Protein AF-F0YRU7-F1 (afdb_monomer_lite)

pLDDT: mean 71.61, std 19.07, range [26.09, 98.38]

Radius of gyration: 43.13 Å; chains: 1; bounding box: 132×81×118 Å

Foldseek 3Di:
DPQFFFFFDDDDPVPVPPDPPDPPPDCLQGDRPAAGKFWWKKKWFKFFLWFFKWAFFWWKDADHDIFDGAISPHDLVNVLVRLLVDCVQFWDWQPFFWDDDDPPDDPDDDDQQKIFTFQQDPDDDADPVRDGRRGDFCNNVDDQQWWKDWPQWPDIWGFHDQDDRRGMTGTPDGTDGPDDPPDDGTIMTTGDSFKRKDKDFDLTWHWWKKKKKKAFQFQADADPPQDQAWFWKWKAAPNDIFIFGHAHQPDAQVRVLVRVLVRQDPFQPPPGRDFRAQKRWHKDDDCDVVSNNGMMIMITRAGHPDPPDDPDDFFGAGQCAFQRNMDMDIDGGAPVRPGFAHPADWAWDPWKWWFAAFFQKTKIPDQPVVPDAQQWWKDKAQFLDNRDIWGFHHWDDDDPITITGTPGGTHGHPPDDDDDDDDDDPGISDIGIIMITDPRTDMDIDMDTPDRIHGNMMMTITRSDDAQFFGGWIAIDQGCHDPRVTMDGGDGHYMYIGMDTPDTIHDWWKKKKAWAWPDLVPQDDFPAFFKWKAWDPPDDDDIFAGATQQHAFVRVQCRVQVRCCVPPVFHRQWGKDKDDDCPRHNNGIMIMITRQRQPPFRFDTFMDMDQDPTDPDGQDPVRRTDIDMGGRRTHGHHNDPDDDLPDDQAADPVGRPHGHDDPDDRDPPDDDDPPPPPPDDDDDPDDAFFDDWDDDDCPPPDPPDDDDTDGPPPGGDNPPDDDDPPADAQDKDFDWDWDADPVGTDDIDDGPDIDGDHDDDDDDDDPDDDDDDDDDDDDDDDDDDDDDDDDDDDDDDDDDPPDDDDDDDDDPDPDDPDDDDDDDDPDDPDDDDDDPDDDPDDDDDDDDDDD

InterPro domains:
  IPR003961 Fibronectin type III [cd00063] (719-751)
  IPR013783 Immunoglobulin-like fold [G3DSA:2.60.40.10] (700-782)
  IPR036116 Fibronectin type III superfamily [SSF49265] (715-763)

Organism: Aureococcus anophagefferens (NCBI:txid44056)

Secondary structure (DSSP, 8-state):
---S--------GGG-SS-SS--TT-------SS--SB--EEEEEEEESSSEEEEEEEEEEETTEEPPPEETT--HHHHHHHHTT-HHHHEEEEEEEEE---SSS-TTS--TTEEEE-S--S-----TTS----PPP-TTTS-TT-EEEETT-S-EEEEEEEEGGGTEEEESS----SS----S-EEEEEE---EEEEEE--S--B--EEEEEEEESS-----TT--S-SEEEEEEETTEEEEPPPB-TT--HHHHHHHHHTT----SSSSS---TTSEEEEEE--SSGGGTTSEEEEEEE--------SS----EE-TTSGGGPPEEEEEEESGGGTS------EEEEEEEEEEESSEEEEEESS-GGGT--TT-EEEETTBSSTT--EEEEEEEEETTEEEEEEEEEE-B---S--SS----S--EEEEEEEEEEE-SPPEEEEEEEEE--B-SEEEEEEE-S--SS-PPPPEEE-TTSTT---EEEES-SEEEEEEEEEE--B-B-EEEEEEE-S-TTTPPPTT-EEEEEEE-TTS-PPPPP-EETT--HHHHHHHHHHHHHHHHS-SS--EEEEEEETTTEEEEEEEEEE--S-TT-SSPPPEEEE-SSS-SS---GGGT-EEEEEEEE--B--------SS---EEPSS-SSSEEPP-SPP-SS---------------SS--SPPP-PPP--TTPPTT---PPP--TT-----------SPPTT--EEE----EETTEEPPPPS--EEE----PPPP------------------------S------------------------TT----S------SS-S------SS---S----------

Structure (mmCIF, N/CA/C/O backbone):
data_AF-F0YRU7-F1
#
_entry.id   AF-F0YRU7-F1
#
loop_
_atom_site.group_PDB
_atom_site.id
_atom_site.type_symbol
_atom_site.label_atom_id
_atom_site.label_alt_id
_atom_site.label_comp_id
_atom_site.label_asym_id
_atom_site.label_entity_id
_atom_site.label_seq_id
_atom_site.pdbx_PDB_ins_code
_atom_site.Cartn_x
_atom_site.Cartn_y
_atom_site.Cartn_z
_atom_site.occupancy
_atom_site.B_iso_or_equiv
_atom_site.auth_seq_id
_atom_site.auth_comp_id
_atom_site.auth_asym_id
_atom_site.auth_atom_id
_atom_site.pdbx_PDB_model_num
ATOM 1 N N . ALA A 1 1 ? 7.713 -21.603 -15.090 1.00 26.83 1 ALA A N 1
ATOM 2 C CA . ALA A 1 1 ? 8.101 -20.249 -15.520 1.00 26.83 1 ALA A CA 1
ATOM 3 C C . ALA A 1 1 ? 9.527 -20.016 -15.050 1.00 26.83 1 ALA A C 1
ATOM 5 O O . ALA A 1 1 ? 9.808 -20.361 -13.909 1.00 26.83 1 ALA A O 1
ATOM 6 N N . GLY A 1 2 ? 10.423 -19.546 -15.918 1.00 26.09 2 GLY A N 1
ATOM 7 C CA . GLY A 1 2 ? 11.750 -19.101 -15.491 1.00 26.09 2 GLY A CA 1
ATOM 8 C C . GLY A 1 2 ? 11.642 -17.646 -15.063 1.00 26.09 2 GLY A C 1
ATOM 9 O O . GLY A 1 2 ? 11.545 -16.788 -15.928 1.00 26.09 2 GLY A O 1
ATOM 10 N N . ALA A 1 3 ? 11.574 -17.397 -13.757 1.00 29.31 3 ALA A N 1
ATOM 11 C CA . ALA A 1 3 ? 11.618 -16.055 -13.179 1.00 29.31 3 ALA A CA 1
ATOM 12 C C . ALA A 1 3 ? 13.078 -15.738 -12.830 1.00 29.31 3 ALA A C 1
ATOM 14 O O . ALA A 1 3 ? 13.487 -15.834 -11.676 1.00 29.31 3 ALA A O 1
ATOM 15 N N . GLY A 1 4 ? 13.883 -15.526 -13.868 1.00 37.28 4 GLY A N 1
ATOM 16 C CA . GLY A 1 4 ? 15.313 -15.284 -13.752 1.00 37.28 4 GLY A CA 1
ATOM 17 C C . GLY A 1 4 ? 15.880 -14.819 -15.085 1.00 37.28 4 GLY A C 1
ATOM 18 O O . GLY A 1 4 ? 15.627 -15.436 -16.124 1.00 37.28 4 GLY A O 1
ATOM 19 N N . ASP A 1 5 ? 16.599 -13.712 -15.015 1.00 51.06 5 ASP A N 1
ATOM 20 C CA . ASP A 1 5 ? 17.121 -12.935 -16.127 1.00 51.06 5 ASP A CA 1
ATOM 21 C C . ASP A 1 5 ? 18.162 -13.739 -16.922 1.00 51.06 5 ASP A C 1
ATOM 23 O O . ASP A 1 5 ? 18.808 -14.658 -16.409 1.00 51.06 5 ASP A O 1
ATOM 27 N N . VAL A 1 6 ? 18.330 -13.409 -18.204 1.00 42.88 6 VAL A N 1
ATOM 28 C CA . VAL A 1 6 ? 19.334 -14.057 -19.055 1.00 42.88 6 VAL A CA 1
ATOM 29 C C . VAL A 1 6 ? 20.578 -13.179 -19.102 1.00 42.88 6 VAL A C 1
ATOM 31 O O . VAL A 1 6 ? 20.558 -12.109 -19.706 1.00 42.88 6 VAL A O 1
ATOM 34 N N . ALA A 1 7 ? 21.666 -13.658 -18.499 1.00 46.03 7 ALA A N 1
ATOM 35 C CA . ALA A 1 7 ? 22.977 -13.021 -18.568 1.00 46.03 7 ALA A CA 1
ATOM 36 C C . ALA A 1 7 ? 23.381 -12.678 -20.016 1.00 46.03 7 ALA A C 1
ATOM 38 O O . ALA A 1 7 ? 23.252 -13.502 -20.930 1.00 46.03 7 ALA A O 1
ATOM 39 N N . THR A 1 8 ? 23.914 -11.471 -20.216 1.00 46.91 8 THR A N 1
ATOM 40 C CA . THR A 1 8 ? 24.412 -10.999 -21.515 1.00 46.91 8 THR A CA 1
ATOM 41 C C . THR A 1 8 ? 25.491 -11.949 -22.041 1.00 46.91 8 THR A C 1
ATOM 43 O O . THR A 1 8 ? 26.483 -12.207 -21.360 1.00 46.91 8 THR A O 1
ATOM 46 N N . LEU A 1 9 ? 25.330 -12.476 -23.260 1.00 44.88 9 LEU A N 1
ATOM 47 C CA . LEU A 1 9 ? 26.256 -13.475 -23.810 1.00 44.88 9 LEU A CA 1
ATOM 48 C C . LEU A 1 9 ? 27.675 -12.902 -23.998 1.00 44.88 9 LEU A C 1
ATOM 50 O O . LEU A 1 9 ? 27.941 -12.135 -24.923 1.00 44.88 9 LEU A O 1
ATOM 54 N N . ALA A 1 10 ? 28.623 -13.327 -23.165 1.00 47.75 10 ALA A N 1
ATOM 55 C CA . ALA A 1 10 ? 30.026 -12.972 -23.344 1.00 47.75 10 ALA A CA 1
ATOM 56 C C . ALA A 1 10 ? 30.618 -13.636 -24.606 1.00 47.75 10 ALA A C 1
ATOM 58 O O . ALA A 1 10 ? 30.433 -14.829 -24.858 1.00 47.75 10 ALA A O 1
ATOM 59 N N . VAL A 1 11 ? 31.381 -12.873 -25.396 1.00 47.19 11 VAL A N 1
ATOM 60 C CA . VAL A 1 11 ? 32.096 -13.406 -26.566 1.00 47.19 11 VAL A CA 1
ATOM 61 C C . VAL A 1 11 ? 33.342 -14.166 -26.110 1.00 47.19 11 VAL A C 1
ATOM 63 O O . VAL A 1 11 ? 34.375 -13.568 -25.798 1.00 47.19 11 VAL A O 1
ATOM 66 N N . ASP A 1 12 ? 33.281 -15.496 -26.143 1.00 44.72 12 ASP A N 1
ATOM 67 C CA . ASP A 1 12 ? 34.457 -16.331 -25.910 1.00 44.72 12 ASP A CA 1
ATOM 68 C C . ASP A 1 12 ? 35.373 -16.381 -27.146 1.00 44.72 12 ASP A C 1
ATOM 70 O O . ASP A 1 12 ? 35.159 -17.137 -28.096 1.00 44.72 12 ASP A O 1
ATOM 74 N N . SER A 1 13 ? 36.437 -15.578 -27.121 1.00 45.97 13 SER A N 1
ATOM 75 C CA . SER A 1 13 ? 37.455 -15.542 -28.180 1.00 45.97 13 SER A CA 1
ATOM 76 C C . SER A 1 13 ? 38.515 -16.655 -28.083 1.00 45.97 13 SER A C 1
ATOM 78 O O . SER A 1 13 ? 39.372 -16.745 -28.965 1.00 45.97 13 SER A O 1
ATOM 80 N N . ARG A 1 14 ? 38.469 -17.534 -27.066 1.00 45.00 14 ARG A N 1
ATOM 81 C CA . ARG A 1 14 ? 39.486 -18.584 -26.831 1.00 45.00 14 ARG A CA 1
ATOM 82 C C . ARG A 1 14 ? 39.479 -19.702 -27.880 1.00 45.00 14 ARG A C 1
ATOM 84 O O . ARG A 1 14 ? 40.503 -20.350 -28.070 1.00 45.00 14 ARG A O 1
ATOM 91 N N . LEU A 1 15 ? 38.354 -19.920 -28.566 1.00 43.44 15 LEU A N 1
ATOM 92 C CA . LEU A 1 15 ? 38.189 -20.968 -29.588 1.00 43.44 15 LEU A CA 1
ATOM 93 C C . LEU A 1 15 ? 38.520 -20.506 -31.022 1.00 43.44 15 LEU A C 1
ATOM 95 O O . LEU A 1 15 ? 38.431 -21.293 -31.965 1.00 43.44 15 LEU A O 1
ATOM 99 N N . CYS A 1 16 ? 38.924 -19.248 -31.213 1.00 43.06 16 CYS A N 1
ATOM 100 C CA . CYS A 1 16 ? 39.354 -18.734 -32.512 1.00 43.06 16 CYS A CA 1
ATOM 101 C C . CYS A 1 16 ? 40.800 -19.174 -32.810 1.00 43.06 16 CYS A C 1
ATOM 103 O O . CYS A 1 16 ? 41.751 -18.534 -32.369 1.00 43.06 16 CYS A O 1
ATOM 105 N N . GLU A 1 17 ? 40.971 -20.251 -33.589 1.00 42.94 17 GLU A N 1
ATOM 106 C CA . GLU A 1 17 ? 42.255 -20.958 -33.801 1.00 42.94 17 GLU A CA 1
ATOM 107 C C . GLU A 1 17 ? 43.417 -20.128 -34.409 1.00 42.94 17 GLU A C 1
ATOM 109 O O . GLU A 1 17 ? 44.552 -20.605 -34.452 1.00 42.94 17 GLU A O 1
ATOM 114 N N . GLU A 1 18 ? 43.193 -18.882 -34.846 1.00 44.91 18 GLU A N 1
ATOM 115 C CA . GLU A 1 18 ? 44.256 -17.974 -35.300 1.00 44.91 18 GLU A CA 1
ATOM 116 C C . GLU A 1 18 ? 44.448 -16.758 -34.368 1.00 44.91 18 GLU A C 1
ATOM 118 O O . GLU A 1 18 ? 43.837 -15.708 -34.565 1.00 44.91 18 GLU A O 1
ATOM 123 N N . ASN A 1 19 ? 45.449 -16.873 -33.479 1.00 44.19 19 ASN A N 1
ATOM 124 C CA . ASN A 1 19 ? 46.156 -15.798 -32.753 1.00 44.19 19 ASN A CA 1
ATOM 125 C C . ASN A 1 19 ? 45.520 -15.296 -31.418 1.00 44.19 19 ASN A C 1
ATOM 127 O O . ASN A 1 19 ? 44.705 -14.375 -31.430 1.00 44.19 19 ASN A O 1
ATOM 131 N N . PRO A 1 20 ? 45.970 -15.793 -30.242 1.00 40.66 20 PRO A N 1
ATOM 132 C CA . PRO A 1 20 ? 45.357 -15.534 -28.925 1.00 40.66 20 PRO A CA 1
ATOM 133 C C . PRO A 1 20 ? 45.737 -14.183 -28.274 1.00 40.66 20 PRO A C 1
ATOM 135 O O . PRO A 1 20 ? 45.677 -14.028 -27.054 1.00 40.66 20 PRO A O 1
ATOM 138 N N . HIS A 1 21 ? 46.156 -13.182 -29.054 1.00 39.31 21 HIS A N 1
ATOM 139 C CA . HIS A 1 21 ? 46.555 -11.869 -28.536 1.00 39.31 21 HIS A CA 1
ATOM 140 C C . HIS A 1 21 ? 45.857 -10.723 -29.289 1.00 39.31 21 HIS A C 1
ATOM 142 O O . HIS A 1 21 ? 46.034 -10.571 -30.495 1.00 39.31 21 HIS A O 1
ATOM 148 N N . ASN A 1 22 ? 45.158 -9.859 -28.535 1.00 41.94 22 ASN A N 1
ATOM 149 C CA . ASN A 1 22 ? 44.434 -8.648 -28.972 1.00 41.94 22 ASN A CA 1
ATOM 150 C C . ASN A 1 22 ? 43.108 -8.830 -29.757 1.00 41.94 22 ASN A C 1
ATOM 152 O O . ASN A 1 22 ? 42.873 -8.107 -30.720 1.00 41.94 22 ASN A O 1
ATOM 156 N N . PHE A 1 23 ? 42.156 -9.619 -29.241 1.00 42.50 23 PHE A N 1
ATOM 157 C CA . PHE A 1 23 ? 40.715 -9.358 -29.477 1.00 42.50 23 PHE A CA 1
ATOM 158 C C . PHE A 1 23 ? 40.139 -8.262 -28.546 1.00 42.50 23 PHE A C 1
ATOM 160 O O . PHE A 1 23 ? 38.944 -8.193 -28.285 1.00 42.50 23 PHE A O 1
ATOM 167 N N . THR A 1 24 ? 40.984 -7.359 -28.040 1.00 38.16 24 THR A N 1
ATOM 168 C CA . THR A 1 24 ? 40.543 -6.211 -27.235 1.00 38.16 24 THR A CA 1
ATOM 169 C C . THR A 1 24 ? 39.882 -5.159 -28.132 1.00 38.16 24 THR A C 1
ATOM 171 O O . THR A 1 24 ? 40.573 -4.577 -28.975 1.00 38.16 24 THR A O 1
ATOM 174 N N . GLY A 1 25 ? 38.599 -4.867 -27.912 1.00 39.84 25 GLY A N 1
ATOM 175 C CA . GLY A 1 25 ? 37.879 -3.787 -28.600 1.00 39.84 25 GLY A CA 1
ATOM 176 C C . GLY A 1 25 ? 37.146 -4.189 -29.884 1.00 39.84 25 GLY A C 1
ATOM 177 O O . GLY A 1 25 ? 36.901 -3.324 -30.720 1.00 39.84 25 GLY A O 1
ATOM 178 N N . LEU A 1 26 ? 36.808 -5.472 -30.063 1.00 42.06 26 LEU A N 1
ATOM 179 C CA . LEU A 1 26 ? 35.891 -5.903 -31.122 1.00 42.06 26 LEU A CA 1
ATOM 180 C C . LEU A 1 26 ? 34.468 -5.970 -30.549 1.00 42.06 26 LEU A C 1
ATOM 182 O O . LEU A 1 26 ? 34.101 -6.917 -29.861 1.00 42.06 26 LEU A O 1
ATOM 186 N N . ASP A 1 27 ? 33.698 -4.919 -30.808 1.00 50.12 27 ASP A N 1
ATOM 187 C CA . ASP A 1 27 ? 32.301 -4.780 -30.403 1.00 50.12 27 ASP A CA 1
ATOM 188 C C . ASP A 1 27 ? 31.406 -5.588 -31.359 1.00 50.12 27 ASP A C 1
ATOM 190 O O . ASP A 1 27 ? 31.134 -5.160 -32.482 1.00 50.12 27 ASP A O 1
ATOM 194 N N . ILE A 1 28 ? 31.017 -6.794 -30.929 1.00 51.72 28 ILE A N 1
ATOM 195 C CA . ILE A 1 28 ? 30.090 -7.695 -31.648 1.00 51.72 28 ILE A CA 1
ATOM 196 C C . ILE A 1 28 ? 28.629 -7.403 -31.239 1.00 51.72 28 ILE A C 1
ATOM 198 O O . ILE A 1 28 ? 27.730 -8.179 -31.539 1.00 51.72 28 ILE A O 1
ATOM 202 N N . GLY A 1 29 ? 28.389 -6.282 -30.547 1.00 51.09 29 GLY A N 1
ATOM 203 C CA . GLY A 1 29 ? 27.055 -5.788 -30.237 1.00 51.09 29 GLY A CA 1
ATOM 204 C C . GLY A 1 29 ? 26.162 -6.792 -29.526 1.00 51.09 29 GLY A C 1
ATOM 205 O O . GLY A 1 29 ? 25.015 -6.957 -29.908 1.00 51.09 29 GLY A O 1
ATOM 206 N N . VAL A 1 30 ? 26.665 -7.486 -28.505 1.00 51.19 30 VAL A N 1
ATOM 207 C CA . VAL A 1 30 ? 25.774 -8.307 -27.682 1.00 51.19 30 VAL A CA 1
ATOM 208 C C . VAL A 1 30 ? 24.996 -7.394 -26.741 1.00 51.19 30 VAL A C 1
ATOM 210 O O . VAL A 1 30 ? 25.589 -6.697 -25.921 1.00 51.19 30 VAL A O 1
ATOM 213 N N . GLU A 1 31 ? 23.673 -7.425 -26.859 1.00 52.56 31 GLU A N 1
ATOM 214 C CA . GLU A 1 31 ? 22.737 -6.675 -26.027 1.00 52.56 31 GLU A CA 1
ATOM 215 C C . GLU A 1 31 ? 21.623 -7.612 -25.540 1.00 52.56 31 GLU A C 1
ATOM 217 O O . GLU A 1 31 ? 21.126 -8.456 -26.294 1.00 52.56 31 GLU A O 1
ATOM 222 N N . THR A 1 32 ? 21.235 -7.486 -24.271 1.00 51.62 32 THR A N 1
ATOM 223 C CA . THR A 1 32 ? 20.131 -8.264 -23.694 1.00 51.62 32 THR A CA 1
ATOM 224 C C . THR A 1 32 ? 18.809 -7.627 -24.108 1.00 51.62 32 THR A C 1
ATOM 226 O O . THR A 1 32 ? 18.396 -6.602 -23.578 1.00 51.62 32 THR A O 1
ATOM 229 N N . VAL A 1 33 ? 18.165 -8.232 -25.109 1.00 46.31 33 VAL A N 1
ATOM 230 C CA . VAL A 1 33 ? 16.986 -7.677 -25.806 1.00 46.31 33 VAL A CA 1
ATOM 231 C C . VAL A 1 33 ? 15.728 -7.630 -24.926 1.00 46.31 33 VAL A C 1
ATOM 233 O O . VAL A 1 33 ? 14.827 -6.837 -25.186 1.00 46.31 33 VAL A O 1
ATOM 236 N N . VAL A 1 34 ? 15.657 -8.481 -23.901 1.00 46.44 34 VAL A N 1
ATOM 237 C CA . VAL A 1 34 ? 14.593 -8.510 -22.890 1.00 46.44 34 VAL A CA 1
ATOM 238 C C . VAL A 1 34 ? 15.266 -8.757 -21.545 1.00 46.44 34 VAL A C 1
ATOM 240 O O . VAL A 1 34 ? 15.832 -9.832 -21.344 1.00 46.44 34 VAL A O 1
ATOM 243 N N . GLN A 1 35 ? 15.231 -7.761 -20.661 1.00 52.72 35 GLN A N 1
ATOM 244 C CA . GLN A 1 35 ? 15.640 -7.929 -19.267 1.00 52.72 35 GLN A CA 1
ATOM 245 C C . GLN A 1 35 ? 14.585 -8.763 -18.529 1.00 52.72 35 GLN A C 1
ATOM 247 O O . GLN A 1 35 ? 13.420 -8.789 -18.937 1.00 52.72 35 GLN A O 1
ATOM 252 N N . GLY A 1 36 ? 14.998 -9.482 -17.486 1.00 47.72 36 GLY A N 1
ATOM 253 C CA . GLY A 1 36 ? 14.051 -10.096 -16.560 1.00 47.72 36 GLY A CA 1
ATOM 254 C C . GLY A 1 36 ? 13.691 -9.121 -15.437 1.00 47.72 36 GLY A C 1
ATOM 255 O O . GLY A 1 36 ? 13.673 -7.913 -15.655 1.00 47.72 36 GLY A O 1
ATOM 256 N N . GLY A 1 37 ? 13.381 -9.651 -14.257 1.00 55.66 37 GLY A N 1
ATOM 257 C CA . GLY A 1 37 ? 12.901 -8.866 -13.119 1.00 55.66 37 GLY A CA 1
ATOM 258 C C . GLY A 1 37 ? 11.384 -8.889 -12.908 1.00 55.66 37 GLY A C 1
ATOM 259 O O . GLY A 1 37 ? 10.637 -9.610 -13.582 1.00 55.66 37 GLY A O 1
ATOM 260 N N . ALA A 1 38 ? 10.932 -8.121 -11.917 1.00 63.94 38 ALA A N 1
ATOM 261 C CA . ALA A 1 38 ? 9.514 -7.859 -11.699 1.00 63.94 38 ALA A CA 1
ATOM 262 C C . ALA A 1 38 ? 9.052 -6.739 -12.642 1.00 63.94 38 ALA A C 1
ATOM 264 O O . ALA A 1 38 ? 9.713 -5.715 -12.767 1.00 63.94 38 ALA A O 1
ATOM 265 N N . THR A 1 39 ? 7.906 -6.915 -13.304 1.00 76.00 39 THR A N 1
ATOM 266 C CA . THR A 1 39 ? 7.260 -5.806 -14.018 1.00 76.00 39 THR A CA 1
ATOM 267 C C . THR A 1 39 ? 6.664 -4.859 -12.989 1.00 76.00 39 THR A C 1
ATOM 269 O O . THR A 1 39 ? 5.730 -5.254 -12.289 1.00 76.00 39 THR A O 1
ATOM 272 N N . GLU A 1 40 ? 7.175 -3.629 -12.916 1.00 81.50 40 GLU A N 1
ATOM 273 C CA . GLU A 1 40 ? 6.600 -2.609 -12.041 1.00 81.50 40 GLU A CA 1
ATOM 274 C C . GLU A 1 40 ? 5.124 -2.368 -12.379 1.00 81.50 40 GLU A C 1
ATOM 276 O O . GLU A 1 40 ? 4.748 -2.256 -13.553 1.00 81.50 40 GLU A O 1
ATOM 281 N N . GLN A 1 41 ? 4.299 -2.266 -11.338 1.00 89.06 41 GLN A N 1
ATOM 282 C CA . GLN A 1 41 ? 2.931 -1.773 -11.424 1.00 89.06 41 GLN A CA 1
ATOM 283 C C . GLN A 1 41 ? 2.784 -0.550 -10.520 1.00 89.06 41 GLN A C 1
ATOM 285 O O . GLN A 1 41 ? 2.851 -0.666 -9.294 1.00 89.06 41 GLN A O 1
ATOM 290 N N . GLN A 1 42 ? 2.480 0.594 -11.125 1.00 93.50 42 GLN A N 1
ATOM 291 C CA . GLN A 1 42 ? 1.946 1.764 -10.427 1.00 93.50 42 GLN A CA 1
ATOM 292 C C . GLN A 1 42 ? 0.469 1.929 -10.798 1.00 93.50 42 GLN A C 1
ATOM 294 O O . GLN A 1 42 ? 0.072 1.598 -11.916 1.00 93.50 42 GLN A O 1
ATOM 299 N N . THR A 1 43 ? -0.357 2.428 -9.883 1.00 95.81 43 THR A N 1
ATOM 300 C CA . THR A 1 43 ? -1.787 2.662 -10.124 1.00 95.81 43 THR A CA 1
ATOM 301 C C . THR A 1 43 ? -2.115 4.134 -9.939 1.00 95.81 43 THR A C 1
ATOM 303 O O . THR A 1 43 ? -1.845 4.712 -8.887 1.00 95.81 43 THR A O 1
ATOM 306 N N . VAL A 1 44 ? -2.708 4.747 -10.965 1.00 97.25 44 VAL A N 1
ATOM 307 C CA . VAL A 1 44 ? -3.273 6.101 -10.876 1.00 97.25 44 VAL A CA 1
ATOM 308 C C . VAL A 1 44 ? -4.720 5.981 -10.412 1.00 97.25 44 VAL A C 1
ATOM 310 O O . VAL A 1 44 ? -5.534 5.369 -11.103 1.00 97.25 44 VAL A O 1
ATOM 313 N N . HIS A 1 45 ? -5.046 6.573 -9.270 1.00 95.12 45 HIS A N 1
ATOM 314 C CA . HIS A 1 45 ? -6.378 6.548 -8.670 1.00 95.12 45 HIS A CA 1
ATOM 315 C C . HIS A 1 45 ? -7.058 7.905 -8.845 1.00 95.12 45 HIS A C 1
ATOM 317 O O . HIS A 1 45 ? -6.451 8.932 -8.544 1.00 95.12 45 HIS A O 1
ATOM 323 N N . LEU A 1 46 ? -8.316 7.912 -9.291 1.00 95.00 46 LEU A N 1
ATOM 324 C CA . LEU A 1 46 ? -9.137 9.118 -9.424 1.00 95.00 46 LEU A CA 1
ATOM 325 C C . LEU A 1 46 ? -10.441 8.943 -8.640 1.00 95.00 46 LEU A C 1
ATOM 327 O O . LEU A 1 46 ? -11.283 8.130 -9.026 1.00 95.00 46 LEU A O 1
ATOM 331 N N . ALA A 1 47 ? -10.643 9.705 -7.566 1.00 93.56 47 ALA A N 1
ATOM 332 C CA . ALA A 1 47 ? -11.796 9.578 -6.671 1.00 93.56 47 ALA A CA 1
ATOM 333 C C . ALA A 1 47 ? -12.634 10.860 -6.572 1.00 93.56 47 ALA A C 1
ATOM 335 O O . ALA A 1 47 ? -12.148 11.967 -6.791 1.00 93.56 47 ALA A O 1
ATOM 336 N N . LEU A 1 48 ? -13.911 10.695 -6.219 1.00 90.75 48 LEU A N 1
ATOM 337 C CA . LEU A 1 48 ? -14.874 11.763 -5.929 1.00 90.75 48 LEU A CA 1
ATOM 338 C C . LEU A 1 48 ? -15.682 11.378 -4.680 1.00 90.75 48 LEU A C 1
ATOM 340 O O . LEU A 1 48 ? -15.854 10.193 -4.401 1.00 90.75 48 LEU A O 1
ATOM 344 N N . ASP A 1 49 ? -16.255 12.349 -3.970 1.00 88.06 49 ASP A N 1
ATOM 345 C CA . ASP A 1 49 ? -17.305 12.096 -2.963 1.00 88.06 49 ASP A CA 1
ATOM 346 C C . ASP A 1 49 ? -18.669 11.763 -3.605 1.00 88.06 49 ASP A C 1
ATOM 348 O O . ASP A 1 49 ? -19.566 11.201 -2.977 1.00 88.06 49 ASP A O 1
ATOM 352 N N . GLY A 1 50 ? -18.844 12.100 -4.882 1.00 86.00 50 GLY A N 1
ATOM 353 C CA . GLY A 1 50 ? -20.021 11.770 -5.672 1.00 86.00 50 GLY A CA 1
ATOM 354 C C . GLY A 1 50 ? -20.056 12.528 -6.995 1.00 86.00 50 GLY A C 1
ATOM 355 O O . GLY A 1 50 ? -19.119 13.230 -7.353 1.00 86.00 50 GLY A O 1
ATOM 356 N N . GLY A 1 51 ? -21.163 12.404 -7.731 1.00 84.19 51 GLY A N 1
ATOM 357 C CA . GLY A 1 51 ? -21.300 13.062 -9.033 1.00 84.19 51 GLY A CA 1
ATOM 358 C C . GLY A 1 51 ? -20.384 12.468 -10.107 1.00 84.19 51 GLY A C 1
ATOM 359 O O . GLY A 1 51 ? -20.094 11.274 -10.087 1.00 84.19 51 GLY A O 1
ATOM 360 N N . TYR A 1 52 ? -19.986 13.299 -11.071 1.00 85.94 52 TYR A N 1
ATOM 361 C CA . TYR A 1 52 ? -19.006 12.959 -12.105 1.00 85.94 52 TYR A CA 1
ATOM 362 C C . TYR A 1 52 ? -18.231 14.200 -12.565 1.00 85.94 52 TYR A C 1
ATOM 364 O O . TYR A 1 52 ? -18.734 15.324 -12.482 1.00 85.94 52 TYR A O 1
ATOM 372 N N . LEU A 1 53 ? -17.025 13.983 -13.093 1.00 87.69 53 LEU A N 1
ATOM 373 C CA . LEU A 1 53 ? -16.151 15.015 -13.648 1.00 87.69 53 LEU A CA 1
ATOM 374 C C . LEU A 1 53 ? -15.818 14.664 -15.107 1.00 87.69 53 LEU A C 1
ATOM 376 O O . LEU A 1 53 ? -15.533 13.506 -15.420 1.00 87.69 53 LEU A O 1
ATOM 380 N N . GLU A 1 54 ? -15.893 15.650 -16.000 1.00 88.50 54 GLU A N 1
ATOM 381 C CA . GLU A 1 54 ? -15.567 15.520 -17.426 1.00 88.50 54 GLU A CA 1
ATOM 382 C C . GLU A 1 54 ? -14.580 16.603 -17.889 1.00 88.50 54 GLU A C 1
ATOM 384 O O . GLU A 1 54 ? -14.505 17.679 -17.294 1.00 88.50 54 GLU A O 1
ATOM 389 N N . GLY A 1 55 ? -13.841 16.313 -18.965 1.00 89.62 55 GLY A N 1
ATOM 390 C CA . GLY A 1 55 ? -12.836 17.201 -19.557 1.00 89.62 55 GLY A CA 1
ATOM 391 C C . GLY A 1 55 ? -11.415 17.042 -18.999 1.00 89.62 55 GLY A C 1
ATOM 392 O O . GLY A 1 55 ? -11.154 16.195 -18.136 1.00 89.62 55 GLY A O 1
ATOM 393 N N . SER A 1 56 ? -10.501 17.852 -19.538 1.00 91.56 56 SER A N 1
ATOM 394 C CA . SER A 1 56 ? -9.046 17.736 -19.388 1.00 91.56 56 SER A CA 1
ATOM 395 C C . SER A 1 56 ? -8.586 18.303 -18.050 1.00 91.56 56 SER A C 1
ATOM 397 O O . SER A 1 56 ? -8.641 19.515 -17.828 1.00 91.56 56 SER A O 1
ATOM 399 N N . TYR A 1 57 ? -8.125 17.422 -17.162 1.00 90.44 57 TYR A N 1
ATOM 400 C CA . TYR A 1 57 ? -7.975 17.719 -15.738 1.00 90.44 57 TYR A CA 1
ATOM 401 C C . TYR A 1 57 ? -6.527 17.687 -15.230 1.00 90.44 57 TYR A C 1
ATOM 403 O O . TYR A 1 57 ? -6.180 18.536 -14.416 1.00 90.44 57 TYR A O 1
ATOM 411 N N . TYR A 1 58 ? -5.682 16.752 -15.676 1.00 93.56 58 TYR A N 1
ATOM 412 C CA . TYR A 1 58 ? -4.351 16.521 -15.087 1.00 93.56 58 TYR A CA 1
ATOM 413 C C . TYR A 1 58 ? -3.299 16.128 -16.125 1.00 93.56 58 TYR A C 1
ATOM 415 O O . TYR A 1 58 ? -3.623 15.798 -17.262 1.00 93.56 58 TYR A O 1
ATOM 423 N N . GLN A 1 59 ? -2.029 16.131 -15.728 1.00 95.75 59 GLN A N 1
ATOM 424 C CA . GLN A 1 59 ? -0.930 15.488 -16.448 1.00 95.75 59 GLN A CA 1
ATOM 425 C C . GLN A 1 59 ? -0.280 14.438 -15.546 1.00 95.75 59 GLN A C 1
ATOM 427 O O . GLN A 1 59 ? -0.269 14.590 -14.324 1.00 95.75 59 GLN A O 1
ATOM 432 N N . LEU A 1 60 ? 0.301 13.405 -16.153 1.00 96.69 60 LEU A N 1
ATOM 433 C CA . LEU A 1 60 ? 1.258 12.530 -15.482 1.00 96.69 60 LEU A CA 1
ATOM 434 C C . LEU A 1 60 ? 2.672 13.028 -15.797 1.00 96.69 60 LEU A C 1
ATOM 436 O O . LEU A 1 60 ? 2.977 13.365 -16.945 1.00 96.69 60 LEU A O 1
ATOM 440 N N . GLN A 1 61 ? 3.527 13.101 -14.783 1.00 94.19 61 GLN A N 1
ATOM 441 C CA . GLN A 1 61 ? 4.940 13.442 -14.913 1.00 94.19 61 GLN A CA 1
ATOM 442 C C . GLN A 1 61 ? 5.795 12.199 -14.663 1.00 94.19 61 GLN A C 1
ATOM 444 O O . GLN A 1 61 ? 5.533 11.449 -13.728 1.00 94.19 61 GLN A O 1
ATOM 449 N N . TYR A 1 62 ? 6.831 12.014 -15.483 1.00 90.50 62 TYR A N 1
ATOM 450 C CA . TYR A 1 62 ? 7.881 11.021 -15.271 1.00 90.50 62 TYR A CA 1
ATOM 451 C C . TYR A 1 62 ? 9.251 11.696 -15.379 1.00 90.50 62 TYR A C 1
ATOM 453 O O . TYR A 1 62 ? 9.639 12.209 -16.440 1.00 90.50 62 TYR A O 1
ATOM 461 N N . GLY A 1 63 ? 9.975 11.746 -14.259 1.00 85.56 63 GLY A N 1
ATOM 462 C CA . GLY A 1 63 ? 11.183 12.555 -14.124 1.00 85.56 63 GLY A CA 1
ATOM 463 C C . GLY A 1 63 ? 10.909 14.024 -14.472 1.00 85.56 63 GLY A C 1
ATOM 464 O O . GLY A 1 63 ? 10.152 14.709 -13.789 1.00 85.56 63 GLY A O 1
ATOM 465 N N . ASN A 1 64 ? 11.514 14.510 -15.562 1.00 87.06 64 ASN A N 1
ATOM 466 C CA . ASN A 1 64 ? 11.369 15.895 -16.036 1.00 87.06 64 ASN A CA 1
ATOM 467 C C . ASN A 1 64 ? 10.375 16.072 -17.205 1.00 87.06 64 ASN A C 1
ATOM 469 O O . ASN A 1 64 ? 10.206 17.195 -17.684 1.00 87.06 64 ASN A O 1
ATOM 473 N N . GLU A 1 65 ? 9.747 15.000 -17.698 1.00 92.31 65 GLU A N 1
ATOM 474 C CA . GLU A 1 65 ? 8.777 15.065 -18.801 1.00 92.31 65 GLU A CA 1
ATOM 475 C C . GLU A 1 65 ? 7.338 14.889 -18.307 1.00 92.31 65 GLU A C 1
ATOM 477 O O . GLU A 1 65 ? 7.091 14.269 -17.276 1.00 92.31 65 GLU A O 1
ATOM 482 N N . ARG A 1 66 ? 6.379 15.457 -19.046 1.00 94.75 66 ARG A N 1
ATOM 483 C CA . ARG A 1 66 ? 4.946 15.454 -18.718 1.00 94.75 66 ARG A CA 1
ATOM 484 C C . ARG A 1 66 ? 4.130 15.038 -19.929 1.00 94.75 66 ARG A C 1
ATOM 486 O O . ARG A 1 66 ? 4.453 15.437 -21.048 1.00 94.75 66 ARG A O 1
ATOM 493 N N . THR A 1 67 ? 3.052 14.297 -19.698 1.00 96.31 67 THR A N 1
ATOM 494 C CA . THR A 1 67 ? 2.066 13.962 -20.733 1.00 96.31 67 THR A CA 1
ATOM 495 C C . THR A 1 67 ? 1.383 15.217 -21.286 1.00 96.31 67 THR A C 1
ATOM 497 O O . THR A 1 67 ? 1.458 16.299 -20.703 1.00 96.31 67 THR A O 1
ATOM 500 N N . ALA A 1 68 ? 0.625 15.089 -22.378 1.00 94.19 68 ALA A N 1
ATOM 501 C CA . ALA A 1 68 ? -0.453 16.046 -22.644 1.00 94.19 68 ALA A CA 1
ATOM 502 C C . ALA A 1 68 ? -1.485 16.026 -21.491 1.00 94.19 68 ALA A C 1
ATOM 504 O O . ALA A 1 68 ? -1.500 15.079 -20.698 1.00 94.19 68 ALA A O 1
ATOM 505 N N . CYS A 1 69 ? -2.340 17.051 -21.386 1.00 94.94 69 CYS A N 1
ATOM 506 C CA . CYS A 1 69 ? -3.460 17.003 -20.442 1.00 94.94 69 CYS A CA 1
ATOM 507 C C . CYS A 1 69 ? -4.351 15.790 -20.748 1.00 94.94 69 CYS A C 1
ATOM 509 O O . CYS A 1 69 ? -4.770 15.596 -21.889 1.00 94.94 69 CYS A O 1
ATOM 511 N N . LEU A 1 70 ? -4.621 14.996 -19.719 1.00 96.19 70 LEU A N 1
ATOM 512 C CA . LEU A 1 70 ? -5.507 13.844 -19.729 1.00 96.19 70 LEU A CA 1
ATOM 513 C C . LEU A 1 70 ? -6.883 14.242 -19.193 1.00 96.19 70 LEU A C 1
ATOM 515 O O . LEU A 1 70 ? -7.007 14.990 -18.215 1.00 96.19 70 LEU A O 1
ATOM 519 N N . ASP A 1 71 ? -7.922 13.702 -19.820 1.00 94.62 71 ASP A N 1
ATOM 520 C CA . ASP A 1 71 ? -9.285 13.801 -19.312 1.00 94.62 71 ASP A CA 1
ATOM 521 C C . ASP A 1 71 ? -9.454 12.916 -18.074 1.00 94.62 71 ASP A C 1
ATOM 523 O O . ASP A 1 71 ? -8.968 11.786 -18.039 1.00 94.62 71 ASP A O 1
ATOM 527 N N . TRP A 1 72 ? -10.218 13.379 -17.080 1.00 91.50 72 TRP A N 1
ATOM 528 C CA . TRP A 1 72 ? -10.520 12.599 -15.863 1.00 91.50 72 TRP A CA 1
ATOM 529 C C . TRP A 1 72 ? -11.048 11.187 -16.182 1.00 91.50 72 TRP A C 1
ATOM 531 O O . TRP A 1 72 ? -10.731 10.197 -15.525 1.00 91.50 72 TRP A O 1
ATOM 541 N N . GLY A 1 73 ? -11.836 11.079 -17.253 1.00 92.88 73 GLY A N 1
ATOM 542 C CA . GLY A 1 73 ? -12.405 9.831 -17.752 1.00 92.88 73 GLY A CA 1
ATOM 543 C C . GLY A 1 73 ? -11.664 9.173 -18.918 1.00 92.88 73 GLY A C 1
ATOM 544 O O . GLY A 1 73 ? -12.270 8.293 -19.532 1.00 92.88 73 GLY A O 1
ATOM 545 N N . ALA A 1 74 ? -10.417 9.547 -19.225 1.00 95.25 74 ALA A N 1
ATOM 546 C CA . ALA A 1 74 ? -9.697 9.112 -20.428 1.00 95.25 74 ALA A CA 1
ATOM 547 C C . ALA A 1 74 ? -9.755 7.582 -20.692 1.00 95.25 74 ALA A C 1
ATOM 549 O O . ALA A 1 74 ? -9.689 6.774 -19.756 1.00 95.25 74 ALA A O 1
ATOM 550 N N . PRO A 1 75 ? -9.893 7.143 -21.954 1.00 95.25 75 PRO A N 1
ATOM 551 C CA . PRO A 1 75 ? -9.631 5.767 -22.370 1.00 95.25 75 PRO A CA 1
ATOM 552 C C . PRO A 1 75 ? -8.248 5.268 -21.929 1.00 95.25 75 PRO A C 1
ATOM 554 O O . PRO A 1 75 ? -7.287 6.030 -21.875 1.00 95.25 75 PRO A O 1
ATOM 557 N N . ALA A 1 76 ? -8.123 3.962 -21.664 1.00 96.50 76 ALA A N 1
ATOM 558 C CA . ALA A 1 76 ? -6.830 3.355 -21.326 1.00 96.50 76 ALA A CA 1
ATOM 559 C C . ALA A 1 76 ? -5.791 3.529 -22.450 1.00 96.50 76 ALA A C 1
ATOM 561 O O . ALA A 1 76 ? -4.614 3.715 -22.166 1.00 96.50 76 ALA A O 1
ATOM 562 N N . GLU A 1 77 ? -6.243 3.501 -23.710 1.00 96.75 77 GLU A N 1
ATOM 563 C CA . GLU A 1 77 ? -5.410 3.752 -24.893 1.00 96.75 77 GLU A CA 1
ATOM 564 C C . GLU A 1 77 ? -4.835 5.176 -24.904 1.00 96.75 77 GLU A C 1
ATOM 566 O O . GLU A 1 77 ? -3.633 5.326 -25.088 1.00 96.75 77 GLU A O 1
ATOM 571 N N . ASP A 1 78 ? -5.630 6.200 -24.578 1.00 96.62 78 ASP A N 1
ATOM 572 C CA . ASP A 1 78 ? -5.162 7.592 -24.542 1.00 96.62 78 ASP A CA 1
ATOM 573 C C . ASP A 1 78 ? -4.137 7.827 -23.415 1.00 96.62 78 ASP A C 1
ATOM 575 O O . ASP A 1 78 ? -3.134 8.510 -23.622 1.00 96.62 78 ASP A O 1
ATOM 579 N N . VAL A 1 79 ? -4.336 7.222 -22.235 1.00 97.44 79 VAL A N 1
ATOM 580 C CA . VAL A 1 79 ? -3.358 7.283 -21.126 1.00 97.44 79 VAL A CA 1
ATOM 581 C C . VAL A 1 79 ? -2.070 6.531 -21.484 1.00 97.44 79 VAL A C 1
ATOM 583 O O . VAL A 1 79 ? -0.971 7.020 -21.218 1.00 97.44 79 VAL A O 1
ATOM 586 N N . GLN A 1 80 ? -2.187 5.365 -22.126 1.00 97.31 80 GLN A N 1
ATOM 587 C CA . GLN A 1 80 ? -1.047 4.573 -22.586 1.00 97.31 80 GLN A CA 1
ATOM 588 C C . GLN A 1 80 ? -0.232 5.309 -23.657 1.00 97.31 80 GLN A C 1
ATOM 590 O O . GLN A 1 80 ? 0.991 5.366 -23.555 1.00 97.31 80 GLN A O 1
ATOM 595 N N . ASP A 1 81 ? -0.889 5.884 -24.663 1.00 95.50 81 ASP A N 1
ATOM 596 C CA . ASP A 1 81 ? -0.239 6.630 -25.742 1.00 95.50 81 ASP A CA 1
ATOM 597 C C . ASP A 1 81 ? 0.412 7.916 -25.214 1.00 95.50 81 ASP A C 1
ATOM 599 O O . ASP A 1 81 ? 1.505 8.280 -25.650 1.00 95.50 81 ASP A O 1
ATOM 603 N N . ALA A 1 82 ? -0.204 8.576 -24.228 1.00 96.38 82 ALA A N 1
ATOM 604 C CA . ALA A 1 82 ? 0.361 9.754 -23.581 1.00 96.38 82 ALA A CA 1
ATOM 605 C C . ALA A 1 82 ? 1.634 9.442 -22.772 1.00 96.38 82 ALA A C 1
ATOM 607 O O . ALA A 1 82 ? 2.600 10.203 -22.849 1.00 96.38 82 ALA A O 1
ATOM 608 N N . LEU A 1 83 ? 1.671 8.324 -22.037 1.00 95.75 83 LEU A N 1
ATOM 609 C CA . LEU A 1 83 ? 2.870 7.865 -21.321 1.00 95.75 83 LEU A CA 1
ATOM 610 C C . LEU A 1 83 ? 3.952 7.346 -22.285 1.00 95.75 83 LEU A C 1
ATOM 612 O O . LEU A 1 83 ? 5.125 7.681 -22.136 1.00 95.75 83 LEU A O 1
ATOM 616 N N . ASN A 1 84 ? 3.570 6.615 -23.337 1.00 93.56 84 ASN A N 1
ATOM 617 C CA . ASN A 1 84 ? 4.487 6.160 -24.391 1.00 93.56 84 ASN A CA 1
ATOM 618 C C . ASN A 1 84 ? 4.948 7.285 -25.345 1.00 93.56 84 ASN A C 1
ATOM 620 O O . ASN A 1 84 ? 5.766 7.050 -26.238 1.00 93.56 84 ASN A O 1
ATOM 624 N N . ALA A 1 85 ? 4.474 8.520 -25.159 1.00 91.69 85 ALA A N 1
ATOM 625 C CA . ALA A 1 85 ? 5.048 9.701 -25.795 1.00 91.69 85 ALA A CA 1
ATOM 626 C C . ALA A 1 85 ? 6.270 10.256 -25.036 1.00 91.69 85 ALA A C 1
ATOM 628 O O . ALA A 1 85 ? 7.044 11.011 -25.631 1.00 91.69 85 ALA A O 1
ATOM 629 N N . LEU A 1 86 ? 6.463 9.889 -23.760 1.00 91.00 86 LEU A N 1
ATOM 630 C CA . LEU A 1 86 ? 7.569 10.383 -22.935 1.00 91.00 86 LEU A CA 1
ATOM 631 C C . LEU A 1 86 ? 8.884 9.715 -23.353 1.00 91.00 86 LEU A C 1
ATOM 633 O O . LEU A 1 86 ? 9.021 8.487 -23.364 1.00 91.00 86 LEU A O 1
ATOM 637 N N . THR A 1 87 ? 9.873 10.525 -23.720 1.00 87.25 87 THR A N 1
ATOM 638 C CA . THR A 1 87 ? 11.173 10.060 -24.216 1.00 87.25 87 THR A CA 1
ATOM 639 C C . THR A 1 87 ? 12.018 9.478 -23.089 1.00 87.25 87 THR A C 1
ATOM 641 O O . THR A 1 87 ? 12.703 8.481 -23.291 1.00 87.25 87 THR A O 1
ATOM 644 N N . THR A 1 88 ? 11.872 10.014 -21.875 1.00 83.88 88 THR A N 1
ATOM 645 C CA . THR A 1 88 ? 12.501 9.502 -20.648 1.00 83.88 88 THR A CA 1
ATOM 646 C C . THR A 1 88 ? 12.036 8.098 -20.249 1.00 83.88 88 THR A C 1
ATOM 648 O O . THR A 1 88 ? 12.783 7.412 -19.559 1.00 83.88 88 THR A O 1
ATOM 651 N N . LEU A 1 89 ? 10.856 7.656 -20.706 1.00 82.94 89 LEU A N 1
ATOM 652 C CA . LEU A 1 89 ? 10.374 6.275 -20.554 1.00 82.94 89 LEU A CA 1
ATOM 653 C C . LEU A 1 89 ? 10.738 5.383 -21.750 1.00 82.94 89 LEU A C 1
ATOM 655 O O . LEU A 1 89 ? 11.079 4.217 -21.573 1.00 82.94 89 LEU A O 1
ATOM 659 N N . THR A 1 90 ? 10.619 5.902 -22.976 1.00 85.88 90 THR A N 1
ATOM 660 C CA . THR A 1 90 ? 10.609 5.071 -24.197 1.00 85.88 90 THR A CA 1
ATOM 661 C C . THR A 1 90 ? 11.952 4.911 -24.909 1.00 85.88 90 THR A C 1
ATOM 663 O O . THR A 1 90 ? 12.091 3.977 -25.705 1.00 85.88 90 THR A O 1
ATOM 666 N N . ASP A 1 91 ? 12.942 5.771 -24.642 1.00 85.00 91 ASP A N 1
ATOM 667 C CA . ASP A 1 91 ? 14.216 5.798 -25.374 1.00 85.00 91 ASP A CA 1
ATOM 668 C C . ASP A 1 91 ? 15.376 5.138 -24.613 1.00 85.00 91 ASP A C 1
ATOM 670 O O . ASP A 1 91 ? 16.080 5.763 -23.818 1.00 85.00 91 ASP A O 1
ATOM 674 N N . ALA A 1 92 ? 15.688 3.891 -24.968 1.00 79.69 92 ALA A N 1
ATOM 675 C CA . ALA A 1 92 ? 16.910 3.224 -24.526 1.00 79.69 92 ALA A CA 1
ATOM 676 C C . ALA A 1 92 ? 18.113 3.702 -25.363 1.00 79.69 92 ALA A C 1
ATOM 678 O O . ALA A 1 92 ? 18.131 3.536 -26.587 1.00 79.69 92 ALA A O 1
ATOM 679 N N . ARG A 1 93 ? 19.144 4.300 -24.740 1.00 80.12 93 ARG A N 1
ATOM 680 C CA . ARG A 1 93 ? 20.339 4.763 -25.474 1.00 80.12 93 ARG A CA 1
ATOM 681 C C . ARG A 1 93 ? 21.135 3.579 -26.021 1.00 80.12 93 ARG A C 1
ATOM 683 O O . ARG A 1 93 ? 21.727 2.813 -25.267 1.00 80.12 93 ARG A O 1
ATOM 690 N N . VAL A 1 94 ? 21.266 3.519 -27.343 1.00 77.38 94 VAL A N 1
ATOM 691 C CA . VAL A 1 94 ? 22.139 2.560 -28.022 1.00 77.38 94 VAL A CA 1
ATOM 692 C C . VAL A 1 94 ? 23.591 3.011 -27.857 1.00 77.38 94 VAL A C 1
ATOM 694 O O . VAL A 1 94 ? 23.926 4.176 -28.081 1.00 77.38 94 VAL A O 1
ATOM 697 N N . ALA A 1 95 ? 24.491 2.083 -27.523 1.00 72.56 95 ALA A N 1
ATOM 698 C CA . ALA A 1 95 ? 25.933 2.333 -27.412 1.00 72.56 95 ALA A CA 1
ATOM 699 C C . ALA A 1 95 ? 26.625 2.472 -28.792 1.00 72.56 95 ALA A C 1
ATOM 701 O O . ALA A 1 95 ? 27.612 1.791 -29.080 1.00 72.56 95 ALA A O 1
ATOM 702 N N . VAL A 1 96 ? 26.061 3.306 -29.673 1.00 73.50 96 VAL A N 1
ATOM 703 C CA . VAL A 1 96 ? 26.520 3.623 -31.033 1.00 73.50 96 VAL A CA 1
ATOM 704 C C . VAL A 1 96 ? 26.105 5.061 -31.350 1.00 73.50 96 VAL A C 1
ATOM 706 O O . VAL A 1 96 ? 24.929 5.327 -31.586 1.00 73.50 96 VAL A O 1
ATOM 709 N N . ASP A 1 97 ? 27.056 5.991 -31.397 1.00 76.56 97 ASP A N 1
ATOM 710 C CA . ASP A 1 97 ? 26.775 7.346 -31.881 1.00 76.56 97 ASP A CA 1
ATOM 711 C C . ASP A 1 97 ? 26.856 7.408 -33.420 1.00 76.56 97 ASP A C 1
ATOM 713 O O . ASP A 1 97 ? 27.579 6.632 -34.057 1.00 76.56 97 ASP A O 1
ATOM 717 N N . VAL A 1 98 ? 26.115 8.332 -34.038 1.00 77.00 98 VAL A N 1
ATOM 718 C CA . VAL A 1 98 ? 25.925 8.439 -35.496 1.00 77.00 98 VAL A CA 1
ATOM 719 C C . VAL A 1 98 ? 26.358 9.796 -36.055 1.00 77.00 98 VAL A C 1
ATOM 721 O O . VAL A 1 98 ? 26.351 10.805 -35.352 1.00 77.00 98 VAL A O 1
ATOM 724 N N . ASP A 1 99 ? 26.726 9.821 -37.338 1.00 72.31 99 ASP A N 1
ATOM 725 C CA . ASP A 1 99 ? 27.048 11.048 -38.078 1.00 72.31 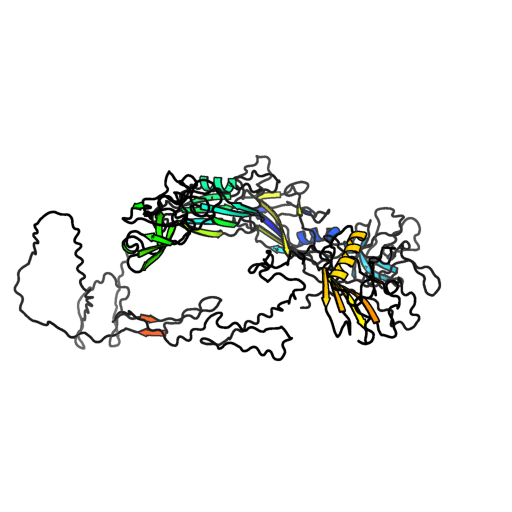99 ASP A CA 1
ATOM 726 C C . ASP A 1 99 ? 25.808 11.547 -38.847 1.00 72.31 99 ASP A C 1
ATOM 728 O O . ASP A 1 99 ? 25.234 10.817 -39.661 1.00 72.31 99 ASP A O 1
ATOM 732 N N . ILE A 1 100 ? 25.429 12.817 -38.655 1.00 66.44 100 ILE A N 1
ATOM 733 C CA . ILE A 1 100 ? 24.390 13.500 -39.446 1.00 66.44 100 ILE A CA 1
ATOM 734 C C . ILE A 1 100 ? 25.038 14.615 -40.270 1.00 66.44 100 ILE A C 1
ATOM 736 O O . ILE A 1 100 ? 25.628 15.538 -39.715 1.00 66.44 100 ILE A O 1
ATOM 740 N N . THR A 1 101 ? 24.880 14.586 -41.598 1.00 56.19 101 THR A N 1
ATOM 741 C CA . THR A 1 101 ? 25.341 15.675 -42.480 1.00 56.19 101 THR A CA 1
ATOM 742 C C . THR A 1 101 ? 24.171 16.391 -43.174 1.00 56.19 101 THR A C 1
ATOM 744 O O . THR A 1 101 ? 23.231 15.729 -43.618 1.00 56.19 101 THR A O 1
ATOM 747 N N . PRO A 1 102 ? 24.187 17.738 -43.284 1.00 50.59 102 PRO A N 1
ATOM 748 C CA . PRO A 1 102 ? 23.142 18.491 -43.982 1.00 50.59 102 PRO A CA 1
ATOM 749 C C . PRO A 1 102 ? 23.081 18.201 -45.486 1.00 50.59 102 PRO A C 1
ATOM 751 O O . PRO A 1 102 ? 24.089 17.908 -46.127 1.00 50.59 102 PRO A O 1
ATOM 754 N N . LEU A 1 103 ? 21.894 18.377 -46.070 1.00 49.66 103 LEU A N 1
ATOM 755 C CA . LEU A 1 103 ? 21.617 18.090 -47.486 1.00 49.66 103 LEU A CA 1
ATOM 756 C C . LEU A 1 103 ? 22.202 19.106 -48.480 1.00 49.66 103 LEU A C 1
ATOM 758 O O . LEU A 1 103 ? 22.316 18.816 -49.675 1.00 49.66 103 LEU A O 1
ATOM 762 N N . ASP A 1 104 ? 22.594 20.282 -48.000 1.00 46.59 104 ASP A N 1
ATOM 763 C CA . ASP A 1 104 ? 22.891 21.437 -48.843 1.00 46.59 104 ASP A CA 1
ATOM 764 C C . ASP A 1 104 ? 24.368 21.483 -49.272 1.00 46.59 104 ASP A C 1
ATOM 766 O O . ASP A 1 104 ? 25.144 22.340 -48.848 1.00 46.59 104 ASP A O 1
ATOM 770 N N . GLY A 1 105 ? 24.771 20.564 -50.159 1.00 45.38 105 GLY A N 1
ATOM 771 C CA . GLY A 1 105 ? 26.075 20.679 -50.829 1.00 45.38 105 GLY A CA 1
ATOM 772 C C . GLY A 1 105 ? 26.483 19.569 -51.801 1.00 45.38 105 GLY A C 1
ATOM 773 O O . GLY A 1 105 ? 27.111 19.869 -52.816 1.00 45.38 105 GLY A O 1
ATOM 774 N N . TYR A 1 106 ? 26.133 18.305 -51.537 1.00 43.16 106 TYR A N 1
ATOM 775 C CA . TYR A 1 106 ? 26.610 17.156 -52.328 1.00 43.16 106 TYR A CA 1
ATOM 776 C C . TYR A 1 106 ? 25.476 16.181 -52.700 1.00 43.16 106 TYR A C 1
ATOM 778 O O . TYR A 1 106 ? 25.220 15.223 -51.971 1.00 43.16 106 TYR A O 1
ATOM 786 N N . PRO A 1 107 ? 24.826 16.346 -53.870 1.00 43.59 107 PRO A N 1
ATOM 787 C CA . PRO A 1 107 ? 23.665 15.545 -54.280 1.00 43.59 107 PRO A CA 1
ATOM 788 C C . PRO A 1 107 ? 24.008 14.113 -54.748 1.00 43.59 107 PRO A C 1
ATOM 790 O O . PRO A 1 107 ? 23.232 13.507 -55.484 1.00 43.59 107 PRO A O 1
ATOM 793 N N . SER A 1 108 ? 25.184 13.580 -54.401 1.00 47.00 108 SER A N 1
ATOM 794 C CA . SER A 1 108 ? 25.753 12.383 -55.036 1.00 47.00 108 SER A CA 1
ATOM 795 C C . SER A 1 108 ? 26.296 11.301 -54.099 1.00 47.00 108 SER A C 1
ATOM 797 O O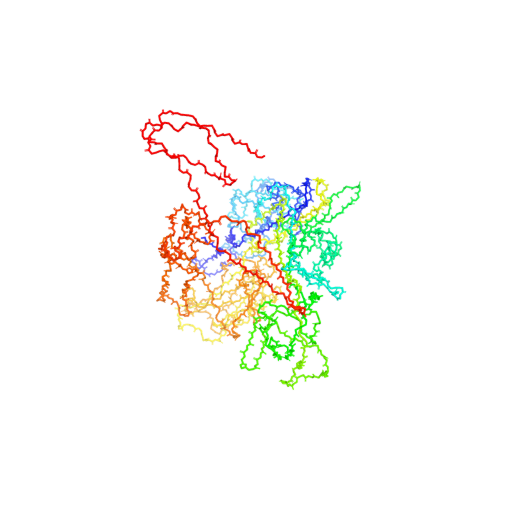 . SER A 1 108 ? 26.808 10.316 -54.627 1.00 47.00 108 SER A O 1
ATOM 799 N N . PHE A 1 109 ? 26.214 11.435 -52.763 1.00 43.62 109 PHE A N 1
ATOM 800 C CA . PHE A 1 109 ? 26.882 10.467 -51.870 1.00 43.62 109 PHE A CA 1
ATOM 801 C C . PHE A 1 109 ? 26.138 9.916 -50.646 1.00 43.62 109 PHE A C 1
ATOM 803 O O . PHE A 1 109 ? 26.597 8.902 -50.124 1.00 43.62 109 PHE A O 1
ATOM 810 N N . GLN A 1 110 ? 25.004 10.471 -50.207 1.00 53.50 110 GLN A N 1
ATOM 811 C CA . GLN A 1 110 ? 24.167 9.814 -49.188 1.00 53.50 110 GLN A CA 1
ATOM 812 C C . GLN A 1 110 ? 22.674 9.998 -49.500 1.00 53.50 110 GLN A C 1
ATOM 814 O O . GLN A 1 110 ? 22.243 11.127 -49.737 1.00 53.50 110 GLN A O 1
ATOM 819 N N . PRO A 1 111 ? 21.865 8.923 -49.527 1.00 57.38 111 PRO A N 1
ATOM 820 C CA . PRO A 1 111 ? 20.418 9.056 -49.525 1.00 57.38 111 PRO A CA 1
ATOM 821 C C . PRO A 1 111 ? 19.924 9.392 -48.110 1.00 57.38 111 PRO A C 1
ATOM 823 O O . PRO A 1 111 ? 20.373 8.792 -47.139 1.00 57.38 111 PRO A O 1
ATOM 826 N N . ASN A 1 112 ? 18.942 10.292 -48.001 1.00 61.44 112 ASN A N 1
ATOM 827 C CA . ASN A 1 112 ? 18.417 10.865 -46.746 1.00 61.44 112 ASN A CA 1
ATOM 828 C C . ASN A 1 112 ? 17.735 9.860 -45.782 1.00 61.44 112 ASN A C 1
ATOM 830 O O . ASN A 1 112 ? 17.039 10.279 -44.864 1.00 61.44 112 ASN A O 1
ATOM 834 N N . TYR A 1 113 ? 17.842 8.562 -46.052 1.00 69.06 113 TYR A N 1
ATOM 835 C CA . TYR A 1 113 ? 17.305 7.453 -45.265 1.00 69.06 113 TYR A CA 1
ATOM 836 C C . TYR A 1 113 ? 18.417 6.494 -44.800 1.00 69.06 113 TYR A C 1
ATOM 838 O O . TYR A 1 113 ? 18.109 5.431 -44.276 1.00 69.06 113 TYR A O 1
ATOM 846 N N . ILE A 1 114 ? 19.701 6.810 -45.024 1.00 72.69 114 ILE A N 1
ATOM 847 C CA . ILE A 1 114 ? 20.825 6.035 -44.478 1.00 72.69 114 ILE A CA 1
ATOM 848 C C . ILE A 1 114 ? 21.489 6.814 -43.341 1.00 72.69 114 ILE A C 1
ATOM 850 O O . ILE A 1 114 ? 22.000 7.909 -43.563 1.00 72.69 114 ILE A O 1
ATOM 854 N N . LEU A 1 115 ? 21.521 6.214 -42.151 1.00 78.19 115 LEU A N 1
ATOM 855 C CA . LEU A 1 115 ? 22.360 6.636 -41.027 1.00 78.19 115 LEU A CA 1
ATOM 856 C C . LEU A 1 115 ? 23.680 5.862 -41.049 1.00 78.19 115 LEU A C 1
ATOM 858 O O . LEU A 1 115 ? 23.724 4.705 -41.471 1.00 78.19 115 LEU A O 1
ATOM 862 N N . ARG A 1 116 ? 24.760 6.488 -40.578 1.00 76.31 116 ARG A N 1
ATOM 863 C CA . ARG A 1 116 ? 26.091 5.876 -40.471 1.00 76.31 116 ARG A CA 1
ATOM 864 C C . ARG A 1 116 ? 26.644 6.070 -39.065 1.00 76.31 116 ARG A C 1
ATOM 866 O O . ARG A 1 116 ? 26.486 7.138 -38.481 1.00 76.31 116 ARG A O 1
ATOM 873 N N . SER A 1 117 ? 27.304 5.037 -38.559 1.00 71.75 117 SER A N 1
ATOM 874 C CA . SER A 1 117 ? 28.078 5.067 -37.311 1.00 71.75 117 SER A CA 1
ATOM 875 C C . SER A 1 117 ? 29.175 6.137 -37.351 1.00 71.75 117 SER A C 1
ATOM 877 O O . SER A 1 117 ? 29.863 6.293 -38.367 1.00 71.75 117 SER A O 1
ATOM 879 N N . SER A 1 118 ? 29.340 6.865 -36.245 1.00 68.12 118 SER A N 1
ATOM 880 C CA . SER A 1 118 ? 30.281 7.978 -36.145 1.00 68.12 118 SER A CA 1
ATOM 881 C C . SER A 1 118 ? 31.735 7.528 -36.045 1.00 68.12 118 SER A C 1
ATOM 883 O O . SER A 1 118 ? 32.069 6.530 -35.404 1.00 68.12 118 SER A O 1
ATOM 885 N N . ASN A 1 119 ? 32.627 8.298 -36.666 1.00 55.75 119 ASN A N 1
ATOM 886 C CA . ASN A 1 119 ? 34.068 8.042 -36.682 1.00 55.75 119 ASN A CA 1
ATOM 887 C C . ASN A 1 119 ? 34.835 8.608 -35.462 1.00 55.75 119 ASN A C 1
ATOM 889 O O . ASN A 1 119 ? 36.047 8.384 -35.353 1.00 55.75 119 ASN A O 1
ATOM 893 N N . SER A 1 120 ? 34.145 9.319 -34.562 1.00 51.84 120 SER A N 1
ATOM 894 C CA . SER A 1 120 ? 34.732 10.108 -33.468 1.00 51.84 120 SER A CA 1
ATOM 895 C C . SER A 1 120 ? 34.750 9.435 -32.090 1.00 51.84 120 SER A C 1
ATOM 897 O O . SER A 1 120 ? 35.212 10.051 -31.128 1.00 51.84 120 SER A O 1
ATOM 899 N N . SER A 1 121 ? 34.295 8.182 -31.974 1.00 42.94 121 SER A N 1
ATOM 900 C CA . SER A 1 121 ? 34.367 7.436 -30.710 1.00 42.94 121 SER A CA 1
ATOM 901 C C . SER A 1 121 ? 35.812 7.339 -30.193 1.00 42.94 121 SER A C 1
ATOM 903 O O . SER A 1 121 ? 36.749 7.048 -30.943 1.00 42.94 121 SER A O 1
ATOM 905 N N . ASN A 1 122 ? 36.000 7.561 -28.888 1.00 39.59 122 ASN A N 1
ATOM 906 C CA . ASN A 1 122 ? 37.319 7.618 -28.244 1.00 39.59 122 ASN A CA 1
ATOM 907 C C . ASN A 1 122 ? 37.973 6.237 -28.002 1.00 39.59 122 ASN A C 1
ATOM 909 O O . ASN A 1 122 ? 39.076 6.168 -27.457 1.00 39.59 122 ASN A O 1
ATOM 913 N N . THR A 1 123 ? 37.339 5.132 -28.406 1.00 38.38 123 THR A N 1
ATOM 914 C CA . THR A 1 123 ? 37.871 3.768 -28.245 1.00 38.38 123 THR A CA 1
ATOM 915 C C . THR A 1 123 ? 38.667 3.309 -29.475 1.00 38.38 123 THR A C 1
ATOM 917 O O . THR A 1 123 ? 38.148 3.229 -30.585 1.00 38.38 123 THR A O 1
ATOM 920 N N . PHE A 1 124 ? 39.950 2.979 -29.288 1.00 38.78 124 PHE A N 1
ATOM 921 C CA . PHE A 1 124 ? 40.885 2.616 -30.365 1.00 38.78 124 PHE A CA 1
ATOM 922 C C . PHE A 1 124 ? 41.031 1.094 -30.558 1.00 38.78 124 PHE A C 1
ATOM 924 O O . PHE A 1 124 ? 41.234 0.404 -29.561 1.00 38.78 124 PHE A O 1
ATOM 931 N N . LYS A 1 125 ? 41.160 0.614 -31.815 1.00 43.44 125 LYS A N 1
ATOM 932 C CA . LYS A 1 125 ? 42.245 -0.300 -32.287 1.00 43.44 125 LYS A CA 1
ATOM 933 C C . LYS A 1 125 ? 42.219 -0.546 -33.817 1.00 43.44 125 LYS A C 1
ATOM 935 O O . LYS A 1 125 ? 41.466 0.108 -34.527 1.00 43.44 125 LYS A O 1
ATOM 940 N N . MET A 1 126 ? 43.169 -1.341 -34.331 1.00 40.41 126 MET A N 1
ATOM 941 C CA . MET A 1 126 ? 43.473 -1.536 -35.769 1.00 40.41 126 MET A CA 1
ATOM 942 C C . MET A 1 126 ? 42.864 -2.819 -36.354 1.00 40.41 126 MET A C 1
ATOM 944 O O . MET A 1 126 ? 42.727 -3.806 -35.636 1.00 40.41 126 MET A O 1
ATOM 948 N N . ASP A 1 127 ? 42.641 -2.848 -37.674 1.00 46.00 127 ASP A N 1
ATOM 949 C CA . ASP A 1 127 ? 42.343 -4.085 -38.411 1.00 46.00 127 ASP A CA 1
ATOM 950 C C . ASP A 1 127 ? 43.605 -4.882 -38.834 1.00 46.00 127 ASP A C 1
ATOM 952 O O . ASP A 1 127 ? 44.743 -4.408 -38.748 1.00 46.00 127 ASP A O 1
ATOM 956 N N . ARG A 1 128 ? 43.397 -6.112 -39.337 1.00 40.34 128 ARG A N 1
ATOM 957 C CA . ARG A 1 128 ? 44.452 -7.047 -39.802 1.00 40.34 128 ARG A CA 1
ATOM 958 C C . ARG A 1 128 ? 45.233 -6.534 -41.033 1.00 40.34 128 ARG A C 1
ATOM 960 O O . ARG A 1 128 ? 46.230 -7.150 -41.406 1.00 40.34 128 ARG A O 1
ATOM 967 N N . ALA A 1 129 ? 44.801 -5.437 -41.661 1.00 43.66 129 ALA A N 1
ATOM 968 C CA . ALA A 1 129 ? 45.423 -4.810 -42.831 1.00 43.66 129 ALA A CA 1
ATOM 969 C C . ALA A 1 129 ? 46.149 -3.484 -42.508 1.00 43.66 129 ALA A C 1
ATOM 971 O O . ALA A 1 129 ? 46.807 -2.920 -43.385 1.00 43.66 129 ALA A O 1
ATOM 972 N N . GLY A 1 130 ? 46.066 -2.991 -41.267 1.00 46.53 130 GLY A N 1
ATOM 973 C CA . GLY A 1 130 ? 46.642 -1.711 -40.846 1.00 46.53 130 GLY A CA 1
ATOM 974 C C . GLY A 1 130 ? 45.805 -0.485 -41.230 1.00 46.53 130 GLY A C 1
ATOM 975 O O . GLY A 1 130 ? 46.287 0.645 -41.097 1.00 46.53 130 GLY A O 1
ATOM 976 N N . ASN A 1 131 ? 44.565 -0.682 -41.683 1.00 48.03 131 ASN A N 1
ATOM 977 C CA . ASN A 1 131 ? 43.612 0.403 -41.875 1.00 48.03 131 ASN A CA 1
ATOM 978 C C . ASN A 1 131 ? 42.936 0.762 -40.541 1.00 48.03 131 ASN A C 1
ATOM 980 O O . ASN A 1 131 ? 42.856 -0.028 -39.597 1.00 48.03 131 ASN A O 1
ATOM 984 N N . ARG A 1 132 ? 42.510 2.025 -40.444 1.00 46.72 132 ARG A N 1
ATOM 985 C CA . ARG A 1 132 ? 41.943 2.620 -39.227 1.00 46.72 132 ARG A CA 1
ATOM 986 C C . ARG A 1 132 ? 40.441 2.824 -39.396 1.00 46.72 132 ARG A C 1
ATOM 988 O O . ARG A 1 132 ? 40.017 3.969 -39.545 1.00 46.72 132 ARG A O 1
ATOM 995 N N . ASP A 1 133 ? 39.650 1.756 -39.384 1.00 50.31 133 ASP A N 1
ATOM 996 C CA . ASP A 1 133 ? 38.219 1.942 -39.142 1.00 50.31 133 ASP A CA 1
ATOM 997 C C . ASP A 1 133 ? 37.976 2.040 -37.632 1.00 50.31 133 ASP A C 1
ATOM 999 O O . ASP A 1 133 ? 38.441 1.203 -36.863 1.00 50.31 133 ASP A O 1
ATOM 1003 N N . ARG A 1 134 ? 37.344 3.135 -37.210 1.00 52.69 134 ARG A N 1
ATOM 1004 C CA . ARG A 1 134 ? 37.188 3.547 -35.801 1.00 52.69 134 ARG A CA 1
ATOM 1005 C C . ARG A 1 134 ? 35.746 3.449 -35.314 1.00 52.69 134 ARG A C 1
ATOM 1007 O O . ARG A 1 134 ? 35.435 3.891 -34.214 1.00 52.69 134 ARG A O 1
ATOM 1014 N N . ARG A 1 135 ? 34.857 2.976 -36.181 1.00 59.12 135 ARG A N 1
ATOM 1015 C CA . ARG A 1 135 ? 33.420 3.123 -36.000 1.00 59.12 135 ARG A CA 1
ATOM 1016 C C . ARG A 1 135 ? 32.855 1.972 -35.156 1.00 59.12 135 ARG A C 1
ATOM 1018 O O . ARG A 1 135 ? 33.262 0.828 -35.367 1.00 59.12 135 ARG A O 1
ATOM 1025 N N . PRO A 1 136 ? 31.927 2.242 -34.225 1.00 65.06 136 PRO A N 1
ATOM 1026 C CA . PRO A 1 136 ? 31.105 1.203 -33.607 1.00 65.06 136 PRO A CA 1
ATOM 1027 C C . PRO A 1 136 ? 30.168 0.557 -34.645 1.00 65.06 136 PRO A C 1
ATOM 1029 O O . PRO A 1 136 ? 29.830 1.180 -35.654 1.00 65.06 136 PRO A O 1
ATOM 1032 N N . ARG A 1 137 ? 29.751 -0.694 -34.411 1.00 71.75 137 ARG A N 1
ATOM 1033 C CA . ARG A 1 137 ? 28.797 -1.419 -35.272 1.00 71.75 137 ARG A CA 1
ATOM 1034 C C . ARG A 1 137 ? 27.392 -1.409 -34.675 1.00 71.75 137 ARG A C 1
ATOM 1036 O O . ARG A 1 137 ? 27.234 -1.402 -33.457 1.00 71.75 137 ARG A O 1
ATOM 1043 N N . PHE A 1 138 ? 26.391 -1.430 -35.553 1.00 74.44 138 PHE A N 1
ATOM 1044 C CA . PHE A 1 138 ? 24.983 -1.637 -35.206 1.00 74.44 138 PHE A CA 1
ATOM 1045 C C . PHE A 1 138 ? 24.618 -3.121 -35.059 1.00 74.44 138 PHE A C 1
ATOM 1047 O O . PHE A 1 138 ? 23.657 -3.429 -34.358 1.00 74.44 138 PHE A O 1
ATOM 1054 N N . ASP A 1 139 ? 25.364 -4.020 -35.717 1.00 67.62 139 ASP A N 1
ATOM 1055 C CA . ASP A 1 139 ? 25.128 -5.470 -35.688 1.00 67.62 139 ASP A CA 1
ATOM 1056 C C . ASP A 1 139 ? 24.995 -5.971 -34.243 1.00 67.62 139 ASP A C 1
ATOM 1058 O O . ASP A 1 139 ? 25.895 -5.767 -33.434 1.00 67.62 139 ASP A O 1
ATOM 1062 N N . GLY A 1 140 ? 23.864 -6.613 -33.935 1.00 65.38 140 GLY A N 1
ATOM 1063 C CA . GLY A 1 140 ? 23.551 -7.181 -32.619 1.00 65.38 140 GLY A CA 1
ATOM 1064 C C . GLY A 1 140 ? 22.883 -6.220 -31.619 1.00 65.38 140 GLY A C 1
ATOM 1065 O O . GLY A 1 140 ? 22.131 -6.682 -30.766 1.00 65.38 140 GLY A O 1
ATOM 1066 N N . LYS A 1 141 ? 23.070 -4.901 -31.770 1.00 71.50 141 LYS A N 1
ATOM 1067 C CA . LYS A 1 141 ? 22.400 -3.866 -30.949 1.00 71.50 141 LYS A CA 1
ATOM 1068 C C . LYS A 1 141 ? 21.090 -3.382 -31.571 1.00 71.50 141 LYS A C 1
ATOM 1070 O O . LYS A 1 141 ? 20.125 -3.063 -30.885 1.00 71.50 141 LYS A O 1
ATOM 1075 N N . VAL A 1 142 ? 21.058 -3.303 -32.902 1.00 78.31 142 VAL A N 1
ATOM 1076 C CA . VAL A 1 142 ? 19.915 -2.794 -33.666 1.00 78.31 142 VAL A CA 1
ATOM 1077 C C . VAL A 1 142 ? 19.547 -3.782 -34.768 1.00 78.31 142 VAL A C 1
ATOM 1079 O O . VAL A 1 142 ? 20.389 -4.183 -35.573 1.00 78.31 142 VAL A O 1
ATOM 1082 N N . PHE A 1 143 ? 18.271 -4.152 -34.824 1.00 83.88 143 PHE A N 1
ATOM 1083 C CA . PHE A 1 143 ? 17.731 -5.162 -35.728 1.00 83.88 143 PHE A CA 1
ATOM 1084 C C . PHE A 1 143 ? 16.736 -4.567 -36.730 1.00 83.88 143 PHE A C 1
ATOM 1086 O O . PHE A 1 143 ? 16.148 -3.506 -36.525 1.00 83.88 143 PHE A O 1
ATOM 1093 N N . VAL A 1 144 ? 16.515 -5.274 -37.841 1.00 86.69 144 VAL A N 1
ATOM 1094 C CA . VAL A 1 144 ? 15.472 -4.907 -38.810 1.00 86.69 144 VAL A CA 1
ATOM 1095 C C . VAL A 1 144 ? 14.098 -5.024 -38.148 1.00 86.69 144 VAL A C 1
ATOM 1097 O O . VAL A 1 144 ? 13.754 -6.075 -37.613 1.00 86.69 144 VAL A O 1
ATOM 1100 N N . GLY A 1 145 ? 13.315 -3.949 -38.217 1.00 85.81 145 GLY A N 1
ATOM 1101 C CA . GLY A 1 145 ? 12.043 -3.781 -37.516 1.00 85.81 145 GLY A CA 1
ATOM 1102 C C . GLY A 1 145 ? 12.124 -2.865 -36.292 1.00 85.81 145 GLY A C 1
ATOM 1103 O O . GLY A 1 145 ? 11.089 -2.329 -35.900 1.00 85.81 145 GLY A O 1
ATOM 1104 N N . ASP A 1 146 ? 13.316 -2.617 -35.734 1.00 87.94 146 ASP A N 1
ATOM 1105 C CA . ASP A 1 146 ? 13.465 -1.725 -34.581 1.00 87.94 146 ASP A CA 1
ATOM 1106 C C . ASP A 1 146 ? 13.030 -0.291 -34.920 1.00 87.94 146 ASP A C 1
ATOM 1108 O O . ASP A 1 146 ? 13.365 0.260 -35.975 1.00 87.94 146 ASP A O 1
ATOM 1112 N N . ARG A 1 147 ? 12.300 0.330 -33.990 1.00 91.06 147 ARG A N 1
ATOM 1113 C CA . ARG A 1 147 ? 12.039 1.772 -33.951 1.00 91.06 147 ARG A CA 1
ATOM 1114 C C . ARG A 1 147 ? 13.250 2.463 -33.324 1.00 91.06 147 ARG A C 1
ATOM 1116 O O . ARG A 1 147 ? 13.698 2.058 -32.256 1.00 91.06 147 ARG A O 1
ATOM 1123 N N . ILE A 1 148 ? 13.758 3.520 -33.953 1.00 89.44 148 ILE A N 1
ATOM 1124 C CA . ILE A 1 148 ? 14.884 4.312 -33.439 1.00 89.44 148 ILE A CA 1
ATOM 1125 C C . ILE A 1 148 ? 14.583 5.814 -33.465 1.00 89.44 148 ILE A C 1
ATOM 1127 O O . ILE A 1 148 ? 13.922 6.303 -34.385 1.00 89.44 148 ILE A O 1
ATOM 1131 N N . ARG A 1 149 ? 15.116 6.558 -32.493 1.00 88.62 149 ARG A N 1
ATOM 1132 C CA . ARG A 1 149 ? 15.128 8.026 -32.456 1.00 88.62 149 ARG A CA 1
ATOM 1133 C C . ARG A 1 149 ? 16.576 8.505 -32.472 1.00 88.62 149 ARG A C 1
ATOM 1135 O O . ARG A 1 149 ? 17.444 7.924 -31.825 1.00 88.62 149 ARG A O 1
ATOM 1142 N N . VAL A 1 150 ? 16.851 9.560 -33.233 1.00 84.31 150 VAL A N 1
ATOM 1143 C CA . VAL A 1 150 ? 18.184 10.177 -33.295 1.00 84.31 150 VAL A CA 1
ATOM 1144 C C . VAL A 1 150 ? 18.125 11.536 -32.616 1.00 84.31 150 VAL A C 1
ATOM 1146 O O . VAL A 1 150 ? 17.225 12.328 -32.914 1.00 84.31 150 VAL A O 1
ATOM 1149 N N . ASN A 1 151 ? 19.077 11.830 -31.730 1.00 80.50 151 ASN A N 1
ATOM 1150 C CA . ASN A 1 151 ? 19.100 13.107 -31.020 1.00 80.50 151 ASN A CA 1
ATOM 1151 C C . ASN A 1 151 ? 19.139 14.297 -32.007 1.00 80.50 151 ASN A C 1
ATOM 1153 O O . ASN A 1 151 ? 19.806 14.248 -33.041 1.00 80.50 151 ASN A O 1
ATOM 1157 N N . GLY A 1 152 ? 18.388 15.363 -31.724 1.00 72.19 152 GLY A N 1
ATOM 1158 C CA . GLY A 1 152 ? 18.226 16.508 -32.633 1.00 72.19 152 GLY A CA 1
ATOM 1159 C C . GLY A 1 152 ? 17.291 16.276 -33.835 1.00 72.19 152 GLY A C 1
ATOM 1160 O O . GLY A 1 152 ? 17.211 17.137 -34.721 1.00 72.19 152 GLY A O 1
ATOM 1161 N N . THR A 1 153 ? 16.567 15.151 -33.872 1.00 75.56 153 THR A N 1
ATOM 1162 C CA . THR A 1 153 ? 15.441 14.901 -34.791 1.00 75.56 153 THR A CA 1
ATOM 1163 C C . THR A 1 153 ? 14.128 14.776 -34.011 1.00 75.56 153 THR A C 1
ATOM 1165 O O . THR A 1 153 ? 14.130 14.417 -32.839 1.00 75.56 153 THR A O 1
ATOM 1168 N N . THR A 1 154 ? 12.997 15.073 -34.654 1.00 70.56 154 THR A N 1
ATOM 1169 C CA . THR A 1 154 ? 11.654 15.024 -34.038 1.00 70.56 154 THR A CA 1
ATOM 1170 C C . THR A 1 154 ? 10.859 13.779 -34.449 1.00 70.56 154 THR A C 1
ATOM 1172 O O . THR A 1 154 ? 9.631 13.796 -34.411 1.00 70.56 154 THR A O 1
ATOM 1175 N N . GLY A 1 155 ? 11.529 12.742 -34.958 1.00 80.06 155 GLY A N 1
ATOM 1176 C CA . GLY A 1 155 ? 10.892 11.579 -35.573 1.00 80.06 155 GLY A CA 1
ATOM 1177 C C . GLY A 1 155 ? 11.412 10.262 -35.013 1.00 80.06 155 GLY A C 1
ATOM 1178 O O . GLY A 1 155 ? 12.565 10.163 -34.597 1.00 80.06 155 GLY A O 1
ATOM 1179 N N . VAL A 1 156 ? 10.550 9.249 -35.043 1.00 87.75 156 VAL A N 1
ATOM 1180 C CA . VAL A 1 156 ? 10.917 7.844 -34.839 1.00 87.75 156 VAL A CA 1
ATOM 1181 C C . VAL A 1 156 ? 10.949 7.174 -36.211 1.00 87.75 156 VAL A C 1
ATOM 1183 O O . VAL A 1 156 ? 10.051 7.385 -37.025 1.00 87.75 156 VAL A O 1
ATOM 1186 N N . TYR A 1 157 ? 11.987 6.390 -36.478 1.00 88.81 157 TYR A N 1
ATOM 1187 C CA . TYR A 1 157 ? 12.241 5.762 -37.773 1.00 88.81 157 TYR A CA 1
ATOM 1188 C C . TYR A 1 157 ? 12.309 4.243 -37.615 1.00 88.81 157 TYR A C 1
ATOM 1190 O O . TYR A 1 157 ? 12.891 3.761 -36.647 1.00 88.81 157 TYR A O 1
ATOM 1198 N N . THR A 1 158 ? 11.769 3.474 -38.562 1.00 92.19 158 THR A N 1
ATOM 1199 C CA . THR A 1 158 ? 11.925 2.009 -38.548 1.00 92.19 158 THR A CA 1
ATOM 1200 C C . THR A 1 158 ? 13.184 1.602 -39.304 1.00 92.19 158 THR A C 1
ATOM 1202 O O . THR A 1 158 ? 13.408 2.053 -40.430 1.00 92.19 158 THR A O 1
ATOM 1205 N N . VAL A 1 159 ? 13.989 0.717 -38.720 1.00 90.50 159 VAL A N 1
ATOM 1206 C CA . VAL A 1 159 ? 15.151 0.106 -39.376 1.00 90.50 159 VAL A CA 1
ATOM 1207 C C . VAL A 1 159 ? 14.680 -0.929 -40.391 1.00 90.50 159 VAL A C 1
ATOM 1209 O O . VAL A 1 159 ? 14.092 -1.949 -40.046 1.00 90.50 159 VAL A O 1
ATOM 1212 N N . MET A 1 160 ? 14.955 -0.671 -41.664 1.00 88.88 160 MET A N 1
ATOM 1213 C CA . MET A 1 160 ? 14.572 -1.521 -42.793 1.00 88.88 160 MET A CA 1
ATOM 1214 C C . MET A 1 160 ? 15.671 -2.508 -43.196 1.00 88.88 160 MET A C 1
ATOM 1216 O O . MET A 1 160 ? 15.375 -3.552 -43.769 1.00 88.88 160 MET A O 1
ATOM 1220 N N . GLU A 1 161 ? 16.938 -2.156 -42.968 1.00 85.75 161 GLU A N 1
ATOM 1221 C CA . GLU A 1 161 ? 18.102 -2.923 -43.427 1.00 85.75 161 GLU A CA 1
ATOM 1222 C C . GLU A 1 161 ? 19.341 -2.499 -42.624 1.00 85.75 161 GLU A C 1
ATOM 1224 O O . GLU A 1 161 ? 19.555 -1.300 -42.424 1.00 85.75 161 GLU A O 1
ATOM 1229 N N . VAL A 1 162 ? 20.172 -3.454 -42.203 1.00 82.94 162 VAL A N 1
ATOM 1230 C CA . VAL A 1 162 ? 21.530 -3.173 -41.709 1.00 82.94 162 VAL A CA 1
ATOM 1231 C C . VAL A 1 162 ? 22.495 -3.355 -42.883 1.00 82.94 162 VAL A C 1
ATOM 1233 O O . VAL A 1 162 ? 22.428 -4.347 -43.608 1.00 82.94 162 VAL A O 1
ATOM 1236 N N . LEU A 1 163 ? 23.332 -2.349 -43.124 1.00 77.50 163 LEU A N 1
ATOM 1237 C CA . LEU A 1 163 ? 24.134 -2.160 -44.333 1.00 77.50 163 LEU A CA 1
ATOM 1238 C C . LEU A 1 163 ? 25.621 -1.984 -44.001 1.00 77.50 163 LEU A C 1
ATOM 1240 O O . LEU A 1 163 ? 25.994 -1.722 -42.857 1.00 77.50 163 LEU A O 1
ATOM 1244 N N . ASP A 1 164 ? 26.460 -2.057 -45.040 1.00 72.19 164 ASP A N 1
ATOM 1245 C CA . ASP A 1 164 ? 27.908 -1.819 -44.980 1.00 72.19 164 ASP A CA 1
ATOM 1246 C C . ASP A 1 164 ? 28.586 -2.596 -43.831 1.00 72.19 164 ASP A C 1
ATOM 1248 O O . ASP A 1 164 ? 29.245 -1.991 -42.991 1.00 72.19 164 ASP A O 1
ATOM 1252 N N . ASP A 1 165 ? 28.388 -3.918 -43.764 1.00 69.19 165 ASP A N 1
ATOM 1253 C CA . ASP A 1 165 ? 28.935 -4.807 -42.720 1.00 69.19 165 ASP A CA 1
ATOM 1254 C C . ASP A 1 165 ? 28.697 -4.293 -41.280 1.00 69.19 165 ASP A C 1
ATOM 1256 O O . ASP A 1 165 ? 29.608 -4.297 -40.449 1.00 69.19 165 ASP A O 1
ATOM 1260 N N . GLY A 1 166 ? 27.493 -3.783 -41.001 1.00 69.81 166 GLY A N 1
ATOM 1261 C CA . GLY A 1 166 ? 27.100 -3.297 -39.675 1.00 69.81 166 GLY A CA 1
ATOM 1262 C C . GLY A 1 166 ? 27.402 -1.824 -39.402 1.00 69.81 166 GLY A C 1
ATOM 1263 O O . GLY A 1 166 ? 27.137 -1.348 -38.299 1.00 69.81 166 GLY A O 1
ATOM 1264 N N . TYR A 1 167 ? 27.949 -1.076 -40.366 1.00 71.50 167 TYR A N 1
ATOM 1265 C CA . TYR A 1 167 ? 28.312 0.337 -40.183 1.00 71.50 167 TYR A CA 1
ATOM 1266 C C . TYR A 1 167 ? 27.231 1.343 -40.598 1.00 71.50 167 TYR A C 1
ATOM 1268 O O . TYR A 1 167 ? 27.411 2.546 -40.363 1.00 71.50 167 TYR A O 1
ATOM 1276 N N . ALA A 1 168 ? 26.135 0.895 -41.212 1.00 76.94 168 ALA A N 1
ATOM 1277 C CA . ALA A 1 168 ? 25.050 1.756 -41.672 1.00 76.94 168 ALA A CA 1
ATOM 1278 C C . ALA A 1 168 ? 23.663 1.145 -41.415 1.00 76.94 168 ALA A C 1
ATOM 1280 O O . ALA A 1 168 ? 23.486 -0.067 -41.487 1.00 76.94 168 ALA A O 1
ATOM 1281 N N . LEU A 1 169 ? 22.667 1.999 -41.176 1.00 83.69 169 LEU A N 1
ATOM 1282 C CA . LEU A 1 169 ? 21.255 1.620 -41.084 1.00 83.69 169 LEU A CA 1
ATOM 1283 C C . LEU A 1 169 ? 20.483 2.257 -42.230 1.00 83.69 169 LEU A C 1
ATOM 1285 O O . LEU A 1 169 ? 20.649 3.444 -42.508 1.00 83.69 169 LEU A O 1
ATOM 1289 N N . ARG A 1 170 ? 19.598 1.490 -42.859 1.00 84.38 170 ARG A N 1
ATOM 1290 C CA . ARG A 1 170 ? 18.582 1.993 -43.780 1.00 84.38 170 ARG A CA 1
ATOM 1291 C C . ARG A 1 170 ? 17.269 2.175 -43.034 1.00 84.38 170 ARG A C 1
ATOM 1293 O O . ARG A 1 170 ? 16.814 1.245 -42.377 1.00 84.38 170 ARG A O 1
ATOM 1300 N N . LEU A 1 171 ? 16.640 3.330 -43.184 1.00 86.81 171 LEU A N 1
ATOM 1301 C CA . LEU A 1 171 ? 15.392 3.687 -42.516 1.00 86.81 171 LEU A CA 1
ATOM 1302 C C . LEU A 1 171 ? 14.188 3.613 -43.459 1.00 86.81 171 LEU A C 1
ATOM 1304 O O . LEU A 1 171 ? 14.344 3.620 -44.685 1.00 86.81 171 LEU A O 1
ATOM 1308 N N . SER A 1 172 ? 12.990 3.566 -42.874 1.00 83.00 172 SER A N 1
ATOM 1309 C CA . SER A 1 172 ? 11.706 3.644 -43.582 1.00 83.00 172 SER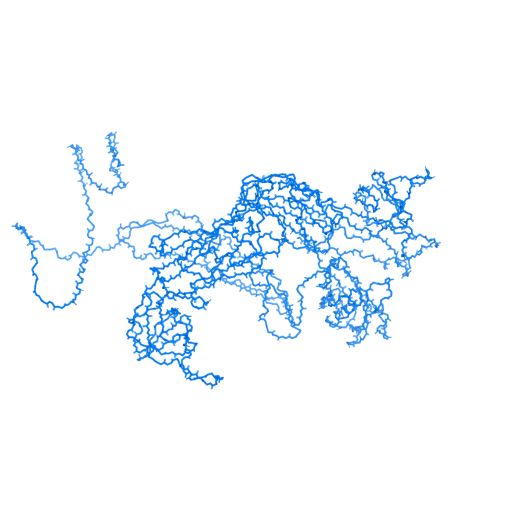 A CA 1
ATOM 1310 C C . SER A 1 172 ? 11.555 4.958 -44.351 1.00 83.00 172 SER A C 1
ATOM 1312 O O . SER A 1 172 ? 11.132 4.968 -45.509 1.00 83.00 172 SER A O 1
ATOM 1314 N N . ASP A 1 173 ? 11.967 6.055 -43.718 1.00 79.31 173 ASP A N 1
ATOM 1315 C CA . ASP A 1 173 ? 11.663 7.418 -44.129 1.00 79.31 173 ASP A CA 1
ATOM 1316 C C . ASP A 1 173 ? 12.906 8.305 -44.178 1.00 79.31 173 ASP A C 1
ATOM 1318 O O . ASP A 1 173 ? 14.008 7.938 -43.764 1.00 79.31 173 ASP A O 1
ATOM 1322 N N . LYS A 1 174 ? 12.725 9.512 -44.718 1.00 71.50 174 LYS A N 1
ATOM 1323 C CA . LYS A 1 174 ? 13.775 10.528 -44.707 1.00 71.50 174 LYS A CA 1
ATOM 1324 C C . LYS A 1 174 ? 13.862 11.160 -43.324 1.00 71.50 174 LYS A C 1
ATOM 1326 O O . LYS A 1 174 ? 12.859 11.670 -42.831 1.00 71.50 174 LYS A O 1
ATOM 1331 N N . PHE A 1 175 ? 15.062 11.223 -42.759 1.00 68.50 175 PHE A N 1
ATOM 1332 C CA . PHE A 1 175 ? 15.320 12.002 -41.552 1.00 68.50 175 PHE A CA 1
ATOM 1333 C C . PHE A 1 175 ? 15.849 13.400 -41.902 1.00 68.50 175 PHE A C 1
ATOM 1335 O O . PHE A 1 175 ? 16.487 13.615 -42.937 1.00 68.50 175 PHE A O 1
ATOM 1342 N N . SER A 1 176 ? 15.558 14.371 -41.038 1.00 60.16 176 SER A N 1
ATOM 1343 C CA . SER A 1 176 ? 16.053 15.745 -41.137 1.00 60.16 176 SER A CA 1
ATOM 1344 C C . SER A 1 176 ? 16.353 16.270 -39.739 1.00 60.16 176 SER A C 1
ATOM 1346 O O . SER A 1 176 ? 15.438 16.385 -38.924 1.00 60.16 176 SER A O 1
ATOM 1348 N N . ALA A 1 177 ? 17.614 16.599 -39.462 1.00 55.19 177 ALA A N 1
ATOM 1349 C CA . ALA A 1 177 ? 17.985 17.265 -38.218 1.00 55.19 177 ALA A CA 1
ATOM 1350 C C . ALA A 1 177 ? 17.559 18.737 -38.247 1.00 55.19 177 ALA A C 1
ATOM 1352 O O . ALA A 1 177 ? 17.740 19.425 -39.254 1.00 55.19 177 ALA A O 1
ATOM 1353 N N . ALA A 1 178 ? 17.015 19.222 -37.130 1.00 48.78 178 ALA A N 1
ATOM 1354 C CA . ALA A 1 178 ? 16.530 20.598 -37.012 1.00 48.78 178 ALA A CA 1
ATOM 1355 C C . ALA A 1 178 ? 17.664 21.638 -36.887 1.00 48.78 178 ALA A C 1
ATOM 1357 O O . ALA A 1 178 ? 17.434 22.832 -37.082 1.00 48.78 178 ALA A O 1
ATOM 1358 N N . ALA A 1 179 ? 18.889 21.199 -36.575 1.00 46.81 179 ALA A N 1
ATOM 1359 C CA . ALA A 1 179 ? 20.052 22.056 -36.376 1.00 46.81 179 ALA A CA 1
ATOM 1360 C C . ALA A 1 179 ? 21.328 21.472 -37.006 1.00 46.81 179 ALA A C 1
ATOM 1362 O O . ALA A 1 179 ? 21.493 20.259 -37.134 1.00 46.81 179 ALA A O 1
ATOM 1363 N N . HIS A 1 180 ? 22.262 22.361 -37.358 1.00 44.38 180 HIS A N 1
ATOM 1364 C CA . HIS A 1 180 ? 23.619 22.011 -37.781 1.00 44.38 180 HIS A CA 1
ATOM 1365 C C . HIS A 1 180 ? 24.406 21.397 -36.610 1.00 44.38 180 HIS A C 1
ATOM 1367 O O . HIS A 1 180 ? 25.064 22.109 -35.851 1.00 44.38 180 HIS A O 1
ATOM 1373 N N . LEU A 1 181 ? 24.401 20.071 -36.498 1.00 47.72 181 LEU A N 1
ATOM 1374 C CA . LEU A 1 181 ? 25.366 19.351 -35.674 1.00 47.72 181 LEU A CA 1
ATOM 1375 C C . LEU A 1 181 ? 26.616 19.063 -36.513 1.00 47.72 181 LEU A C 1
ATOM 1377 O O . LEU A 1 181 ? 26.732 18.044 -37.180 1.00 47.72 181 LEU A O 1
ATOM 1381 N N . SER A 1 182 ? 27.573 19.997 -36.477 1.00 46.53 182 SER A N 1
ATOM 1382 C CA . SER A 1 182 ? 28.942 19.807 -36.994 1.00 46.53 182 SER A CA 1
ATOM 1383 C C . SER A 1 182 ? 29.780 18.927 -36.046 1.00 46.53 182 SER A C 1
ATOM 1385 O O . SER A 1 182 ? 30.943 19.228 -35.776 1.00 46.53 182 SER A O 1
ATOM 1387 N N . VAL A 1 183 ? 29.153 17.891 -35.493 1.00 47.31 183 VAL A N 1
ATOM 1388 C CA . VAL A 1 183 ? 29.683 16.999 -34.466 1.00 47.31 183 VAL A CA 1
ATOM 1389 C C . VAL A 1 183 ? 29.233 15.575 -34.785 1.00 47.31 183 VAL A C 1
ATOM 1391 O O . VAL A 1 183 ? 28.120 15.169 -34.472 1.00 47.31 183 VAL A O 1
ATOM 1394 N N . ASP A 1 184 ? 30.109 14.825 -35.450 1.00 56.38 184 ASP A N 1
ATOM 1395 C CA . ASP A 1 184 ? 30.834 13.745 -34.779 1.00 56.38 184 ASP A CA 1
ATOM 1396 C C . ASP A 1 184 ? 30.229 13.369 -33.402 1.00 56.38 184 ASP A C 1
ATOM 1398 O O . ASP A 1 184 ? 30.414 14.103 -32.432 1.00 56.38 184 ASP A O 1
ATOM 1402 N N . ALA A 1 185 ? 29.587 12.199 -33.324 1.00 62.81 185 ALA A N 1
ATOM 1403 C CA . ALA A 1 185 ? 28.890 11.610 -32.169 1.00 62.81 185 ALA A CA 1
ATOM 1404 C C . ALA A 1 185 ? 27.511 12.203 -31.778 1.00 62.81 185 ALA A C 1
ATOM 1406 O O . ALA A 1 185 ? 27.328 12.747 -30.687 1.00 62.81 185 ALA A O 1
ATOM 1407 N N . VAL A 1 186 ? 26.492 12.009 -32.627 1.00 75.50 186 VAL A N 1
ATOM 1408 C CA . VAL A 1 186 ? 25.076 12.194 -32.245 1.00 75.50 186 VAL A CA 1
ATOM 1409 C C . VAL A 1 186 ? 24.521 10.911 -31.613 1.00 75.50 186 VAL A C 1
ATOM 1411 O O . VAL A 1 186 ? 24.617 9.845 -32.214 1.00 75.50 186 VAL A O 1
ATOM 1414 N N . ALA A 1 187 ? 23.901 10.999 -30.433 1.00 81.50 187 ALA A N 1
ATOM 1415 C CA . ALA A 1 187 ? 23.343 9.829 -29.751 1.00 81.50 187 ALA A CA 1
ATOM 1416 C C . ALA A 1 187 ? 22.163 9.190 -30.513 1.00 81.50 187 ALA A C 1
ATOM 1418 O O . ALA A 1 187 ? 21.283 9.890 -31.033 1.00 81.50 187 ALA A O 1
ATOM 1419 N N . LEU A 1 188 ? 22.142 7.855 -30.525 1.00 84.88 188 LEU A N 1
ATOM 1420 C CA . LEU A 1 188 ? 21.058 7.027 -31.045 1.00 84.88 188 LEU A CA 1
ATOM 1421 C C . LEU A 1 188 ? 20.293 6.359 -29.897 1.00 84.88 188 LEU A C 1
ATOM 1423 O O . LEU A 1 188 ? 20.901 5.888 -28.937 1.00 84.88 188 LEU A O 1
ATOM 1427 N N . TYR A 1 189 ? 18.975 6.263 -30.038 1.00 86.25 189 TYR A N 1
ATOM 1428 C CA . TYR A 1 189 ? 18.093 5.595 -29.089 1.00 86.25 189 TYR A CA 1
ATOM 1429 C C . TYR A 1 189 ? 17.217 4.572 -29.809 1.00 86.25 189 TYR A C 1
ATOM 1431 O O . TYR A 1 189 ? 16.763 4.815 -30.930 1.00 86.25 189 TYR A O 1
ATOM 1439 N N . LYS A 1 190 ? 16.970 3.436 -29.161 1.00 86.00 190 LYS A N 1
ATOM 1440 C CA . LYS A 1 190 ? 15.950 2.463 -29.542 1.00 86.00 190 LYS A CA 1
ATOM 1441 C C . LYS A 1 190 ? 14.667 2.833 -28.807 1.00 86.00 190 LYS A C 1
ATOM 1443 O O . LYS A 1 190 ? 14.701 3.043 -27.600 1.00 86.00 190 LYS A O 1
ATOM 1448 N N . VAL A 1 191 ? 13.565 2.938 -29.545 1.00 88.00 191 VAL A N 1
ATOM 1449 C CA . VAL A 1 191 ? 12.269 3.375 -29.013 1.00 88.00 191 VAL A CA 1
ATOM 1450 C C . VAL A 1 191 ? 11.368 2.162 -28.860 1.00 88.00 191 VAL A C 1
ATOM 1452 O O . VAL A 1 191 ? 10.987 1.554 -29.862 1.00 88.00 191 VAL A O 1
ATOM 1455 N N . ALA A 1 192 ? 10.995 1.833 -27.633 1.00 85.38 192 ALA A N 1
ATOM 1456 C CA . ALA A 1 192 ? 9.993 0.816 -27.335 1.00 85.38 192 ALA A CA 1
ATOM 1457 C C . ALA A 1 192 ? 8.792 1.463 -26.643 1.00 85.38 192 ALA A C 1
ATOM 1459 O O . ALA A 1 192 ? 8.911 2.544 -26.075 1.00 85.38 192 ALA A O 1
ATOM 1460 N N . ASP A 1 193 ? 7.637 0.808 -26.695 1.00 87.56 193 ASP A N 1
ATOM 1461 C CA . ASP A 1 193 ? 6.515 1.203 -25.848 1.00 87.56 193 ASP A CA 1
ATOM 1462 C C . ASP A 1 193 ? 6.856 0.728 -24.425 1.00 87.56 193 ASP A C 1
ATOM 1464 O O . ASP A 1 193 ? 7.142 -0.451 -24.208 1.00 87.56 193 ASP A O 1
ATOM 1468 N N . ALA A 1 194 ? 6.945 1.671 -23.491 1.00 85.31 194 ALA A N 1
ATOM 1469 C CA . ALA A 1 194 ? 7.461 1.465 -22.144 1.00 85.31 194 ALA A CA 1
ATOM 1470 C C . ALA A 1 194 ? 6.385 1.018 -21.154 1.00 85.31 194 ALA A C 1
ATOM 1472 O O . ALA A 1 194 ? 6.701 0.348 -20.173 1.00 85.31 194 ALA A O 1
ATOM 1473 N N . VAL A 1 195 ? 5.122 1.364 -21.414 1.00 91.56 195 VAL A N 1
ATOM 1474 C CA . VAL A 1 195 ? 3.991 0.999 -20.559 1.00 91.56 195 VAL A CA 1
ATOM 1475 C C . VAL A 1 195 ? 2.856 0.342 -21.332 1.00 91.56 195 VAL A C 1
ATOM 1477 O O . VAL A 1 195 ? 2.586 0.673 -22.490 1.00 91.56 195 VAL A O 1
ATOM 1480 N N . THR A 1 196 ? 2.133 -0.537 -20.642 1.00 93.81 196 THR A N 1
ATOM 1481 C CA . THR A 1 196 ? 0.759 -0.911 -20.997 1.00 93.81 196 THR A CA 1
ATOM 1482 C C . THR A 1 196 ? -0.186 -0.498 -19.883 1.00 93.81 196 THR A C 1
ATOM 1484 O O . THR A 1 196 ? 0.127 -0.721 -18.714 1.00 93.81 196 THR A O 1
ATOM 1487 N N . VAL A 1 197 ? -1.337 0.078 -20.234 1.00 96.75 197 VAL A N 1
ATOM 1488 C CA . VAL A 1 197 ? -2.292 0.616 -19.252 1.00 96.75 197 VAL A CA 1
ATOM 1489 C C . VAL A 1 197 ? -3.604 -0.158 -19.290 1.00 96.75 197 VAL A C 1
ATOM 1491 O O . VAL A 1 197 ? -4.188 -0.382 -20.351 1.00 96.75 197 VAL A O 1
ATOM 1494 N N . LYS A 1 198 ? -4.107 -0.532 -18.113 1.00 95.75 198 LYS A N 1
ATOM 1495 C CA . LYS A 1 198 ? -5.431 -1.130 -17.921 1.00 95.75 198 LYS A CA 1
ATOM 1496 C C . LYS A 1 198 ? -6.283 -0.198 -17.066 1.00 95.75 198 LYS A C 1
ATOM 1498 O O . LYS A 1 198 ? -5.922 0.120 -15.942 1.00 95.75 198 LYS A O 1
ATOM 1503 N N . LYS A 1 199 ? -7.449 0.194 -17.583 1.00 94.50 199 LYS A N 1
ATOM 1504 C CA . LYS A 1 199 ? -8.425 1.003 -16.844 1.00 94.50 199 LYS A CA 1
ATOM 1505 C C . LYS A 1 199 ? -9.388 0.130 -16.031 1.00 94.50 199 LYS A C 1
ATOM 1507 O O . LYS A 1 199 ? -10.007 -0.784 -16.580 1.00 94.50 199 LYS A O 1
ATOM 1512 N N . GLY A 1 200 ? -9.523 0.452 -14.750 1.00 89.75 200 GLY A N 1
ATOM 1513 C CA . GLY A 1 200 ? -10.546 -0.003 -13.812 1.00 89.75 200 GLY A CA 1
ATOM 1514 C C . GLY A 1 200 ? -11.569 1.092 -13.478 1.00 89.75 200 GLY A C 1
ATOM 1515 O O . GLY A 1 200 ? -11.562 2.184 -14.054 1.00 89.75 200 GLY A O 1
ATOM 1516 N N . GLY A 1 201 ? -12.467 0.786 -12.539 1.00 84.56 201 GLY A N 1
ATOM 1517 C CA . GLY A 1 201 ? -13.598 1.643 -12.171 1.00 84.56 201 GLY A CA 1
ATOM 1518 C C . GLY A 1 201 ? -14.741 1.662 -13.200 1.00 84.56 201 GLY A C 1
ATOM 1519 O O . GLY A 1 201 ? -14.594 1.264 -14.357 1.00 84.56 201 GLY A O 1
ATOM 1520 N N . ILE A 1 202 ? -15.922 2.108 -12.761 1.00 79.50 202 ILE A N 1
ATOM 1521 C CA . ILE A 1 202 ? -17.144 2.183 -13.592 1.00 79.50 202 ILE A CA 1
ATOM 1522 C C . ILE A 1 202 ? -17.678 3.612 -13.763 1.00 79.50 202 ILE A C 1
ATOM 1524 O O . ILE A 1 202 ? -18.803 3.790 -14.230 1.00 79.50 202 ILE A O 1
ATOM 1528 N N . GLY A 1 203 ? -16.905 4.631 -13.374 1.00 82.31 203 GLY A N 1
ATOM 1529 C CA . GLY A 1 203 ? -17.337 6.029 -13.437 1.00 82.31 203 GLY A CA 1
ATOM 1530 C C . GLY A 1 203 ? -18.241 6.477 -12.283 1.00 82.31 203 GLY A C 1
ATOM 1531 O O . GLY A 1 203 ? -18.778 7.576 -12.344 1.00 82.31 203 GLY A O 1
ATOM 1532 N N . ASN A 1 204 ? -18.395 5.659 -11.235 1.00 80.94 204 ASN A N 1
ATOM 1533 C CA . ASN A 1 204 ? -19.137 5.993 -10.017 1.00 80.94 204 ASN A CA 1
ATOM 1534 C C . ASN A 1 204 ? -18.236 5.753 -8.799 1.00 80.94 204 ASN A C 1
ATOM 1536 O O . ASN A 1 204 ? -17.744 4.637 -8.643 1.00 80.94 204 ASN A O 1
ATOM 1540 N N . ALA A 1 205 ? -18.079 6.751 -7.929 1.00 81.19 205 ALA A N 1
ATOM 1541 C CA . ALA A 1 205 ? -17.426 6.576 -6.632 1.00 81.19 205 ALA A CA 1
ATOM 1542 C C . ALA A 1 205 ? -18.364 5.949 -5.588 1.00 81.19 205 ALA A C 1
ATOM 1544 O O . ALA A 1 205 ? -19.592 6.071 -5.675 1.00 81.19 205 ALA A O 1
ATOM 1545 N N . THR A 1 206 ? -17.777 5.373 -4.538 1.00 87.50 206 THR A N 1
ATOM 1546 C CA . THR A 1 206 ? -18.451 5.167 -3.249 1.00 87.50 206 THR A CA 1
ATOM 1547 C C . THR A 1 206 ? -17.751 5.968 -2.158 1.00 87.50 206 THR A C 1
ATOM 1549 O O . THR A 1 206 ? -16.531 5.926 -2.027 1.00 87.50 206 THR A O 1
ATOM 1552 N N . VAL A 1 207 ? -18.536 6.677 -1.342 1.00 90.44 207 VAL A N 1
ATOM 1553 C CA . VAL A 1 207 ? -18.055 7.298 -0.100 1.00 90.44 207 VAL A CA 1
ATOM 1554 C C . VAL A 1 207 ? -17.797 6.193 0.915 1.00 90.44 207 VAL A C 1
ATOM 1556 O O . VAL A 1 207 ? -18.724 5.444 1.242 1.00 90.44 207 VAL A O 1
ATOM 1559 N N . ALA A 1 208 ? -16.568 6.109 1.422 1.00 95.00 208 ALA A N 1
ATOM 1560 C CA . ALA A 1 208 ? -16.233 5.191 2.499 1.00 95.00 208 ALA A CA 1
ATOM 1561 C C . ALA A 1 208 ? -16.996 5.554 3.780 1.00 95.00 208 ALA A C 1
ATOM 1563 O O . ALA A 1 208 ? -17.164 6.731 4.118 1.00 95.00 208 ALA A O 1
ATOM 1564 N N . LYS A 1 209 ? -17.473 4.530 4.490 1.00 96.56 209 LYS A N 1
ATOM 1565 C CA . LYS A 1 209 ? -18.267 4.680 5.710 1.00 96.56 209 LYS A CA 1
ATOM 1566 C C . LYS A 1 209 ? -17.814 3.705 6.774 1.00 96.56 209 LYS A C 1
ATOM 1568 O O . LYS A 1 209 ? -18.031 2.499 6.638 1.00 96.56 209 LYS A O 1
ATOM 1573 N N . THR A 1 210 ? -17.291 4.239 7.868 1.00 98.12 210 THR A N 1
ATOM 1574 C CA . THR A 1 210 ? -16.862 3.454 9.028 1.00 98.12 210 THR A CA 1
ATOM 1575 C C . THR A 1 210 ? -17.795 3.716 10.196 1.00 98.12 210 THR A C 1
ATOM 1577 O O . THR A 1 210 ? -18.107 4.858 10.518 1.00 98.12 210 THR A O 1
ATOM 1580 N N . VAL A 1 211 ? -18.255 2.648 10.837 1.00 98.12 211 VAL A N 1
ATOM 1581 C CA . VAL A 1 211 ? -19.064 2.703 12.051 1.00 98.12 211 VAL A CA 1
ATOM 1582 C C . VAL A 1 211 ? -18.214 2.307 13.248 1.00 98.12 211 VAL A C 1
ATOM 1584 O O . VAL A 1 211 ? -17.647 1.216 13.267 1.00 98.12 211 VAL A O 1
ATOM 1587 N N . VAL A 1 212 ? -18.192 3.164 14.268 1.00 98.12 212 VAL A N 1
ATOM 1588 C CA . VAL A 1 212 ? -17.740 2.829 15.621 1.00 98.12 212 VAL A CA 1
ATOM 1589 C C . VAL A 1 212 ? -18.980 2.662 16.495 1.00 98.12 212 VAL A C 1
ATOM 1591 O O . VAL A 1 212 ? -19.691 3.622 16.792 1.00 98.12 212 VAL A O 1
ATOM 1594 N N . GLN A 1 213 ? -19.256 1.428 16.899 1.00 96.19 213 GLN A N 1
ATOM 1595 C CA . GLN A 1 213 ? -20.320 1.089 17.834 1.00 96.19 213 GLN A CA 1
ATOM 1596 C C . GLN A 1 213 ? -19.757 1.025 19.256 1.00 96.19 213 GLN A C 1
ATOM 1598 O O . GLN A 1 213 ? -18.744 0.368 19.501 1.00 96.19 213 GLN A O 1
ATOM 1603 N N . VAL A 1 214 ? -20.438 1.688 20.190 1.00 95.19 214 VAL A N 1
ATOM 1604 C CA . VAL A 1 214 ? -20.094 1.752 21.615 1.00 95.19 214 VAL A CA 1
ATOM 1605 C C . VAL A 1 214 ? -21.321 1.309 22.406 1.00 95.19 214 VAL A C 1
ATOM 1607 O O . VAL A 1 214 ? -22.318 2.021 22.423 1.00 95.19 214 VAL A O 1
ATOM 1610 N N . VAL A 1 215 ? -21.284 0.132 23.026 1.00 94.81 215 VAL A N 1
ATOM 1611 C CA . VAL A 1 215 ? -22.423 -0.480 23.745 1.00 94.81 215 VAL A CA 1
ATOM 1612 C C . VAL A 1 215 ? -22.021 -0.920 25.149 1.00 94.81 215 VAL A C 1
ATOM 1614 O O . VAL A 1 215 ? -20.838 -0.915 25.482 1.00 94.81 215 VAL A O 1
ATOM 1617 N N . ALA A 1 216 ? -22.989 -1.310 25.980 1.00 91.44 216 ALA A N 1
ATOM 1618 C CA . ALA A 1 216 ? -22.719 -1.899 27.286 1.00 91.44 216 ALA A CA 1
ATOM 1619 C C . ALA A 1 216 ? -23.723 -3.005 27.638 1.00 91.44 216 ALA A C 1
ATOM 1621 O O . ALA A 1 216 ? -24.882 -2.975 27.226 1.00 91.44 216 ALA A O 1
ATOM 1622 N N . ASP A 1 217 ? -23.280 -3.985 28.428 1.00 90.19 217 ASP A N 1
ATOM 1623 C CA . ASP A 1 217 ? -24.109 -5.119 28.879 1.00 90.19 217 ASP A CA 1
ATOM 1624 C C . ASP A 1 217 ? -25.257 -4.719 29.835 1.00 90.19 217 ASP A C 1
ATOM 1626 O O . ASP A 1 217 ? -26.243 -5.444 29.972 1.00 90.19 217 ASP A O 1
ATOM 1630 N N . ALA A 1 218 ? -25.154 -3.543 30.453 1.00 88.50 218 ALA A N 1
ATOM 1631 C CA . ALA A 1 218 ? -26.162 -2.901 31.289 1.00 88.50 218 ALA A CA 1
ATOM 1632 C C . ALA A 1 218 ? -26.051 -1.369 31.173 1.00 88.50 218 ALA A C 1
ATOM 1634 O O . ALA A 1 218 ? -25.228 -0.844 30.422 1.00 88.50 218 ALA A O 1
ATOM 1635 N N . GLN A 1 219 ? -26.862 -0.621 31.930 1.00 88.06 219 GLN A N 1
ATOM 1636 C CA . GLN A 1 219 ? -26.826 0.843 31.899 1.00 88.06 219 GLN A CA 1
ATOM 1637 C C . GLN A 1 219 ? -25.420 1.380 32.226 1.00 88.06 219 GLN A C 1
ATOM 1639 O O . GLN A 1 219 ? -24.894 1.186 33.325 1.00 88.06 219 GLN A O 1
ATOM 1644 N N . PHE A 1 220 ? -24.828 2.108 31.280 1.00 85.94 220 PHE A N 1
ATOM 1645 C CA . PHE A 1 220 ? -23.616 2.879 31.520 1.00 85.94 220 PHE A CA 1
ATOM 1646 C C . PHE A 1 220 ? -23.960 4.185 32.250 1.00 85.94 220 PHE A C 1
ATOM 1648 O O . PHE A 1 220 ? -24.945 4.854 31.928 1.00 85.94 220 PHE A O 1
ATOM 1655 N N . TYR A 1 221 ? -23.145 4.561 33.234 1.00 78.06 221 TYR A N 1
ATOM 1656 C CA . TYR A 1 221 ? -23.336 5.777 34.024 1.00 78.06 221 TYR A CA 1
ATOM 1657 C C . TYR A 1 221 ? -22.126 6.692 33.846 1.00 78.06 221 TYR A C 1
ATOM 1659 O O . TYR A 1 221 ? -21.077 6.472 34.449 1.00 78.06 221 TYR A O 1
ATOM 1667 N N . ALA A 1 222 ? -22.275 7.729 33.023 1.00 66.31 222 ALA A N 1
ATOM 1668 C CA . ALA A 1 222 ? -21.286 8.796 32.946 1.00 66.31 222 ALA A CA 1
ATOM 1669 C C . ALA A 1 222 ? -21.241 9.553 34.286 1.00 66.31 222 ALA A C 1
ATOM 1671 O O . ALA A 1 222 ? -22.273 9.991 34.797 1.00 66.31 222 ALA A O 1
ATOM 1672 N N . SER A 1 223 ? -20.043 9.707 34.850 1.00 66.81 223 SER A N 1
ATOM 1673 C CA . SER A 1 223 ? -19.819 10.530 36.039 1.00 66.81 223 SER A CA 1
ATOM 1674 C C . SER A 1 223 ? -19.385 11.924 35.624 1.00 66.81 223 SER A C 1
ATOM 1676 O O . SER A 1 223 ? -18.465 12.056 34.825 1.00 66.81 223 SER A O 1
ATOM 1678 N N . SER A 1 224 ? -19.952 12.961 36.242 1.00 66.56 224 SER A N 1
ATOM 1679 C CA . SER A 1 224 ? -19.468 14.341 36.093 1.00 66.56 224 SER A CA 1
ATOM 1680 C C . SER A 1 224 ? -18.071 14.576 36.691 1.00 66.56 224 SER A C 1
ATOM 1682 O O . SER A 1 224 ? -17.544 15.680 36.584 1.00 66.56 224 SER A O 1
ATOM 1684 N N . GLU A 1 225 ? -17.495 13.581 37.375 1.00 70.81 225 GLU A N 1
ATOM 1685 C CA . GLU A 1 225 ? -16.097 13.594 37.825 1.00 70.81 225 GLU A CA 1
ATOM 1686 C C . GLU A 1 225 ? -15.142 12.973 36.792 1.00 70.81 225 GLU A C 1
ATOM 1688 O O . GLU A 1 225 ? -13.940 13.244 36.843 1.00 70.81 225 GLU A O 1
ATOM 1693 N N . ASN A 1 226 ? -15.652 12.179 35.838 1.00 72.31 226 ASN A N 1
ATOM 1694 C CA . ASN A 1 226 ? -14.861 11.765 34.682 1.00 72.31 226 ASN A CA 1
ATOM 1695 C C . ASN A 1 226 ? -14.653 13.008 33.805 1.00 72.31 226 ASN A C 1
ATOM 1697 O O . ASN A 1 226 ? -15.603 13.673 33.402 1.00 72.31 226 ASN A O 1
ATOM 1701 N N . THR A 1 227 ? -13.390 13.373 33.620 1.00 74.75 227 THR A N 1
ATOM 1702 C CA . THR A 1 227 ? -12.954 14.626 32.977 1.00 74.75 227 THR A CA 1
ATOM 1703 C C . THR A 1 227 ? -11.958 14.381 31.851 1.00 74.75 227 THR A C 1
ATOM 1705 O O . THR A 1 227 ? -11.483 15.333 31.233 1.00 74.75 227 THR A O 1
ATOM 1708 N N . LYS A 1 228 ? -11.623 13.112 31.593 1.00 82.44 228 LYS A N 1
ATOM 1709 C CA . LYS A 1 228 ? -10.805 12.699 30.454 1.00 82.44 228 LYS A CA 1
ATOM 1710 C C . LYS A 1 228 ? -11.610 11.971 29.383 1.00 82.44 228 LYS A C 1
ATOM 1712 O O . LYS A 1 228 ? -11.161 11.957 28.250 1.00 82.44 228 LYS A O 1
ATOM 1717 N N . GLY A 1 229 ? -12.732 11.350 29.723 1.00 89.00 229 GLY A N 1
ATOM 1718 C CA . GLY A 1 229 ? -13.441 10.424 28.848 1.00 89.00 229 GLY A CA 1
ATOM 1719 C C . GLY A 1 229 ? -12.902 9.002 28.913 1.00 89.00 229 GLY A C 1
ATOM 1720 O O . GLY A 1 229 ? -11.958 8.700 29.646 1.00 89.00 229 GLY A O 1
ATOM 1721 N N . LEU A 1 230 ? -13.556 8.107 28.175 1.00 91.00 230 LEU A N 1
ATOM 1722 C CA . LEU A 1 230 ? -13.404 6.660 28.292 1.00 91.00 230 LEU A CA 1
ATOM 1723 C C . LEU A 1 230 ? -12.435 6.062 27.271 1.00 91.00 230 LEU A C 1
ATOM 1725 O O . LEU A 1 230 ? -11.667 5.187 27.652 1.00 91.00 230 LEU A O 1
ATOM 1729 N N . PHE A 1 231 ? -12.484 6.460 25.999 1.00 93.69 231 PHE A N 1
ATOM 1730 C CA . PHE A 1 231 ? -11.782 5.731 24.932 1.00 93.69 231 PHE A CA 1
ATOM 1731 C C . PHE A 1 231 ? -11.061 6.644 23.940 1.00 93.69 231 PHE A C 1
ATOM 1733 O O . PHE A 1 231 ? -11.374 7.824 23.859 1.00 93.69 231 PHE A O 1
ATOM 1740 N N . LYS A 1 232 ? -10.114 6.115 23.162 1.00 95.81 232 LYS A N 1
ATOM 1741 C CA . LYS A 1 232 ? -9.518 6.835 22.021 1.00 95.81 232 LYS A CA 1
ATOM 1742 C C . LYS A 1 232 ? -9.779 6.117 20.713 1.00 95.81 232 LYS A C 1
ATOM 1744 O O . LYS A 1 232 ? -9.774 4.885 20.671 1.00 95.81 232 LYS A O 1
ATOM 1749 N N . LEU A 1 233 ? -9.882 6.906 19.650 1.00 97.12 233 LEU A N 1
ATOM 1750 C CA . LEU A 1 233 ? -9.732 6.415 18.290 1.00 97.12 233 LEU A CA 1
ATOM 1751 C C . LEU A 1 233 ? -8.257 6.503 17.896 1.00 97.12 233 LEU A C 1
ATOM 1753 O O . LEU A 1 233 ? -7.598 7.512 18.154 1.00 97.12 233 LEU A O 1
ATOM 1757 N N . GLN A 1 234 ? -7.750 5.445 17.276 1.00 96.50 234 GLN A N 1
ATOM 1758 C CA . GLN A 1 234 ? -6.550 5.482 16.454 1.00 96.50 234 GLN A CA 1
ATOM 1759 C C . GLN A 1 234 ? -6.984 5.593 15.001 1.00 96.50 234 GLN A C 1
ATOM 1761 O O . GLN A 1 234 ? -7.908 4.900 14.578 1.00 96.50 234 GLN A O 1
ATOM 1766 N N . VAL A 1 235 ? -6.321 6.469 14.260 1.00 96.81 235 VAL A N 1
ATOM 1767 C CA . VAL A 1 235 ? -6.579 6.704 12.846 1.00 96.81 235 VAL A CA 1
ATOM 1768 C C . VAL A 1 235 ? -5.267 6.533 12.100 1.00 96.81 235 VAL A C 1
ATOM 1770 O O . VAL A 1 235 ? -4.256 7.120 12.495 1.00 96.81 235 VAL A O 1
ATOM 1773 N N . THR A 1 236 ? -5.296 5.723 11.048 1.00 95.50 236 THR A N 1
ATOM 1774 C CA . THR A 1 236 ? -4.171 5.518 10.136 1.00 95.50 236 THR A CA 1
ATOM 1775 C C . THR A 1 236 ? -4.552 6.034 8.756 1.00 95.50 236 THR A C 1
ATOM 1777 O O . THR A 1 236 ? -5.565 5.599 8.206 1.00 95.50 236 THR A O 1
ATOM 1780 N N . HIS A 1 237 ? -3.744 6.942 8.212 1.00 93.50 237 HIS A N 1
ATOM 1781 C CA . HIS A 1 237 ? -3.943 7.573 6.905 1.00 93.50 237 HIS A CA 1
ATOM 1782 C C . HIS A 1 237 ? -2.580 7.845 6.257 1.00 93.50 237 HIS A C 1
ATOM 1784 O O . HIS A 1 237 ? -1.695 8.343 6.946 1.00 93.50 237 HIS A O 1
ATOM 1790 N N . ASP A 1 238 ? -2.382 7.478 4.986 1.00 87.62 238 ASP A N 1
ATOM 1791 C CA . ASP A 1 238 ? -1.113 7.637 4.239 1.00 87.62 238 ASP A CA 1
ATOM 1792 C C . ASP A 1 238 ? 0.158 7.208 5.017 1.00 87.62 238 ASP A C 1
ATOM 1794 O O . ASP A 1 238 ? 1.221 7.820 4.941 1.00 87.62 238 ASP A O 1
ATOM 1798 N N . GLY A 1 239 ? 0.047 6.140 5.818 1.00 88.19 239 GLY A N 1
ATOM 1799 C CA . GLY A 1 239 ? 1.127 5.623 6.673 1.00 88.19 239 GLY A CA 1
ATOM 1800 C C . GLY A 1 239 ? 1.338 6.372 7.999 1.00 88.19 239 GLY A C 1
ATOM 1801 O O . GLY A 1 239 ? 1.993 5.840 8.899 1.00 88.19 239 GLY A O 1
ATOM 1802 N N . GLU A 1 240 ? 0.745 7.553 8.187 1.00 91.00 240 GLU A N 1
ATOM 1803 C CA . GLU A 1 240 ? 0.723 8.243 9.477 1.00 91.00 240 GLU A CA 1
ATOM 1804 C C . GLU A 1 240 ? -0.299 7.607 10.430 1.00 91.00 240 GLU A C 1
ATOM 1806 O O . GLU A 1 240 ? -1.462 7.405 10.082 1.00 91.00 240 GLU A O 1
ATOM 1811 N N . VAL A 1 241 ? 0.114 7.344 11.676 1.00 95.62 241 VAL A N 1
ATOM 1812 C CA . VAL A 1 241 ? -0.758 6.832 12.747 1.00 95.62 241 VAL A CA 1
ATOM 1813 C C . VAL A 1 241 ? -0.912 7.893 13.832 1.00 95.62 241 VAL A C 1
ATOM 1815 O O . VAL A 1 241 ? 0.071 8.296 14.457 1.00 95.62 241 VAL A O 1
ATOM 1818 N N . LYS A 1 242 ? -2.148 8.323 14.100 1.00 95.12 242 LYS A N 1
ATOM 1819 C CA . LYS A 1 242 ? -2.469 9.327 15.129 1.00 95.12 242 LYS A CA 1
ATOM 1820 C C . LYS A 1 242 ? -3.584 8.836 16.049 1.00 95.12 242 LYS A C 1
ATOM 1822 O O . LYS A 1 242 ? -4.348 7.940 15.701 1.00 95.12 242 LYS A O 1
ATOM 1827 N N . GLN A 1 243 ? -3.660 9.395 17.256 1.00 96.25 243 GLN A N 1
ATOM 1828 C CA . GLN A 1 243 ? -4.659 9.025 18.263 1.00 96.25 243 GLN A CA 1
ATOM 1829 C C . GLN A 1 243 ? -5.355 10.260 18.823 1.00 96.25 243 GLN A C 1
ATOM 1831 O O . GLN A 1 243 ? -4.703 11.266 19.105 1.00 96.25 243 GLN A O 1
ATOM 1836 N N . THR A 1 244 ? -6.666 10.163 19.031 1.00 96.50 244 THR A N 1
ATOM 1837 C CA . THR A 1 244 ? -7.472 11.270 19.555 1.00 96.50 244 THR A CA 1
ATOM 1838 C C . THR A 1 244 ? -7.128 11.565 21.018 1.00 96.50 244 THR A C 1
ATOM 1840 O O . THR A 1 244 ? -6.524 10.752 21.734 1.00 96.50 244 THR A O 1
ATOM 1843 N N . SER A 1 245 ? -7.603 12.704 21.528 1.00 93.69 245 SER A N 1
ATOM 1844 C CA . SER A 1 245 ? -7.876 12.804 22.964 1.00 93.69 245 SER A CA 1
ATOM 1845 C C . SER A 1 245 ? -8.839 11.690 23.392 1.00 93.69 245 SER A C 1
ATOM 1847 O O . SER A 1 245 ? -9.553 11.114 22.569 1.00 93.69 245 SER A O 1
ATOM 1849 N N . CYS A 1 246 ? -8.868 11.371 24.683 1.00 93.81 246 CYS A N 1
ATOM 1850 C CA . CYS A 1 246 ? -9.892 10.474 25.207 1.00 93.81 246 CYS A CA 1
ATOM 1851 C C . CYS A 1 246 ? -11.295 11.102 25.000 1.00 93.81 246 CYS A C 1
ATOM 1853 O O . CYS A 1 246 ? -11.454 12.322 25.064 1.00 93.81 246 CYS A O 1
ATOM 1855 N N . ILE A 1 247 ? -12.275 10.257 24.682 1.00 94.06 247 ILE A N 1
ATOM 1856 C CA . ILE A 1 247 ? -13.637 10.576 24.238 1.00 94.06 247 ILE A CA 1
ATOM 1857 C C . ILE A 1 247 ? -14.624 9.967 25.237 1.00 94.06 247 ILE A C 1
ATOM 1859 O O . ILE A 1 247 ? -14.472 8.814 25.655 1.00 94.06 247 ILE A O 1
ATOM 1863 N N . ASP A 1 248 ? -15.644 10.727 25.629 1.00 92.38 248 ASP A N 1
ATOM 1864 C CA . ASP A 1 248 ? -16.705 10.259 26.523 1.00 92.38 248 ASP A CA 1
ATOM 1865 C C . ASP A 1 248 ? -17.545 9.139 25.889 1.00 92.38 248 ASP A C 1
ATOM 1867 O O . ASP A 1 248 ? -17.882 9.177 24.709 1.00 92.38 248 ASP A O 1
ATOM 1871 N N . TYR A 1 249 ? -17.975 8.163 26.697 1.00 91.00 249 TYR A N 1
ATOM 1872 C CA . TYR A 1 249 ? -18.856 7.071 26.244 1.00 91.00 249 TYR A CA 1
ATOM 1873 C C . TYR A 1 249 ? -20.116 7.584 25.521 1.00 91.00 249 TYR A C 1
ATOM 1875 O O . TYR A 1 249 ? -20.535 7.024 24.510 1.00 91.00 249 TYR A O 1
ATOM 1883 N N . ALA A 1 250 ? -20.700 8.667 26.043 1.00 90.81 250 ALA A N 1
ATOM 1884 C CA . ALA A 1 250 ? -21.923 9.291 25.545 1.00 90.81 250 ALA A CA 1
ATOM 1885 C C . ALA A 1 250 ? -21.674 10.594 24.764 1.00 90.81 250 ALA A C 1
ATOM 1887 O O . ALA A 1 250 ? -22.573 11.437 24.701 1.00 90.81 250 ALA A O 1
ATOM 1888 N N . ALA A 1 251 ? -20.472 10.761 24.199 1.00 93.88 251 ALA A N 1
ATOM 1889 C CA . ALA A 1 251 ? -20.111 11.928 23.405 1.00 93.88 251 ALA A CA 1
ATOM 1890 C C . ALA A 1 251 ? -21.156 12.240 22.316 1.00 93.88 251 ALA A C 1
ATOM 1892 O O . ALA A 1 251 ? -21.833 11.378 21.746 1.00 93.88 251 ALA A O 1
ATOM 1893 N N . THR A 1 252 ? -21.322 13.517 22.020 1.00 96.19 252 THR A N 1
ATOM 1894 C CA . THR A 1 252 ? -22.080 13.980 20.861 1.00 96.19 252 THR A CA 1
ATOM 1895 C C . THR A 1 252 ? -21.290 13.735 19.575 1.00 96.19 252 THR A C 1
ATOM 1897 O O . THR A 1 252 ? -20.074 13.547 19.593 1.00 96.19 252 THR A O 1
ATOM 1900 N N . ALA A 1 253 ? -21.979 13.752 18.430 1.00 96.88 253 ALA A N 1
ATOM 1901 C CA . ALA A 1 253 ? -21.303 13.700 17.134 1.00 96.88 253 ALA A CA 1
ATOM 1902 C C . ALA A 1 253 ? -20.296 14.858 16.970 1.00 96.88 253 ALA A C 1
ATOM 1904 O O . ALA A 1 253 ? -19.214 14.641 16.447 1.00 96.88 253 ALA A O 1
ATOM 1905 N N . GLU A 1 254 ? -20.623 16.047 17.490 1.00 96.50 254 GLU A N 1
ATOM 1906 C CA . GLU A 1 254 ? -19.782 17.255 17.469 1.00 96.50 254 GLU A CA 1
ATOM 1907 C C . GLU A 1 254 ? -18.501 17.107 18.312 1.00 96.50 254 GLU A C 1
ATOM 1909 O O . GLU A 1 254 ? -17.427 17.523 17.884 1.00 96.50 254 GLU A O 1
ATOM 1914 N N . GLU A 1 255 ? -18.573 16.455 19.476 1.00 96.00 255 GLU A N 1
ATOM 1915 C CA . GLU A 1 255 ? -17.393 16.165 20.305 1.00 96.00 255 GLU A CA 1
ATOM 1916 C C . GLU A 1 255 ? -16.475 15.122 19.649 1.00 96.00 255 GLU A C 1
ATOM 1918 O O . GLU A 1 255 ? -15.254 15.272 19.687 1.00 96.00 255 GLU A O 1
ATOM 1923 N N . VAL A 1 256 ? -17.039 14.099 18.995 1.00 97.00 256 VAL A N 1
ATOM 1924 C CA . VAL A 1 256 ? -16.254 13.097 18.248 1.00 97.00 256 VAL A CA 1
ATOM 1925 C C . VAL A 1 256 ? -15.652 13.680 16.968 1.00 97.00 256 VAL A C 1
ATOM 1927 O O . VAL A 1 256 ? -14.489 13.409 16.682 1.00 97.00 256 VAL A O 1
ATOM 1930 N N . GLN A 1 257 ? -16.398 14.525 16.252 1.00 95.50 257 GLN A N 1
ATOM 1931 C CA . GLN A 1 257 ? -15.914 15.324 15.123 1.00 95.50 257 GLN A CA 1
ATOM 1932 C C . GLN A 1 257 ? -14.702 16.164 15.551 1.00 95.50 257 GLN A C 1
ATOM 1934 O O . GLN A 1 257 ? -13.608 15.983 15.029 1.00 95.50 257 GLN A O 1
ATOM 1939 N N . THR A 1 258 ? -14.859 16.972 16.606 1.00 95.12 258 THR A N 1
ATOM 1940 C CA . THR A 1 258 ? -13.786 17.812 17.168 1.00 95.12 258 THR A CA 1
ATOM 1941 C C . THR A 1 258 ? -12.555 16.990 17.565 1.00 95.12 258 THR A C 1
ATOM 1943 O O . THR A 1 258 ? -11.422 17.408 17.323 1.00 95.12 258 THR A O 1
ATOM 1946 N N . ALA A 1 259 ? -12.752 15.812 18.169 1.00 95.44 259 ALA A N 1
ATOM 1947 C CA . ALA A 1 259 ? -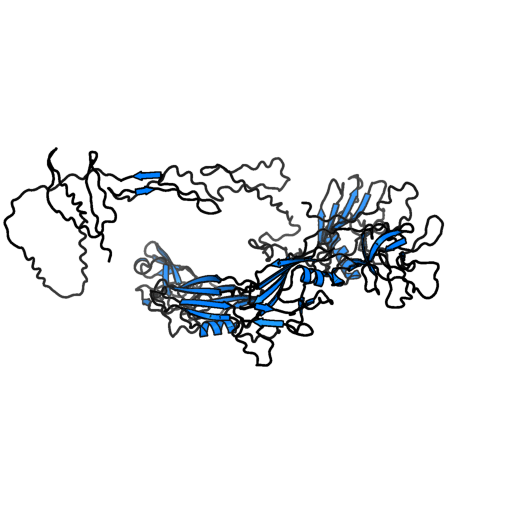11.661 14.916 18.551 1.00 95.44 259 ALA A CA 1
ATOM 1948 C C . ALA A 1 259 ? -10.919 14.325 17.337 1.00 95.44 259 ALA A C 1
ATOM 1950 O O . ALA A 1 259 ? -9.709 14.114 17.428 1.00 95.44 259 ALA A O 1
ATOM 1951 N N . PHE A 1 260 ? -11.621 14.083 16.224 1.00 95.06 260 PHE A N 1
ATOM 1952 C CA . PHE A 1 260 ? -11.049 13.615 14.960 1.00 95.06 260 PHE A CA 1
ATOM 1953 C C . PHE A 1 260 ? -10.318 14.741 14.212 1.00 95.06 260 PHE A C 1
ATOM 1955 O O . PHE A 1 260 ? -9.168 14.561 13.828 1.00 95.06 260 PHE A O 1
ATOM 1962 N N . ASP A 1 261 ? -10.919 15.925 14.069 1.00 92.75 261 ASP A N 1
ATOM 1963 C CA . ASP A 1 261 ? -10.282 17.079 13.412 1.00 92.75 261 ASP A CA 1
ATOM 1964 C C . ASP A 1 261 ? -9.010 17.534 14.162 1.00 92.75 261 ASP A C 1
ATOM 1966 O O . ASP A 1 261 ? -8.008 17.921 13.557 1.00 92.75 261 ASP A O 1
ATOM 1970 N N . SER A 1 262 ? -8.985 17.361 15.491 1.00 94.31 262 SER A N 1
ATOM 1971 C CA . SER A 1 262 ? -7.798 17.586 16.335 1.00 94.31 262 SER A CA 1
ATOM 1972 C C . SER A 1 262 ? -6.624 16.627 16.064 1.00 94.31 262 SER A C 1
ATOM 1974 O O . SER A 1 262 ? -5.569 16.780 16.684 1.00 94.31 262 SER A O 1
ATOM 1976 N N . LEU A 1 263 ? -6.774 15.635 15.177 1.00 94.12 263 LEU A N 1
ATOM 1977 C CA . LEU A 1 263 ? -5.680 14.757 14.752 1.00 94.12 263 LEU A CA 1
ATOM 1978 C C . LEU A 1 263 ? -4.701 15.447 13.804 1.00 94.12 263 LEU A C 1
ATOM 1980 O O . LEU A 1 263 ? -3.571 14.979 13.701 1.00 94.12 263 LEU A O 1
ATOM 1984 N N . LEU A 1 264 ? -5.086 16.563 13.169 1.00 91.00 264 LEU A N 1
ATOM 1985 C CA . LEU A 1 264 ? -4.165 17.394 12.391 1.00 91.00 264 LEU A CA 1
ATOM 1986 C C . LEU A 1 264 ? -3.412 16.567 11.321 1.00 91.00 264 LEU A C 1
ATOM 1988 O O . LEU A 1 264 ? -2.183 16.453 11.335 1.00 91.00 264 LEU A O 1
ATOM 1992 N N . PHE A 1 265 ? -4.165 15.930 10.422 1.00 90.81 265 PHE A N 1
ATOM 1993 C CA . PHE A 1 265 ? -3.644 15.414 9.153 1.00 90.81 265 PHE A CA 1
ATOM 1994 C C . PHE A 1 265 ? -3.681 16.523 8.092 1.00 90.81 265 PHE A C 1
ATOM 1996 O O . PHE A 1 265 ? -4.610 17.328 8.102 1.00 90.81 265 PHE A O 1
ATOM 2003 N N . ASP A 1 266 ? -2.686 16.549 7.204 1.00 89.25 266 ASP A N 1
ATOM 2004 C CA . ASP A 1 266 ? -2.801 17.236 5.914 1.00 89.25 266 ASP A CA 1
ATOM 2005 C C . ASP A 1 266 ? -3.633 16.318 5.013 1.00 89.25 266 ASP A C 1
ATOM 2007 O O . ASP A 1 266 ? -3.201 15.216 4.671 1.00 89.25 266 ASP A O 1
ATOM 2011 N N . LEU A 1 267 ? -4.869 16.724 4.728 1.00 89.56 267 LEU A N 1
ATOM 2012 C CA . LEU A 1 267 ? -5.815 15.921 3.945 1.00 89.56 267 LEU A CA 1
ATOM 2013 C C . LEU A 1 267 ? -6.063 16.503 2.554 1.00 89.56 267 LEU A C 1
ATOM 2015 O O . LEU A 1 267 ? -6.911 15.988 1.827 1.00 89.56 267 LEU A O 1
ATOM 2019 N N . ASN A 1 268 ? -5.356 17.570 2.180 1.00 85.38 268 ASN A N 1
ATOM 2020 C CA . ASN A 1 268 ? -5.497 18.223 0.879 1.00 85.38 268 ASN A CA 1
ATOM 2021 C C . ASN A 1 268 ? -4.183 18.233 0.058 1.00 85.38 268 ASN A C 1
ATOM 2023 O O . ASN A 1 268 ? -4.233 18.545 -1.136 1.00 85.38 268 ASN A O 1
ATOM 2027 N N . ALA A 1 269 ? -3.069 17.841 0.693 1.00 82.38 269 ALA A N 1
ATOM 2028 C CA . ALA A 1 269 ? -1.689 17.774 0.214 1.00 82.38 269 ALA A CA 1
ATOM 2029 C C . ALA A 1 269 ? -1.017 19.129 -0.109 1.00 82.38 269 ALA A C 1
ATOM 2031 O O . ALA A 1 269 ? -0.086 19.183 -0.919 1.00 82.38 269 ALA A O 1
ATOM 2032 N N . ASP A 1 270 ? -1.442 20.235 0.519 1.00 80.88 270 ASP A N 1
ATOM 2033 C CA . ASP A 1 270 ? -0.817 21.563 0.363 1.00 80.88 270 ASP A CA 1
ATOM 2034 C C . ASP A 1 270 ? 0.389 21.819 1.294 1.00 80.88 270 ASP A C 1
ATOM 2036 O O . ASP A 1 270 ? 1.070 22.846 1.160 1.00 80.88 270 ASP A O 1
ATOM 2040 N N . GLY A 1 271 ? 0.710 20.878 2.190 1.00 83.81 271 GLY A N 1
ATOM 2041 C CA . GLY A 1 271 ? 1.822 20.965 3.138 1.00 83.81 271 GLY A CA 1
ATOM 2042 C C . GLY A 1 271 ? 1.522 21.813 4.378 1.00 83.81 271 GLY A C 1
ATOM 2043 O O . GLY A 1 271 ? 2.433 22.096 5.168 1.00 83.81 271 GLY A O 1
ATOM 2044 N N . LEU A 1 272 ? 0.274 22.247 4.556 1.00 82.38 272 LEU A N 1
ATOM 2045 C CA . LEU A 1 272 ? -0.251 22.848 5.774 1.00 82.38 272 LEU A CA 1
ATOM 2046 C C . LEU A 1 272 ? -1.246 21.886 6.429 1.00 82.38 272 LEU A C 1
ATOM 2048 O O . LEU A 1 272 ? -1.643 20.875 5.870 1.00 82.38 272 LEU A O 1
ATOM 2052 N N . VAL A 1 273 ? -1.613 22.179 7.674 1.00 83.69 273 VAL A N 1
ATOM 2053 C CA . VAL A 1 273 ? -2.471 21.294 8.465 1.00 83.69 273 VAL A CA 1
ATOM 2054 C C . VAL A 1 273 ? -3.668 22.096 8.949 1.00 83.69 273 VAL A C 1
ATOM 2056 O O . VAL A 1 273 ? -3.670 22.650 10.052 1.00 83.69 273 VAL A O 1
ATOM 2059 N N . ASN A 1 274 ? -4.646 22.247 8.056 1.00 79.69 274 ASN A N 1
ATOM 2060 C CA . ASN A 1 274 ? -5.830 23.090 8.244 1.00 79.69 274 ASN A CA 1
ATOM 2061 C C . ASN A 1 274 ? -7.096 22.479 7.617 1.00 79.69 274 ASN A C 1
ATOM 2063 O O . ASN A 1 274 ? -7.949 23.204 7.103 1.00 79.69 274 ASN A O 1
ATOM 2067 N N . ASP A 1 275 ? -7.200 21.153 7.668 1.00 82.56 275 ASP A N 1
ATOM 2068 C CA . ASP A 1 275 ? -8.179 20.341 6.933 1.00 82.56 275 ASP A CA 1
ATOM 2069 C C . ASP A 1 275 ? -9.304 19.802 7.826 1.00 82.56 275 ASP A C 1
ATOM 2071 O O . ASP A 1 275 ? -9.715 18.642 7.752 1.00 82.56 275 ASP A O 1
ATOM 2075 N N . GLU A 1 276 ? -9.813 20.667 8.703 1.00 82.56 276 GLU A N 1
ATOM 2076 C CA . GLU A 1 276 ? -10.982 20.365 9.529 1.00 82.56 276 GLU A CA 1
ATOM 2077 C C . GLU A 1 276 ? -12.206 20.053 8.643 1.00 82.56 276 GLU A C 1
ATOM 2079 O O . GLU A 1 276 ? -12.460 20.733 7.644 1.00 82.56 276 GLU A O 1
ATOM 2084 N N . ASN A 1 277 ? -13.054 19.120 9.082 1.00 83.06 277 ASN A N 1
ATOM 2085 C CA . ASN A 1 277 ? -14.321 18.728 8.447 1.00 83.06 277 ASN A CA 1
ATOM 2086 C C . ASN A 1 277 ? -14.189 17.936 7.127 1.00 83.06 277 ASN A C 1
ATOM 2088 O O . ASN A 1 277 ? -15.156 17.870 6.370 1.00 83.06 277 ASN A O 1
ATOM 2092 N N . HIS A 1 278 ? -13.044 17.305 6.833 1.00 88.75 278 HIS A N 1
ATOM 2093 C CA . HIS A 1 278 ? -12.959 16.345 5.714 1.00 88.75 278 HIS A CA 1
ATOM 2094 C C . HIS A 1 278 ? -13.797 15.076 5.965 1.00 88.75 278 HIS A C 1
ATOM 2096 O O . HIS A 1 278 ? -14.349 14.491 5.034 1.00 88.75 278 HIS A O 1
ATOM 2102 N N . VAL A 1 279 ? -13.919 14.655 7.225 1.00 91.38 279 VAL A N 1
ATOM 2103 C CA . VAL A 1 279 ? -14.791 13.550 7.644 1.00 91.38 279 VAL A CA 1
ATOM 2104 C C . VAL A 1 279 ? -16.043 14.130 8.282 1.00 91.38 279 VAL A C 1
ATOM 2106 O O . VAL A 1 279 ? -15.931 15.023 9.115 1.00 91.38 279 VAL A O 1
ATOM 2109 N N . THR A 1 280 ? -17.220 13.603 7.942 1.00 93.00 280 THR A N 1
ATOM 2110 C CA . THR A 1 280 ? -18.478 13.941 8.625 1.00 93.00 280 THR A CA 1
ATOM 2111 C C . THR A 1 280 ? -18.831 12.858 9.641 1.00 93.00 280 THR A C 1
ATOM 2113 O O . THR A 1 280 ? -19.023 11.700 9.269 1.00 93.00 280 THR A O 1
ATOM 2116 N N . VAL A 1 281 ? -18.977 13.225 10.917 1.00 96.62 281 VAL A N 1
ATOM 2117 C CA . VAL A 1 281 ? -19.448 12.323 11.979 1.00 96.62 281 VAL A CA 1
ATOM 2118 C C . VAL A 1 281 ? -20.937 12.535 12.256 1.00 96.62 281 VAL A C 1
ATOM 2120 O O . VAL A 1 281 ? -21.391 13.640 12.552 1.00 96.62 281 VAL A O 1
ATOM 2123 N N . THR A 1 282 ? -21.715 11.452 12.252 1.00 97.56 282 THR A N 1
ATOM 2124 C CA . THR A 1 282 ? -23.094 11.434 12.768 1.00 97.56 282 THR A CA 1
ATOM 2125 C C . THR A 1 282 ? -23.244 10.394 13.878 1.00 97.56 282 THR A C 1
ATOM 2127 O O . THR A 1 282 ? -22.493 9.424 13.938 1.00 97.56 282 THR A O 1
ATOM 2130 N N . ARG A 1 283 ? -24.203 10.593 14.795 1.00 97.56 283 ARG A N 1
ATOM 2131 C CA . ARG A 1 283 ? -24.448 9.676 15.921 1.00 97.56 283 ARG A CA 1
ATOM 2132 C C . ARG A 1 283 ? -25.905 9.230 15.985 1.00 97.56 283 ARG A C 1
ATOM 2134 O O . ARG A 1 283 ? -26.812 10.058 15.913 1.00 97.56 283 ARG A O 1
ATOM 2141 N N . SER A 1 284 ? -26.124 7.940 16.222 1.00 96.56 284 SER A N 1
ATOM 2142 C CA . SER A 1 284 ? -27.420 7.367 16.601 1.00 96.56 284 SER A CA 1
ATOM 2143 C C . SER A 1 284 ? -27.361 6.684 17.981 1.00 96.56 284 SER A C 1
ATOM 2145 O O . SER A 1 284 ? -26.321 6.688 18.646 1.00 96.56 284 SER A O 1
ATOM 2147 N N . GLY A 1 285 ? -28.494 6.162 18.457 1.00 94.12 285 GLY A N 1
ATOM 2148 C CA . GLY A 1 285 ? -28.640 5.602 19.807 1.00 94.12 285 GLY A CA 1
ATOM 2149 C C . GLY A 1 285 ? -28.919 6.646 20.897 1.00 94.12 285 GLY A C 1
ATOM 2150 O O . GLY A 1 285 ? -28.678 7.848 20.736 1.00 94.12 285 GLY A O 1
ATOM 2151 N N . ASP A 1 286 ? -29.462 6.175 22.017 1.00 90.69 286 ASP A N 1
ATOM 2152 C CA . ASP A 1 286 ? -29.926 6.986 23.149 1.00 90.69 286 ASP A CA 1
ATOM 2153 C C . ASP A 1 286 ? -29.308 6.576 24.501 1.00 90.69 286 ASP A C 1
ATOM 2155 O O . ASP A 1 286 ? -29.528 7.266 25.496 1.00 90.69 286 ASP A O 1
ATOM 2159 N N . GLY A 1 287 ? -28.505 5.506 24.555 1.00 88.62 287 GLY A N 1
ATOM 2160 C CA . GLY A 1 287 ? -28.000 4.925 25.807 1.00 88.62 287 GLY A CA 1
ATOM 2161 C C . GLY A 1 287 ? -29.028 4.052 26.548 1.00 88.62 287 GLY A C 1
ATOM 2162 O O . GLY A 1 287 ? -28.774 3.575 27.659 1.00 88.62 287 GLY A O 1
ATOM 2163 N N . GLY A 1 288 ? -30.207 3.836 25.960 1.00 89.62 288 GLY A N 1
ATOM 2164 C CA . GLY A 1 288 ? -31.265 2.977 26.479 1.00 89.62 288 GLY A CA 1
ATOM 2165 C C . GLY A 1 288 ? -31.130 1.514 26.048 1.00 89.62 288 GLY A C 1
ATOM 2166 O O . GLY A 1 288 ? -30.306 1.149 25.214 1.00 89.62 288 GLY A O 1
ATOM 2167 N N . VAL A 1 289 ? -31.998 0.652 26.587 1.00 91.12 289 VAL A N 1
ATOM 2168 C CA . VAL A 1 289 ? -32.012 -0.796 26.279 1.00 91.12 289 VAL A CA 1
ATOM 2169 C C . VAL A 1 289 ? -32.139 -1.059 24.768 1.00 91.12 289 VAL A C 1
ATOM 2171 O O . VAL A 1 289 ? -31.504 -1.967 24.242 1.00 91.12 289 VAL A O 1
ATOM 2174 N N . ALA A 1 290 ? -32.918 -0.238 24.054 1.00 90.94 290 ALA A N 1
ATOM 2175 C CA . ALA A 1 290 ? -33.147 -0.384 22.614 1.00 90.94 290 ALA A CA 1
ATOM 2176 C C . ALA A 1 290 ? -31.896 -0.124 21.750 1.00 90.94 290 ALA A C 1
ATOM 2178 O O . ALA A 1 290 ? -31.833 -0.611 20.626 1.00 90.94 290 ALA A O 1
ATOM 2179 N N . SER A 1 291 ? -30.909 0.613 22.270 1.00 89.44 291 SER A N 1
ATOM 2180 C CA . SER A 1 291 ? -29.619 0.878 21.620 1.00 89.44 291 SER A CA 1
ATOM 2181 C C . SER A 1 291 ? -28.468 0.058 22.225 1.00 89.44 291 SER A C 1
ATOM 2183 O O . SER A 1 291 ? -27.305 0.405 22.044 1.00 89.44 291 SER A O 1
ATOM 2185 N N . GLY A 1 292 ? -28.766 -1.017 22.971 1.00 92.50 292 GLY A N 1
ATOM 2186 C CA . GLY A 1 292 ? -27.740 -1.815 23.660 1.00 92.50 292 GLY A CA 1
ATOM 2187 C C . GLY A 1 292 ? -26.997 -1.014 24.734 1.00 92.50 292 GLY A C 1
ATOM 2188 O O . GLY A 1 292 ? -25.784 -1.135 24.873 1.00 92.50 292 GLY A O 1
ATOM 2189 N N . HIS A 1 293 ? -27.716 -0.119 25.420 1.00 92.25 293 HIS A N 1
ATOM 2190 C CA . HIS A 1 293 ? -27.171 0.883 26.340 1.00 92.25 293 HIS A CA 1
ATOM 2191 C C . HIS A 1 293 ? -26.126 1.825 25.724 1.00 92.25 293 HIS A C 1
ATOM 2193 O O . HIS A 1 293 ? -25.332 2.434 26.444 1.00 92.25 293 HIS A O 1
ATOM 2199 N N . GLY A 1 294 ? -26.137 1.966 24.399 1.00 94.19 294 GLY A N 1
ATOM 2200 C CA . GLY A 1 294 ? -25.031 2.516 23.635 1.00 94.19 294 GLY A CA 1
ATOM 2201 C C . GLY A 1 294 ? -25.402 3.505 22.538 1.00 94.19 294 GLY A C 1
ATOM 2202 O O . GLY A 1 294 ? -26.506 4.055 22.473 1.00 94.19 294 GLY A O 1
ATOM 2203 N N . TYR A 1 295 ? -24.415 3.719 21.674 1.00 95.44 295 TYR A N 1
ATOM 2204 C CA . TYR A 1 295 ? -24.400 4.676 20.582 1.00 95.44 295 TYR A CA 1
ATOM 2205 C C . TYR A 1 295 ? -23.673 4.091 19.369 1.00 95.44 295 TYR A C 1
ATOM 2207 O O . TYR A 1 295 ? -22.773 3.261 19.497 1.00 95.44 295 TYR A O 1
ATOM 2215 N N . GLU A 1 296 ? -24.048 4.560 18.184 1.00 97.44 296 GLU A N 1
ATOM 2216 C CA . GLU A 1 296 ? -23.366 4.231 16.933 1.00 97.44 296 GLU A CA 1
ATOM 2217 C C . GLU A 1 296 ? -22.900 5.532 16.281 1.00 97.44 296 GLU A C 1
ATOM 2219 O O . GLU A 1 296 ? -23.725 6.413 16.022 1.00 97.44 296 GLU A O 1
ATOM 2224 N N . TYR A 1 297 ? -21.592 5.662 16.058 1.00 98.38 297 TYR A N 1
ATOM 2225 C CA . TYR A 1 297 ? -20.966 6.801 15.391 1.00 98.38 297 TYR A CA 1
ATOM 2226 C C . TYR A 1 297 ? -20.608 6.396 13.961 1.00 98.38 297 TYR A C 1
ATOM 2228 O O . TYR A 1 297 ? -19.814 5.477 13.760 1.00 98.38 297 TYR A O 1
ATOM 2236 N N . LEU A 1 298 ? -21.199 7.069 12.980 1.00 98.19 298 LEU A N 1
ATOM 2237 C CA . LEU A 1 298 ? -20.945 6.873 11.558 1.00 98.19 298 LEU A CA 1
ATOM 2238 C C . LEU A 1 298 ? -20.014 7.984 11.066 1.00 98.19 298 LEU A C 1
ATOM 2240 O O . LEU A 1 298 ? -20.372 9.158 11.137 1.00 98.19 298 LEU A O 1
ATOM 2244 N N . PHE A 1 299 ? -18.850 7.590 10.559 1.00 97.75 299 PHE A N 1
ATOM 2245 C CA . PHE A 1 299 ? -17.854 8.442 9.916 1.00 97.75 299 PHE A CA 1
ATOM 2246 C C . PHE A 1 299 ? -18.019 8.305 8.401 1.00 97.75 299 PHE A C 1
ATOM 2248 O O . PHE A 1 299 ? -17.874 7.202 7.870 1.00 97.75 299 PHE A O 1
ATOM 2255 N N . GLU A 1 300 ? -18.337 9.399 7.713 1.00 95.38 300 GLU A N 1
ATOM 2256 C CA . GLU A 1 300 ? -18.495 9.454 6.257 1.00 95.38 300 GLU A CA 1
ATOM 2257 C C . GLU A 1 300 ? -17.343 10.261 5.642 1.00 95.38 300 GLU A C 1
ATOM 2259 O O . GLU A 1 300 ? -17.149 11.431 5.977 1.00 95.38 300 GLU A O 1
ATOM 2264 N N . MET A 1 301 ? -16.570 9.633 4.751 1.00 93.69 301 MET A N 1
ATOM 2265 C CA . MET A 1 301 ? -15.363 10.218 4.149 1.00 93.69 301 MET A CA 1
ATOM 2266 C C . MET A 1 301 ? -15.731 11.061 2.921 1.00 93.69 301 MET A C 1
ATOM 2268 O O . MET A 1 301 ? -15.589 10.619 1.784 1.00 93.69 301 MET A O 1
ATOM 2272 N N . THR A 1 302 ? -16.305 12.244 3.147 1.00 86.00 302 THR A N 1
ATOM 2273 C CA . THR A 1 302 ? -16.884 13.094 2.087 1.00 86.00 302 THR A CA 1
ATOM 2274 C C . THR A 1 302 ? -15.944 14.169 1.547 1.00 86.00 302 THR A C 1
ATOM 2276 O O . THR A 1 302 ? -16.263 14.801 0.545 1.00 86.00 302 THR A O 1
ATOM 2279 N N . GLY A 1 303 ? -14.817 14.423 2.213 1.00 86.50 303 GLY A N 1
ATOM 2280 C CA . GLY A 1 303 ? -14.080 15.671 2.034 1.00 86.50 303 GLY A CA 1
ATOM 2281 C C . GLY A 1 303 ? -14.859 16.880 2.586 1.00 86.50 303 GLY A C 1
ATOM 2282 O O . GLY A 1 303 ? -15.978 16.728 3.092 1.00 86.50 303 GLY A O 1
ATOM 2283 N N . PRO A 1 304 ? -14.266 18.086 2.530 1.00 81.44 304 PRO A N 1
ATOM 2284 C CA . PRO A 1 304 ? -14.783 19.256 3.222 1.00 81.44 304 PRO A CA 1
ATOM 2285 C C . PRO A 1 304 ? -15.848 19.999 2.410 1.00 81.44 304 PRO A C 1
ATOM 2287 O O . PRO A 1 304 ? -15.795 20.103 1.182 1.00 81.44 304 PRO A O 1
ATOM 2290 N N . ASP A 1 305 ? -16.765 20.644 3.129 1.00 65.44 305 ASP A N 1
ATOM 2291 C CA . ASP A 1 305 ? -17.856 21.459 2.582 1.00 65.44 305 ASP A CA 1
ATOM 2292 C C . ASP A 1 305 ? -17.383 22.836 2.057 1.00 65.44 305 ASP A C 1
ATOM 2294 O O . ASP A 1 305 ? -17.852 23.900 2.477 1.00 65.44 305 ASP A O 1
ATOM 2298 N N . ASN A 1 306 ? -16.441 22.856 1.103 1.00 56.78 306 ASN A N 1
ATOM 2299 C CA . ASN A 1 306 ? -15.902 24.105 0.566 1.00 56.78 306 ASN A CA 1
ATOM 2300 C C . ASN A 1 306 ? -16.785 24.730 -0.537 1.00 56.78 306 ASN A C 1
ATOM 2302 O O . ASN A 1 306 ? -16.665 24.507 -1.738 1.00 56.78 306 ASN A O 1
ATOM 2306 N N . ASN A 1 307 ? -17.665 25.642 -0.132 1.00 48.56 307 ASN A N 1
ATOM 2307 C CA . ASN A 1 307 ? -18.401 26.487 -1.073 1.00 48.56 307 ASN A CA 1
ATOM 2308 C C . ASN A 1 307 ? -17.487 27.607 -1.628 1.00 48.56 307 ASN A C 1
ATOM 2310 O O . ASN A 1 307 ? -17.653 28.775 -1.272 1.00 48.56 307 ASN A O 1
ATOM 2314 N N . ARG A 1 308 ? -16.478 27.259 -2.449 1.00 44.66 308 ARG A N 1
ATOM 2315 C CA . ARG A 1 308 ? -15.591 28.248 -3.097 1.00 44.66 308 ARG A CA 1
ATOM 2316 C C . ARG A 1 308 ? -16.361 29.054 -4.152 1.00 44.66 308 ARG A C 1
ATOM 2318 O O . ARG A 1 308 ? -17.260 28.547 -4.817 1.00 44.66 308 ARG A O 1
ATOM 2325 N N . ASP A 1 309 ? -16.022 30.337 -4.246 1.00 42.16 309 ASP A N 1
ATOM 2326 C CA . ASP A 1 309 ? -16.911 31.388 -4.749 1.00 42.16 309 ASP A CA 1
ATOM 2327 C C . ASP A 1 309 ? -17.371 31.284 -6.217 1.00 42.16 309 ASP A C 1
ATOM 2329 O O . ASP A 1 309 ? -16.814 30.577 -7.054 1.00 42.16 309 ASP A O 1
ATOM 2333 N N . ALA A 1 310 ? -18.377 32.109 -6.534 1.00 38.78 310 ALA A N 1
ATOM 2334 C CA . ALA A 1 310 ? -19.155 32.204 -7.777 1.00 38.78 310 ALA A CA 1
ATOM 2335 C C . ALA A 1 310 ? -18.396 32.520 -9.096 1.00 38.78 310 ALA A C 1
ATOM 2337 O O . ALA A 1 310 ? -19.015 32.972 -10.060 1.00 38.78 310 ALA A O 1
ATOM 2338 N N . TYR A 1 311 ? -17.085 32.281 -9.160 1.00 42.66 311 TYR A N 1
ATOM 2339 C CA . TYR A 1 311 ? -16.264 32.314 -10.377 1.00 42.66 311 TYR A CA 1
ATOM 2340 C C . TYR A 1 311 ? -15.512 30.989 -10.601 1.00 42.66 311 TYR A C 1
ATOM 2342 O O . TYR A 1 311 ? -14.350 30.984 -10.988 1.00 42.66 311 TYR A O 1
ATOM 2350 N N . GLY A 1 312 ? -16.223 29.884 -10.356 1.00 46.06 312 GLY A N 1
ATOM 2351 C CA . GLY A 1 312 ? -16.135 28.605 -11.068 1.00 46.06 312 GLY A CA 1
ATOM 2352 C C . GLY A 1 312 ? -14.753 28.024 -11.361 1.00 46.06 312 GLY A C 1
ATOM 2353 O O . GLY A 1 312 ? -14.238 28.254 -12.444 1.00 46.06 312 GLY A O 1
ATOM 2354 N N . TYR A 1 313 ? -14.276 27.166 -10.454 1.00 44.09 313 TYR A N 1
ATOM 2355 C CA . TYR A 1 313 ? -13.681 25.848 -10.740 1.00 44.09 313 TYR A CA 1
ATOM 2356 C C . TYR A 1 313 ? -13.903 24.982 -9.479 1.00 44.09 313 TYR A C 1
ATOM 2358 O O . TYR A 1 313 ? -13.627 25.435 -8.368 1.00 44.09 313 TYR A O 1
ATOM 2366 N N . GLY A 1 314 ? -14.557 23.822 -9.619 1.00 50.41 314 GLY A N 1
ATOM 2367 C CA . GLY A 1 314 ? -15.390 23.233 -8.554 1.00 50.41 314 GLY A CA 1
ATOM 2368 C C . GLY A 1 314 ? -14.783 22.099 -7.711 1.00 50.41 314 GLY A C 1
ATOM 2369 O O . GLY A 1 314 ? -14.502 21.014 -8.223 1.00 50.41 314 GLY A O 1
ATOM 2370 N N . GLY A 1 315 ? -14.720 22.320 -6.395 1.00 60.22 315 GLY A N 1
ATOM 2371 C CA . GLY A 1 315 ? -14.561 21.293 -5.354 1.00 60.22 315 GLY A CA 1
ATOM 2372 C C . GLY A 1 315 ? -13.255 21.356 -4.552 1.00 60.22 315 GLY A C 1
ATOM 2373 O O . GLY A 1 315 ? -12.289 22.006 -4.966 1.00 60.22 315 GLY A O 1
ATOM 2374 N N . ALA A 1 316 ? -13.223 20.659 -3.421 1.00 77.50 316 ALA A N 1
ATOM 2375 C CA . ALA A 1 316 ? -12.044 20.435 -2.587 1.00 77.50 316 ALA A CA 1
ATOM 2376 C C . ALA A 1 316 ? -11.145 19.323 -3.137 1.00 77.50 316 ALA A C 1
ATOM 2378 O O . ALA A 1 316 ? -11.649 18.396 -3.767 1.00 77.50 316 ALA A O 1
ATOM 2379 N N . THR A 1 317 ? -9.845 19.385 -2.853 1.00 86.44 317 THR A N 1
ATOM 2380 C CA . THR A 1 317 ? -8.984 18.193 -2.842 1.00 86.44 317 THR A CA 1
ATOM 2381 C C . THR A 1 317 ? -9.136 17.487 -1.493 1.00 86.44 317 THR A C 1
ATOM 2383 O O . THR A 1 317 ? -9.338 18.155 -0.476 1.00 86.44 317 THR A O 1
ATOM 2386 N N . SER A 1 318 ? -9.138 16.153 -1.476 1.00 91.06 318 SER A N 1
ATOM 2387 C CA . SER A 1 318 ? -9.321 15.378 -0.243 1.00 91.06 318 SER A CA 1
ATOM 2388 C C . SER A 1 318 ? -8.755 13.958 -0.362 1.00 91.06 318 SER A C 1
ATOM 2390 O O . SER A 1 318 ? -9.423 13.085 -0.911 1.00 91.06 318 SER A O 1
ATOM 2392 N N . SER A 1 319 ? -7.588 13.694 0.230 1.00 92.00 319 SER A N 1
ATOM 2393 C CA . SER A 1 319 ? -6.862 12.414 0.114 1.00 92.00 319 SER A CA 1
ATOM 2394 C C . SER A 1 319 ? -7.575 11.200 0.730 1.00 92.00 319 SER A C 1
ATOM 2396 O O . SER A 1 319 ? -7.217 10.069 0.425 1.00 92.00 319 SER A O 1
ATOM 2398 N N . ILE A 1 320 ? -8.609 11.404 1.557 1.00 93.00 320 ILE A N 1
ATOM 2399 C CA . ILE A 1 320 ? -9.415 10.338 2.192 1.00 93.00 320 ILE A CA 1
ATOM 2400 C C . ILE A 1 320 ? -10.496 9.712 1.284 1.00 93.00 320 ILE A C 1
ATOM 2402 O O . ILE A 1 320 ? -11.354 8.965 1.765 1.00 93.00 320 ILE A O 1
ATOM 2406 N N . LEU A 1 321 ? -10.551 10.095 0.006 1.00 92.94 321 LEU A N 1
ATOM 2407 C CA . LEU A 1 321 ? -11.592 9.662 -0.928 1.00 92.94 321 LEU A CA 1
ATOM 2408 C C . LEU A 1 321 ? -11.253 8.332 -1.612 1.00 92.94 321 LEU A C 1
ATOM 2410 O O . LEU A 1 321 ? -10.095 7.938 -1.745 1.00 92.94 321 LEU A O 1
ATOM 2414 N N . GLY A 1 322 ? -12.295 7.660 -2.107 1.00 91.56 322 GLY A N 1
ATOM 2415 C CA . GLY A 1 322 ? -12.150 6.408 -2.845 1.00 91.56 322 GLY A CA 1
ATOM 2416 C C . GLY A 1 322 ? -11.454 5.332 -2.012 1.00 91.56 322 GLY A C 1
ATOM 2417 O O . GLY A 1 322 ? -11.782 5.162 -0.839 1.00 91.56 322 GLY A O 1
ATOM 2418 N N . SER A 1 323 ? -10.512 4.598 -2.605 1.00 91.06 323 SER A N 1
ATOM 2419 C CA . SER A 1 323 ? -9.844 3.483 -1.912 1.00 91.06 323 SER A CA 1
ATOM 2420 C C . SER A 1 323 ? -8.867 3.913 -0.803 1.00 91.06 323 SER A C 1
ATOM 2422 O O . SER A 1 323 ? -8.419 3.064 -0.037 1.00 91.06 323 SER A O 1
ATOM 2424 N N . ASN A 1 324 ? -8.582 5.214 -0.655 1.00 93.00 324 ASN A N 1
ATOM 2425 C CA . ASN A 1 324 ? -7.637 5.751 0.335 1.00 93.00 324 ASN A CA 1
ATOM 2426 C C . ASN A 1 324 ? -8.306 6.254 1.627 1.00 93.00 324 ASN A C 1
ATOM 2428 O O . ASN A 1 324 ? -7.851 7.196 2.269 1.00 93.00 324 ASN A O 1
ATOM 2432 N N . ALA A 1 325 ? -9.434 5.654 2.003 1.00 93.44 325 ALA A N 1
ATOM 2433 C CA . ALA A 1 325 ? -10.152 6.031 3.211 1.00 93.44 325 ALA A CA 1
ATOM 2434 C C . ALA A 1 325 ? -9.372 5.659 4.493 1.00 93.44 325 ALA A C 1
ATOM 2436 O O . ALA A 1 325 ? -8.848 4.546 4.594 1.00 93.44 325 ALA A O 1
ATOM 2437 N N . PRO A 1 326 ? -9.342 6.533 5.517 1.00 94.88 326 PRO A N 1
ATOM 2438 C CA . PRO A 1 326 ? -8.554 6.310 6.721 1.00 94.88 326 PRO A CA 1
ATOM 2439 C C . PRO A 1 326 ? -9.094 5.138 7.546 1.00 94.88 326 PRO A C 1
ATOM 2441 O O . PRO A 1 326 ? -10.293 5.038 7.836 1.00 94.88 326 PRO A O 1
ATOM 2444 N N . LYS A 1 327 ? -8.186 4.275 8.008 1.00 95.12 327 LYS A N 1
ATOM 2445 C CA . LYS A 1 327 ? -8.518 3.169 8.911 1.00 95.12 327 LYS A CA 1
ATOM 2446 C C . LYS A 1 327 ? -8.732 3.716 10.322 1.00 95.12 327 LYS A C 1
ATOM 2448 O O . LYS A 1 327 ? -7.836 4.346 10.877 1.00 95.12 327 LYS A O 1
ATOM 2453 N N . ILE A 1 328 ? -9.891 3.438 10.920 1.00 96.75 328 ILE A N 1
ATOM 2454 C CA . ILE A 1 328 ? -10.241 3.845 12.291 1.00 96.75 328 ILE A CA 1
ATOM 2455 C C . ILE A 1 328 ? -10.290 2.606 13.193 1.00 96.75 328 ILE A C 1
ATOM 2457 O O . ILE A 1 328 ? -10.873 1.590 12.822 1.00 96.75 328 ILE A O 1
ATOM 2461 N N . GLU A 1 329 ? -9.710 2.691 14.390 1.00 96.25 329 GLU A N 1
ATOM 2462 C CA . GLU A 1 329 ? -9.682 1.622 15.398 1.00 96.25 329 GLU A CA 1
ATOM 2463 C C . GLU A 1 329 ? -9.915 2.182 16.810 1.00 96.25 329 GLU A C 1
ATOM 2465 O O . GLU A 1 329 ? -9.584 3.332 17.090 1.00 96.25 329 GLU A O 1
ATOM 2470 N N . VAL A 1 330 ? -10.444 1.372 17.733 1.00 94.69 330 VAL A N 1
ATOM 2471 C CA . VAL A 1 330 ? -10.498 1.708 19.170 1.00 94.69 330 VAL A CA 1
ATOM 2472 C C . VAL A 1 330 ? -9.360 0.971 19.872 1.00 94.69 330 VAL A C 1
ATOM 2474 O O . VAL A 1 330 ? -9.371 -0.255 19.925 1.00 94.69 330 VAL A O 1
ATOM 2477 N N . VAL A 1 331 ? -8.377 1.708 20.397 1.00 84.19 331 VAL A N 1
ATOM 2478 C CA . VAL A 1 331 ? -7.109 1.126 20.907 1.00 84.19 331 VAL A CA 1
ATOM 2479 C C . VAL A 1 331 ? -6.845 1.360 22.392 1.00 84.19 331 VAL A C 1
ATOM 2481 O O . VAL A 1 331 ? -5.958 0.742 22.971 1.00 84.19 331 VAL A O 1
ATOM 2484 N N . ALA A 1 332 ? -7.590 2.271 23.011 1.00 76.75 332 ALA A N 1
ATOM 2485 C CA . ALA A 1 332 ? -7.447 2.639 24.411 1.00 76.75 332 ALA A CA 1
ATOM 2486 C C . ALA A 1 332 ? -8.844 2.755 25.014 1.00 76.75 332 ALA A C 1
ATOM 2488 O O . ALA A 1 332 ? -9.662 3.504 24.484 1.00 76.75 332 ALA A O 1
ATOM 2489 N N . VAL A 1 333 ? -9.106 2.029 26.101 1.00 87.00 333 VAL A N 1
ATOM 2490 C CA . VAL A 1 333 ? -10.370 2.060 26.850 1.00 87.00 333 VAL A CA 1
ATOM 2491 C C . VAL A 1 333 ? -10.052 2.098 28.342 1.00 87.00 333 VAL A C 1
ATOM 2493 O O . VAL A 1 333 ? -9.272 1.288 28.831 1.00 87.00 333 VAL A O 1
ATOM 2496 N N . GLY A 1 334 ? -10.672 3.019 29.071 1.00 88.31 334 GLY A N 1
ATOM 2497 C CA . GLY A 1 334 ? -10.570 3.091 30.523 1.00 88.31 334 GLY A CA 1
ATOM 2498 C C . GLY A 1 334 ? -9.238 3.626 31.046 1.00 88.31 334 GLY A C 1
ATOM 2499 O O . GLY A 1 334 ? -8.407 4.179 30.316 1.00 88.31 334 GLY A O 1
ATOM 2500 N N . SER A 1 335 ? -9.050 3.476 32.355 1.00 88.06 335 SER A N 1
ATOM 2501 C CA . SER A 1 335 ? -7.871 3.983 33.063 1.00 88.06 335 SER A CA 1
ATOM 2502 C C . SER A 1 335 ? -6.566 3.283 32.671 1.00 88.06 335 SER A C 1
ATOM 2504 O O . SER A 1 335 ? -5.514 3.923 32.684 1.00 88.06 335 SER A O 1
ATOM 2506 N N . GLU A 1 336 ? -6.625 2.013 32.252 1.00 83.62 336 GLU A N 1
ATOM 2507 C CA . GLU A 1 336 ? -5.459 1.221 31.826 1.00 83.62 336 GLU A CA 1
ATOM 2508 C C . GLU A 1 336 ? -4.630 1.930 30.739 1.00 83.62 336 GLU A C 1
ATOM 2510 O O . GLU A 1 336 ? -3.401 1.949 30.797 1.00 83.62 336 GLU A O 1
ATOM 2515 N N . PHE A 1 337 ? -5.304 2.594 29.795 1.00 81.50 337 PHE A N 1
ATOM 2516 C CA . PHE A 1 337 ? -4.680 3.257 28.646 1.00 81.50 337 PHE A CA 1
ATOM 2517 C C . PHE A 1 337 ? -4.689 4.796 28.754 1.00 81.50 337 PHE A C 1
ATOM 2519 O O . PHE A 1 337 ? -4.579 5.517 27.757 1.00 81.50 337 PHE A O 1
ATOM 2526 N N . GLY A 1 338 ? -4.796 5.321 29.981 1.00 85.50 338 GLY A N 1
ATOM 2527 C CA . GLY A 1 338 ? -4.662 6.749 30.297 1.00 85.50 338 GLY A CA 1
ATOM 2528 C C . GLY A 1 338 ? -5.928 7.599 30.125 1.00 85.50 338 GLY A C 1
ATOM 2529 O O . GLY A 1 338 ? -5.868 8.813 30.370 1.00 85.50 338 GLY A O 1
ATOM 2530 N N . CYS A 1 339 ? -7.048 6.977 29.750 1.00 91.31 339 CYS A N 1
ATOM 2531 C CA . CYS A 1 339 ? -8.390 7.553 29.834 1.00 91.31 339 CYS A CA 1
ATOM 2532 C C . CYS A 1 339 ? -8.945 7.358 31.266 1.00 91.31 339 CYS A C 1
ATOM 2534 O O . CYS A 1 339 ? -8.165 7.362 32.219 1.00 91.31 339 CYS A O 1
ATOM 2536 N N . GLN A 1 340 ? -10.265 7.278 31.459 1.00 90.19 340 GLN A N 1
ATOM 2537 C CA . GLN A 1 340 ? -10.905 7.055 32.764 1.00 90.19 340 GLN A CA 1
ATOM 2538 C C . GLN A 1 340 ? -12.118 6.131 32.625 1.00 90.19 340 GLN A C 1
ATOM 2540 O O . GLN A 1 340 ? -12.990 6.376 31.790 1.00 90.19 340 GLN A O 1
ATOM 2545 N N . ASP A 1 341 ? -12.222 5.111 33.479 1.00 88.06 341 ASP A N 1
ATOM 2546 C CA . ASP A 1 341 ? -13.440 4.296 33.565 1.00 88.06 341 ASP A CA 1
ATOM 2547 C C . ASP A 1 341 ? -14.633 5.089 34.143 1.00 88.06 341 ASP A C 1
ATOM 2549 O O . ASP A 1 341 ? -14.504 6.178 34.717 1.00 88.06 341 ASP A O 1
ATOM 2553 N N . ALA A 1 342 ? -15.840 4.539 34.000 1.00 77.75 342 ALA A N 1
ATOM 2554 C CA . ALA A 1 342 ? -17.044 5.137 34.566 1.00 77.75 342 ALA A CA 1
ATOM 2555 C C . ALA A 1 342 ? -17.185 4.886 36.071 1.00 77.75 342 ALA A C 1
ATOM 2557 O O . ALA A 1 342 ? -17.468 3.770 36.508 1.00 77.75 342 ALA A O 1
ATOM 2558 N N . LEU A 1 343 ? -17.134 5.969 36.850 1.00 74.00 343 LEU A N 1
ATOM 2559 C CA . LEU A 1 343 ? -17.603 5.999 38.237 1.00 74.00 343 LEU A CA 1
ATOM 2560 C C . LEU A 1 343 ? -19.142 5.983 38.284 1.00 74.00 343 LEU A C 1
ATOM 2562 O O . LEU A 1 343 ? -19.790 7.003 38.521 1.00 74.00 343 LEU A O 1
ATOM 2566 N N . GLY A 1 344 ? -19.722 4.816 38.015 1.00 76.69 344 GLY A N 1
ATOM 2567 C CA . GLY A 1 344 ? -21.152 4.570 38.173 1.00 76.69 344 GLY A CA 1
ATOM 2568 C C . GLY A 1 344 ? -21.578 4.361 39.634 1.00 76.69 344 GLY A C 1
ATOM 2569 O O . GLY A 1 344 ? -20.787 4.567 40.556 1.00 76.69 344 GLY A O 1
ATOM 2570 N N . PRO A 1 345 ? -22.830 3.932 39.878 1.00 85.56 345 PRO A N 1
ATOM 2571 C CA . PRO A 1 345 ? -23.230 3.438 41.188 1.00 85.56 345 PRO A CA 1
ATOM 2572 C C . PRO A 1 345 ? -22.382 2.215 41.563 1.00 85.56 345 PRO A C 1
ATOM 2574 O O . PRO A 1 345 ? -22.166 1.317 40.748 1.00 85.56 345 PRO A O 1
ATOM 2577 N N . GLU A 1 346 ? -21.925 2.168 42.812 1.00 89.69 346 GLU A N 1
ATOM 2578 C CA . GLU A 1 346 ? -21.136 1.058 43.343 1.00 89.69 346 GLU A CA 1
ATOM 2579 C C . GLU A 1 346 ? -21.730 0.539 44.656 1.00 89.69 346 GLU A C 1
ATOM 2581 O O . GLU A 1 346 ? -22.218 1.308 45.489 1.00 89.69 346 GLU A O 1
ATOM 2586 N N . GLU A 1 347 ? -21.626 -0.768 44.880 1.00 91.81 347 GLU A N 1
ATOM 2587 C CA . GLU A 1 347 ? -21.948 -1.406 46.151 1.00 91.81 347 GLU A CA 1
ATOM 2588 C C . GLU A 1 347 ? -20.679 -1.584 46.990 1.00 91.81 347 GLU A C 1
ATOM 2590 O O . GLU A 1 347 ? -19.732 -2.254 46.577 1.00 91.81 347 GLU A O 1
ATOM 2595 N N . LYS A 1 348 ? -20.649 -1.022 48.203 1.00 93.31 348 LYS A N 1
ATOM 2596 C CA . LYS A 1 348 ? -19.552 -1.275 49.141 1.00 93.31 348 LYS A CA 1
ATOM 2597 C C . LYS A 1 348 ? -19.679 -2.663 49.756 1.00 93.31 348 LYS A C 1
ATOM 2599 O O . LYS A 1 348 ? -20.612 -2.920 50.511 1.00 93.31 348 LYS A O 1
ATOM 2604 N N . LEU A 1 349 ? -18.680 -3.504 49.513 1.00 93.44 349 LEU A N 1
ATOM 2605 C CA . LEU A 1 349 ? -18.633 -4.859 50.049 1.00 93.44 349 LEU A CA 1
ATOM 2606 C C . LEU A 1 349 ? -18.259 -4.848 51.539 1.00 93.44 349 LEU A C 1
ATOM 2608 O O . LEU A 1 349 ? -17.414 -4.056 51.969 1.00 93.44 349 LEU A O 1
ATOM 2612 N N . ASP A 1 350 ? -18.820 -5.776 52.322 1.00 91.56 350 ASP A N 1
ATOM 2613 C CA . ASP A 1 350 ? -18.422 -6.015 53.722 1.00 91.56 350 ASP A CA 1
ATOM 2614 C C . ASP A 1 350 ? -17.150 -6.886 53.804 1.00 91.56 350 ASP A C 1
ATOM 2616 O O . ASP A 1 350 ? -17.066 -7.916 54.472 1.00 91.56 350 ASP A O 1
ATOM 2620 N N . ALA A 1 351 ? -16.141 -6.472 53.041 1.00 90.44 351 ALA A N 1
ATOM 2621 C CA . ALA A 1 351 ? -14.826 -7.075 52.969 1.00 90.44 351 ALA A CA 1
ATOM 2622 C C . ALA A 1 351 ? -13.776 -5.979 52.760 1.00 90.44 351 ALA A C 1
ATOM 2624 O O . ALA A 1 351 ? -14.042 -4.924 52.182 1.00 90.44 351 ALA A O 1
ATOM 2625 N N . THR A 1 352 ? -12.555 -6.240 53.220 1.00 92.31 352 THR A N 1
ATOM 2626 C CA . THR A 1 352 ? -11.412 -5.357 52.992 1.00 92.31 352 THR A CA 1
ATOM 2627 C C . THR A 1 352 ? -10.294 -6.080 52.268 1.00 92.31 352 THR A C 1
ATOM 2629 O O . THR A 1 352 ? -10.027 -7.253 52.532 1.00 92.31 352 THR A O 1
ATOM 2632 N N . ALA A 1 353 ? -9.639 -5.357 51.366 1.00 91.56 353 ALA A N 1
ATOM 2633 C CA . ALA A 1 353 ? -8.526 -5.832 50.565 1.00 91.56 353 ALA A CA 1
ATOM 2634 C C . ALA A 1 353 ? -7.176 -5.568 51.251 1.00 91.56 353 ALA A C 1
ATOM 2636 O O . ALA A 1 353 ? -6.963 -4.553 51.925 1.00 91.56 353 ALA A O 1
ATOM 2637 N N . THR A 1 354 ? -6.248 -6.495 51.036 1.00 89.88 354 THR A N 1
ATOM 2638 C CA . THR A 1 354 ? -4.825 -6.391 51.356 1.00 89.88 354 THR A CA 1
ATOM 2639 C C . THR A 1 354 ? -4.038 -6.824 50.126 1.00 89.88 354 THR A C 1
ATOM 2641 O O . THR A 1 354 ? -4.178 -7.952 49.659 1.00 89.88 354 THR A O 1
ATOM 2644 N N . THR A 1 355 ? -3.214 -5.930 49.587 1.00 86.81 355 THR A N 1
ATOM 2645 C CA . THR A 1 355 ? -2.494 -6.152 48.324 1.00 86.81 355 THR A CA 1
ATOM 2646 C C . THR A 1 355 ? -1.138 -5.432 48.321 1.00 86.81 355 THR A C 1
ATOM 2648 O O . THR A 1 355 ? -0.750 -4.776 49.297 1.00 86.81 355 THR A O 1
ATOM 2651 N N . LYS A 1 356 ? -0.370 -5.599 47.247 1.00 84.56 356 LYS A N 1
ATOM 2652 C CA . LYS A 1 356 ? 0.939 -4.990 46.999 1.00 84.56 356 LYS A CA 1
ATOM 2653 C C . LYS A 1 356 ? 0.911 -4.293 45.641 1.00 84.56 356 LYS A C 1
ATOM 2655 O O . LYS A 1 356 ? 0.110 -4.655 44.792 1.00 84.56 356 LYS A O 1
ATOM 2660 N N . HIS A 1 357 ? 1.802 -3.324 45.460 1.00 83.50 357 HIS A N 1
ATOM 2661 C CA . HIS A 1 357 ? 2.002 -2.653 44.177 1.00 83.50 357 HIS A CA 1
ATOM 2662 C C . HIS A 1 357 ? 2.414 -3.675 43.108 1.00 83.50 357 HIS A C 1
ATOM 2664 O O . HIS A 1 357 ? 3.182 -4.593 43.418 1.00 83.50 357 HIS A O 1
ATOM 2670 N N . ASN A 1 358 ? 1.906 -3.508 41.888 1.00 84.38 358 ASN A N 1
ATOM 2671 C CA . ASN A 1 358 ? 2.058 -4.417 40.763 1.00 84.38 358 ASN A CA 1
ATOM 2672 C C . ASN A 1 358 ? 1.677 -5.873 41.111 1.00 84.38 358 ASN A C 1
ATOM 2674 O O . ASN A 1 358 ? 2.491 -6.796 41.011 1.00 84.38 358 ASN A O 1
ATOM 2678 N N . SER A 1 359 ? 0.450 -6.084 41.606 1.00 85.81 359 SER A N 1
ATOM 2679 C CA . SER A 1 359 ? -0.035 -7.422 41.969 1.00 85.81 359 SER A CA 1
ATOM 2680 C C . SER A 1 359 ? -1.492 -7.659 41.577 1.00 85.81 359 SER A C 1
ATOM 2682 O O . SER A 1 359 ? -2.377 -6.912 41.984 1.00 85.81 359 SER A O 1
ATOM 2684 N N . THR A 1 360 ? -1.748 -8.739 40.834 1.00 92.62 360 THR A N 1
ATOM 2685 C CA . THR A 1 360 ? -3.103 -9.234 40.522 1.00 92.62 360 THR A CA 1
ATOM 2686 C C . THR A 1 360 ? -3.801 -9.823 41.747 1.00 92.62 360 THR A C 1
ATOM 2688 O O . THR A 1 360 ? -5.027 -9.842 41.813 1.00 92.62 360 THR A O 1
ATOM 2691 N N . ARG A 1 361 ? -3.033 -10.300 42.735 1.00 90.94 361 ARG A N 1
ATOM 2692 C CA . ARG A 1 361 ? -3.556 -11.060 43.869 1.00 90.94 361 ARG A CA 1
ATOM 2693 C C . ARG A 1 361 ? -3.920 -10.166 45.044 1.00 90.94 361 ARG A C 1
ATOM 2695 O O . ARG A 1 361 ? -3.049 -9.567 45.678 1.00 90.94 361 ARG A O 1
ATOM 2702 N N . VAL A 1 362 ? -5.195 -10.175 45.417 1.00 91.25 362 VAL A N 1
ATOM 2703 C CA . VAL A 1 362 ? -5.733 -9.362 46.514 1.00 91.25 362 VAL A CA 1
ATOM 2704 C C . VAL A 1 362 ? -6.297 -10.271 47.606 1.00 91.25 362 VAL A C 1
ATOM 2706 O O . VAL A 1 362 ? -7.303 -10.950 47.409 1.00 91.25 362 VAL A O 1
ATOM 2709 N N . GLU A 1 363 ? -5.656 -10.295 48.779 1.00 91.44 363 GLU A N 1
ATOM 2710 C CA . GLU A 1 363 ? -6.133 -11.050 49.946 1.00 91.44 363 GLU A CA 1
ATOM 2711 C C . GLU A 1 363 ? -7.300 -10.310 50.620 1.00 91.44 363 GLU A C 1
ATOM 2713 O O . GLU A 1 363 ? -7.211 -9.106 50.874 1.00 91.44 363 GLU A O 1
ATOM 2718 N N . LEU A 1 364 ? -8.390 -11.025 50.917 1.00 92.12 364 LEU A N 1
ATOM 2719 C CA . LEU A 1 364 ? -9.612 -10.459 51.492 1.00 92.12 364 LEU A CA 1
ATOM 2720 C C . LEU A 1 364 ? -9.798 -10.842 52.965 1.00 92.12 364 LEU A C 1
ATOM 2722 O O . LEU A 1 364 ? -9.512 -11.964 53.384 1.00 92.12 364 LEU A O 1
ATOM 2726 N N . SER A 1 365 ? -10.369 -9.926 53.753 1.00 91.25 365 SER A N 1
ATOM 2727 C CA . SER A 1 365 ? -10.723 -10.169 55.162 1.00 91.25 365 SER A CA 1
ATOM 2728 C C . SER A 1 365 ? -11.940 -11.084 55.374 1.00 91.25 365 SER A C 1
ATOM 2730 O O . SER A 1 365 ? -12.211 -11.475 56.508 1.00 91.25 365 SER A O 1
ATOM 2732 N N . ALA A 1 366 ? -12.681 -11.402 54.312 1.00 89.31 366 ALA A N 1
ATOM 2733 C CA . ALA A 1 366 ? -13.873 -12.249 54.304 1.00 89.31 366 ALA A CA 1
ATOM 2734 C C . ALA A 1 366 ? -13.942 -13.045 52.987 1.00 89.31 366 ALA A C 1
ATOM 2736 O O . ALA A 1 366 ? -13.165 -12.788 52.067 1.00 89.31 366 ALA A O 1
ATOM 2737 N N . ASN A 1 367 ? -14.851 -14.020 52.890 1.00 86.12 367 ASN A N 1
ATOM 2738 C CA . ASN A 1 367 ? -14.953 -14.873 51.705 1.00 86.12 367 ASN A CA 1
ATOM 2739 C C . ASN A 1 367 ? -15.447 -14.087 50.478 1.00 86.12 367 ASN A C 1
ATOM 2741 O O . ASN A 1 367 ? -16.601 -13.668 50.440 1.00 86.12 367 ASN A O 1
ATOM 2745 N N . ALA A 1 368 ? -14.579 -13.944 49.471 1.00 77.25 368 ALA A N 1
ATOM 2746 C CA . ALA A 1 368 ? -14.860 -13.251 48.214 1.00 77.25 368 ALA A CA 1
ATOM 2747 C C . ALA A 1 368 ? -16.119 -13.776 47.509 1.00 77.25 368 ALA A C 1
ATOM 2749 O O . ALA A 1 368 ? -16.947 -12.983 47.070 1.00 77.25 368 ALA A O 1
ATOM 2750 N N . ALA A 1 369 ? -16.294 -15.101 47.476 1.00 79.75 369 ALA A N 1
ATOM 2751 C CA . ALA A 1 369 ? -17.359 -15.781 46.736 1.00 79.75 369 ALA A CA 1
ATOM 2752 C C . ALA A 1 369 ? -18.780 -15.550 47.299 1.00 79.75 369 ALA A C 1
ATOM 2754 O O . ALA A 1 369 ? -19.750 -16.061 46.746 1.00 79.75 369 ALA A O 1
ATOM 2755 N N . LEU A 1 370 ? -18.918 -14.806 48.405 1.00 83.19 370 LEU A N 1
ATOM 2756 C CA . LEU A 1 370 ? -20.210 -14.332 48.919 1.00 83.19 370 LEU A CA 1
ATOM 2757 C C . LEU A 1 370 ? -20.633 -12.976 48.327 1.00 83.19 370 LEU A C 1
ATOM 2759 O O . LEU A 1 370 ? -21.778 -12.575 48.512 1.00 83.19 370 LEU A O 1
ATOM 2763 N N . TYR A 1 371 ? -19.714 -12.267 47.664 1.00 85.12 371 TYR A N 1
ATOM 2764 C CA . TYR A 1 371 ? -19.881 -10.871 47.247 1.00 85.12 371 TYR A CA 1
ATOM 2765 C C . TYR A 1 371 ? -19.529 -10.634 45.773 1.00 85.12 371 TYR A C 1
ATOM 2767 O O . TYR A 1 371 ? -20.126 -9.774 45.126 1.00 85.12 371 TYR A O 1
ATOM 2775 N N . VAL A 1 372 ? -18.549 -11.378 45.252 1.00 90.94 372 VAL A N 1
ATOM 2776 C CA . VAL A 1 372 ? -18.069 -11.283 43.870 1.00 90.94 372 VAL A CA 1
ATOM 2777 C C . VAL A 1 372 ? -17.863 -12.663 43.250 1.00 90.94 372 VAL A C 1
ATOM 2779 O O . VAL A 1 372 ? -17.581 -13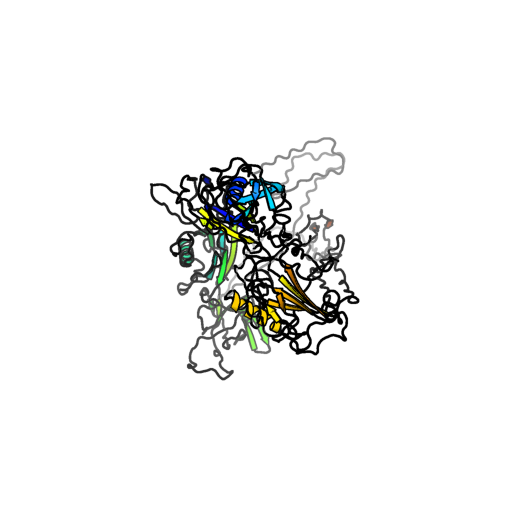.633 43.953 1.00 90.94 372 VAL A O 1
ATOM 2782 N N . ALA A 1 373 ? -17.972 -12.729 41.929 1.00 91.44 373 ALA A N 1
ATOM 2783 C CA . ALA A 1 373 ? -17.674 -13.874 41.076 1.00 91.44 373 ALA A CA 1
ATOM 2784 C C . ALA A 1 373 ? -16.680 -13.482 39.960 1.00 91.44 373 ALA A C 1
ATOM 2786 O O . ALA A 1 373 ? -16.493 -12.294 39.694 1.00 91.44 373 ALA A O 1
ATOM 2787 N N . PRO A 1 374 ? -16.036 -14.452 39.282 1.00 92.75 374 PRO A N 1
ATOM 2788 C CA . PRO A 1 374 ? -15.282 -14.187 38.058 1.00 92.75 374 PRO A CA 1
ATOM 2789 C C . PRO A 1 374 ? -16.120 -13.414 37.027 1.00 92.75 374 PRO A C 1
ATOM 2791 O O . PRO A 1 374 ? -17.286 -13.738 36.809 1.00 92.75 374 PRO A O 1
ATOM 2794 N N . GLY A 1 375 ? -15.527 -12.392 36.414 1.00 89.12 375 GLY A N 1
ATOM 2795 C CA . GLY A 1 375 ? -16.199 -11.436 35.529 1.00 89.12 375 GLY A CA 1
ATOM 2796 C C . GLY A 1 375 ? -16.773 -10.201 36.235 1.00 89.12 375 GLY A C 1
ATOM 2797 O O . GLY A 1 375 ? -16.985 -9.186 35.574 1.00 89.12 375 GLY A O 1
ATOM 2798 N N . ASP A 1 376 ? -16.967 -10.222 37.562 1.00 91.88 376 ASP A N 1
ATOM 2799 C CA . ASP A 1 376 ? -17.386 -9.018 38.286 1.00 91.88 376 ASP A CA 1
ATOM 2800 C C . ASP A 1 376 ? -16.320 -7.925 38.218 1.00 91.88 376 ASP A C 1
ATOM 2802 O O . ASP A 1 376 ? -15.115 -8.179 38.271 1.00 91.88 376 ASP A O 1
ATOM 2806 N N . ARG A 1 377 ? -16.786 -6.678 38.168 1.00 92.69 377 ARG A N 1
ATOM 2807 C CA . ARG A 1 377 ? -15.939 -5.492 38.072 1.00 92.69 377 ARG A CA 1
ATOM 2808 C C . ARG A 1 377 ? -15.931 -4.746 39.397 1.00 92.69 377 ARG A C 1
ATOM 2810 O O . ARG A 1 377 ? -16.987 -4.470 39.969 1.00 92.69 377 ARG A O 1
ATOM 2817 N N . ILE A 1 378 ? -14.745 -4.428 39.901 1.00 93.25 378 ILE A N 1
ATOM 2818 C CA . ILE A 1 378 ? -14.549 -3.858 41.234 1.00 93.25 378 ILE A CA 1
ATOM 2819 C C . ILE A 1 378 ? -13.565 -2.693 41.232 1.00 93.25 378 ILE A C 1
ATOM 2821 O O . ILE A 1 378 ? -12.654 -2.615 40.412 1.00 93.25 378 ILE A O 1
ATOM 2825 N N . ARG A 1 379 ? -13.697 -1.829 42.234 1.00 92.38 379 ARG A N 1
ATOM 2826 C CA . ARG A 1 379 ? -12.746 -0.770 42.555 1.00 92.38 379 ARG A CA 1
ATOM 2827 C C . ARG A 1 379 ? -12.198 -0.971 43.962 1.00 92.38 379 ARG A C 1
ATOM 2829 O O . ARG A 1 379 ? -12.931 -1.326 44.889 1.00 92.38 379 ARG A O 1
ATOM 2836 N N . ILE A 1 380 ? -10.898 -0.743 44.130 1.00 91.25 380 ILE A N 1
ATOM 2837 C CA . ILE A 1 380 ? -10.182 -0.935 45.397 1.00 91.25 380 ILE A CA 1
ATOM 2838 C C . ILE A 1 380 ? -9.705 0.429 45.910 1.00 91.25 380 ILE A C 1
ATOM 2840 O O . ILE A 1 380 ? -9.144 1.233 45.168 1.00 91.25 380 ILE A O 1
ATOM 2844 N N . GLY A 1 381 ? -9.948 0.701 47.193 1.00 88.75 381 GLY A N 1
ATOM 2845 C CA . GLY A 1 381 ? -9.553 1.948 47.848 1.00 88.75 381 GLY A CA 1
ATOM 2846 C C . GLY A 1 381 ? -8.035 2.163 47.861 1.00 88.75 381 GLY A C 1
ATOM 2847 O O . GLY A 1 381 ? -7.261 1.214 47.979 1.00 88.75 381 GLY A O 1
ATOM 2848 N N . ASP A 1 382 ? -7.627 3.429 47.784 1.00 84.81 382 ASP A N 1
ATOM 2849 C CA . ASP A 1 382 ? -6.235 3.886 47.644 1.00 84.81 382 ASP A CA 1
ATOM 2850 C C . ASP A 1 382 ? -5.516 3.402 46.364 1.00 84.81 382 ASP A C 1
ATOM 2852 O O . ASP A 1 382 ? -4.285 3.331 46.343 1.00 84.81 382 ASP A O 1
ATOM 2856 N N . SER A 1 383 ? -6.265 3.099 45.296 1.00 87.19 383 SER A N 1
ATOM 2857 C CA . SER A 1 383 ? -5.735 2.960 43.927 1.00 87.19 383 SER A CA 1
ATOM 2858 C C . SER A 1 383 ? -4.920 4.193 43.502 1.00 87.19 383 SER A C 1
ATOM 2860 O O . SER A 1 383 ? -5.206 5.314 43.933 1.00 87.19 383 SER A O 1
ATOM 2862 N N . SER A 1 384 ? -3.894 3.997 42.670 1.00 86.12 384 SER A N 1
ATOM 2863 C CA . SER A 1 384 ? -3.085 5.076 42.083 1.00 86.12 384 SER A CA 1
ATOM 2864 C C . SER A 1 384 ? -3.880 5.926 41.094 1.00 86.12 384 SER A C 1
ATOM 2866 O O . SER A 1 384 ? -3.709 7.146 41.071 1.00 86.12 384 SER A O 1
ATOM 2868 N N . ASP A 1 385 ? -4.791 5.295 40.354 1.00 87.75 385 ASP A N 1
ATOM 2869 C CA . ASP A 1 385 ? -5.847 5.954 39.596 1.00 87.75 385 ASP A CA 1
ATOM 2870 C C . ASP A 1 385 ? -7.204 5.704 40.291 1.00 87.75 385 ASP A C 1
ATOM 2872 O O . ASP A 1 385 ? -7.646 4.553 40.378 1.00 87.75 385 ASP A O 1
ATOM 2876 N N . PRO A 1 386 ? -7.886 6.747 40.808 1.00 85.69 386 PRO A N 1
ATOM 2877 C CA . PRO A 1 386 ? -9.170 6.602 41.493 1.00 85.69 386 PRO A CA 1
ATOM 2878 C C . PRO A 1 386 ? -10.337 6.207 40.574 1.00 85.69 386 PRO A C 1
ATOM 2880 O O . PRO A 1 386 ? -11.406 5.887 41.106 1.00 85.69 386 PRO A O 1
ATOM 2883 N N . PHE A 1 387 ? -10.146 6.234 39.249 1.00 87.38 387 PHE A N 1
ATOM 2884 C CA . PHE A 1 387 ? -11.118 5.797 38.246 1.00 87.38 387 PHE A CA 1
ATOM 2885 C C . PHE A 1 387 ? -10.956 4.319 37.874 1.00 87.38 387 PHE A C 1
ATOM 2887 O O . PHE A 1 387 ? -11.951 3.716 37.502 1.00 87.38 387 PHE A O 1
ATOM 2894 N N . MET A 1 388 ? -9.770 3.722 38.050 1.00 89.56 388 MET A N 1
ATOM 2895 C CA . MET A 1 388 ? -9.468 2.357 37.596 1.00 89.56 388 MET A CA 1
ATOM 2896 C C . MET A 1 388 ? -10.446 1.306 38.135 1.00 89.56 388 MET A C 1
ATOM 2898 O O . MET A 1 388 ? -10.564 1.106 39.351 1.00 89.56 388 MET A O 1
ATOM 2902 N N . ILE A 1 389 ? -11.091 0.590 37.213 1.00 90.25 389 ILE A N 1
ATOM 2903 C CA . ILE A 1 389 ? -11.937 -0.569 37.505 1.00 90.25 389 ILE A CA 1
ATOM 2904 C C . ILE A 1 389 ? -11.205 -1.854 37.104 1.00 90.25 389 ILE A C 1
ATOM 2906 O O . ILE A 1 389 ? -10.740 -2.011 35.981 1.00 90.25 389 ILE A O 1
ATOM 2910 N N . TYR A 1 390 ? -11.139 -2.808 38.029 1.00 92.31 390 TYR A N 1
ATOM 2911 C CA . TYR A 1 390 ? -10.503 -4.108 37.834 1.00 92.31 390 TYR A CA 1
ATOM 2912 C C . TYR A 1 390 ? -11.550 -5.200 37.622 1.00 92.31 390 TYR A C 1
ATOM 2914 O O . TYR A 1 390 ? -12.542 -5.256 38.351 1.00 92.31 390 TYR A O 1
ATOM 2922 N N . THR A 1 391 ? -11.306 -6.120 36.692 1.00 93.25 391 THR A N 1
ATOM 2923 C CA . THR A 1 391 ? -12.133 -7.324 36.527 1.00 93.25 391 THR A CA 1
ATOM 2924 C C . THR A 1 391 ? -11.582 -8.459 37.388 1.00 93.25 391 THR A C 1
ATOM 2926 O O . THR A 1 391 ? -10.377 -8.719 37.402 1.00 93.25 391 THR A O 1
ATOM 2929 N N . VAL A 1 392 ? -12.460 -9.152 38.114 1.00 95.06 392 VAL A N 1
ATOM 2930 C CA . VAL A 1 392 ? -12.126 -10.354 38.888 1.00 95.06 392 VAL A CA 1
ATOM 2931 C C . VAL A 1 392 ? -11.931 -11.523 37.922 1.00 95.06 392 VAL A C 1
ATOM 2933 O O . VAL A 1 392 ? -12.872 -11.943 37.255 1.00 95.06 392 VAL A O 1
ATOM 2936 N N . ALA A 1 393 ? -10.719 -12.068 37.854 1.00 94.06 393 ALA A N 1
ATOM 2937 C CA . ALA A 1 393 ? -10.400 -13.254 37.062 1.00 94.06 393 ALA A CA 1
ATOM 2938 C C . ALA A 1 393 ? -10.753 -14.554 37.808 1.00 94.06 393 ALA A C 1
ATOM 2940 O O . ALA A 1 393 ? -11.285 -15.489 37.215 1.00 94.06 393 ALA A O 1
ATOM 2941 N N . GLU A 1 394 ? -10.494 -14.611 39.118 1.00 93.88 394 GLU A N 1
ATOM 2942 C CA . GLU A 1 394 ? -10.765 -15.789 39.953 1.00 93.88 394 GLU A CA 1
ATOM 2943 C C . GLU A 1 394 ? -11.143 -15.380 41.385 1.00 93.88 394 GLU A C 1
ATOM 2945 O O . GLU A 1 394 ? -10.614 -14.409 41.928 1.00 93.88 394 GLU A O 1
ATOM 2950 N N . THR A 1 395 ? -12.009 -16.165 42.032 1.00 92.81 395 THR A N 1
ATOM 2951 C CA . THR A 1 395 ? -12.251 -16.116 43.481 1.00 92.81 395 THR A CA 1
ATOM 2952 C C . THR A 1 395 ? -11.789 -17.418 44.128 1.00 92.81 395 THR A C 1
ATOM 2954 O O . THR A 1 395 ? -12.332 -18.479 43.820 1.00 92.81 395 THR A O 1
ATOM 2957 N N . ALA A 1 396 ? -10.840 -17.356 45.062 1.00 86.50 396 ALA A N 1
ATOM 2958 C CA . ALA A 1 396 ? -10.204 -18.542 45.628 1.00 86.50 396 ALA A CA 1
ATOM 2959 C C . ALA A 1 396 ? -10.174 -18.541 47.164 1.00 86.50 396 ALA A C 1
ATOM 2961 O O . ALA A 1 396 ? -10.123 -17.507 47.835 1.00 86.50 396 ALA A O 1
ATOM 2962 N N . THR A 1 397 ? -10.201 -19.746 47.737 1.00 85.00 397 THR A N 1
ATOM 2963 C CA . THR A 1 397 ? -10.158 -19.987 49.185 1.00 85.00 397 THR A CA 1
ATOM 2964 C C . THR A 1 397 ? -9.193 -21.124 49.491 1.00 85.00 397 THR A C 1
ATOM 2966 O O . THR A 1 397 ? -9.278 -22.194 48.894 1.00 85.00 397 THR A O 1
ATOM 2969 N N . PHE A 1 398 ? -8.310 -20.931 50.471 1.00 79.12 398 PHE A N 1
ATOM 2970 C CA . PHE A 1 398 ? -7.471 -22.004 51.004 1.00 79.12 398 PHE A CA 1
ATOM 2971 C C . PHE A 1 398 ? -7.342 -21.866 52.519 1.00 79.12 398 PHE A C 1
ATOM 2973 O O . PHE A 1 398 ? -6.858 -20.855 53.032 1.00 79.12 398 PHE A O 1
ATOM 2980 N N . LEU A 1 399 ? -7.767 -22.906 53.243 1.00 83.00 399 LEU A N 1
ATOM 2981 C CA . LEU A 1 399 ? -7.945 -22.868 54.698 1.00 83.00 399 LEU A CA 1
ATOM 2982 C C . LEU A 1 399 ? -8.862 -21.689 55.090 1.00 83.00 399 LEU A C 1
ATOM 2984 O O . LEU A 1 399 ? -9.942 -21.548 54.529 1.00 83.00 399 LEU A O 1
ATOM 2988 N N . SER A 1 400 ? -8.447 -20.848 56.038 1.00 78.62 400 SER A N 1
ATOM 2989 C CA . SER A 1 400 ? -9.186 -19.652 56.480 1.00 78.62 400 SER A CA 1
ATOM 2990 C C . SER A 1 400 ? -8.712 -18.358 55.798 1.00 78.62 400 SER A C 1
ATOM 2992 O O . SER A 1 400 ? -8.848 -17.284 56.381 1.00 78.62 400 SER A O 1
ATOM 2994 N N . LYS A 1 401 ? -8.099 -18.455 54.610 1.00 82.69 401 LYS A N 1
ATOM 2995 C CA . LYS A 1 401 ? -7.663 -17.317 53.787 1.00 82.69 401 LYS A CA 1
ATOM 2996 C C . LYS A 1 401 ? -8.462 -17.273 52.489 1.00 82.69 401 LYS A C 1
ATOM 2998 O O . LYS A 1 401 ? -8.660 -18.306 51.849 1.00 82.69 401 LYS A O 1
ATOM 3003 N N . TYR A 1 402 ? -8.841 -16.064 52.094 1.00 90.56 402 TYR A N 1
ATOM 3004 C CA . TYR A 1 402 ? -9.639 -15.770 50.909 1.00 90.56 402 TYR A CA 1
ATOM 3005 C C . TYR A 1 402 ? -8.872 -14.776 50.042 1.00 90.56 402 TYR A C 1
ATOM 3007 O O . TYR A 1 402 ? -8.244 -13.860 50.574 1.00 90.56 402 TYR A O 1
ATOM 3015 N N . TRP A 1 403 ? -8.902 -14.933 48.725 1.00 90.38 403 TRP A N 1
ATOM 3016 C CA . TRP A 1 403 ? -8.357 -13.934 47.810 1.00 90.38 403 TRP A CA 1
ATOM 3017 C C . TRP A 1 403 ? -9.113 -13.927 46.489 1.00 90.38 403 TRP A C 1
ATOM 3019 O O . TRP A 1 403 ? -9.843 -14.862 46.158 1.00 90.38 403 TRP A O 1
ATOM 3029 N N . ILE A 1 404 ? -8.900 -12.854 45.745 1.00 94.25 404 ILE A N 1
ATOM 3030 C CA . ILE A 1 404 ? -9.249 -12.751 44.334 1.00 94.25 404 ILE A CA 1
ATOM 3031 C C . ILE A 1 404 ? -7.971 -12.580 43.516 1.00 94.25 404 ILE A C 1
ATOM 3033 O O . ILE A 1 404 ? -6.989 -12.016 44.010 1.00 94.25 404 ILE A O 1
ATOM 3037 N N . GLU A 1 405 ? -7.994 -13.069 42.284 1.00 94.75 405 GLU A N 1
ATOM 3038 C CA . GLU A 1 405 ? -7.065 -12.640 41.239 1.00 94.75 405 GLU A CA 1
ATOM 3039 C C . GLU A 1 405 ? -7.788 -11.640 40.337 1.00 94.75 405 GLU A C 1
ATOM 3041 O O . GLU A 1 405 ? -8.956 -11.832 39.991 1.00 94.75 405 GLU A O 1
ATOM 3046 N N . LEU A 1 406 ? -7.097 -10.568 39.974 1.00 94.50 406 LEU A N 1
ATOM 3047 C CA . LEU A 1 406 ? -7.547 -9.558 39.022 1.00 94.50 406 LEU A CA 1
ATOM 3048 C C . LEU A 1 406 ? -6.970 -9.855 37.634 1.00 94.50 406 LEU A C 1
ATOM 3050 O O . LEU A 1 406 ? -5.878 -10.409 37.523 1.00 94.50 406 LEU A O 1
ATOM 3054 N N . THR A 1 407 ? -7.658 -9.429 36.575 1.00 92.81 407 THR A N 1
ATOM 3055 C CA . THR A 1 407 ? -7.127 -9.501 35.200 1.00 92.81 407 THR A CA 1
ATOM 3056 C C . THR A 1 407 ? -5.902 -8.609 34.984 1.00 92.81 407 THR A C 1
ATOM 3058 O O . THR A 1 407 ? -5.113 -8.870 34.081 1.00 92.81 407 THR A O 1
ATOM 3061 N N . LEU A 1 408 ? -5.737 -7.572 35.812 1.00 90.62 408 LEU A N 1
ATOM 3062 C CA . LEU A 1 408 ? -4.678 -6.566 35.732 1.00 90.62 408 LEU A CA 1
ATOM 3063 C C . LEU A 1 408 ? -4.065 -6.309 37.117 1.00 90.62 408 LEU A C 1
ATOM 3065 O O . LEU A 1 408 ? -4.759 -6.448 38.130 1.00 90.62 408 LEU A O 1
ATOM 3069 N N . PRO A 1 409 ? -2.778 -5.933 37.201 1.00 89.69 409 PRO A N 1
ATOM 3070 C CA . PRO A 1 409 ? -2.130 -5.657 38.476 1.00 89.69 409 PRO A CA 1
ATOM 3071 C C . PRO A 1 409 ? -2.719 -4.421 39.172 1.00 89.69 409 PRO A C 1
ATOM 3073 O O . PRO A 1 409 ? -2.912 -3.373 38.561 1.00 89.69 409 PRO A O 1
ATOM 3076 N N . PHE A 1 410 ? -2.960 -4.523 40.481 1.00 88.75 410 PHE A N 1
ATOM 3077 C CA . PHE A 1 410 ? -3.335 -3.379 41.308 1.00 88.75 410 PHE A CA 1
ATOM 3078 C C . PHE A 1 410 ? -2.116 -2.526 41.671 1.00 88.75 410 PHE A C 1
ATOM 3080 O O . PHE A 1 410 ? -1.103 -3.043 42.156 1.00 88.75 410 PHE A O 1
ATOM 3087 N N . ASP A 1 411 ? -2.279 -1.209 41.554 1.00 86.12 411 ASP A N 1
ATOM 3088 C CA . ASP A 1 411 ? -1.297 -0.209 41.951 1.00 86.12 411 ASP A CA 1
ATOM 3089 C C . ASP A 1 411 ? -1.906 0.770 42.949 1.00 86.12 411 ASP A C 1
ATOM 3091 O O . ASP A 1 411 ? -2.983 1.316 42.731 1.00 86.12 411 ASP A O 1
ATOM 3095 N N . CYS A 1 412 ? -1.208 1.011 44.060 1.00 80.31 412 CYS A N 1
ATOM 3096 C CA . CYS A 1 412 ? -1.650 1.970 45.066 1.00 80.31 412 CYS A CA 1
ATOM 3097 C C . CYS A 1 412 ? -1.082 3.370 44.834 1.00 80.31 412 CYS A C 1
ATOM 3099 O O . CYS A 1 412 ? 0.075 3.543 44.444 1.00 80.31 412 CYS A O 1
ATOM 3101 N N . GLY A 1 413 ? -1.883 4.382 45.166 1.00 67.44 413 GLY A N 1
ATOM 3102 C CA . GLY A 1 413 ? -1.448 5.771 45.199 1.00 67.44 413 GLY A CA 1
ATOM 3103 C C . GLY A 1 413 ? -0.295 5.965 46.179 1.00 67.44 413 GLY A C 1
ATOM 3104 O O . GLY A 1 413 ? -0.244 5.337 47.239 1.00 67.44 413 GLY A O 1
ATOM 3105 N N . ASN A 1 414 ? 0.642 6.851 45.831 1.00 55.81 414 ASN A N 1
ATOM 3106 C CA . ASN A 1 414 ? 1.889 7.053 46.573 1.00 55.81 414 ASN A CA 1
ATOM 3107 C C . ASN A 1 414 ? 1.690 7.852 47.882 1.00 55.81 414 ASN A C 1
ATOM 3109 O O . ASN A 1 414 ? 2.288 8.906 48.108 1.00 55.81 414 ASN A O 1
ATOM 3113 N N . SER A 1 415 ? 0.816 7.364 48.762 1.00 47.72 415 SER A N 1
ATOM 3114 C CA . SER A 1 415 ? 0.589 7.925 50.086 1.00 47.72 415 SER A CA 1
ATOM 3115 C C . SER A 1 415 ? 1.570 7.325 51.100 1.00 47.72 415 SER A C 1
ATOM 3117 O O . SER A 1 415 ? 1.370 6.224 51.611 1.00 47.72 415 SER A O 1
ATOM 3119 N N . THR A 1 416 ? 2.573 8.126 51.474 1.00 44.56 416 THR A N 1
ATOM 3120 C CA . THR A 1 416 ? 3.429 8.000 52.679 1.00 44.56 416 THR A CA 1
ATOM 3121 C C . THR A 1 416 ? 4.709 7.148 52.639 1.00 44.56 416 THR A C 1
ATOM 3123 O O . THR A 1 416 ? 5.295 6.938 53.702 1.00 44.56 416 THR A O 1
ATOM 3126 N N . HIS A 1 417 ? 5.247 6.735 51.485 1.00 46.34 417 HIS A N 1
ATOM 3127 C CA . HIS A 1 417 ? 6.657 6.295 51.403 1.00 46.34 417 HIS A CA 1
ATOM 3128 C C . HIS A 1 417 ? 7.481 7.276 50.557 1.00 46.34 417 HIS A C 1
ATOM 3130 O O . HIS A 1 417 ? 7.213 7.505 49.384 1.00 46.34 417 HIS A O 1
ATOM 3136 N N . GLY A 1 418 ? 8.445 7.935 51.210 1.00 38.09 418 GLY A N 1
ATOM 3137 C CA . GLY A 1 418 ? 9.172 9.073 50.646 1.00 38.09 418 GLY A CA 1
ATOM 3138 C C . GLY A 1 418 ? 10.055 8.713 49.451 1.00 38.09 418 GLY A C 1
ATOM 3139 O O . GLY A 1 418 ? 10.580 7.606 49.356 1.00 38.09 418 GLY A O 1
ATOM 3140 N N . SER A 1 419 ? 10.256 9.693 48.569 1.00 42.38 419 SER A N 1
ATOM 3141 C CA . SER A 1 419 ? 11.061 9.602 47.349 1.00 42.38 419 SER A CA 1
ATOM 3142 C C . SER A 1 419 ? 12.513 9.175 47.618 1.00 42.38 419 SER A C 1
ATOM 3144 O O . SER A 1 419 ? 13.366 9.999 47.957 1.00 42.38 419 SER A O 1
ATOM 3146 N N . GLY A 1 420 ? 12.798 7.888 47.428 1.00 40.22 420 GLY A N 1
ATOM 3147 C CA . GLY A 1 420 ? 14.131 7.293 47.478 1.00 40.22 420 GLY A CA 1
ATOM 3148 C C . GLY A 1 420 ? 14.179 6.003 46.648 1.00 40.22 420 GLY A C 1
ATOM 3149 O O . GLY A 1 420 ? 13.131 5.401 46.410 1.00 40.22 420 GLY A O 1
ATOM 3150 N N . PRO A 1 421 ? 15.363 5.573 46.174 1.00 39.88 421 PRO A N 1
ATOM 3151 C CA . PRO A 1 421 ? 15.489 4.386 45.332 1.00 39.88 421 PRO A CA 1
ATOM 3152 C C . PRO A 1 421 ? 15.100 3.120 46.109 1.00 39.88 421 PRO A C 1
ATOM 3154 O O . PRO A 1 421 ? 15.638 2.843 47.184 1.00 39.88 421 PRO A O 1
ATOM 3157 N N . ILE A 1 422 ? 14.153 2.357 45.563 1.00 46.00 422 ILE A N 1
ATOM 3158 C CA . ILE A 1 422 ? 13.514 1.232 46.252 1.00 46.00 422 ILE A CA 1
ATOM 3159 C C . ILE A 1 422 ? 14.420 -0.007 46.202 1.00 46.00 422 ILE A C 1
ATOM 3161 O O . ILE A 1 422 ? 14.450 -0.735 45.215 1.00 46.00 422 ILE A O 1
ATOM 3165 N N . TYR A 1 423 ? 15.118 -0.277 47.306 1.00 41.22 423 TYR A N 1
ATOM 3166 C CA . TYR A 1 423 ? 15.839 -1.531 47.545 1.00 41.22 423 TYR A CA 1
ATOM 3167 C C . TYR A 1 423 ? 15.224 -2.272 48.745 1.00 41.22 423 TYR A C 1
ATOM 3169 O O . TYR A 1 423 ? 15.625 -2.056 49.887 1.00 41.22 423 TYR A O 1
ATOM 3177 N N . GLY A 1 424 ? 14.248 -3.155 48.496 1.00 40.91 424 GLY A N 1
ATOM 3178 C CA . GLY A 1 424 ? 13.668 -4.028 49.530 1.00 40.91 424 GLY A CA 1
ATOM 3179 C C . GLY A 1 424 ? 12.250 -4.526 49.222 1.00 40.91 424 GLY A C 1
ATOM 3180 O O . GLY A 1 424 ? 11.326 -3.736 49.058 1.00 40.91 424 GLY A O 1
ATOM 3181 N N . LEU A 1 425 ? 12.057 -5.850 49.192 1.00 38.19 425 LEU A N 1
ATOM 3182 C CA . LEU A 1 425 ? 10.810 -6.534 48.799 1.00 38.19 425 LEU A CA 1
ATOM 3183 C C . LEU A 1 425 ? 9.709 -6.544 49.892 1.00 38.19 425 LEU A C 1
ATOM 3185 O O . LEU A 1 425 ? 9.107 -7.583 50.166 1.00 38.19 425 LEU A O 1
ATOM 3189 N N . THR A 1 426 ? 9.435 -5.406 50.541 1.00 45.16 426 THR A N 1
ATOM 3190 C CA . THR A 1 426 ? 8.442 -5.307 51.640 1.00 45.16 426 THR A CA 1
ATOM 3191 C C . THR A 1 426 ? 7.487 -4.106 51.564 1.00 45.16 426 THR A C 1
ATOM 3193 O O . THR A 1 426 ? 6.867 -3.762 52.567 1.00 45.16 426 THR A O 1
ATOM 3196 N N . ASN A 1 427 ? 7.296 -3.503 50.387 1.00 50.09 427 ASN A N 1
ATOM 3197 C CA . ASN A 1 427 ? 6.311 -2.431 50.190 1.00 50.09 427 ASN A CA 1
ATOM 3198 C C . ASN A 1 427 ? 4.940 -3.013 49.801 1.00 50.09 427 ASN A C 1
ATOM 3200 O O . ASN A 1 427 ? 4.659 -3.257 48.630 1.00 50.09 427 ASN A O 1
ATOM 3204 N N . GLY A 1 428 ? 4.089 -3.273 50.795 1.00 59.12 428 GLY A N 1
ATOM 3205 C CA . GLY A 1 428 ? 2.670 -3.558 50.561 1.00 59.12 428 GLY A CA 1
ATOM 3206 C C . GLY A 1 428 ? 1.852 -2.271 50.481 1.00 59.12 428 GLY A C 1
ATOM 3207 O O . GLY A 1 428 ? 2.183 -1.297 51.150 1.00 59.12 428 GLY A O 1
ATOM 3208 N N . CYS A 1 429 ? 0.737 -2.289 49.750 1.00 70.62 429 CYS A N 1
ATOM 3209 C CA . CYS A 1 429 ? -0.194 -1.155 49.677 1.00 70.62 429 CYS A CA 1
ATOM 3210 C C . CYS A 1 429 ? -0.947 -0.903 51.000 1.00 70.62 429 CYS A C 1
ATOM 3212 O O . CYS A 1 429 ? -1.711 0.053 51.121 1.00 70.62 429 CYS A O 1
ATOM 3214 N N . GLY A 1 430 ? -0.729 -1.757 52.003 1.00 70.00 430 GLY A N 1
ATOM 3215 C CA . GLY A 1 430 ? -1.454 -1.789 53.266 1.00 70.00 430 GLY A CA 1
ATOM 3216 C C . GLY A 1 430 ? -2.626 -2.769 53.228 1.00 70.00 430 GLY A C 1
A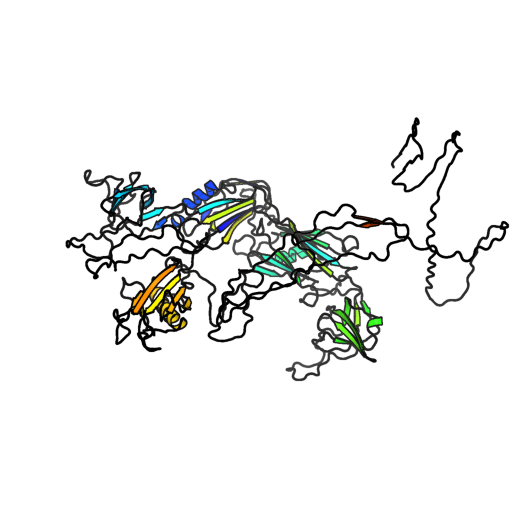TOM 3217 O O . GLY A 1 430 ? -3.072 -3.206 52.167 1.00 70.00 430 GLY A O 1
ATOM 3218 N N . SER A 1 431 ? -3.107 -3.128 54.414 1.00 83.25 431 SER A N 1
ATOM 3219 C CA . SER A 1 431 ? -4.349 -3.874 54.609 1.00 83.25 431 SER A CA 1
ATOM 3220 C C . SER A 1 431 ? -5.521 -2.926 54.866 1.00 83.25 431 SER A C 1
ATOM 3222 O O . SER A 1 431 ? -5.325 -1.751 55.181 1.00 83.25 431 SER A O 1
ATOM 3224 N N . GLY A 1 432 ? -6.747 -3.444 54.771 1.00 85.38 432 GLY A N 1
ATOM 3225 C CA . GLY A 1 432 ? -7.946 -2.705 55.169 1.00 85.38 432 GLY A CA 1
ATOM 3226 C C . GLY A 1 432 ? -8.532 -1.792 54.087 1.00 85.38 432 GLY A C 1
ATOM 3227 O O . GLY A 1 432 ? -9.355 -0.941 54.418 1.00 85.38 432 GLY A O 1
ATOM 3228 N N . LYS A 1 433 ? -8.133 -1.941 52.815 1.00 90.12 433 LYS A N 1
ATOM 3229 C CA . LYS A 1 433 ? -8.698 -1.143 51.713 1.00 90.12 433 LYS A CA 1
ATOM 3230 C C . LYS A 1 433 ? -10.169 -1.485 51.515 1.00 90.12 433 LYS A C 1
ATOM 3232 O O . LYS A 1 433 ? -10.533 -2.659 51.547 1.00 90.12 433 LYS A O 1
ATOM 3237 N N . THR A 1 434 ? -11.012 -0.483 51.292 1.00 92.31 434 THR A N 1
ATOM 3238 C CA . THR A 1 434 ? -12.412 -0.707 50.909 1.00 92.31 434 THR A CA 1
ATOM 3239 C C . THR A 1 434 ? -12.491 -1.324 49.521 1.00 92.31 434 THR A C 1
ATOM 3241 O O . THR A 1 434 ? -11.693 -0.970 48.655 1.00 92.31 434 THR A O 1
ATOM 3244 N N . ILE A 1 435 ? -13.469 -2.197 49.300 1.00 93.12 435 ILE A N 1
ATOM 3245 C CA . ILE A 1 435 ? -13.772 -2.754 47.982 1.00 93.12 435 ILE A CA 1
ATOM 3246 C C . ILE A 1 435 ? -15.189 -2.327 47.621 1.00 93.12 435 ILE A C 1
ATOM 3248 O O . ILE A 1 435 ? -16.101 -2.435 48.446 1.00 93.12 435 ILE A O 1
ATOM 3252 N N . HIS A 1 436 ? -15.360 -1.841 46.400 1.00 92.25 436 HIS A N 1
ATOM 3253 C CA . HIS A 1 436 ? -16.653 -1.489 45.840 1.00 92.25 436 HIS A CA 1
ATOM 3254 C C . HIS A 1 436 ? -16.883 -2.331 44.582 1.00 92.25 436 HIS A C 1
ATOM 3256 O O . HIS A 1 436 ? -15.994 -2.416 43.737 1.00 92.25 436 HIS A O 1
ATOM 3262 N N . LYS A 1 437 ? -18.040 -2.982 44.457 1.00 92.12 437 LYS A N 1
ATOM 3263 C CA . LYS A 1 437 ? -18.469 -3.651 43.225 1.00 92.12 437 LYS A CA 1
ATOM 3264 C C . LYS A 1 437 ? -19.164 -2.627 42.335 1.00 92.12 437 LYS A C 1
ATOM 3266 O O . LYS A 1 437 ? -20.077 -1.945 42.796 1.00 92.12 437 LYS A O 1
ATOM 3271 N N . SER A 1 438 ? -18.729 -2.504 41.086 1.00 90.62 438 SER A N 1
ATOM 3272 C CA . SER A 1 438 ? -19.357 -1.603 40.119 1.00 90.62 438 SER A CA 1
ATOM 3273 C C . SER A 1 438 ? -20.692 -2.185 39.656 1.00 90.62 438 SER A C 1
ATOM 3275 O O . SER A 1 438 ? -20.769 -3.365 39.316 1.00 90.62 438 SER A O 1
ATOM 3277 N N . LEU A 1 439 ? -21.737 -1.355 39.650 1.00 87.62 439 LEU A N 1
ATOM 3278 C CA . LEU A 1 439 ? -23.077 -1.699 39.160 1.00 87.62 439 LEU A CA 1
ATOM 3279 C C . LEU A 1 439 ? -23.376 -1.065 37.788 1.00 87.62 439 LEU A C 1
ATOM 3281 O O . LEU A 1 439 ? -24.499 -1.153 37.297 1.00 87.62 439 LEU A O 1
ATOM 3285 N N . ALA A 1 440 ? -22.392 -0.397 37.178 1.00 83.75 440 ALA A N 1
ATOM 3286 C CA . ALA A 1 440 ? -22.494 0.074 35.801 1.00 83.75 440 ALA A CA 1
ATOM 3287 C C . ALA A 1 440 ? -22.407 -1.092 34.803 1.00 83.75 440 ALA A C 1
ATOM 3289 O O . ALA A 1 440 ? -21.870 -2.155 35.125 1.00 83.75 440 ALA A O 1
ATOM 3290 N N . GLY A 1 441 ? -22.835 -0.857 33.563 1.00 85.75 441 GLY A N 1
ATOM 3291 C CA . GLY A 1 441 ? -22.532 -1.739 32.435 1.00 85.75 441 GLY A CA 1
ATOM 3292 C C . GLY A 1 441 ? -21.052 -1.720 32.036 1.00 85.75 441 GLY A C 1
ATOM 3293 O O . GLY A 1 441 ? -20.354 -0.712 32.213 1.00 85.75 441 GLY A O 1
ATOM 3294 N N . ALA A 1 442 ? -20.551 -2.853 31.555 1.00 87.81 442 ALA A N 1
ATOM 3295 C CA . ALA A 1 442 ? -19.233 -3.012 30.959 1.00 87.81 442 ALA A CA 1
ATOM 3296 C C . ALA A 1 442 ? -19.260 -2.511 29.507 1.00 87.81 442 ALA A C 1
ATOM 3298 O O . ALA A 1 442 ? -20.040 -3.041 28.714 1.00 87.81 442 ALA A O 1
ATOM 3299 N N . PRO A 1 443 ? -18.450 -1.497 29.146 1.00 89.31 443 PRO A N 1
ATOM 3300 C CA . PRO A 1 443 ? -18.423 -0.989 27.784 1.00 89.31 443 PRO A CA 1
ATOM 3301 C C . PRO A 1 443 ? -17.782 -2.015 26.842 1.00 89.31 443 PRO A C 1
ATOM 3303 O O . PRO A 1 443 ? -16.792 -2.664 27.181 1.00 89.31 443 PRO A O 1
ATOM 3306 N N . SER A 1 444 ? -18.333 -2.129 25.641 1.00 91.50 444 SER A N 1
ATOM 3307 C CA . SER A 1 444 ? -17.828 -2.950 24.548 1.00 91.50 444 SER A CA 1
ATOM 3308 C C . SER A 1 444 ? -17.862 -2.143 23.253 1.00 91.50 444 SER A C 1
ATOM 3310 O O . SER A 1 444 ? -18.739 -1.300 23.051 1.00 91.50 444 SER A O 1
ATOM 3312 N N . PHE A 1 445 ? -16.878 -2.389 22.394 1.00 93.94 445 PHE A N 1
ATOM 3313 C CA . PHE A 1 445 ? -16.623 -1.610 21.191 1.00 93.94 445 PHE A CA 1
ATOM 3314 C C . PHE A 1 445 ? -16.551 -2.539 19.987 1.00 93.94 445 PHE A C 1
ATOM 3316 O O . PHE A 1 445 ? -15.928 -3.599 20.052 1.00 93.94 445 PHE A O 1
ATOM 3323 N N . ALA A 1 446 ? -17.142 -2.114 18.876 1.00 94.38 446 ALA A N 1
ATOM 3324 C CA . ALA A 1 446 ? -16.956 -2.747 17.580 1.00 94.38 446 ALA A CA 1
ATOM 3325 C C . ALA A 1 446 ? -16.710 -1.663 16.533 1.00 94.38 446 ALA A C 1
ATOM 3327 O O . ALA A 1 446 ? -17.437 -0.671 16.487 1.00 94.38 446 ALA A O 1
ATOM 3328 N N . VAL A 1 447 ? -15.702 -1.855 15.684 1.00 95.19 447 VAL A N 1
ATOM 3329 C CA . VAL A 1 447 ? -15.483 -1.005 14.510 1.00 95.19 447 VAL A CA 1
ATOM 3330 C C . VAL A 1 447 ? -15.748 -1.829 13.261 1.00 95.19 447 VAL A C 1
ATOM 3332 O O . VAL A 1 447 ? -15.333 -2.985 13.176 1.00 95.19 447 VAL A O 1
ATOM 3335 N N . ARG A 1 448 ? -16.486 -1.256 12.311 1.00 93.00 448 ARG A N 1
ATOM 3336 C CA . ARG A 1 448 ? -16.887 -1.925 11.075 1.00 93.00 448 ARG A CA 1
ATOM 3337 C C . ARG A 1 448 ? -16.923 -0.936 9.920 1.00 93.00 448 ARG A C 1
ATOM 3339 O O . ARG A 1 448 ? -17.676 0.032 9.961 1.00 93.00 448 ARG A O 1
ATOM 3346 N N . GLU A 1 449 ? -16.196 -1.244 8.857 1.00 93.31 449 GLU A N 1
ATOM 3347 C CA . GLU A 1 449 ? -16.433 -0.656 7.541 1.00 93.31 449 GLU A CA 1
ATOM 3348 C C . GLU A 1 449 ? -17.798 -1.143 7.015 1.00 93.31 449 GLU A C 1
ATOM 3350 O O . GLU A 1 449 ? -18.068 -2.344 6.941 1.00 93.31 449 GLU A O 1
ATOM 3355 N N . VAL A 1 450 ? -18.705 -0.210 6.730 1.00 94.44 450 VAL A N 1
ATOM 3356 C CA . VAL A 1 450 ? -20.067 -0.480 6.232 1.00 94.44 450 VAL A CA 1
ATOM 3357 C C . VAL A 1 450 ? -20.144 -0.291 4.720 1.00 94.44 450 VAL A C 1
ATOM 3359 O O . VAL A 1 450 ? -20.897 -0.991 4.044 1.00 94.44 450 VAL A O 1
ATOM 3362 N N . VAL A 1 451 ? -19.360 0.650 4.196 1.00 94.06 451 VAL A N 1
ATOM 3363 C CA . VAL A 1 451 ? -19.131 0.860 2.767 1.00 94.06 451 VAL A CA 1
ATOM 3364 C C . VAL A 1 451 ? -17.643 1.102 2.596 1.00 94.06 451 VAL A C 1
ATOM 3366 O O . VAL A 1 451 ? -17.121 2.030 3.210 1.00 94.06 451 VAL A O 1
ATOM 3369 N N . SER A 1 452 ? -16.979 0.296 1.772 1.00 90.38 452 SER A N 1
ATOM 3370 C CA . SER A 1 452 ? -15.615 0.604 1.353 1.00 90.38 452 SER A CA 1
ATOM 3371 C C . SER A 1 452 ? -15.635 1.682 0.277 1.00 90.38 452 SER A C 1
ATOM 3373 O O . SER A 1 452 ? -16.549 1.730 -0.560 1.00 90.38 452 SER A O 1
ATOM 3375 N N . GLY A 1 453 ? -14.668 2.589 0.338 1.00 89.81 453 GLY A N 1
ATOM 3376 C CA . GLY A 1 453 ? -14.528 3.627 -0.669 1.00 89.81 453 GLY A CA 1
ATOM 3377 C C . GLY A 1 453 ? -13.929 3.051 -1.947 1.00 89.81 453 GLY A C 1
ATOM 3378 O O . GLY A 1 453 ? -13.064 2.181 -1.909 1.00 89.81 453 GLY A O 1
ATOM 3379 N N . ALA A 1 454 ? -14.423 3.514 -3.088 1.00 89.88 454 ALA A N 1
ATOM 3380 C CA . ALA A 1 454 ? -13.972 3.071 -4.398 1.00 89.88 454 ALA A CA 1
ATOM 3381 C C . ALA A 1 454 ? -13.672 4.283 -5.270 1.00 89.88 454 ALA A C 1
ATOM 3383 O O . ALA A 1 454 ? -14.470 5.226 -5.337 1.00 89.88 454 ALA A O 1
ATOM 3384 N N . ASP A 1 455 ? -12.523 4.240 -5.937 1.00 92.31 455 ASP A N 1
ATOM 3385 C CA . ASP A 1 455 ? -12.135 5.247 -6.912 1.00 92.31 455 ASP A CA 1
ATOM 3386 C C . ASP A 1 455 ? -13.097 5.196 -8.122 1.00 92.31 455 ASP A C 1
ATOM 3388 O O . ASP A 1 455 ? -13.620 4.145 -8.506 1.00 92.31 455 ASP A O 1
ATOM 3392 N N . VAL A 1 456 ? -13.359 6.352 -8.732 1.00 92.69 456 VAL A N 1
ATOM 3393 C CA . VAL A 1 456 ? -14.202 6.487 -9.934 1.00 92.69 456 VAL A CA 1
ATOM 3394 C C . VAL A 1 456 ? -13.577 5.727 -11.102 1.00 92.69 456 VAL A C 1
ATOM 3396 O O . VAL A 1 456 ? -14.278 5.028 -11.847 1.00 92.69 456 VAL A O 1
ATOM 3399 N N . PHE A 1 457 ? -12.258 5.886 -11.234 1.00 94.44 457 PHE A N 1
ATOM 3400 C CA . PHE A 1 457 ? -11.389 5.220 -12.191 1.00 94.44 457 PHE A CA 1
ATOM 3401 C C . PHE A 1 457 ? -10.049 4.890 -11.535 1.00 94.44 457 PHE A C 1
ATOM 3403 O O . PHE A 1 457 ? -9.526 5.665 -10.737 1.00 94.44 457 PHE A O 1
ATOM 3410 N N . GLU A 1 458 ? -9.480 3.769 -11.955 1.00 94.81 458 GLU A N 1
ATOM 3411 C CA . GLU A 1 458 ? -8.116 3.353 -11.636 1.00 94.81 458 GLU A CA 1
ATOM 3412 C C . GLU A 1 458 ? -7.399 3.084 -12.961 1.00 94.81 458 GLU A C 1
ATOM 3414 O O . GLU A 1 458 ? -8.028 2.613 -13.914 1.00 94.81 458 GLU A O 1
ATOM 3419 N N . TYR A 1 459 ? -6.103 3.360 -13.050 1.00 97.00 459 TYR A N 1
ATOM 3420 C CA . TYR A 1 459 ? -5.282 2.976 -14.196 1.00 97.00 459 TYR A CA 1
ATOM 3421 C C . TYR A 1 459 ? -4.077 2.191 -13.695 1.00 97.00 459 TYR A C 1
ATOM 3423 O O . TYR A 1 459 ? -3.134 2.789 -13.183 1.00 97.00 459 TYR A O 1
ATOM 3431 N N . ASP A 1 460 ? -4.108 0.869 -13.864 1.00 96.19 460 ASP A N 1
ATOM 3432 C CA . ASP A 1 460 ? -2.940 0.018 -13.654 1.00 96.19 460 ASP A CA 1
ATOM 3433 C C . ASP A 1 460 ? -1.951 0.290 -14.795 1.00 96.19 460 ASP A C 1
ATOM 3435 O O . ASP A 1 460 ? -2.231 -0.025 -15.959 1.00 96.19 460 ASP A O 1
ATOM 3439 N N . VAL A 1 461 ? -0.809 0.888 -14.472 1.00 95.31 461 VAL A N 1
ATOM 3440 C CA . VAL A 1 461 ? 0.297 1.157 -15.391 1.00 95.31 461 VAL A CA 1
ATOM 3441 C C . VAL A 1 461 ? 1.364 0.091 -15.168 1.00 95.31 461 VAL A C 1
ATOM 3443 O O . VAL A 1 461 ? 2.059 0.096 -14.154 1.00 95.31 461 VAL A O 1
ATOM 3446 N N . TYR A 1 462 ? 1.488 -0.828 -16.125 1.00 90.94 462 TYR A N 1
ATOM 3447 C CA . TYR A 1 462 ? 2.524 -1.859 -16.132 1.00 90.94 462 TYR A CA 1
ATOM 3448 C C . TYR A 1 462 ? 3.709 -1.389 -16.969 1.00 90.94 462 TYR A C 1
ATOM 3450 O O . TYR A 1 462 ? 3.551 -1.172 -18.176 1.00 90.94 462 TYR A O 1
ATOM 3458 N N . PHE A 1 463 ? 4.891 -1.272 -16.369 1.00 86.06 463 PHE A N 1
ATOM 3459 C CA . PHE A 1 463 ? 6.104 -0.842 -17.067 1.00 86.06 463 PHE A CA 1
ATOM 3460 C C . PHE A 1 463 ? 6.756 -2.029 -17.783 1.00 86.06 463 PHE A C 1
ATOM 3462 O O . PHE A 1 463 ? 7.601 -2.738 -17.247 1.00 86.06 463 PHE A O 1
ATOM 3469 N N . VAL A 1 464 ? 6.310 -2.282 -19.013 1.00 81.38 464 VAL A N 1
ATOM 3470 C CA . VAL A 1 464 ? 6.751 -3.406 -19.858 1.00 81.38 464 VAL A CA 1
ATOM 3471 C C . VAL A 1 464 ? 8.015 -3.113 -20.678 1.00 81.38 464 VAL A C 1
ATOM 3473 O O . VAL A 1 464 ? 8.542 -4.013 -21.334 1.00 81.38 464 VAL A O 1
ATOM 3476 N N . GLY A 1 465 ? 8.488 -1.864 -20.680 1.00 70.75 465 GLY A N 1
ATOM 3477 C CA . GLY A 1 465 ? 9.734 -1.460 -21.331 1.00 70.75 465 GLY A CA 1
ATOM 3478 C C . GLY A 1 465 ? 10.977 -2.050 -20.653 1.00 70.75 465 GLY A C 1
ATOM 3479 O O . GLY A 1 465 ? 10.903 -2.498 -19.510 1.00 70.75 465 GLY A O 1
ATOM 3480 N N . PRO A 1 466 ? 12.143 -2.049 -21.322 1.00 62.22 466 PRO A N 1
ATOM 3481 C CA . PRO A 1 466 ? 13.384 -2.535 -20.729 1.00 62.22 466 PRO A CA 1
ATOM 3482 C C . PRO A 1 466 ? 13.858 -1.598 -19.607 1.00 62.22 466 PRO A C 1
ATOM 3484 O O . PRO A 1 466 ? 14.365 -0.509 -19.872 1.00 62.22 466 PRO A O 1
ATOM 3487 N N . HIS A 1 467 ? 13.734 -2.051 -18.362 1.00 61.09 467 HIS A N 1
ATOM 3488 C CA . HIS A 1 467 ? 14.240 -1.390 -17.162 1.00 61.09 467 HIS A CA 1
ATOM 3489 C C . HIS A 1 467 ? 15.150 -2.353 -16.388 1.00 61.09 467 HIS A C 1
ATOM 3491 O O . HIS A 1 467 ? 14.995 -3.569 -16.472 1.00 61.09 467 HIS A O 1
ATOM 3497 N N . LEU A 1 468 ? 16.141 -1.798 -15.688 1.00 53.09 468 LEU A N 1
ATOM 3498 C CA . LEU A 1 468 ? 17.053 -2.541 -14.807 1.00 53.09 468 LEU A CA 1
ATOM 3499 C C . LEU A 1 468 ? 16.808 -2.209 -13.324 1.00 53.09 468 LEU A C 1
ATOM 3501 O O . LEU A 1 468 ? 17.150 -3.001 -12.456 1.00 53.09 468 LEU A O 1
ATOM 3505 N N . ALA A 1 469 ? 16.206 -1.051 -13.041 1.00 58.44 469 ALA A N 1
ATOM 3506 C CA . ALA A 1 469 ? 15.878 -0.547 -11.709 1.00 58.44 469 ALA A CA 1
ATOM 3507 C C . ALA A 1 469 ? 14.369 -0.586 -11.460 1.00 58.44 469 ALA A C 1
ATOM 3509 O O . ALA A 1 469 ? 13.608 -0.726 -12.416 1.00 58.44 469 ALA A O 1
ATOM 3510 N N . ASP A 1 470 ? 13.962 -0.338 -10.213 1.00 65.31 470 ASP A N 1
ATOM 3511 C CA . ASP A 1 470 ? 12.675 0.311 -9.944 1.00 65.31 470 ASP A CA 1
ATOM 3512 C C . ASP A 1 470 ? 12.498 1.525 -10.870 1.00 65.31 470 ASP A C 1
ATOM 3514 O O . ASP A 1 470 ? 13.452 2.252 -11.176 1.00 65.31 470 ASP A O 1
ATOM 3518 N N . VAL A 1 471 ? 11.277 1.724 -11.344 1.00 73.31 471 VAL A N 1
ATOM 3519 C CA . VAL A 1 471 ? 10.915 2.830 -12.223 1.00 73.31 471 VAL A CA 1
ATOM 3520 C C . VAL A 1 471 ? 10.581 4.049 -11.359 1.00 73.31 471 VAL A C 1
ATOM 3522 O O . VAL A 1 471 ? 9.983 3.911 -10.294 1.00 73.31 471 VAL A O 1
ATOM 3525 N N . ASP A 1 472 ? 10.962 5.261 -11.785 1.00 78.69 472 ASP A N 1
ATOM 3526 C CA . ASP A 1 472 ? 10.628 6.462 -11.004 1.00 78.69 472 ASP A CA 1
ATOM 3527 C C . ASP A 1 472 ? 9.096 6.571 -10.824 1.00 78.69 472 ASP A C 1
ATOM 3529 O O . ASP A 1 472 ? 8.308 6.234 -11.716 1.00 78.69 472 ASP A O 1
ATOM 3533 N N . ALA A 1 473 ? 8.653 7.058 -9.664 1.00 84.88 473 ALA A N 1
ATOM 3534 C CA . ALA A 1 473 ? 7.230 7.246 -9.398 1.00 84.88 473 ALA A CA 1
ATOM 3535 C C . ALA A 1 473 ? 6.606 8.237 -10.397 1.00 84.88 473 ALA A C 1
ATOM 3537 O O . ALA A 1 473 ? 7.137 9.328 -10.626 1.00 84.88 473 ALA A O 1
ATOM 3538 N N . LEU A 1 474 ? 5.453 7.880 -10.970 1.00 93.00 474 LEU A N 1
ATOM 3539 C CA . LEU A 1 474 ? 4.619 8.832 -11.694 1.00 93.00 474 LEU A CA 1
ATOM 3540 C C . LEU A 1 474 ? 4.024 9.840 -10.706 1.00 93.00 474 LEU A C 1
ATOM 3542 O O . LEU A 1 474 ? 3.457 9.463 -9.683 1.00 93.00 474 LEU A O 1
ATOM 3546 N N . GLU A 1 475 ? 4.087 11.124 -11.047 1.00 94.62 475 GLU A N 1
ATOM 3547 C CA . GLU A 1 475 ? 3.434 12.188 -10.279 1.00 94.62 475 GLU A CA 1
ATOM 3548 C C . GLU A 1 475 ? 2.196 12.692 -11.034 1.00 94.62 475 GLU A C 1
ATOM 3550 O O . GLU A 1 475 ? 2.259 12.964 -12.237 1.00 94.62 475 GLU A O 1
ATOM 3555 N N . VAL A 1 476 ? 1.074 12.875 -10.333 1.00 93.00 476 VAL A N 1
ATOM 3556 C CA . VAL A 1 476 ? -0.058 13.663 -10.844 1.00 93.00 476 VAL A CA 1
ATOM 3557 C C . VAL A 1 476 ? 0.283 15.144 -10.675 1.00 93.00 476 VAL A C 1
ATOM 3559 O O . VAL A 1 476 ? 0.597 15.598 -9.578 1.00 93.00 476 VAL A O 1
ATOM 3562 N N . VAL A 1 477 ? 0.240 15.911 -11.768 1.00 91.81 477 VAL A N 1
ATOM 3563 C CA . VAL A 1 477 ? 0.586 17.341 -11.769 1.00 91.81 477 VAL A CA 1
ATOM 3564 C C . VAL A 1 477 ? -0.402 18.174 -12.586 1.00 91.81 477 VAL A C 1
ATOM 3566 O O . VAL A 1 477 ? -1.097 17.670 -13.468 1.00 91.81 477 VAL A O 1
ATOM 3569 N N . ASN A 1 478 ? -0.428 19.484 -12.317 1.00 88.06 478 ASN A N 1
ATOM 3570 C CA . ASN A 1 478 ? -1.290 20.470 -12.985 1.00 88.06 478 ASN A CA 1
ATOM 3571 C C . ASN A 1 478 ? -2.797 20.146 -12.928 1.00 88.06 478 ASN A C 1
ATOM 3573 O O . ASN A 1 478 ? -3.555 20.551 -13.809 1.00 88.06 478 ASN A O 1
ATOM 3577 N N . GLU A 1 479 ? -3.238 19.468 -11.866 1.00 87.31 479 GLU A N 1
ATOM 3578 C CA . GLU A 1 479 ? -4.653 19.252 -11.569 1.00 87.31 479 GLU A CA 1
ATOM 3579 C C . GLU A 1 479 ? -5.447 20.556 -11.645 1.00 87.31 479 GLU A C 1
ATOM 3581 O O . GLU A 1 479 ? -5.154 21.512 -10.919 1.00 87.31 479 GLU A O 1
ATOM 3586 N N . ALA A 1 480 ? -6.449 20.604 -12.523 1.00 80.44 480 ALA A N 1
ATOM 3587 C CA . ALA A 1 480 ? -7.328 21.752 -12.722 1.00 80.44 480 ALA A CA 1
ATOM 3588 C C . ALA A 1 480 ? -6.598 23.102 -12.922 1.00 80.44 480 ALA A C 1
ATOM 3590 O O . ALA A 1 480 ? -7.159 24.168 -12.642 1.00 80.44 480 ALA A O 1
ATOM 3591 N N . THR A 1 481 ? -5.334 23.076 -13.354 1.00 78.69 481 THR A N 1
ATOM 3592 C CA . THR A 1 481 ? -4.422 24.226 -13.353 1.00 78.69 481 THR A CA 1
ATOM 3593 C C . THR A 1 481 ? -3.494 24.210 -14.571 1.00 78.69 481 THR A C 1
ATOM 3595 O O . THR A 1 481 ? -3.482 23.285 -15.380 1.00 78.69 481 THR A O 1
ATOM 3598 N N . GLY A 1 482 ? -2.725 25.289 -14.756 1.00 78.50 482 GLY A N 1
ATOM 3599 C CA . GLY A 1 482 ? -1.791 25.407 -15.877 1.00 78.50 482 GLY A CA 1
ATOM 3600 C C . GLY A 1 482 ? -2.510 25.402 -17.228 1.00 78.50 482 GLY A C 1
ATOM 3601 O O . GLY A 1 482 ? -3.230 26.347 -17.546 1.00 78.50 482 GLY A O 1
ATOM 3602 N N . GLU A 1 483 ? -2.282 24.353 -18.018 1.00 78.31 483 GLU A N 1
ATOM 3603 C CA . GLU A 1 483 ? -2.909 24.151 -19.331 1.00 78.31 483 GLU A CA 1
ATOM 3604 C C . GLU A 1 483 ? -4.181 23.277 -19.255 1.00 78.31 483 GLU A C 1
ATOM 3606 O O . GLU A 1 483 ? -5.000 23.315 -20.173 1.00 78.31 483 GLU A O 1
ATOM 3611 N N . CYS A 1 484 ? -4.408 22.559 -18.146 1.00 86.19 484 CYS A N 1
ATOM 3612 C CA . CYS A 1 484 ? -5.517 21.616 -17.966 1.00 86.19 484 CYS A CA 1
ATOM 3613 C C . CYS A 1 484 ? -6.723 22.297 -17.288 1.00 86.19 484 CYS A C 1
ATOM 3615 O O . CYS A 1 484 ? -7.062 22.046 -16.132 1.00 86.19 484 CYS A O 1
ATOM 3617 N N . LEU A 1 485 ? -7.330 23.247 -18.009 1.00 84.44 485 LEU A N 1
ATOM 3618 C CA . LEU A 1 485 ? -8.411 24.115 -17.509 1.00 84.44 485 LEU A CA 1
ATOM 3619 C C . LEU A 1 485 ? -9.794 23.838 -18.129 1.00 84.44 485 LEU A C 1
ATOM 3621 O O . LEU A 1 485 ? -10.767 24.467 -17.720 1.00 84.44 485 LEU A O 1
ATOM 3625 N N . ASP A 1 486 ? -9.900 22.935 -19.107 1.00 87.12 486 ASP A N 1
ATOM 3626 C CA . ASP A 1 486 ? -11.154 22.652 -19.827 1.00 87.12 486 ASP A CA 1
ATOM 3627 C C . ASP A 1 486 ? -11.881 21.444 -19.216 1.00 87.12 486 ASP A C 1
ATOM 3629 O O . ASP A 1 486 ? -11.908 20.355 -19.787 1.00 87.12 486 ASP A O 1
ATOM 3633 N N . TRP A 1 487 ? -12.417 21.629 -18.005 1.00 87.38 487 TRP A N 1
ATOM 3634 C CA . TRP A 1 487 ? -13.111 20.587 -17.238 1.00 87.38 487 TRP A CA 1
ATOM 3635 C C . TRP A 1 487 ? -14.381 21.099 -16.543 1.00 87.38 487 TRP A C 1
ATOM 3637 O O . TRP A 1 487 ? -14.601 22.302 -16.377 1.00 87.38 487 TRP A O 1
ATOM 3647 N N . SER A 1 488 ? -15.255 20.180 -16.131 1.00 86.00 488 SER A N 1
ATOM 3648 C CA . SER A 1 488 ? -16.491 20.474 -15.393 1.00 86.00 488 SER A CA 1
ATOM 3649 C C . SER A 1 488 ? -16.871 19.338 -14.441 1.00 86.00 488 SER A C 1
ATOM 3651 O O . SER A 1 488 ? -16.673 18.166 -14.744 1.00 86.00 488 SER A O 1
ATOM 3653 N N . HIS A 1 489 ? -17.427 19.693 -13.278 1.00 83.31 489 HIS A N 1
ATOM 3654 C CA . HIS A 1 489 ? -17.778 18.773 -12.187 1.00 83.31 489 HIS A CA 1
ATOM 3655 C C . HIS A 1 489 ? -19.269 18.921 -11.843 1.00 83.31 489 HIS A C 1
ATOM 3657 O O . HIS A 1 489 ? -19.767 20.038 -11.664 1.00 83.31 489 HIS A O 1
ATOM 3663 N N . TYR A 1 490 ? -19.991 17.800 -11.799 1.00 82.81 490 TYR A N 1
ATOM 3664 C CA . TYR A 1 490 ? -21.453 17.741 -11.769 1.00 82.81 490 TYR A CA 1
ATOM 3665 C C . TYR A 1 490 ? -21.972 16.839 -10.641 1.00 82.81 490 TYR A C 1
ATOM 3667 O O . TYR A 1 490 ? -22.034 15.615 -10.771 1.00 82.81 490 TYR A O 1
ATOM 3675 N N . GLY A 1 491 ? -22.426 17.461 -9.549 1.00 76.50 491 GLY A N 1
ATOM 3676 C CA . GLY A 1 491 ? -22.640 16.746 -8.285 1.00 76.50 491 GLY A CA 1
ATOM 3677 C C . GLY A 1 491 ? -21.302 16.451 -7.602 1.00 76.50 491 GLY A C 1
ATOM 3678 O O . GLY A 1 491 ? -20.264 16.688 -8.203 1.00 76.50 491 GLY A O 1
ATOM 3679 N N . GLY A 1 492 ? -21.335 15.985 -6.353 1.00 78.69 492 GLY A N 1
ATOM 3680 C CA . GLY A 1 492 ? -20.125 15.943 -5.526 1.00 78.69 492 GLY A CA 1
ATOM 3681 C C . GLY A 1 492 ? -19.659 17.334 -5.077 1.00 78.69 492 GLY A C 1
ATOM 3682 O O . GLY A 1 492 ? -20.268 18.364 -5.400 1.00 78.69 492 GLY A O 1
ATOM 3683 N N . ARG A 1 493 ? -18.610 17.343 -4.259 1.00 79.06 493 ARG A N 1
ATOM 3684 C CA . ARG A 1 493 ? -17.959 18.495 -3.618 1.00 79.06 493 ARG A CA 1
ATOM 3685 C C . ARG A 1 493 ? -16.450 18.319 -3.486 1.00 79.06 493 ARG A C 1
ATOM 3687 O O . ARG A 1 493 ? -15.753 19.329 -3.441 1.00 79.06 493 ARG A O 1
ATOM 3694 N N . ALA A 1 494 ? -15.937 17.093 -3.458 1.00 87.44 494 ALA A N 1
ATOM 3695 C CA . ALA A 1 494 ? -14.528 16.799 -3.240 1.00 87.44 494 ALA A CA 1
ATOM 3696 C C . ALA A 1 494 ? -14.004 15.777 -4.260 1.00 87.44 494 ALA A C 1
ATOM 3698 O O . ALA A 1 494 ? -14.755 14.970 -4.808 1.00 87.44 494 ALA A O 1
ATOM 3699 N N . ARG A 1 495 ? -12.704 15.850 -4.544 1.00 89.12 495 ARG A N 1
ATOM 3700 C CA . ARG A 1 495 ? -12.009 15.015 -5.527 1.00 89.12 495 ARG A CA 1
ATOM 3701 C C . ARG A 1 495 ? -10.598 14.678 -5.061 1.00 89.12 495 ARG A C 1
ATOM 3703 O O . ARG A 1 495 ? -10.040 15.390 -4.230 1.00 89.12 495 ARG A O 1
ATOM 3710 N N . ASP A 1 496 ? -10.033 13.623 -5.622 1.00 91.50 496 ASP A N 1
ATOM 3711 C CA . ASP A 1 496 ? -8.656 13.202 -5.377 1.00 91.50 496 ASP A CA 1
ATOM 3712 C C . ASP A 1 496 ? -8.058 12.567 -6.635 1.00 91.50 496 ASP A C 1
ATOM 3714 O O . ASP A 1 496 ? -8.758 11.846 -7.353 1.00 91.50 496 ASP A O 1
ATOM 3718 N N . ALA A 1 497 ? -6.782 12.836 -6.901 1.00 92.38 497 ALA A N 1
ATOM 3719 C CA . ALA A 1 497 ? -6.034 12.240 -7.999 1.00 92.38 497 ALA A CA 1
ATOM 3720 C C . ALA A 1 497 ? -4.601 11.949 -7.537 1.00 92.38 497 ALA A C 1
ATOM 3722 O O . ALA A 1 497 ? -3.799 12.860 -7.348 1.00 92.38 497 ALA A O 1
ATOM 3723 N N . ARG A 1 498 ? -4.277 10.667 -7.361 1.00 93.06 498 ARG A N 1
ATOM 3724 C CA . ARG A 1 498 ? -3.025 10.209 -6.735 1.00 93.06 498 ARG A CA 1
ATOM 3725 C C . ARG A 1 498 ? -2.407 9.037 -7.494 1.00 93.06 498 ARG A C 1
ATOM 3727 O O . ARG A 1 498 ? -3.073 8.387 -8.300 1.00 93.06 498 ARG A O 1
ATOM 3734 N N . VAL A 1 499 ? -1.146 8.736 -7.197 1.00 94.06 499 VAL A N 1
ATOM 3735 C CA . VAL A 1 499 ? -0.444 7.539 -7.686 1.00 94.06 499 VAL A CA 1
ATOM 3736 C C . VAL A 1 499 ? 0.012 6.703 -6.496 1.00 94.06 499 VAL A C 1
ATOM 3738 O O . VAL A 1 499 ? 0.458 7.253 -5.493 1.00 94.06 499 VAL A O 1
ATOM 3741 N N . SER A 1 500 ? -0.084 5.380 -6.614 1.00 90.50 500 SER A N 1
ATOM 3742 C CA . SER A 1 500 ? 0.544 4.426 -5.698 1.00 90.50 500 SER A CA 1
ATOM 3743 C C . SER A 1 500 ? 1.440 3.449 -6.467 1.00 90.50 500 SER A C 1
ATOM 3745 O O . SER A 1 500 ? 1.103 3.040 -7.578 1.00 90.50 500 SER A O 1
ATOM 3747 N N . THR A 1 501 ? 2.572 3.040 -5.888 1.00 86.44 501 THR A N 1
ATOM 3748 C CA . THR A 1 501 ? 3.350 1.897 -6.396 1.00 86.44 501 THR A CA 1
ATOM 3749 C C . THR A 1 501 ? 2.816 0.624 -5.746 1.00 86.44 501 THR A C 1
ATOM 3751 O O . THR A 1 501 ? 2.871 0.474 -4.528 1.00 86.44 501 THR A O 1
ATOM 3754 N N . VAL A 1 502 ? 2.275 -0.285 -6.557 1.00 83.19 502 VAL A N 1
ATOM 3755 C CA . VAL A 1 502 ? 1.647 -1.541 -6.107 1.00 83.19 502 VAL A CA 1
ATOM 3756 C C . VAL A 1 502 ? 2.652 -2.691 -6.110 1.00 83.19 502 VAL A C 1
ATOM 3758 O O . VAL A 1 502 ? 2.635 -3.539 -5.220 1.00 83.19 502 VAL A O 1
ATOM 3761 N N . VAL A 1 503 ? 3.532 -2.723 -7.113 1.00 79.19 503 VAL A N 1
ATOM 3762 C CA . VAL A 1 503 ? 4.601 -3.718 -7.255 1.00 79.19 503 VAL A CA 1
ATOM 3763 C C . VAL A 1 503 ? 5.865 -2.985 -7.712 1.00 79.19 503 VAL A C 1
ATOM 3765 O O . VAL A 1 503 ? 5.828 -2.461 -8.822 1.00 79.19 503 VAL A O 1
ATOM 3768 N N . PRO A 1 504 ? 6.950 -2.931 -6.913 1.00 70.69 504 PRO A N 1
ATOM 3769 C CA . PRO A 1 504 ? 8.242 -2.395 -7.356 1.00 70.69 504 PRO A CA 1
ATOM 3770 C C . PRO A 1 504 ? 8.857 -3.254 -8.476 1.00 70.69 504 PRO A C 1
ATOM 3772 O O . PRO A 1 504 ? 8.529 -4.439 -8.614 1.00 70.69 504 PRO A O 1
ATOM 3775 N N . GLY A 1 505 ? 9.706 -2.644 -9.299 1.00 65.81 505 GLY A N 1
ATOM 3776 C CA . GLY A 1 505 ? 10.187 -3.195 -10.564 1.00 65.81 505 GLY A CA 1
ATOM 3777 C C . GLY A 1 505 ? 11.601 -3.768 -10.567 1.00 65.81 505 GLY A C 1
ATOM 3778 O O . GLY A 1 505 ? 12.259 -3.956 -9.546 1.00 65.81 505 GLY A O 1
ATOM 3779 N N . GLY A 1 506 ? 12.081 -4.025 -11.785 1.00 63.22 506 GLY A N 1
ATOM 3780 C CA . GLY A 1 506 ? 13.491 -4.257 -12.082 1.00 63.22 506 GLY A CA 1
ATOM 3781 C C . GLY A 1 506 ? 14.085 -5.542 -11.504 1.00 63.22 506 GLY A C 1
ATOM 3782 O O . GLY A 1 506 ? 13.389 -6.496 -11.132 1.00 63.22 506 GLY A O 1
ATOM 3783 N N . SER A 1 507 ? 15.417 -5.576 -11.477 1.00 59.78 507 SER A N 1
ATOM 3784 C CA . SER A 1 507 ? 16.201 -6.654 -10.886 1.00 59.78 507 SER A CA 1
ATOM 3785 C C . SER A 1 507 ? 17.478 -6.103 -10.245 1.00 59.78 507 SER A C 1
ATOM 3787 O O . SER A 1 507 ? 18.101 -5.154 -10.717 1.00 59.78 507 SER A O 1
ATOM 3789 N N . LEU A 1 508 ? 17.875 -6.700 -9.122 1.00 66.25 508 LEU A N 1
ATOM 3790 C CA . LEU A 1 508 ? 19.138 -6.385 -8.460 1.00 66.25 508 LEU A CA 1
ATOM 3791 C C . LEU A 1 508 ? 20.293 -6.912 -9.320 1.00 66.25 508 LEU A C 1
ATOM 3793 O O . LEU A 1 508 ? 20.285 -8.094 -9.678 1.00 66.25 508 LEU A O 1
ATOM 3797 N N . GLU A 1 509 ? 21.296 -6.085 -9.633 1.00 71.56 509 GLU A N 1
ATOM 3798 C CA . GLU A 1 509 ? 22.478 -6.611 -10.324 1.00 71.56 509 GLU A CA 1
ATOM 3799 C C . GLU A 1 509 ? 23.208 -7.616 -9.423 1.00 71.56 509 GLU A C 1
ATOM 3801 O O . GLU A 1 509 ? 23.517 -7.338 -8.259 1.00 71.56 509 GLU A O 1
ATOM 3806 N N . VAL A 1 510 ? 23.501 -8.788 -9.990 1.00 74.44 510 VAL A N 1
ATOM 3807 C CA . VAL A 1 510 ? 24.287 -9.840 -9.348 1.00 74.44 510 VAL A CA 1
ATOM 3808 C C . VAL A 1 510 ? 25.429 -10.242 -10.265 1.00 74.44 510 VAL A C 1
ATOM 3810 O O . VAL A 1 510 ? 25.223 -10.850 -11.320 1.00 74.44 510 VAL A O 1
ATOM 3813 N N . GLN A 1 511 ? 26.651 -9.957 -9.830 1.00 79.00 511 GLN A N 1
ATOM 3814 C CA . GLN A 1 511 ? 27.869 -10.458 -10.462 1.00 79.00 511 GLN A CA 1
ATOM 3815 C C . GLN A 1 511 ? 28.394 -11.654 -9.664 1.00 79.00 511 GLN A C 1
ATOM 3817 O O . GLN A 1 511 ? 28.307 -11.682 -8.438 1.00 79.00 511 GLN A O 1
ATOM 3822 N N . THR A 1 512 ? 28.956 -12.657 -10.339 1.00 78.00 512 THR A N 1
ATOM 3823 C CA . THR A 1 512 ? 29.642 -13.769 -9.669 1.00 78.00 512 THR A CA 1
ATOM 3824 C C . THR A 1 512 ? 31.127 -13.774 -9.956 1.00 78.00 512 THR A C 1
ATOM 3826 O O . THR A 1 512 ? 31.550 -13.564 -11.091 1.00 78.00 512 THR A O 1
ATOM 3829 N N . LEU A 1 513 ? 31.907 -14.093 -8.928 1.00 79.38 513 LEU A N 1
ATOM 3830 C CA . LEU A 1 513 ? 33.345 -14.301 -9.001 1.00 79.38 513 LEU A CA 1
ATOM 3831 C C . LEU A 1 513 ? 33.611 -15.787 -8.756 1.00 79.38 513 LEU A C 1
ATOM 3833 O O . LEU A 1 513 ? 33.416 -16.289 -7.650 1.00 79.38 513 LEU A O 1
ATOM 3837 N N . THR A 1 514 ? 34.039 -16.504 -9.789 1.00 79.44 514 THR A N 1
ATOM 3838 C CA . THR A 1 514 ? 34.323 -17.942 -9.714 1.00 79.44 514 THR A CA 1
ATOM 3839 C C . THR A 1 514 ? 35.828 -18.160 -9.662 1.00 79.44 514 THR A C 1
ATOM 3841 O O . THR A 1 514 ? 36.518 -17.853 -10.634 1.00 79.44 514 THR A O 1
ATOM 3844 N N . LEU A 1 515 ? 36.336 -18.698 -8.549 1.00 79.25 515 LEU A N 1
ATOM 3845 C CA . LEU A 1 515 ? 37.730 -19.112 -8.355 1.00 79.25 515 LEU A CA 1
ATOM 3846 C C . LEU A 1 515 ? 37.814 -20.639 -8.338 1.00 79.25 515 LEU A C 1
ATOM 3848 O O . LEU A 1 515 ? 37.109 -21.276 -7.558 1.00 79.25 515 LEU A O 1
ATOM 3852 N N . ALA A 1 516 ? 38.688 -21.235 -9.151 1.00 78.44 516 ALA A N 1
ATOM 3853 C CA . ALA A 1 516 ? 38.734 -22.687 -9.322 1.00 78.44 516 ALA A CA 1
ATOM 3854 C C . ALA A 1 516 ? 40.099 -23.226 -9.778 1.00 78.44 516 ALA A C 1
ATOM 3856 O O . ALA A 1 516 ? 40.905 -22.517 -10.385 1.00 78.44 516 ALA A O 1
ATOM 3857 N N . THR A 1 517 ? 40.336 -24.511 -9.509 1.00 74.12 517 THR A N 1
ATOM 3858 C CA . THR A 1 517 ? 41.440 -25.291 -10.085 1.00 74.12 517 THR A CA 1
ATOM 3859 C C . THR A 1 517 ? 41.056 -26.764 -10.211 1.00 74.12 517 THR A C 1
ATOM 3861 O O . THR A 1 517 ? 40.528 -27.376 -9.274 1.00 74.12 517 THR A O 1
ATOM 3864 N N . ASP A 1 518 ? 41.397 -27.370 -11.349 1.00 68.50 518 ASP A N 1
ATOM 3865 C CA . ASP A 1 518 ? 41.074 -28.771 -11.648 1.00 68.50 518 ASP A CA 1
ATOM 3866 C C . ASP A 1 518 ? 41.836 -29.784 -10.768 1.00 68.50 518 ASP A C 1
ATOM 3868 O O . ASP A 1 518 ? 41.583 -30.991 -10.836 1.00 68.50 518 ASP A O 1
ATOM 3872 N N . SER A 1 519 ? 42.739 -29.335 -9.880 1.00 64.31 519 SER A N 1
ATOM 3873 C CA . SER A 1 519 ? 43.332 -30.211 -8.867 1.00 64.31 519 SER A CA 1
ATOM 3874 C C . SER A 1 519 ? 43.444 -29.584 -7.473 1.00 64.31 519 SER A C 1
ATOM 3876 O O . SER A 1 519 ? 44.087 -28.560 -7.257 1.00 64.31 519 SER A O 1
ATOM 3878 N N . ALA A 1 520 ? 42.940 -30.300 -6.464 1.00 61.25 520 ALA A N 1
ATOM 3879 C CA . ALA A 1 520 ? 43.084 -29.924 -5.054 1.00 61.25 520 ALA A CA 1
ATOM 3880 C C . ALA A 1 520 ? 44.552 -29.852 -4.569 1.00 61.25 520 ALA A C 1
ATOM 3882 O O . ALA A 1 520 ? 44.827 -29.290 -3.512 1.00 61.25 520 ALA A O 1
ATOM 3883 N N . TYR A 1 521 ? 45.501 -30.404 -5.336 1.00 58.50 521 TYR A N 1
ATOM 3884 C CA . TYR A 1 521 ? 46.943 -30.303 -5.082 1.00 58.50 521 TYR A CA 1
ATOM 3885 C C . TYR A 1 521 ? 47.572 -29.000 -5.596 1.00 58.50 521 TYR A C 1
ATOM 3887 O O . TYR A 1 521 ? 48.689 -28.680 -5.190 1.00 58.50 521 TYR A O 1
ATOM 3895 N N . ALA A 1 522 ? 46.882 -28.260 -6.468 1.00 60.78 522 ALA A N 1
ATOM 3896 C CA . ALA A 1 522 ? 47.307 -26.951 -6.948 1.00 60.78 522 ALA A CA 1
ATOM 3897 C C . ALA A 1 522 ? 46.769 -25.782 -6.106 1.00 60.78 522 ALA A C 1
ATOM 3899 O O . ALA A 1 522 ? 47.255 -24.663 -6.286 1.00 60.78 522 ALA A O 1
ATOM 3900 N N . LYS A 1 523 ? 45.825 -26.024 -5.173 1.00 64.44 523 LYS A N 1
ATOM 3901 C CA . LYS A 1 523 ? 45.268 -24.979 -4.295 1.00 64.44 523 LYS A CA 1
ATOM 3902 C C . LYS A 1 523 ? 46.417 -24.194 -3.623 1.00 64.44 523 LYS A C 1
ATOM 3904 O O . LYS A 1 523 ? 47.256 -24.815 -2.960 1.00 64.44 523 LYS A O 1
ATOM 3909 N N . PRO A 1 524 ? 46.463 -22.855 -3.760 1.00 68.19 524 PRO A N 1
ATOM 3910 C CA . PRO A 1 524 ? 47.390 -22.012 -3.011 1.00 68.19 524 PRO A CA 1
ATOM 3911 C C . PRO A 1 524 ? 47.276 -22.232 -1.497 1.00 68.19 524 PRO A C 1
ATOM 3913 O O . PRO A 1 524 ? 46.241 -22.667 -0.985 1.00 68.19 524 PRO A O 1
ATOM 3916 N N . ALA A 1 525 ? 48.350 -21.934 -0.763 1.00 63.75 525 ALA A N 1
ATOM 3917 C CA . ALA A 1 525 ? 48.311 -22.001 0.694 1.00 63.75 525 ALA A CA 1
ATOM 3918 C C . ALA A 1 525 ? 47.295 -20.975 1.247 1.00 63.75 525 ALA A C 1
ATOM 3920 O O . ALA A 1 525 ? 47.290 -19.843 0.755 1.00 63.75 525 ALA A O 1
ATOM 3921 N N . PRO A 1 526 ? 46.481 -21.337 2.260 1.00 63.91 526 PRO A N 1
ATOM 3922 C CA . PRO A 1 526 ? 45.524 -20.417 2.870 1.00 63.91 526 PRO A CA 1
ATOM 3923 C C . PRO A 1 526 ? 46.162 -19.108 3.342 1.00 63.91 526 PRO A C 1
ATOM 3925 O O . PRO A 1 526 ? 47.265 -19.128 3.898 1.00 63.91 526 PRO A O 1
ATOM 3928 N N . GLY A 1 527 ? 45.460 -17.990 3.149 1.00 61.56 527 GLY A N 1
ATOM 3929 C CA . GLY A 1 527 ? 45.878 -16.673 3.652 1.00 61.56 527 GLY A CA 1
ATOM 3930 C C . GLY A 1 527 ? 47.093 -16.031 2.960 1.00 61.56 527 GLY A C 1
ATOM 3931 O O . GLY A 1 527 ? 47.737 -15.167 3.551 1.00 61.56 527 GLY A O 1
ATOM 3932 N N . GLY A 1 528 ? 47.453 -16.455 1.743 1.00 70.31 528 GLY A N 1
ATOM 3933 C CA . GLY A 1 528 ? 48.471 -15.788 0.920 1.00 70.31 528 GLY A CA 1
ATOM 3934 C C . GLY A 1 528 ? 47.858 -14.920 -0.181 1.00 70.31 528 GLY A C 1
ATOM 3935 O O . GLY A 1 528 ? 47.005 -15.413 -0.917 1.00 70.31 528 GLY A O 1
ATOM 3936 N N . GLU A 1 529 ? 48.330 -13.675 -0.321 1.00 78.19 529 GLU A N 1
ATOM 3937 C CA . GLU A 1 529 ? 47.953 -12.724 -1.385 1.00 78.19 529 GLU A CA 1
ATOM 3938 C C . GLU A 1 529 ? 47.971 -13.388 -2.781 1.00 78.19 529 GLU A C 1
ATOM 3940 O O . GLU A 1 529 ? 48.949 -14.047 -3.161 1.00 78.19 529 GLU A O 1
ATOM 3945 N N . TYR A 1 530 ? 46.873 -13.251 -3.539 1.00 76.00 530 TYR A N 1
ATOM 3946 C CA . TYR A 1 530 ? 46.691 -13.984 -4.796 1.00 76.00 530 TYR A CA 1
ATOM 3947 C C . TYR A 1 530 ? 46.025 -13.193 -5.928 1.00 76.00 530 TYR A C 1
ATOM 3949 O O . TYR A 1 530 ? 46.503 -13.251 -7.064 1.00 76.00 530 TYR A O 1
ATOM 3957 N N . TYR A 1 531 ? 44.959 -12.442 -5.644 1.00 76.75 531 TYR A N 1
ATOM 3958 C CA . TYR A 1 531 ? 44.220 -11.648 -6.636 1.00 76.75 531 TYR A CA 1
ATOM 3959 C C . TYR A 1 531 ? 43.777 -10.299 -6.055 1.00 76.75 531 TYR A C 1
ATOM 3961 O O . TYR A 1 531 ? 43.801 -10.112 -4.847 1.00 76.75 531 TYR A O 1
ATOM 3969 N N . ALA A 1 532 ? 43.378 -9.361 -6.912 1.00 80.56 532 ALA A N 1
ATOM 3970 C CA . ALA A 1 532 ? 42.756 -8.093 -6.517 1.00 80.56 532 ALA A CA 1
ATOM 3971 C C . ALA A 1 532 ? 41.668 -7.703 -7.523 1.00 80.56 532 ALA A C 1
ATOM 3973 O O . ALA A 1 532 ? 41.666 -8.199 -8.655 1.00 80.56 532 ALA A O 1
ATOM 3974 N N . PHE A 1 533 ? 40.779 -6.795 -7.138 1.00 80.19 533 PHE A N 1
ATOM 3975 C CA . PHE A 1 533 ? 39.724 -6.254 -7.988 1.00 80.19 533 PHE A CA 1
ATOM 3976 C C . PHE A 1 533 ? 40.101 -4.910 -8.605 1.00 80.19 533 PHE A C 1
ATOM 3978 O O . PHE A 1 533 ? 40.985 -4.205 -8.122 1.00 80.19 533 PHE A O 1
ATOM 3985 N N . PHE A 1 534 ? 39.413 -4.548 -9.683 1.00 75.50 534 PHE A N 1
ATOM 3986 C CA . PHE A 1 534 ? 39.347 -3.183 -10.192 1.00 75.50 534 PHE A CA 1
ATOM 3987 C C . PHE A 1 534 ? 38.042 -2.977 -10.965 1.00 75.50 534 PHE A C 1
ATOM 3989 O O . PHE A 1 534 ? 37.511 -3.908 -11.574 1.00 75.50 534 PHE A O 1
ATOM 3996 N N . ILE A 1 535 ? 37.547 -1.742 -10.967 1.00 69.81 535 ILE A N 1
ATOM 3997 C CA . ILE A 1 535 ? 36.389 -1.311 -11.753 1.00 69.81 535 ILE A CA 1
ATOM 3998 C C . ILE A 1 535 ? 36.873 -0.519 -12.975 1.00 69.81 535 ILE A C 1
ATOM 4000 O O . ILE A 1 535 ? 37.899 0.157 -12.929 1.00 69.81 535 ILE A O 1
ATOM 4004 N N . ASN A 1 536 ? 36.121 -0.605 -14.078 1.00 58.72 536 ASN A N 1
ATOM 4005 C CA . ASN A 1 536 ? 36.300 0.203 -15.291 1.00 58.72 536 ASN A CA 1
ATOM 4006 C C . ASN A 1 536 ? 37.729 0.176 -15.887 1.00 58.72 536 ASN A C 1
ATOM 4008 O O . ASN A 1 536 ? 38.464 1.166 -15.874 1.00 58.72 536 ASN A O 1
ATOM 4012 N N . HIS A 1 537 ? 38.084 -0.955 -16.510 1.00 47.88 537 HIS A N 1
ATOM 4013 C CA . HIS A 1 537 ? 39.372 -1.212 -17.179 1.00 47.88 537 HIS A CA 1
ATOM 4014 C C . HIS A 1 537 ? 39.854 -0.082 -18.132 1.00 47.88 537 HIS A C 1
ATOM 4016 O O . HIS A 1 537 ? 41.055 0.040 -18.398 1.00 47.88 537 HIS A O 1
ATOM 4022 N N . TYR A 1 538 ? 38.957 0.736 -18.689 1.00 45.31 538 TYR A N 1
ATOM 4023 C CA . TYR A 1 538 ? 39.295 1.728 -19.718 1.00 45.31 538 TYR A CA 1
ATOM 4024 C C . TYR A 1 538 ? 39.923 3.022 -19.176 1.00 45.31 538 TYR A C 1
ATOM 4026 O O . TYR A 1 538 ? 40.553 3.758 -19.940 1.00 45.31 538 TYR A O 1
ATOM 4034 N N . THR A 1 539 ? 39.823 3.275 -17.870 1.00 43.53 539 THR A N 1
ATOM 4035 C CA . THR A 1 539 ? 40.522 4.360 -17.164 1.00 43.53 539 THR A CA 1
ATOM 4036 C C . THR A 1 539 ? 41.450 3.782 -16.097 1.00 43.53 539 THR A C 1
ATOM 4038 O O . THR A 1 539 ? 41.150 2.753 -15.508 1.00 43.53 539 THR A O 1
ATOM 4041 N N . MET A 1 540 ? 42.596 4.419 -15.836 1.00 45.84 540 MET A N 1
ATOM 4042 C CA . MET A 1 540 ? 43.527 3.944 -14.801 1.00 45.84 540 MET A CA 1
ATOM 4043 C C . MET A 1 540 ? 42.989 4.283 -13.402 1.00 45.84 540 MET A C 1
ATOM 4045 O O . MET A 1 540 ? 43.268 5.367 -12.895 1.00 45.84 540 MET A O 1
ATOM 4049 N N . VAL A 1 541 ? 42.226 3.362 -12.809 1.00 53.84 541 VAL A N 1
ATOM 4050 C CA . VAL A 1 541 ? 41.756 3.407 -11.411 1.00 53.84 541 VAL A CA 1
ATOM 4051 C C . VAL A 1 541 ? 42.670 2.545 -10.524 1.00 53.84 541 VAL A C 1
ATOM 4053 O O . VAL A 1 541 ? 43.395 1.678 -11.025 1.00 53.84 541 VAL A O 1
ATOM 4056 N N . THR A 1 542 ? 42.671 2.805 -9.216 1.00 60.97 542 THR A N 1
ATOM 4057 C CA . THR A 1 542 ? 43.301 1.963 -8.190 1.00 60.97 542 THR A CA 1
ATOM 4058 C C . THR A 1 542 ? 42.735 0.536 -8.245 1.00 60.97 542 THR A C 1
ATOM 4060 O O . THR A 1 542 ? 41.558 0.337 -8.539 1.00 60.97 542 THR A O 1
ATOM 4063 N N . ALA A 1 543 ? 43.574 -0.468 -7.983 1.00 72.12 543 ALA A N 1
ATOM 4064 C CA . ALA A 1 543 ? 43.100 -1.820 -7.685 1.00 72.12 543 ALA A CA 1
ATOM 4065 C C . ALA A 1 543 ? 42.856 -1.950 -6.173 1.00 72.12 543 ALA A C 1
ATOM 4067 O O . ALA A 1 543 ? 43.470 -1.208 -5.406 1.00 72.12 543 ALA A O 1
ATOM 4068 N N . SER A 1 544 ? 42.022 -2.905 -5.755 1.00 81.31 544 SER A N 1
ATOM 4069 C CA . SER A 1 544 ? 41.878 -3.256 -4.336 1.00 81.31 544 SER A CA 1
ATOM 4070 C C . SER A 1 544 ? 43.207 -3.727 -3.733 1.00 81.31 544 SER A C 1
ATOM 4072 O O . SER A 1 544 ? 44.170 -4.027 -4.453 1.00 81.31 544 SER A O 1
ATOM 4074 N N . GLU A 1 545 ? 43.242 -3.894 -2.411 1.00 85.12 545 GLU A N 1
ATOM 4075 C CA . GLU A 1 545 ? 44.292 -4.694 -1.789 1.00 85.12 545 GLU A CA 1
ATOM 4076 C C . GLU A 1 545 ? 44.223 -6.158 -2.264 1.00 85.12 545 GLU A C 1
ATOM 4078 O O . GLU A 1 545 ? 43.247 -6.617 -2.873 1.00 85.12 545 GLU A O 1
ATOM 4083 N N . CYS A 1 546 ? 45.317 -6.884 -2.044 1.00 84.75 546 CYS A N 1
ATOM 4084 C CA . CYS A 1 546 ? 45.483 -8.242 -2.533 1.00 84.75 546 CYS A CA 1
ATOM 4085 C C . CYS A 1 546 ? 44.843 -9.263 -1.588 1.00 84.75 546 CYS A C 1
ATOM 4087 O O . CYS A 1 546 ? 45.305 -9.482 -0.471 1.00 84.75 546 CYS A O 1
ATOM 4089 N N . LEU A 1 547 ? 43.816 -9.942 -2.085 1.00 85.44 547 LEU A N 1
ATOM 4090 C CA . LEU A 1 547 ? 43.026 -10.938 -1.375 1.00 85.44 547 LEU A CA 1
ATOM 4091 C C . LEU A 1 547 ? 43.643 -12.336 -1.461 1.00 85.44 547 LEU A C 1
ATOM 4093 O O . LEU A 1 547 ? 44.318 -12.697 -2.436 1.00 85.44 547 LEU A O 1
ATOM 4097 N N . ALA A 1 548 ? 43.385 -13.139 -0.429 1.00 86.38 548 ALA A N 1
ATOM 4098 C CA . ALA A 1 548 ? 43.784 -14.538 -0.374 1.00 86.38 548 ALA A CA 1
ATOM 4099 C C . ALA A 1 548 ? 42.887 -15.425 -1.252 1.00 86.38 548 ALA A C 1
ATOM 4101 O O . ALA A 1 548 ? 41.708 -15.139 -1.445 1.00 86.38 548 ALA A O 1
ATOM 4102 N N . TRP A 1 549 ? 43.424 -16.549 -1.742 1.00 82.38 549 TRP A N 1
ATOM 4103 C CA . TRP A 1 549 ? 42.661 -17.527 -2.542 1.00 82.38 549 TRP A CA 1
ATOM 4104 C C . TRP A 1 549 ? 41.349 -17.975 -1.871 1.00 82.38 549 TRP A C 1
ATOM 4106 O O . TRP A 1 549 ? 40.350 -18.217 -2.547 1.00 82.38 549 TRP A O 1
ATOM 4116 N N . ASP A 1 550 ? 41.372 -18.114 -0.547 1.00 84.56 550 ASP A N 1
ATOM 4117 C CA . ASP A 1 550 ? 40.246 -18.499 0.298 1.00 84.56 550 ASP A CA 1
ATOM 4118 C C . ASP A 1 550 ? 39.755 -17.370 1.212 1.00 84.56 550 ASP A C 1
ATOM 4120 O O . ASP A 1 550 ? 39.289 -17.652 2.313 1.00 84.56 550 ASP A O 1
ATOM 4124 N N . ALA A 1 551 ? 39.837 -16.119 0.740 1.00 88.25 551 ALA A N 1
ATOM 4125 C CA . ALA A 1 551 ? 39.251 -14.957 1.407 1.00 88.25 551 ALA A CA 1
ATOM 4126 C C . ALA A 1 551 ? 37.797 -15.216 1.846 1.00 88.25 551 ALA A C 1
ATOM 4128 O O . ALA A 1 551 ? 37.032 -15.922 1.177 1.00 88.25 551 ALA A O 1
ATOM 4129 N N . GLU A 1 552 ? 37.413 -14.679 2.995 1.00 88.69 552 GLU A N 1
ATOM 4130 C CA . GLU A 1 552 ? 36.021 -14.712 3.448 1.00 88.69 552 GLU A CA 1
ATOM 4131 C C . GLU A 1 552 ? 35.171 -13.718 2.633 1.00 88.69 552 GLU A C 1
ATOM 4133 O O . GLU A 1 552 ? 35.697 -12.827 1.965 1.00 88.69 552 GLU A O 1
ATOM 4138 N N . ASP A 1 553 ? 33.847 -13.882 2.632 1.00 86.31 553 ASP A N 1
ATOM 4139 C CA . ASP A 1 553 ? 32.946 -12.990 1.886 1.00 86.31 553 ASP A CA 1
ATOM 4140 C C . ASP A 1 553 ? 33.045 -11.538 2.360 1.00 86.31 553 ASP A C 1
ATOM 4142 O O . ASP A 1 553 ? 33.170 -10.658 1.514 1.00 86.31 553 ASP A O 1
ATOM 4146 N N . TYR A 1 554 ? 33.114 -11.297 3.673 1.00 86.62 554 TYR A N 1
ATOM 4147 C CA . TYR A 1 554 ? 33.294 -9.942 4.219 1.00 86.62 554 TYR A CA 1
ATOM 4148 C C . TYR A 1 554 ? 34.614 -9.272 3.776 1.00 86.62 554 TYR A C 1
ATOM 4150 O O . TYR A 1 554 ? 34.680 -8.052 3.664 1.00 86.62 554 TYR A O 1
ATOM 4158 N N . GLU A 1 555 ? 35.674 -10.047 3.503 1.00 90.69 555 GLU A N 1
ATOM 4159 C CA . GLU A 1 555 ? 36.958 -9.512 3.011 1.00 90.69 555 GLU A CA 1
ATOM 4160 C C . GLU A 1 555 ? 36.846 -9.102 1.536 1.00 90.69 555 GLU A C 1
ATOM 4162 O O . GLU A 1 555 ? 37.461 -8.134 1.096 1.00 90.69 555 GLU A O 1
ATOM 4167 N N . VAL A 1 556 ? 36.043 -9.836 0.762 1.00 87.38 556 VAL A N 1
ATOM 4168 C CA . VAL A 1 556 ? 35.723 -9.509 -0.633 1.00 87.38 556 VAL A CA 1
ATOM 4169 C C . VAL A 1 556 ? 34.785 -8.300 -0.711 1.00 87.38 556 VAL A C 1
ATOM 4171 O O . VAL A 1 556 ? 34.995 -7.440 -1.563 1.00 87.38 556 VAL A O 1
ATOM 4174 N N . GLU A 1 557 ? 33.802 -8.216 0.189 1.00 90.25 557 GLU A N 1
ATOM 4175 C CA . GLU A 1 557 ? 32.859 -7.101 0.356 1.00 90.25 557 GLU A CA 1
ATOM 4176 C C . GLU A 1 557 ? 33.589 -5.784 0.638 1.00 90.25 557 GLU A C 1
ATOM 4178 O O . GLU A 1 557 ? 33.542 -4.878 -0.194 1.00 90.25 557 GLU A O 1
ATOM 4183 N N . GLU A 1 558 ? 34.386 -5.728 1.714 1.00 89.25 558 GLU A N 1
ATOM 4184 C CA . GLU A 1 558 ? 35.163 -4.543 2.113 1.00 89.25 558 GLU A CA 1
ATOM 4185 C C . GLU A 1 558 ? 36.019 -3.999 0.955 1.00 89.25 558 GLU A C 1
ATOM 4187 O O . GLU A 1 558 ? 36.072 -2.794 0.705 1.00 89.25 558 GLU A O 1
ATOM 4192 N N . GLN A 1 559 ? 36.670 -4.885 0.194 1.00 89.31 559 GLN A N 1
ATOM 4193 C CA . GLN A 1 559 ? 37.517 -4.487 -0.932 1.00 89.31 559 GLN A CA 1
ATOM 4194 C C . GLN A 1 559 ? 36.737 -3.994 -2.160 1.00 89.31 559 GLN A C 1
ATOM 4196 O O . GLN A 1 559 ? 37.277 -3.199 -2.934 1.00 89.31 559 GLN A O 1
ATOM 4201 N N . ILE A 1 560 ? 35.496 -4.441 -2.367 1.00 86.81 560 ILE A N 1
ATOM 4202 C CA . ILE A 1 560 ? 34.626 -3.918 -3.430 1.00 86.81 560 ILE A CA 1
ATOM 4203 C C . ILE A 1 560 ? 34.025 -2.577 -2.995 1.00 86.81 560 ILE A C 1
ATOM 4205 O O . ILE A 1 560 ? 34.025 -1.637 -3.789 1.00 86.81 560 ILE A O 1
ATOM 4209 N N . ASP A 1 561 ? 33.613 -2.445 -1.735 1.00 86.94 561 ASP A N 1
ATOM 4210 C CA . ASP A 1 561 ? 33.050 -1.214 -1.173 1.00 86.94 561 ASP A CA 1
ATOM 4211 C C . ASP A 1 561 ? 34.054 -0.063 -1.128 1.00 86.94 561 ASP A C 1
ATOM 4213 O O . ASP A 1 561 ? 33.712 1.070 -1.471 1.00 86.94 561 ASP A O 1
ATOM 4217 N N . LEU A 1 562 ? 35.324 -0.340 -0.819 1.00 85.38 562 LEU A N 1
ATOM 4218 C CA . LEU A 1 562 ? 36.398 0.649 -0.951 1.00 85.38 562 LEU A CA 1
ATOM 4219 C C . LEU A 1 562 ? 36.521 1.171 -2.393 1.00 85.38 562 LEU A C 1
ATOM 4221 O O . LEU A 1 562 ? 36.685 2.374 -2.604 1.00 85.38 562 LEU A O 1
ATOM 4225 N N . LEU A 1 563 ? 36.385 0.297 -3.397 1.00 82.50 563 LEU A N 1
ATOM 4226 C CA . LEU A 1 563 ? 36.404 0.706 -4.805 1.00 82.50 563 LEU A CA 1
ATOM 4227 C C . LEU A 1 563 ? 35.115 1.437 -5.226 1.00 82.50 563 LEU A C 1
ATOM 4229 O O . LEU A 1 563 ? 35.189 2.338 -6.064 1.00 82.50 563 LEU A O 1
ATOM 4233 N N . MET A 1 564 ? 33.953 1.097 -4.654 1.00 82.12 564 MET A N 1
ATOM 4234 C CA . MET A 1 564 ? 32.703 1.847 -4.854 1.00 82.12 564 MET A CA 1
ATOM 4235 C C . MET A 1 564 ? 32.810 3.257 -4.268 1.00 82.12 564 MET A C 1
ATOM 4237 O O . MET A 1 564 ? 32.437 4.225 -4.932 1.00 82.12 564 MET A O 1
ATOM 4241 N N . SER A 1 565 ? 33.405 3.393 -3.082 1.00 82.19 565 SER A N 1
ATOM 4242 C CA . SER A 1 565 ? 33.630 4.682 -2.431 1.00 82.19 565 SER A CA 1
ATOM 4243 C C . SER A 1 565 ? 34.595 5.561 -3.235 1.00 82.19 565 SER A C 1
ATOM 4245 O O . SER A 1 565 ? 34.278 6.718 -3.503 1.00 82.19 565 SER A O 1
ATOM 4247 N N . GLU A 1 566 ? 35.721 5.016 -3.722 1.00 76.69 566 GLU A N 1
ATOM 4248 C CA . GLU A 1 566 ? 36.658 5.777 -4.569 1.00 76.69 566 GLU A CA 1
ATOM 4249 C C . GLU A 1 566 ? 36.066 6.188 -5.933 1.00 76.69 566 GLU A C 1
ATOM 4251 O O . GLU A 1 566 ? 36.438 7.239 -6.462 1.00 76.69 566 GLU A O 1
ATOM 4256 N N . PHE A 1 567 ? 35.188 5.372 -6.532 1.00 72.06 567 PHE A N 1
ATOM 4257 C CA . PHE A 1 567 ? 34.699 5.589 -7.901 1.00 72.06 567 PHE A CA 1
ATOM 4258 C C . PHE A 1 567 ? 33.352 6.327 -7.989 1.00 72.06 567 PHE A C 1
ATOM 4260 O O . PHE A 1 567 ? 33.151 7.096 -8.932 1.00 72.06 567 PHE A O 1
ATOM 4267 N N . LEU A 1 568 ? 32.441 6.099 -7.038 1.00 73.00 568 LEU A N 1
ATOM 4268 C CA . LEU A 1 568 ? 31.058 6.599 -7.051 1.00 73.00 568 LEU A CA 1
ATOM 4269 C C . LEU A 1 568 ? 30.710 7.509 -5.859 1.00 73.00 568 LEU A C 1
ATOM 4271 O O . LEU A 1 568 ? 29.607 8.047 -5.842 1.00 73.00 568 LEU A O 1
ATOM 4275 N N . ASP A 1 569 ? 31.612 7.691 -4.884 1.00 79.62 569 ASP A N 1
ATOM 4276 C CA . ASP A 1 569 ? 31.332 8.354 -3.590 1.00 79.62 569 ASP A CA 1
ATOM 4277 C C . ASP A 1 569 ? 30.209 7.651 -2.789 1.00 79.62 569 ASP A C 1
ATOM 4279 O O . ASP A 1 569 ? 29.509 8.260 -1.981 1.00 79.62 569 ASP A O 1
ATOM 4283 N N . VAL A 1 570 ? 30.041 6.338 -3.012 1.00 75.25 570 VAL A N 1
ATOM 4284 C CA . VAL A 1 570 ? 29.099 5.475 -2.282 1.00 75.25 570 VAL A CA 1
ATOM 4285 C C . VAL A 1 570 ? 29.881 4.596 -1.312 1.00 75.25 570 VAL A C 1
ATOM 4287 O O . VAL A 1 570 ? 30.637 3.723 -1.733 1.00 75.25 570 VAL A O 1
ATOM 4290 N N . ALA A 1 571 ? 29.712 4.841 -0.012 1.00 77.06 571 ALA A N 1
ATOM 4291 C CA . ALA A 1 571 ? 30.136 3.907 1.028 1.00 77.06 571 ALA A CA 1
ATOM 4292 C C . ALA A 1 571 ? 29.143 2.744 1.104 1.00 77.06 571 ALA A C 1
ATOM 4294 O O . ALA A 1 571 ? 27.943 2.969 0.939 1.00 77.06 571 ALA A O 1
ATOM 4295 N N . ASP A 1 572 ? 29.656 1.541 1.364 1.00 80.50 572 ASP A N 1
ATOM 4296 C CA . ASP A 1 572 ? 28.901 0.292 1.413 1.00 80.50 572 ASP A CA 1
ATOM 4297 C C . ASP A 1 572 ? 28.048 0.152 0.130 1.00 80.50 572 ASP A C 1
ATOM 4299 O O . ASP A 1 572 ? 26.865 0.477 0.115 1.00 80.50 572 ASP A O 1
ATOM 4303 N N . GLY A 1 573 ? 28.632 -0.243 -0.998 1.00 77.12 573 GLY A N 1
ATOM 4304 C CA . GLY A 1 573 ? 27.934 -0.356 -2.282 1.00 77.12 573 GLY A CA 1
ATOM 4305 C C . GLY A 1 573 ? 27.335 -1.738 -2.570 1.00 77.12 573 GLY A C 1
ATOM 4306 O O . GLY A 1 573 ? 26.426 -1.825 -3.404 1.00 77.12 573 GLY A O 1
ATOM 4307 N N . VAL A 1 574 ? 27.830 -2.795 -1.918 1.00 84.50 574 VAL A N 1
ATOM 4308 C CA . VAL A 1 574 ? 27.445 -4.190 -2.187 1.00 84.50 574 VAL A CA 1
ATOM 4309 C C . VAL A 1 574 ? 27.211 -5.020 -0.916 1.00 84.50 574 VAL A C 1
ATOM 4311 O O . VAL A 1 574 ? 27.646 -4.653 0.169 1.00 84.50 574 VAL A O 1
ATOM 4314 N N . THR A 1 575 ? 26.594 -6.190 -1.096 1.00 85.25 575 THR A N 1
ATOM 4315 C CA . THR A 1 575 ? 26.652 -7.337 -0.175 1.00 85.25 575 THR A CA 1
ATOM 4316 C C . THR A 1 575 ? 27.295 -8.519 -0.908 1.00 85.25 575 THR A C 1
ATOM 4318 O O . THR A 1 575 ? 26.984 -8.777 -2.076 1.00 85.25 575 THR A O 1
ATOM 4321 N N . VAL A 1 576 ? 28.159 -9.292 -0.249 1.00 86.31 576 VAL A N 1
ATOM 4322 C CA . VAL A 1 576 ? 28.830 -10.471 -0.821 1.00 86.31 576 VAL A CA 1
ATOM 4323 C C . VAL A 1 576 ? 28.472 -11.739 -0.050 1.00 86.31 576 VAL A C 1
ATOM 4325 O O . VAL A 1 576 ? 28.384 -11.769 1.170 1.00 86.31 576 VAL A O 1
ATOM 4328 N N . THR A 1 577 ? 28.297 -12.845 -0.775 1.00 84.75 577 THR A N 1
ATOM 4329 C CA . THR A 1 577 ? 28.143 -14.182 -0.176 1.00 84.75 577 THR A CA 1
ATOM 4330 C C . THR A 1 577 ? 29.080 -15.177 -0.842 1.00 84.75 577 THR A C 1
ATOM 4332 O O . THR A 1 577 ? 29.224 -15.157 -2.066 1.00 84.75 577 THR A O 1
ATOM 4335 N N . ARG A 1 578 ? 29.693 -16.082 -0.070 1.00 87.19 578 ARG A N 1
ATOM 4336 C CA . ARG A 1 578 ? 30.601 -17.116 -0.594 1.00 87.19 578 ARG A CA 1
ATOM 4337 C C . ARG A 1 578 ? 30.019 -18.525 -0.441 1.00 87.19 578 ARG A C 1
ATOM 4339 O O . ARG A 1 578 ? 29.597 -18.929 0.638 1.00 87.19 578 ARG A O 1
ATOM 4346 N N . LYS A 1 579 ? 30.088 -19.335 -1.503 1.00 83.88 579 LYS A N 1
ATOM 4347 C CA . LYS A 1 579 ? 29.775 -20.778 -1.482 1.00 83.88 579 LYS A CA 1
ATOM 4348 C C . LYS A 1 579 ? 30.908 -21.623 -2.067 1.00 83.88 579 LYS A C 1
ATOM 4350 O O . LYS A 1 579 ? 31.737 -21.141 -2.836 1.00 83.88 579 LYS A O 1
ATOM 4355 N N . THR A 1 580 ? 30.900 -22.919 -1.765 1.00 83.81 580 THR A N 1
ATOM 4356 C CA . THR A 1 580 ? 31.632 -23.926 -2.547 1.00 83.81 580 THR A CA 1
ATOM 4357 C C . THR A 1 580 ? 30.703 -24.532 -3.599 1.00 83.81 580 THR A C 1
ATOM 4359 O O . THR A 1 580 ? 29.510 -24.723 -3.361 1.00 83.81 580 THR A O 1
ATOM 4362 N N . ASP A 1 581 ? 31.234 -24.822 -4.785 1.00 75.88 581 ASP A N 1
ATOM 4363 C CA . ASP A 1 581 ? 30.465 -25.393 -5.892 1.00 75.88 581 ASP A CA 1
ATOM 4364 C C . ASP A 1 581 ? 31.349 -26.390 -6.647 1.00 75.88 581 ASP A C 1
ATOM 4366 O O . ASP A 1 581 ? 32.219 -26.006 -7.418 1.00 75.88 581 ASP A O 1
ATOM 4370 N N . VAL A 1 582 ? 31.164 -27.690 -6.408 1.00 74.25 582 VAL A N 1
ATOM 4371 C CA . VAL A 1 582 ? 32.052 -28.730 -6.967 1.00 74.25 582 VAL A CA 1
ATOM 4372 C C . VAL A 1 582 ? 31.934 -28.908 -8.486 1.00 74.25 582 VAL A C 1
ATOM 4374 O O . VAL A 1 582 ? 32.727 -29.652 -9.058 1.00 74.25 582 VAL A O 1
ATOM 4377 N N . VAL A 1 583 ? 30.948 -28.270 -9.126 1.00 70.31 583 VAL A N 1
ATOM 4378 C CA . VAL A 1 583 ? 30.729 -28.328 -10.578 1.00 70.31 583 VAL A CA 1
ATOM 4379 C C . VAL A 1 583 ? 31.293 -27.082 -11.251 1.00 70.31 583 VAL A C 1
ATOM 4381 O O . VAL A 1 583 ? 32.040 -27.205 -12.216 1.00 70.31 583 VAL A O 1
ATOM 4384 N N . ASN A 1 584 ? 30.958 -25.897 -10.736 1.00 65.62 584 ASN A N 1
ATOM 4385 C CA . ASN A 1 584 ? 31.334 -24.621 -11.352 1.00 65.62 584 ASN A CA 1
ATOM 4386 C C . ASN A 1 584 ? 32.672 -24.066 -10.821 1.00 65.62 584 ASN A C 1
ATOM 4388 O O . ASN A 1 584 ? 33.369 -23.346 -11.535 1.00 65.62 584 ASN A O 1
ATOM 4392 N N . ALA A 1 585 ? 33.045 -24.427 -9.588 1.00 75.88 585 ALA A N 1
ATOM 4393 C CA . ALA A 1 585 ? 34.262 -23.996 -8.898 1.00 75.88 585 ALA A CA 1
ATOM 4394 C C . ALA A 1 585 ? 35.030 -25.179 -8.261 1.00 75.88 585 ALA A C 1
ATOM 4396 O O . ALA A 1 585 ? 35.197 -25.228 -7.032 1.00 75.88 585 ALA A O 1
ATOM 4397 N N . PRO A 1 586 ? 35.501 -26.165 -9.055 1.00 76.56 586 PRO A N 1
ATOM 4398 C CA . PRO A 1 586 ? 36.274 -27.287 -8.531 1.00 76.56 586 PRO A CA 1
ATOM 4399 C C . PRO A 1 586 ? 37.463 -26.797 -7.691 1.00 76.56 586 PRO A C 1
ATOM 4401 O O . PRO A 1 586 ? 38.215 -25.906 -8.084 1.00 76.56 586 PRO A O 1
ATOM 4404 N N . SER A 1 587 ? 37.608 -27.372 -6.493 1.00 78.12 587 SER A N 1
ATOM 4405 C CA . SER A 1 587 ? 38.641 -27.027 -5.497 1.00 78.12 587 SER A CA 1
ATOM 4406 C C . SER A 1 587 ? 38.714 -25.542 -5.076 1.00 78.12 587 SER A C 1
ATOM 4408 O O . SER A 1 587 ? 39.722 -25.126 -4.496 1.00 78.12 587 SER A O 1
ATOM 4410 N N . GLY A 1 588 ? 37.667 -24.750 -5.330 1.00 82.44 588 GLY A N 1
ATOM 4411 C CA . GLY A 1 588 ? 37.623 -23.318 -5.038 1.00 82.44 588 GLY A CA 1
ATOM 4412 C C . GLY A 1 588 ? 36.256 -22.832 -4.550 1.00 82.44 588 GLY A C 1
ATOM 4413 O O . GLY A 1 588 ? 35.580 -23.528 -3.787 1.00 82.44 588 GLY A O 1
ATOM 4414 N N . TYR A 1 589 ? 35.890 -21.611 -4.939 1.00 84.50 589 TYR A N 1
ATOM 4415 C CA . TYR A 1 589 ? 34.779 -20.848 -4.365 1.00 84.50 589 TYR A CA 1
ATOM 4416 C C . TYR A 1 589 ? 34.032 -20.057 -5.442 1.00 84.50 589 TYR A C 1
ATOM 4418 O O . TYR A 1 589 ? 34.631 -19.592 -6.412 1.00 84.50 589 TYR A O 1
ATOM 4426 N N . VAL A 1 590 ? 32.731 -19.864 -5.236 1.00 82.06 590 VAL A N 1
ATOM 4427 C CA . VAL A 1 590 ? 31.918 -18.895 -5.980 1.00 82.06 590 VAL A CA 1
ATOM 4428 C C . VAL A 1 590 ? 31.472 -17.826 -4.998 1.00 82.06 590 VAL A C 1
ATOM 4430 O O . VAL A 1 590 ? 30.839 -18.151 -3.992 1.00 82.06 590 VAL A O 1
ATOM 4433 N N . TYR A 1 591 ? 31.776 -16.572 -5.304 1.00 83.69 591 TYR A N 1
ATOM 4434 C CA . TYR A 1 591 ? 31.226 -15.414 -4.609 1.00 83.69 591 TYR A CA 1
ATOM 4435 C C . TYR A 1 591 ? 30.091 -14.847 -5.458 1.00 83.69 591 TYR A C 1
ATOM 4437 O O . TYR A 1 591 ? 30.262 -14.701 -6.669 1.00 83.69 591 TYR A O 1
ATOM 4445 N N . SER A 1 592 ? 28.956 -14.527 -4.844 1.00 84.25 592 SER A N 1
ATOM 4446 C CA . SER A 1 592 ? 27.904 -13.708 -5.452 1.00 84.25 592 SER A CA 1
ATOM 4447 C C . SER A 1 592 ? 27.958 -12.323 -4.823 1.00 84.25 592 SER A C 1
ATOM 4449 O O . SER A 1 592 ? 27.854 -12.218 -3.601 1.00 84.25 592 SER A O 1
ATOM 4451 N N . VAL A 1 593 ? 28.127 -11.302 -5.658 1.00 83.19 593 VAL A N 1
ATOM 4452 C CA . VAL A 1 593 ? 28.150 -9.880 -5.305 1.00 83.19 593 VAL A CA 1
ATOM 4453 C C . VAL A 1 593 ? 26.816 -9.274 -5.724 1.00 83.19 593 VAL A C 1
ATOM 4455 O O . VAL A 1 593 ? 26.475 -9.308 -6.906 1.00 83.19 593 VAL A O 1
ATOM 4458 N N . TYR A 1 594 ? 26.072 -8.746 -4.760 1.00 81.88 594 TYR A N 1
ATOM 4459 C CA . TYR A 1 594 ? 24.775 -8.102 -4.932 1.00 81.88 594 TYR A CA 1
ATOM 4460 C C . TYR A 1 594 ? 24.961 -6.588 -4.812 1.00 81.88 594 TYR A C 1
ATOM 4462 O O . TYR A 1 594 ? 25.489 -6.127 -3.806 1.00 81.88 594 TYR A O 1
ATOM 4470 N N . PHE A 1 595 ? 24.541 -5.803 -5.806 1.00 77.62 595 PHE A N 1
ATOM 4471 C CA . PHE A 1 595 ? 24.725 -4.342 -5.798 1.00 77.62 595 PHE A CA 1
ATOM 4472 C C . PHE A 1 595 ? 23.581 -3.619 -5.075 1.00 77.62 595 PHE A C 1
ATOM 4474 O O . PHE A 1 595 ? 22.839 -2.838 -5.661 1.00 77.62 595 PHE A O 1
ATOM 4481 N N . ASP A 1 596 ? 23.407 -3.909 -3.789 1.00 73.19 596 ASP A N 1
ATOM 4482 C CA . ASP A 1 596 ? 22.268 -3.477 -2.968 1.00 73.19 596 ASP A CA 1
ATOM 4483 C C . ASP A 1 596 ? 22.490 -2.157 -2.195 1.00 73.19 596 ASP A C 1
ATOM 4485 O O . ASP A 1 596 ? 21.685 -1.769 -1.339 1.00 73.19 596 ASP A O 1
ATOM 4489 N N . GLY A 1 597 ? 23.589 -1.456 -2.492 1.00 72.06 597 GLY A N 1
ATOM 4490 C CA . GLY A 1 597 ? 23.893 -0.128 -1.962 1.00 72.06 597 GLY A CA 1
ATOM 4491 C C . GLY A 1 597 ? 23.888 1.010 -2.977 1.00 72.06 597 GLY A C 1
ATOM 4492 O O . GLY A 1 597 ? 23.824 2.174 -2.582 1.00 72.06 597 GLY A O 1
ATOM 4493 N N . LEU A 1 598 ? 23.918 0.713 -4.278 1.00 70.31 598 LEU A N 1
ATOM 4494 C CA . LEU A 1 598 ? 24.099 1.717 -5.333 1.00 70.31 598 LEU A CA 1
ATOM 4495 C C . LEU A 1 598 ? 22.785 2.414 -5.754 1.00 70.31 598 LEU A C 1
ATOM 4497 O O . LEU A 1 598 ? 22.465 2.483 -6.938 1.00 70.31 598 LEU A O 1
ATOM 4501 N N . VAL A 1 599 ? 22.015 2.933 -4.793 1.00 66.62 599 VAL A N 1
ATOM 4502 C CA . VAL A 1 599 ? 20.688 3.541 -5.026 1.00 66.62 599 VAL A CA 1
ATOM 4503 C C . VAL A 1 599 ? 20.723 4.589 -6.147 1.00 66.62 599 VAL A C 1
ATOM 4505 O O . VAL A 1 599 ? 21.486 5.553 -6.089 1.00 66.62 599 VAL A O 1
ATOM 4508 N N . GLY A 1 600 ? 19.878 4.411 -7.167 1.00 57.47 600 GLY A N 1
ATOM 4509 C CA . GLY A 1 600 ? 19.784 5.317 -8.320 1.00 57.47 600 GLY A CA 1
ATOM 4510 C C . GLY A 1 600 ? 20.873 5.122 -9.387 1.00 57.47 600 GLY A C 1
ATOM 4511 O O . GLY A 1 600 ? 20.903 5.855 -10.377 1.00 57.47 600 GLY A O 1
ATOM 4512 N N . VAL A 1 601 ? 21.759 4.131 -9.238 1.00 60.38 601 VAL A N 1
ATOM 4513 C CA . VAL A 1 601 ? 22.737 3.750 -10.266 1.00 60.38 601 VAL A CA 1
ATOM 4514 C C . VAL A 1 601 ? 22.102 2.722 -11.204 1.00 60.38 601 VAL A C 1
ATOM 4516 O O . VAL A 1 601 ? 22.059 1.528 -10.917 1.00 60.38 601 VAL A O 1
ATOM 4519 N N . SER A 1 602 ? 21.630 3.189 -12.361 1.00 56.06 602 SER A N 1
ATOM 4520 C CA . SER A 1 602 ? 20.932 2.364 -13.362 1.00 56.06 602 SER A CA 1
ATOM 4521 C C . SER A 1 602 ? 21.795 1.303 -14.057 1.00 56.06 602 SER A C 1
ATOM 4523 O O . SER A 1 602 ? 21.252 0.427 -14.725 1.00 56.06 602 SER A O 1
ATOM 4525 N N . GLN A 1 603 ? 23.124 1.391 -13.931 1.00 65.38 603 GLN A N 1
ATOM 4526 C CA . GLN A 1 603 ? 24.092 0.401 -14.413 1.00 65.38 603 GLN A CA 1
ATOM 4527 C C . GLN A 1 603 ? 25.263 0.297 -13.422 1.00 65.38 603 GLN A C 1
ATOM 4529 O O . GLN A 1 603 ? 26.181 1.125 -13.473 1.00 65.38 603 GLN A O 1
ATOM 4534 N N . PRO A 1 604 ? 25.239 -0.680 -12.499 1.00 70.75 604 PRO A N 1
ATOM 4535 C CA . PRO A 1 604 ? 26.341 -0.969 -11.598 1.00 70.75 604 PRO A CA 1
ATOM 4536 C C . PRO A 1 604 ? 27.650 -1.270 -12.349 1.00 70.75 604 PRO A C 1
ATOM 4538 O O . PRO A 1 604 ? 27.652 -1.726 -13.497 1.00 70.75 604 PRO A O 1
ATOM 4541 N N . PRO A 1 605 ? 28.807 -0.974 -11.740 1.00 73.56 605 PRO A N 1
ATOM 4542 C CA . PRO A 1 605 ? 30.087 -1.167 -12.397 1.00 73.56 605 PRO A CA 1
ATOM 4543 C C . PRO A 1 605 ? 30.484 -2.648 -12.463 1.00 73.56 605 PRO A C 1
ATOM 4545 O O . PRO A 1 605 ? 30.490 -3.363 -11.462 1.00 73.56 605 PRO A O 1
ATOM 4548 N N . THR A 1 606 ? 30.937 -3.100 -13.635 1.00 74.38 606 THR A N 1
ATOM 4549 C CA . THR A 1 606 ? 31.515 -4.444 -13.792 1.00 74.38 606 THR A CA 1
ATOM 4550 C C . THR A 1 606 ? 32.821 -4.586 -13.007 1.00 74.38 606 THR A C 1
ATOM 4552 O O . THR A 1 606 ? 33.757 -3.799 -13.198 1.00 74.38 606 THR A O 1
ATOM 4555 N N . ILE A 1 607 ? 32.902 -5.623 -12.173 1.00 75.12 607 ILE A N 1
ATOM 4556 C CA . ILE A 1 607 ? 34.095 -6.017 -11.422 1.00 75.12 607 ILE A CA 1
ATOM 4557 C C . ILE A 1 607 ? 35.028 -6.818 -12.334 1.00 75.12 607 ILE A C 1
ATOM 4559 O O . ILE A 1 607 ? 34.628 -7.784 -12.983 1.00 75.12 607 ILE A O 1
ATOM 4563 N N . TYR A 1 608 ? 36.307 -6.450 -12.350 1.00 74.81 608 TYR A N 1
ATOM 4564 C CA . TYR A 1 608 ? 37.365 -7.177 -13.048 1.00 74.81 608 TYR A CA 1
ATOM 4565 C C . TYR A 1 608 ? 38.402 -7.700 -12.052 1.00 74.81 608 TYR A C 1
ATOM 4567 O O . TYR A 1 608 ? 38.667 -7.073 -11.028 1.00 74.81 608 TYR A O 1
ATOM 4575 N N . VAL A 1 609 ? 39.033 -8.836 -12.371 1.00 74.31 609 VAL A N 1
ATOM 4576 C CA . VAL A 1 609 ? 40.018 -9.486 -11.489 1.00 74.31 609 VAL A CA 1
ATOM 4577 C C . VAL A 1 609 ? 41.435 -9.394 -12.058 1.00 74.31 609 VAL A C 1
ATOM 4579 O O . VAL A 1 609 ? 41.717 -9.845 -13.171 1.00 74.31 609 VAL A O 1
ATOM 4582 N N . ASN A 1 610 ? 42.355 -8.840 -11.269 1.00 72.94 610 ASN A N 1
ATOM 4583 C CA . ASN A 1 610 ? 43.780 -8.743 -11.568 1.00 72.94 610 ASN A CA 1
ATOM 4584 C C . ASN A 1 610 ? 44.518 -10.012 -11.115 1.00 72.94 610 ASN A C 1
ATOM 4586 O O . ASN A 1 610 ? 44.573 -10.331 -9.929 1.00 72.94 610 ASN A O 1
ATOM 4590 N N . LYS A 1 611 ? 45.131 -10.710 -12.078 1.00 69.19 611 LYS A N 1
ATOM 4591 C CA . LYS A 1 611 ? 45.839 -11.993 -11.889 1.00 69.19 611 LYS A CA 1
ATOM 4592 C C . LYS A 1 611 ? 47.366 -11.854 -11.785 1.00 69.19 611 LYS A C 1
ATOM 4594 O O . LYS A 1 611 ? 48.070 -12.857 -11.687 1.00 69.19 611 LYS A O 1
ATOM 4599 N N . SER A 1 612 ? 47.885 -10.629 -11.898 1.00 59.75 612 SER A N 1
ATOM 4600 C CA . SER A 1 612 ? 49.290 -10.363 -12.263 1.00 59.75 612 SER A CA 1
ATOM 4601 C C . SER A 1 612 ? 50.139 -9.681 -11.188 1.00 59.75 612 SER A C 1
ATOM 4603 O O . SER A 1 612 ? 51.363 -9.759 -11.273 1.00 59.75 612 SER A O 1
ATOM 4605 N N . ASN A 1 613 ? 49.523 -9.018 -10.203 1.00 64.06 613 ASN A N 1
ATOM 4606 C CA . ASN A 1 613 ? 50.237 -8.099 -9.303 1.00 64.06 613 ASN A CA 1
ATOM 4607 C C . ASN A 1 613 ? 50.276 -8.529 -7.826 1.00 64.06 613 ASN A C 1
ATOM 4609 O O . ASN A 1 613 ? 51.044 -7.944 -7.070 1.00 64.06 613 ASN A O 1
ATOM 4613 N N . CYS A 1 614 ? 49.485 -9.527 -7.423 1.00 70.44 614 CYS A N 1
ATOM 4614 C CA . CYS A 1 614 ? 49.287 -9.885 -6.012 1.00 70.44 614 CYS A CA 1
ATOM 4615 C C . CYS A 1 614 ? 50.099 -11.083 -5.517 1.00 70.44 614 CYS A C 1
ATOM 4617 O O . CYS A 1 614 ? 50.084 -11.385 -4.334 1.00 70.44 614 CYS A O 1
ATOM 4619 N N . SER A 1 615 ? 50.808 -11.792 -6.394 1.00 65.62 615 SER A N 1
ATOM 4620 C CA . SER A 1 615 ? 51.472 -13.042 -6.031 1.00 65.62 615 SER A CA 1
ATOM 4621 C C . SER A 1 615 ? 52.868 -13.146 -6.636 1.00 65.62 615 SER A C 1
ATOM 4623 O O . SER A 1 615 ? 53.100 -12.878 -7.814 1.00 65.62 615 SER A O 1
ATOM 4625 N N . ALA A 1 616 ? 53.830 -13.617 -5.835 1.00 56.94 616 ALA A N 1
ATOM 4626 C CA . ALA A 1 616 ? 55.183 -13.919 -6.317 1.00 56.94 616 ALA A CA 1
ATOM 4627 C C . ALA A 1 616 ? 55.224 -15.116 -7.296 1.00 56.94 616 ALA A C 1
ATOM 4629 O O . ALA A 1 616 ? 56.224 -15.320 -7.988 1.00 56.94 616 ALA A O 1
ATOM 4630 N N . ARG A 1 617 ? 54.141 -15.904 -7.357 1.00 63.69 617 ARG A N 1
ATOM 4631 C CA . ARG A 1 617 ? 53.866 -16.919 -8.379 1.00 63.69 617 ARG A CA 1
ATOM 4632 C C . ARG A 1 617 ? 52.531 -16.553 -9.048 1.00 63.69 617 ARG A C 1
ATOM 4634 O O . ARG A 1 617 ? 51.510 -16.778 -8.402 1.00 63.69 617 ARG A O 1
ATOM 4641 N N . PRO A 1 618 ? 52.519 -16.038 -10.292 1.00 61.81 618 PRO A N 1
ATOM 4642 C CA . PRO A 1 618 ? 51.274 -15.692 -10.978 1.00 61.81 618 PRO A CA 1
ATOM 4643 C C . PRO A 1 618 ? 50.382 -16.926 -11.180 1.00 61.81 618 PRO A C 1
ATOM 4645 O O . PRO A 1 618 ? 50.879 -18.058 -11.141 1.00 61.81 618 PRO A O 1
ATOM 4648 N N . PHE A 1 619 ? 49.091 -16.689 -11.444 1.00 66.31 619 PHE A N 1
ATOM 4649 C CA . PHE A 1 619 ? 48.138 -17.718 -11.885 1.00 66.31 619 PHE A CA 1
ATOM 4650 C C . PHE A 1 619 ? 48.767 -18.608 -12.966 1.00 66.31 619 PHE A C 1
ATOM 4652 O O . PHE A 1 619 ? 49.396 -18.098 -13.900 1.00 66.31 619 PHE A O 1
ATOM 4659 N N . SER A 1 620 ? 48.635 -19.931 -12.823 1.00 62.03 620 SER A N 1
ATOM 4660 C CA . SER A 1 620 ? 49.313 -20.878 -13.711 1.00 62.03 620 SER A CA 1
ATOM 4661 C C . SER A 1 620 ? 48.354 -21.687 -14.577 1.00 62.03 620 SER A C 1
ATOM 4663 O O . SER A 1 620 ? 47.692 -22.602 -14.091 1.00 62.03 620 SER A O 1
ATOM 4665 N N . ASP A 1 621 ? 48.423 -21.453 -15.889 1.00 55.88 621 ASP A N 1
ATOM 4666 C CA . ASP A 1 621 ? 47.743 -22.257 -16.916 1.00 55.88 621 ASP A CA 1
ATOM 4667 C C . ASP A 1 621 ? 48.125 -23.755 -16.863 1.00 55.88 621 ASP A C 1
ATOM 4669 O O . ASP A 1 621 ? 47.416 -24.593 -17.398 1.00 55.88 621 ASP A O 1
ATOM 4673 N N . ASN A 1 622 ? 49.246 -24.122 -16.222 1.00 55.62 622 ASN A N 1
ATOM 4674 C CA . ASN A 1 622 ? 49.676 -25.525 -16.077 1.00 55.62 622 ASN A CA 1
ATOM 4675 C C . ASN A 1 622 ? 48.978 -26.276 -14.927 1.00 55.62 622 ASN A C 1
ATOM 4677 O O . ASN A 1 622 ? 49.214 -27.470 -14.755 1.00 55.62 622 ASN A O 1
ATOM 4681 N N . ASN A 1 623 ? 48.200 -25.561 -14.113 1.00 57.16 623 ASN A N 1
ATOM 4682 C CA . ASN A 1 623 ? 47.454 -26.076 -12.964 1.00 57.16 623 ASN A CA 1
ATOM 4683 C C . ASN A 1 623 ? 45.933 -25.873 -13.132 1.00 57.16 623 ASN A C 1
ATOM 4685 O O . ASN A 1 623 ? 45.185 -26.046 -12.166 1.00 57.16 623 ASN A O 1
ATOM 4689 N N . ASP A 1 624 ? 45.505 -25.419 -14.315 1.00 65.44 624 ASP A N 1
ATOM 4690 C CA . ASP A 1 624 ? 44.126 -25.033 -14.632 1.00 65.44 624 ASP A CA 1
ATOM 4691 C C . ASP A 1 624 ? 43.530 -24.057 -13.591 1.00 65.44 624 ASP A C 1
ATOM 4693 O O . ASP A 1 624 ? 42.355 -24.112 -13.241 1.00 65.44 624 ASP A O 1
ATOM 4697 N N . GLU A 1 625 ? 44.369 -23.164 -13.050 1.00 70.25 625 GLU A N 1
ATOM 4698 C CA . GLU A 1 625 ? 43.963 -22.138 -12.086 1.00 70.25 625 GLU A CA 1
ATOM 4699 C C . GLU A 1 625 ? 43.262 -20.990 -12.814 1.00 70.25 625 GLU A C 1
ATOM 4701 O O . GLU A 1 625 ? 43.898 -20.233 -13.553 1.00 70.25 625 GLU A O 1
ATOM 4706 N N . TYR A 1 626 ? 41.967 -20.802 -12.562 1.00 65.62 626 TYR A N 1
ATOM 4707 C CA . TYR A 1 626 ? 41.222 -19.682 -13.122 1.00 65.62 626 TYR A CA 1
ATOM 4708 C C . TYR A 1 626 ? 40.454 -18.885 -12.072 1.00 65.62 626 TYR A C 1
ATOM 4710 O O . TYR A 1 626 ? 39.992 -19.387 -11.051 1.00 65.62 626 TYR A O 1
ATOM 4718 N N . VAL A 1 627 ? 40.324 -17.596 -12.379 1.00 65.62 627 VAL A N 1
ATOM 4719 C CA . VAL A 1 627 ? 39.329 -16.709 -11.792 1.00 65.62 627 VAL A CA 1
ATOM 4720 C C . VAL A 1 627 ? 38.607 -15.975 -12.917 1.00 65.62 627 VAL A C 1
ATOM 4722 O O . VAL A 1 627 ? 39.259 -15.496 -13.857 1.00 65.62 627 VAL A O 1
ATOM 4725 N N . VAL A 1 628 ? 37.280 -15.948 -12.854 1.00 65.06 628 VAL A N 1
ATOM 4726 C CA . VAL A 1 628 ? 36.389 -15.290 -13.820 1.00 65.06 628 VAL A CA 1
ATOM 4727 C C . VAL A 1 628 ? 35.374 -14.454 -13.044 1.00 65.06 628 VAL A C 1
ATOM 4729 O O . VAL A 1 628 ? 34.926 -14.875 -11.979 1.00 65.06 628 VAL A O 1
ATOM 4732 N N . ALA A 1 629 ? 35.064 -13.271 -13.569 1.00 64.19 629 ALA A N 1
ATOM 4733 C CA . ALA A 1 629 ? 33.976 -12.422 -13.112 1.00 64.19 629 ALA A CA 1
ATOM 4734 C C . ALA A 1 629 ? 32.930 -12.361 -14.230 1.00 64.19 629 ALA A C 1
ATOM 4736 O O . ALA A 1 629 ? 33.278 -12.006 -15.357 1.00 64.19 629 ALA A O 1
ATOM 4737 N N . ASP A 1 630 ? 31.689 -12.721 -13.915 1.00 62.94 630 ASP A N 1
ATOM 4738 C CA . ASP A 1 630 ? 30.567 -12.779 -14.854 1.00 62.94 630 ASP A CA 1
ATOM 4739 C C . ASP A 1 630 ? 29.369 -12.013 -14.277 1.00 62.94 630 ASP A C 1
ATOM 4741 O O . ASP A 1 630 ? 29.052 -12.157 -13.096 1.00 62.94 630 ASP A O 1
ATOM 4745 N N . VAL A 1 631 ? 28.668 -11.234 -15.106 1.00 59.56 631 VAL A N 1
ATOM 4746 C CA . VAL A 1 631 ? 27.360 -10.659 -14.748 1.00 59.56 631 VAL A CA 1
ATOM 4747 C C . VAL A 1 631 ? 26.315 -11.765 -14.901 1.00 59.56 631 VAL A C 1
ATOM 4749 O O . VAL A 1 631 ? 26.097 -12.249 -16.010 1.00 59.56 631 VAL A O 1
ATOM 4752 N N . VAL A 1 632 ? 25.697 -12.197 -13.800 1.00 58.56 632 VAL A N 1
ATOM 4753 C CA . VAL A 1 632 ? 24.741 -13.323 -13.780 1.00 58.56 632 VAL A CA 1
ATOM 4754 C C . VAL A 1 632 ? 23.297 -12.837 -13.827 1.00 58.56 632 VAL A C 1
ATOM 4756 O O . VAL A 1 632 ? 22.480 -13.449 -14.509 1.00 58.56 632 VAL A O 1
ATOM 4759 N N . SER A 1 633 ? 23.010 -11.715 -13.171 1.00 57.50 633 SER A N 1
ATOM 4760 C CA . SER A 1 633 ? 21.809 -10.910 -13.389 1.00 57.50 633 SER A CA 1
ATOM 4761 C C . SER A 1 633 ? 22.283 -9.496 -13.678 1.00 57.50 633 SER A C 1
ATOM 4763 O O . SER A 1 633 ? 22.963 -8.924 -12.832 1.00 57.50 633 SER A O 1
ATOM 4765 N N . ALA A 1 634 ? 21.990 -8.953 -14.860 1.00 57.03 634 ALA A N 1
ATOM 4766 C CA . ALA A 1 634 ? 22.163 -7.521 -15.098 1.00 57.03 634 ALA A CA 1
ATOM 4767 C C . ALA A 1 634 ? 21.003 -6.798 -14.413 1.00 57.03 634 ALA A C 1
ATOM 4769 O O . ALA A 1 634 ? 19.883 -7.297 -14.462 1.00 57.03 634 ALA A O 1
ATOM 4770 N N . GLY A 1 635 ? 21.266 -5.665 -13.774 1.00 58.31 635 GLY A N 1
ATOM 4771 C CA . GLY A 1 635 ? 20.263 -4.981 -12.963 1.00 58.31 635 GLY A CA 1
ATOM 4772 C C . GLY A 1 635 ? 20.698 -3.569 -12.613 1.00 58.31 635 GLY A C 1
ATOM 4773 O O . GLY A 1 635 ? 21.671 -3.057 -13.164 1.00 58.31 635 GLY A O 1
ATOM 4774 N N . ALA A 1 636 ? 19.982 -2.928 -11.702 1.00 59.34 636 ALA A N 1
ATOM 4775 C CA . ALA A 1 636 ? 20.396 -1.655 -11.133 1.00 59.34 636 ALA A CA 1
ATOM 4776 C C . ALA A 1 636 ? 20.881 -1.815 -9.695 1.00 59.34 636 ALA A C 1
ATOM 4778 O O . ALA A 1 636 ? 20.739 -2.869 -9.068 1.00 59.34 636 ALA A O 1
ATOM 4779 N N . GLY A 1 637 ? 21.438 -0.729 -9.168 1.00 52.34 637 GLY A N 1
ATOM 4780 C CA . GLY A 1 637 ? 21.636 -0.584 -7.741 1.00 52.34 637 GLY A CA 1
ATOM 4781 C C . GLY A 1 637 ? 20.314 -0.304 -7.031 1.00 52.34 637 GLY A C 1
ATOM 4782 O O . GLY A 1 637 ? 19.790 0.809 -7.112 1.00 52.34 637 GLY A O 1
ATOM 4783 N N . ALA A 1 638 ? 19.778 -1.310 -6.342 1.00 55.25 638 ALA A N 1
ATOM 4784 C CA . ALA A 1 638 ? 18.519 -1.206 -5.607 1.00 55.25 638 ALA A CA 1
ATOM 4785 C C . ALA A 1 638 ? 18.780 -0.977 -4.114 1.00 55.25 638 ALA A C 1
ATOM 4787 O O . ALA A 1 638 ? 19.615 -1.652 -3.515 1.00 55.25 638 ALA A O 1
ATOM 4788 N N . GLY A 1 639 ? 18.046 -0.053 -3.492 1.00 50.12 639 GLY A N 1
ATOM 4789 C CA . GLY A 1 639 ? 18.153 0.219 -2.057 1.00 50.12 639 GLY A CA 1
ATOM 4790 C C . GLY A 1 639 ? 17.414 -0.819 -1.223 1.00 50.12 639 GLY A C 1
ATOM 4791 O O . GLY A 1 639 ? 16.318 -0.545 -0.741 1.00 50.12 639 GLY A O 1
ATOM 4792 N N . THR A 1 640 ? 17.993 -2.007 -1.045 1.00 58.72 640 THR A N 1
ATOM 4793 C CA . THR A 1 640 ? 17.374 -3.039 -0.200 1.00 58.72 640 THR A CA 1
ATOM 4794 C C . THR A 1 640 ? 17.711 -2.830 1.278 1.00 58.72 640 THR A C 1
ATOM 4796 O O . THR A 1 640 ? 18.734 -2.237 1.630 1.00 58.72 640 THR A O 1
ATOM 4799 N N . VAL A 1 641 ? 16.852 -3.323 2.176 1.00 57.56 641 VAL A N 1
ATOM 4800 C CA . VAL A 1 641 ? 17.186 -3.386 3.605 1.00 57.56 641 VAL A CA 1
ATOM 4801 C C . VAL A 1 641 ? 18.298 -4.419 3.766 1.00 57.56 641 VAL A C 1
ATOM 4803 O O . VAL A 1 641 ? 18.070 -5.605 3.543 1.00 57.56 641 VAL A O 1
ATOM 4806 N N . ARG A 1 642 ? 19.503 -3.970 4.118 1.00 58.88 642 ARG A N 1
ATOM 4807 C CA . ARG A 1 642 ? 20.689 -4.830 4.078 1.00 58.88 642 ARG A CA 1
ATOM 4808 C C . ARG A 1 642 ? 20.862 -5.709 5.303 1.00 58.88 642 ARG A C 1
ATOM 4810 O O . ARG A 1 642 ? 20.373 -5.413 6.394 1.00 58.88 642 ARG A O 1
ATOM 4817 N N . PHE A 1 643 ? 21.645 -6.760 5.100 1.00 59.91 643 PHE A N 1
ATOM 4818 C CA . PHE A 1 643 ? 22.264 -7.527 6.167 1.00 59.91 643 PHE A CA 1
ATOM 4819 C C . PHE A 1 643 ? 23.386 -6.683 6.781 1.00 59.91 643 PHE A C 1
ATOM 4821 O O . PHE A 1 643 ? 24.341 -6.331 6.101 1.00 59.91 643 PHE A O 1
ATOM 4828 N N . THR A 1 644 ? 23.282 -6.362 8.067 1.00 61.72 644 THR A N 1
ATOM 4829 C CA . THR A 1 644 ? 24.381 -5.770 8.842 1.00 61.72 644 THR A CA 1
ATOM 4830 C C . THR A 1 644 ? 24.584 -6.561 10.131 1.00 61.72 644 THR A C 1
ATOM 4832 O O . THR A 1 644 ? 23.768 -7.412 10.494 1.00 61.72 644 THR A O 1
ATOM 4835 N N . ASP A 1 645 ? 25.652 -6.273 10.875 1.00 58.25 645 ASP A N 1
ATOM 4836 C CA . ASP A 1 645 ? 25.877 -6.863 12.201 1.00 58.25 645 ASP A CA 1
ATOM 4837 C C . ASP A 1 645 ? 24.771 -6.514 13.224 1.00 58.25 645 ASP A C 1
ATOM 4839 O O . ASP A 1 645 ? 24.607 -7.212 14.230 1.00 58.25 645 ASP A O 1
ATOM 4843 N N . ALA A 1 646 ? 23.987 -5.466 12.946 1.00 57.38 646 ALA A N 1
ATOM 4844 C CA . ALA A 1 646 ? 22.880 -4.977 13.759 1.00 57.38 646 ALA A CA 1
ATOM 4845 C C . ALA A 1 646 ? 21.481 -5.233 13.158 1.00 57.38 646 ALA A C 1
ATOM 4847 O O . ALA A 1 646 ? 20.490 -5.093 13.880 1.00 57.38 646 ALA A O 1
ATOM 4848 N N . LEU A 1 647 ? 21.373 -5.588 11.871 1.00 62.97 647 LEU A N 1
ATOM 4849 C CA . LEU A 1 647 ? 20.105 -5.682 11.144 1.00 62.97 647 LEU A CA 1
ATOM 4850 C C . LEU A 1 647 ? 20.034 -6.944 10.277 1.00 62.97 647 LEU A C 1
ATOM 4852 O O . LEU A 1 647 ? 20.825 -7.139 9.360 1.00 62.97 647 LEU A O 1
ATOM 4856 N N . LEU A 1 648 ? 19.023 -7.773 10.538 1.00 66.81 648 LEU A N 1
ATOM 4857 C CA . LEU A 1 648 ? 18.637 -8.876 9.665 1.00 66.81 648 LEU A CA 1
ATOM 4858 C C . LEU A 1 648 ? 17.306 -8.506 8.986 1.00 66.81 648 LEU A C 1
ATOM 4860 O O . LEU A 1 648 ? 16.306 -8.390 9.701 1.00 66.81 648 LEU A O 1
ATOM 4864 N N . PRO A 1 649 ? 17.264 -8.318 7.654 1.00 65.44 649 PRO A N 1
ATOM 4865 C CA . PRO A 1 649 ? 16.059 -7.916 6.931 1.00 65.44 649 PRO A CA 1
ATOM 4866 C C . PRO A 1 649 ? 15.061 -9.076 6.849 1.00 65.44 649 PRO A C 1
ATOM 4868 O O . PRO A 1 649 ? 15.060 -9.878 5.916 1.00 65.44 649 PRO A O 1
ATOM 4871 N N . LEU A 1 650 ? 14.218 -9.190 7.872 1.00 64.38 650 LEU A N 1
ATOM 4872 C CA . LEU A 1 650 ? 13.109 -10.134 7.916 1.00 64.38 650 LEU A CA 1
ATOM 4873 C C . LEU A 1 650 ? 11.801 -9.417 7.585 1.00 64.38 650 LEU A C 1
ATOM 4875 O O . LEU A 1 650 ? 11.583 -8.295 8.036 1.00 64.38 650 LEU A O 1
ATOM 4879 N N . GLY A 1 651 ? 10.902 -10.107 6.886 1.00 59.88 651 GLY A N 1
ATOM 4880 C CA . GLY A 1 651 ? 9.481 -9.769 6.915 1.00 59.88 651 GLY A CA 1
ATOM 4881 C C . GLY A 1 651 ? 8.871 -10.123 8.275 1.00 59.88 651 GLY A C 1
ATOM 4882 O O . GLY A 1 651 ? 9.367 -11.006 8.988 1.00 59.88 651 GLY A O 1
ATOM 4883 N N . SER A 1 652 ? 7.792 -9.445 8.649 1.00 68.62 652 SER A N 1
ATOM 4884 C CA . SER A 1 652 ? 6.976 -9.826 9.798 1.00 68.62 652 SER A CA 1
ATOM 4885 C C . SER A 1 652 ? 6.305 -11.186 9.551 1.00 68.62 652 SER A C 1
ATOM 4887 O O . SER A 1 652 ? 6.305 -11.717 8.439 1.00 68.62 652 SER A O 1
ATOM 4889 N N . ARG A 1 653 ? 5.733 -11.791 10.598 1.00 56.16 653 ARG A N 1
ATOM 4890 C CA . ARG A 1 653 ? 5.102 -13.115 10.477 1.00 56.16 653 ARG A CA 1
ATOM 4891 C C . ARG A 1 653 ? 3.895 -13.113 9.533 1.00 56.16 653 ARG A C 1
ATOM 4893 O O . ARG A 1 653 ? 3.667 -14.112 8.855 1.00 56.16 653 ARG A O 1
ATOM 4900 N N . ASP A 1 654 ? 3.137 -12.021 9.545 1.00 63.69 654 ASP A N 1
ATOM 4901 C CA . ASP A 1 654 ? 1.809 -11.933 8.934 1.00 63.69 654 ASP A CA 1
ATOM 4902 C C . ASP A 1 654 ? 1.805 -11.050 7.667 1.00 63.69 654 ASP A C 1
ATOM 4904 O O . ASP A 1 654 ? 0.879 -11.123 6.865 1.00 63.69 654 ASP A O 1
ATOM 4908 N N . ASP A 1 655 ? 2.871 -10.269 7.459 1.00 52.84 655 ASP A N 1
ATOM 4909 C CA . ASP A 1 655 ? 3.117 -9.425 6.286 1.00 52.84 655 ASP A CA 1
ATOM 4910 C C . ASP A 1 655 ? 4.619 -9.420 5.946 1.00 52.84 655 ASP A C 1
ATOM 4912 O O . ASP A 1 655 ? 5.453 -9.009 6.758 1.00 52.84 655 ASP A O 1
ATOM 4916 N N . ALA A 1 656 ? 4.960 -9.874 4.737 1.00 50.38 656 ALA A N 1
ATOM 4917 C CA . ALA A 1 656 ? 6.333 -9.954 4.240 1.00 50.38 656 ALA A CA 1
ATOM 4918 C C . ALA A 1 656 ? 6.941 -8.585 3.865 1.00 50.38 656 ALA A C 1
ATOM 4920 O O . ALA A 1 656 ? 8.156 -8.503 3.694 1.00 50.38 656 ALA A O 1
ATOM 4921 N N . THR A 1 657 ? 6.120 -7.538 3.732 1.00 48.91 657 THR A N 1
ATOM 4922 C CA . THR A 1 657 ? 6.538 -6.158 3.421 1.00 48.91 657 THR A CA 1
ATOM 4923 C C . THR A 1 657 ? 6.811 -5.327 4.680 1.00 48.91 657 THR A C 1
ATOM 4925 O O . THR A 1 657 ? 7.647 -4.426 4.658 1.00 48.91 657 THR A O 1
ATOM 4928 N N . ALA A 1 658 ? 6.179 -5.668 5.807 1.00 55.22 658 ALA A N 1
ATOM 4929 C CA . ALA A 1 658 ? 6.455 -5.065 7.108 1.00 55.22 658 ALA A CA 1
ATOM 4930 C C . ALA A 1 658 ? 7.718 -5.660 7.761 1.00 55.22 658 ALA A C 1
ATOM 4932 O O . ALA A 1 658 ? 7.966 -6.861 7.675 1.00 55.22 658 ALA A O 1
ATOM 4933 N N . ALA A 1 659 ? 8.494 -4.845 8.483 1.00 62.00 659 ALA A N 1
ATOM 4934 C CA . ALA A 1 659 ? 9.732 -5.291 9.128 1.00 62.00 659 ALA A CA 1
ATOM 4935 C C . ALA A 1 659 ? 9.489 -6.277 10.293 1.00 62.00 659 ALA A C 1
ATOM 4937 O O . ALA A 1 659 ? 8.727 -6.007 11.224 1.00 62.00 659 ALA A O 1
ATOM 4938 N N . GLY A 1 660 ? 10.184 -7.415 10.266 1.00 65.12 660 GLY A N 1
ATOM 4939 C CA . GLY A 1 660 ? 10.154 -8.464 11.283 1.00 65.12 660 GLY A CA 1
ATOM 4940 C C . GLY A 1 660 ? 11.340 -8.419 12.249 1.00 65.12 660 GLY A C 1
ATOM 4941 O O . GLY A 1 660 ? 12.435 -7.971 11.918 1.00 65.12 660 GLY A O 1
ATOM 4942 N N . GLN A 1 661 ? 11.140 -8.935 13.464 1.00 65.44 661 GLN A N 1
ATOM 4943 C CA . GLN A 1 661 ? 12.188 -9.020 14.483 1.00 65.44 661 GLN A CA 1
ATOM 4944 C C . GLN A 1 661 ? 12.915 -10.373 14.431 1.00 65.44 661 GLN A C 1
ATOM 4946 O O . GLN A 1 661 ? 12.281 -11.429 14.464 1.00 65.44 661 GLN A O 1
ATOM 4951 N N . PHE A 1 662 ? 14.251 -10.364 14.443 1.00 68.00 662 PHE A N 1
ATOM 4952 C CA . PHE A 1 662 ? 15.034 -11.585 14.651 1.00 68.00 662 PHE A CA 1
ATOM 4953 C C . PHE A 1 662 ? 14.887 -12.079 16.098 1.00 68.00 662 PHE A C 1
ATOM 4955 O O . PHE A 1 662 ? 15.278 -11.398 17.045 1.00 68.00 662 PHE A O 1
ATOM 4962 N N . LEU A 1 663 ? 14.330 -13.282 16.261 1.00 63.44 663 LEU A N 1
ATOM 4963 C CA . LEU A 1 663 ? 14.118 -13.941 17.561 1.00 63.44 663 LEU A CA 1
ATOM 4964 C C . LEU A 1 663 ? 15.146 -15.055 17.850 1.00 63.44 663 LEU A C 1
ATOM 4966 O O . LEU A 1 663 ? 14.973 -15.835 18.788 1.00 63.44 663 LEU A O 1
ATOM 4970 N N . GLY A 1 664 ? 16.191 -15.172 17.026 1.00 61.41 664 GLY A N 1
ATOM 4971 C CA . GLY A 1 664 ? 17.252 -16.162 17.198 1.00 61.41 664 GLY A CA 1
ATOM 4972 C C . GLY A 1 664 ? 18.319 -15.745 18.223 1.00 61.41 664 GLY A C 1
ATOM 4973 O O . GLY A 1 664 ? 18.328 -14.613 18.706 1.00 61.41 664 GLY A O 1
ATOM 4974 N N . PRO A 1 665 ? 19.238 -16.657 18.584 1.00 55.31 665 PRO A N 1
ATOM 4975 C CA . PRO A 1 665 ? 20.356 -16.339 19.467 1.00 55.31 665 PRO A CA 1
ATOM 4976 C C . PRO A 1 665 ? 21.398 -15.457 18.762 1.00 55.31 665 PRO A C 1
ATOM 4978 O O . PRO A 1 665 ? 21.759 -15.718 17.617 1.00 55.31 665 PRO A O 1
ATOM 4981 N N . ASN A 1 666 ? 21.948 -14.469 19.472 1.00 57.78 666 ASN A N 1
ATOM 4982 C CA . ASN A 1 666 ? 23.073 -13.666 18.978 1.00 57.78 666 ASN A CA 1
ATOM 4983 C C . ASN A 1 666 ? 24.332 -14.531 18.780 1.00 57.78 666 ASN A C 1
ATOM 4985 O O . ASN A 1 666 ? 24.687 -15.331 19.650 1.00 57.78 666 ASN A O 1
ATOM 4989 N N . GLY A 1 667 ? 25.056 -14.306 17.683 1.00 62.47 667 GLY A N 1
ATOM 4990 C CA . GLY A 1 667 ? 26.321 -14.971 17.371 1.00 62.47 667 GLY A CA 1
ATOM 4991 C C . GLY A 1 667 ? 26.952 -14.428 16.089 1.00 62.47 667 GLY A C 1
ATOM 4992 O O . GLY A 1 667 ? 26.332 -13.647 15.377 1.00 62.47 667 GLY A O 1
ATOM 4993 N N . THR A 1 668 ? 28.183 -14.847 15.797 1.00 57.88 668 THR A N 1
ATOM 4994 C CA . THR A 1 668 ? 28.900 -14.533 14.550 1.00 57.88 668 THR A CA 1
ATOM 4995 C C . THR A 1 668 ? 28.953 -15.762 13.640 1.00 57.88 668 THR A C 1
ATOM 4997 O O . THR A 1 668 ? 28.923 -16.891 14.133 1.00 57.88 668 THR A O 1
ATOM 5000 N N . ALA A 1 669 ? 29.020 -15.550 12.319 1.00 56.69 669 ALA A N 1
ATOM 5001 C CA . ALA A 1 669 ? 29.013 -16.613 11.301 1.00 56.69 669 ALA A CA 1
ATOM 5002 C C . ALA A 1 669 ? 27.849 -17.625 11.455 1.00 56.69 669 ALA A C 1
ATOM 5004 O O . ALA A 1 669 ? 28.012 -18.833 11.266 1.00 56.69 669 ALA A O 1
ATOM 5005 N N . LEU A 1 670 ? 26.661 -17.133 11.828 1.00 57.97 670 LEU A N 1
ATOM 5006 C CA . LEU A 1 670 ? 25.453 -17.951 11.915 1.00 57.97 670 LEU A CA 1
ATOM 5007 C C . LEU A 1 670 ? 25.006 -18.361 10.507 1.00 57.97 670 LEU A C 1
ATOM 5009 O O . LEU A 1 670 ? 24.725 -17.511 9.667 1.00 57.97 670 LEU A O 1
ATOM 5013 N N . SER A 1 671 ? 24.908 -19.665 10.249 1.00 54.59 671 SER A N 1
ATOM 5014 C CA . SER A 1 671 ? 24.427 -20.171 8.961 1.00 54.59 671 SER A CA 1
ATOM 5015 C C . SER A 1 671 ? 22.944 -19.841 8.770 1.00 54.59 671 SER A C 1
ATOM 5017 O O . SER A 1 671 ? 22.083 -20.405 9.448 1.00 54.59 671 SER A O 1
ATOM 5019 N N . ILE A 1 672 ? 22.644 -18.946 7.827 1.00 51.78 672 ILE A N 1
ATOM 5020 C CA . ILE A 1 672 ? 21.277 -18.655 7.391 1.00 51.78 672 ILE A CA 1
ATOM 5021 C C . ILE A 1 672 ? 20.887 -19.694 6.339 1.00 51.78 672 ILE A C 1
ATOM 5023 O O . ILE A 1 672 ? 21.474 -19.766 5.261 1.00 51.78 672 ILE A O 1
ATOM 5027 N N . TYR A 1 673 ? 19.876 -20.502 6.646 1.00 48.56 673 TYR A N 1
ATOM 5028 C CA . TYR A 1 673 ? 19.318 -21.466 5.704 1.00 48.56 673 TYR A CA 1
ATOM 5029 C C . TYR A 1 673 ? 18.076 -20.868 5.056 1.00 48.56 673 TYR A C 1
ATOM 5031 O O . TYR A 1 673 ? 17.113 -20.533 5.748 1.00 48.56 673 TYR A O 1
ATOM 5039 N N . LYS A 1 674 ? 18.046 -20.800 3.721 1.00 42.62 674 LYS A N 1
ATOM 5040 C CA . LYS A 1 674 ? 16.781 -20.606 3.009 1.00 42.62 674 LYS A CA 1
ATOM 5041 C C . LYS A 1 674 ? 15.907 -21.825 3.293 1.00 42.62 674 LYS A C 1
ATOM 5043 O O . LYS A 1 674 ? 16.188 -22.904 2.772 1.00 42.62 674 LYS A O 1
ATOM 5048 N N . LEU A 1 675 ? 14.832 -21.655 4.067 1.00 46.16 675 LEU A N 1
ATOM 5049 C CA . LEU A 1 675 ? 13.703 -22.574 3.973 1.00 46.16 675 LEU A CA 1
ATOM 5050 C C . LEU A 1 675 ? 13.204 -22.498 2.527 1.00 46.16 675 LEU A C 1
ATOM 5052 O O . LEU A 1 675 ? 12.521 -21.553 2.133 1.00 46.16 675 LEU A O 1
ATOM 5056 N N . SER A 1 676 ? 13.565 -23.489 1.716 1.00 45.97 676 SER A N 1
ATOM 5057 C CA . SER A 1 676 ? 12.912 -23.761 0.442 1.00 45.97 676 SER A CA 1
ATOM 5058 C C . SER A 1 676 ? 11.513 -24.287 0.756 1.00 45.97 676 SER A C 1
ATOM 5060 O O . SER A 1 676 ? 11.275 -25.492 0.793 1.00 45.97 676 SER A O 1
ATOM 5062 N N . GLY A 1 677 ? 10.615 -23.346 1.064 1.00 45.91 677 GLY A N 1
ATOM 5063 C CA . GLY A 1 677 ? 9.263 -23.551 1.577 1.00 45.91 677 GLY A CA 1
ATOM 5064 C C . GLY A 1 677 ? 8.310 -24.198 0.579 1.00 45.91 677 GLY A C 1
ATOM 5065 O O . GLY A 1 677 ? 7.292 -23.616 0.220 1.00 45.91 677 GLY A O 1
ATOM 5066 N N . SER A 1 678 ? 8.608 -25.428 0.168 1.00 47.59 678 SER A N 1
ATOM 5067 C CA . SER A 1 678 ? 7.649 -26.337 -0.451 1.00 47.59 678 SER A CA 1
ATOM 5068 C C . SER A 1 678 ? 6.665 -26.813 0.619 1.00 47.59 678 SER A C 1
ATOM 5070 O O . SER A 1 678 ? 6.742 -27.945 1.097 1.00 47.59 678 SER A O 1
ATOM 5072 N N . ALA A 1 679 ? 5.752 -25.927 1.021 1.00 47.94 679 ALA A N 1
ATOM 5073 C CA . ALA A 1 679 ? 4.619 -26.261 1.870 1.00 47.94 679 ALA A CA 1
ATOM 5074 C C . ALA A 1 679 ? 3.638 -27.130 1.065 1.00 47.94 679 ALA A C 1
ATOM 5076 O O . ALA A 1 679 ? 2.774 -26.635 0.343 1.00 47.94 679 ALA A O 1
ATOM 5077 N N . LEU A 1 680 ? 3.815 -28.447 1.146 1.00 50.03 680 LEU A N 1
ATOM 5078 C CA . LEU A 1 680 ? 2.946 -29.419 0.493 1.00 50.03 680 LEU A CA 1
ATOM 5079 C C . LEU A 1 680 ? 1.715 -29.669 1.370 1.00 50.03 680 LEU A C 1
ATOM 5081 O O . LEU A 1 680 ? 1.737 -30.533 2.244 1.00 50.03 680 LEU A O 1
ATOM 5085 N N . SER A 1 681 ? 0.638 -28.922 1.122 1.00 55.06 681 SER A N 1
ATOM 5086 C CA . SER A 1 681 ? -0.681 -29.290 1.641 1.00 55.06 681 SER A CA 1
ATOM 5087 C C . SER A 1 681 ? -1.204 -30.504 0.870 1.00 55.06 681 SER A C 1
ATOM 5089 O O . SER A 1 681 ? -1.283 -30.481 -0.360 1.00 55.06 681 SER A O 1
ATOM 5091 N N . VAL A 1 682 ? -1.533 -31.576 1.591 1.00 58.66 682 VAL A N 1
ATOM 5092 C CA . VAL A 1 682 ? -2.103 -32.806 1.030 1.00 58.66 682 VAL A CA 1
ATOM 5093 C C . VAL A 1 682 ? -3.552 -32.901 1.485 1.00 58.66 682 VAL A C 1
ATOM 5095 O O . VAL A 1 682 ? -3.840 -33.369 2.584 1.00 58.66 682 VAL A O 1
ATOM 5098 N N . ALA A 1 683 ? -4.465 -32.448 0.630 1.00 58.59 683 ALA A N 1
ATOM 5099 C CA . ALA A 1 683 ? -5.892 -32.675 0.806 1.00 58.59 683 ALA A CA 1
ATOM 5100 C C . ALA A 1 683 ? -6.281 -34.048 0.236 1.00 58.59 683 ALA A C 1
ATOM 5102 O O . ALA A 1 683 ? -5.801 -34.451 -0.825 1.00 58.59 683 ALA A O 1
ATOM 5103 N N . PHE A 1 684 ? -7.171 -34.757 0.930 1.00 59.03 684 PHE A N 1
ATOM 5104 C CA . PHE A 1 684 ? -7.790 -35.983 0.431 1.00 59.03 684 PHE A CA 1
ATOM 5105 C C . PHE A 1 684 ? -9.170 -35.654 -0.147 1.00 59.03 684 PHE A C 1
ATOM 5107 O O . PHE A 1 684 ? -10.011 -35.118 0.571 1.00 59.03 684 PHE A O 1
ATOM 5114 N N . ASP A 1 685 ? -9.427 -36.025 -1.405 1.00 49.53 685 ASP A N 1
ATOM 5115 C CA . ASP A 1 685 ? -10.742 -35.827 -2.043 1.00 49.53 685 ASP A CA 1
ATOM 5116 C C . ASP A 1 685 ? -11.864 -36.611 -1.329 1.00 49.53 685 ASP A C 1
ATOM 5118 O O . ASP A 1 685 ? -13.007 -36.162 -1.263 1.00 49.53 685 ASP A O 1
ATOM 5122 N N . GLU A 1 686 ? -11.534 -37.782 -0.769 1.00 52.53 686 GLU A N 1
ATOM 5123 C CA . GLU A 1 686 ? -12.455 -38.660 -0.038 1.00 52.53 686 GLU A CA 1
ATOM 5124 C C . GLU A 1 686 ? -11.773 -39.246 1.217 1.00 52.53 686 GLU A C 1
ATOM 5126 O O . GLU A 1 686 ? -11.206 -40.340 1.184 1.00 52.53 686 GLU A O 1
ATOM 5131 N N . ALA A 1 687 ? -11.842 -38.536 2.348 1.00 57.03 687 ALA A N 1
ATOM 5132 C CA . ALA A 1 687 ? -11.437 -39.046 3.663 1.00 57.03 687 ALA A CA 1
ATOM 5133 C C . ALA A 1 687 ? -12.498 -38.742 4.735 1.00 57.03 687 ALA A C 1
ATOM 5135 O O . ALA A 1 687 ? -13.126 -37.684 4.728 1.00 57.03 687 ALA A O 1
ATOM 5136 N N . LEU A 1 688 ? -12.706 -39.680 5.665 1.00 58.25 688 LEU A N 1
ATOM 5137 C CA . LEU A 1 688 ? -13.648 -39.550 6.782 1.00 58.25 688 LEU A CA 1
ATOM 5138 C C . LEU A 1 688 ? -12.920 -39.803 8.106 1.00 58.25 688 LEU A C 1
ATOM 5140 O O . LEU A 1 688 ? -12.397 -40.897 8.320 1.00 58.25 688 LEU A O 1
ATOM 5144 N N . GLY A 1 689 ? -12.954 -38.815 9.004 1.00 65.56 689 GLY A N 1
ATOM 5145 C CA . GLY A 1 689 ? -12.276 -38.863 10.304 1.00 65.56 689 GLY A CA 1
ATOM 5146 C C . GLY A 1 689 ? -10.791 -38.493 10.259 1.00 65.56 689 GLY A C 1
ATOM 5147 O O . GLY A 1 689 ? -10.246 -38.234 9.187 1.00 65.56 689 GLY A O 1
ATOM 5148 N N . ASP A 1 690 ? -10.158 -38.479 11.435 1.00 73.12 690 ASP A N 1
ATOM 5149 C CA . ASP A 1 690 ? -8.719 -38.257 11.615 1.00 73.12 690 ASP A CA 1
ATOM 5150 C C . ASP A 1 690 ? -7.914 -39.218 10.743 1.00 73.12 690 ASP A C 1
ATOM 5152 O O . ASP A 1 690 ? -8.121 -40.437 10.775 1.00 73.12 690 ASP A O 1
ATOM 5156 N N . GLN A 1 691 ? -6.991 -38.659 9.963 1.00 74.19 691 GLN A N 1
ATOM 5157 C CA . GLN A 1 691 ? -6.026 -39.436 9.197 1.00 74.19 691 GLN A CA 1
ATOM 5158 C C . GLN A 1 691 ? -4.721 -39.533 9.991 1.00 74.19 691 GLN A C 1
ATOM 5160 O O . GLN A 1 691 ? -4.366 -38.580 10.669 1.00 74.19 691 GLN A O 1
ATOM 5165 N N . PRO A 1 692 ? -3.984 -40.656 9.935 1.00 75.25 692 PRO A N 1
ATOM 5166 C CA . PRO A 1 692 ? -2.697 -40.743 10.613 1.00 75.25 692 PRO A CA 1
ATOM 5167 C C . PRO A 1 692 ? -1.651 -39.836 9.954 1.00 75.25 692 PRO A C 1
ATOM 5169 O O . PRO A 1 692 ? -1.497 -39.892 8.730 1.00 75.25 692 PRO A O 1
ATOM 5172 N N . ALA A 1 693 ? -0.863 -39.128 10.770 1.00 76.62 693 ALA A N 1
ATOM 5173 C CA . ALA A 1 693 ? 0.328 -38.389 10.359 1.00 76.62 693 ALA A CA 1
ATOM 5174 C C . ALA A 1 693 ? 1.123 -39.080 9.244 1.00 76.62 693 ALA A C 1
ATOM 5176 O O . ALA A 1 693 ? 1.543 -40.240 9.358 1.00 76.62 693 ALA A O 1
ATOM 5177 N N . MET A 1 694 ? 1.410 -38.325 8.183 1.00 77.50 694 MET A N 1
ATOM 5178 C CA . MET A 1 694 ? 2.364 -38.752 7.165 1.00 77.50 694 MET A CA 1
ATOM 5179 C C . MET A 1 694 ? 3.765 -38.932 7.772 1.00 77.50 694 MET A C 1
ATOM 5181 O O . MET A 1 694 ? 4.157 -38.252 8.718 1.00 77.50 694 MET A O 1
ATOM 5185 N N . LEU A 1 695 ? 4.548 -39.851 7.206 1.00 77.75 695 LEU A N 1
ATOM 5186 C CA . LEU A 1 695 ? 5.937 -40.076 7.604 1.00 77.75 695 LEU A CA 1
ATOM 5187 C C . LEU A 1 695 ? 6.876 -39.428 6.586 1.00 77.75 695 LEU A C 1
ATOM 5189 O O . LEU A 1 695 ? 6.804 -39.734 5.396 1.00 77.75 695 LEU A O 1
ATOM 5193 N N . ALA A 1 696 ? 7.786 -38.576 7.055 1.00 75.31 696 ALA A N 1
ATOM 5194 C CA . ALA A 1 696 ? 8.868 -38.055 6.230 1.00 75.31 696 ALA A CA 1
ATOM 5195 C C . ALA A 1 696 ? 10.012 -39.080 6.132 1.00 75.31 696 ALA A C 1
ATOM 5197 O O . ALA A 1 696 ? 10.608 -39.450 7.145 1.00 75.31 696 ALA A O 1
ATOM 5198 N N . ASP A 1 697 ? 10.343 -39.520 4.914 1.00 74.88 697 ASP A N 1
ATOM 5199 C CA . ASP A 1 697 ? 11.564 -40.291 4.661 1.00 74.88 697 ASP A CA 1
ATOM 5200 C C . ASP A 1 697 ? 12.755 -39.336 4.488 1.00 74.88 697 ASP A C 1
ATOM 5202 O O . ASP A 1 697 ? 12.883 -38.636 3.484 1.00 74.88 697 ASP A O 1
ATOM 5206 N N . GLY A 1 698 ? 13.628 -39.306 5.496 1.00 72.31 698 GLY A N 1
ATOM 5207 C CA . GLY A 1 698 ? 14.822 -38.466 5.515 1.00 72.31 698 GLY A CA 1
ATOM 5208 C C . GLY A 1 698 ? 16.019 -39.016 4.730 1.00 72.31 698 GLY A C 1
ATOM 5209 O O . GLY A 1 698 ? 17.052 -38.354 4.703 1.00 72.31 698 GLY A O 1
ATOM 5210 N N . ALA A 1 699 ? 15.932 -40.198 4.105 1.00 74.56 699 ALA A N 1
ATOM 5211 C CA . ALA A 1 699 ? 17.091 -40.912 3.546 1.00 74.56 699 ALA A CA 1
ATOM 5212 C C . ALA A 1 699 ? 17.869 -40.172 2.435 1.00 74.56 699 ALA A C 1
ATOM 5214 O O . ALA A 1 699 ? 18.997 -40.557 2.126 1.00 74.56 699 ALA A O 1
ATOM 5215 N N . TYR A 1 700 ? 17.282 -39.126 1.845 1.00 64.38 700 TYR A N 1
ATOM 5216 C CA . TYR A 1 700 ? 17.885 -38.298 0.791 1.00 64.38 700 TYR A CA 1
ATOM 5217 C C . TYR A 1 700 ? 18.051 -36.820 1.185 1.00 64.38 700 TYR A C 1
ATOM 5219 O O . TYR A 1 700 ? 18.387 -35.997 0.334 1.00 64.38 700 TYR A O 1
ATOM 5227 N N . LEU A 1 701 ? 17.807 -36.465 2.451 1.00 62.44 701 LEU A N 1
ATOM 5228 C CA . LEU A 1 701 ? 18.026 -35.107 2.946 1.00 62.44 701 LEU A CA 1
ATOM 5229 C C . LEU A 1 701 ? 19.525 -34.843 3.147 1.00 62.44 701 LEU A C 1
ATOM 5231 O O . LEU A 1 701 ? 20.281 -35.729 3.548 1.00 62.44 701 LEU A O 1
ATOM 5235 N N . ALA A 1 702 ? 19.953 -33.613 2.858 1.00 61.50 702 ALA A N 1
ATOM 5236 C CA . ALA A 1 702 ? 21.308 -33.164 3.157 1.00 61.50 702 ALA A CA 1
ATOM 5237 C C . ALA A 1 702 ? 21.505 -32.985 4.672 1.00 61.50 702 ALA A C 1
ATOM 5239 O O . ALA A 1 702 ? 20.544 -32.788 5.418 1.00 61.50 702 ALA A O 1
ATOM 5240 N N . ASP A 1 703 ? 22.757 -33.041 5.126 1.00 57.12 703 ASP A N 1
ATOM 5241 C CA . ASP A 1 703 ? 23.085 -32.936 6.549 1.00 57.12 703 ASP A CA 1
ATOM 5242 C C . ASP A 1 703 ? 22.621 -31.576 7.111 1.00 57.12 703 ASP A C 1
ATOM 5244 O O . ASP A 1 703 ? 22.855 -30.530 6.505 1.00 57.12 703 ASP A O 1
ATOM 5248 N N . GLY A 1 704 ? 21.902 -31.595 8.236 1.00 55.88 704 GLY A N 1
ATOM 5249 C CA . GLY A 1 704 ? 21.244 -30.412 8.814 1.00 55.88 704 GLY A CA 1
ATOM 5250 C C . GLY A 1 704 ? 19.850 -30.064 8.261 1.00 55.88 704 GLY A C 1
ATOM 5251 O O . GLY A 1 704 ? 19.186 -29.202 8.834 1.00 55.88 704 GLY A O 1
ATOM 5252 N N . VAL A 1 705 ? 19.353 -30.736 7.213 1.00 52.81 705 VAL A N 1
ATOM 5253 C CA . VAL A 1 705 ? 17.984 -30.532 6.700 1.00 52.81 705 VAL A CA 1
ATOM 5254 C C . VAL A 1 705 ? 16.992 -31.434 7.439 1.00 52.81 705 VAL A C 1
ATOM 5256 O O . VAL A 1 705 ? 17.143 -32.654 7.466 1.00 52.81 705 VAL A O 1
ATOM 5259 N N . ALA A 1 706 ? 15.935 -30.841 7.999 1.00 65.44 706 ALA A N 1
ATOM 5260 C CA . ALA A 1 706 ? 14.845 -31.558 8.654 1.00 65.44 706 ALA A CA 1
ATOM 5261 C C . ALA A 1 706 ? 13.534 -31.420 7.866 1.00 65.44 706 ALA A C 1
ATOM 5263 O O . ALA A 1 706 ? 13.169 -30.326 7.443 1.00 65.44 706 ALA A O 1
ATOM 5264 N N . ALA A 1 707 ? 12.802 -32.525 7.723 1.00 67.19 707 ALA A N 1
ATOM 5265 C CA . ALA A 1 707 ? 11.428 -32.531 7.233 1.00 67.19 707 ALA A CA 1
ATOM 5266 C C . ALA A 1 707 ? 10.479 -32.766 8.416 1.00 67.19 707 ALA A C 1
ATOM 5268 O O . ALA A 1 707 ? 10.494 -33.832 9.031 1.00 67.19 707 ALA A O 1
ATOM 5269 N N . THR A 1 708 ? 9.670 -31.763 8.748 1.00 70.00 708 THR A N 1
ATOM 5270 C CA . THR A 1 708 ? 8.680 -31.824 9.831 1.00 70.00 708 THR A CA 1
ATOM 5271 C C . THR A 1 708 ? 7.285 -31.998 9.252 1.00 70.00 708 THR A C 1
ATOM 5273 O O . THR A 1 708 ? 6.814 -31.129 8.519 1.00 70.00 708 THR A O 1
ATOM 5276 N N . VAL A 1 709 ? 6.609 -33.090 9.605 1.00 74.06 709 VAL A N 1
ATOM 5277 C CA . VAL A 1 709 ? 5.179 -33.256 9.321 1.00 74.06 709 VAL A CA 1
ATOM 5278 C C . VAL A 1 709 ? 4.388 -32.633 10.466 1.00 74.06 709 VAL A C 1
ATOM 5280 O O . VAL A 1 709 ? 4.654 -32.925 11.631 1.00 74.06 709 VAL A O 1
ATOM 5283 N N . VAL A 1 710 ? 3.434 -31.772 10.119 1.00 69.62 710 VAL A N 1
ATOM 5284 C CA . VAL A 1 710 ? 2.422 -31.248 11.039 1.00 69.62 710 VAL A CA 1
ATOM 5285 C C . VAL A 1 710 ? 1.122 -31.980 10.729 1.00 69.62 710 VAL A C 1
ATOM 5287 O O . VAL A 1 710 ? 0.669 -31.962 9.587 1.00 69.62 710 VAL A O 1
ATOM 5290 N N . ASP A 1 711 ? 0.579 -32.649 11.738 1.00 68.00 711 ASP A N 1
ATOM 5291 C CA . ASP A 1 711 ? -0.700 -33.364 11.699 1.00 68.00 711 ASP A CA 1
ATOM 5292 C C . ASP A 1 711 ? -1.753 -32.576 12.501 1.00 68.00 711 ASP A C 1
ATOM 5294 O O . ASP A 1 711 ? -1.404 -31.600 13.171 1.00 68.00 711 ASP A O 1
ATOM 5298 N N . ASP A 1 712 ? -3.026 -32.970 12.434 1.00 65.81 712 ASP A N 1
ATOM 5299 C CA . ASP A 1 712 ? -4.138 -32.366 13.196 1.00 65.81 712 ASP A CA 1
ATOM 5300 C C . ASP A 1 712 ? -4.358 -30.846 12.988 1.00 65.81 712 ASP A C 1
ATOM 5302 O O . ASP A 1 712 ? -4.947 -30.174 13.838 1.00 65.81 712 ASP A O 1
ATOM 5306 N N . VAL A 1 713 ? -3.954 -30.280 11.838 1.00 63.25 713 VAL A N 1
ATOM 5307 C CA . VAL A 1 713 ? -4.215 -28.859 11.489 1.00 63.25 713 VAL A CA 1
ATOM 5308 C C . VAL A 1 713 ? -5.718 -28.535 11.553 1.00 63.25 713 VAL A C 1
ATOM 5310 O O . VAL A 1 713 ? -6.112 -27.465 12.018 1.00 63.25 713 VAL A O 1
ATOM 5313 N N . VAL A 1 714 ? -6.557 -29.495 11.151 1.00 56.12 714 VAL A N 1
ATOM 5314 C CA . VAL A 1 714 ? -7.986 -29.560 11.477 1.00 56.12 714 VAL A CA 1
ATOM 5315 C C . VAL A 1 714 ? -8.300 -31.003 11.869 1.00 56.12 714 VAL A C 1
ATOM 5317 O O . VAL A 1 714 ? -8.357 -31.874 11.003 1.00 56.12 714 VAL A O 1
ATOM 5320 N N . GLN A 1 715 ? -8.503 -31.261 13.163 1.00 63.25 715 GLN A N 1
ATOM 5321 C CA . GLN A 1 715 ? -8.756 -32.617 13.657 1.00 63.25 715 GLN A CA 1
ATOM 5322 C C . GLN A 1 715 ? -10.073 -33.200 13.098 1.00 63.25 715 GLN A C 1
ATOM 5324 O O . GLN A 1 715 ? -11.154 -32.613 13.227 1.00 63.25 715 GLN A O 1
ATOM 5329 N N . GLY A 1 716 ? -9.994 -34.378 12.485 1.00 60.09 716 GLY A N 1
ATOM 5330 C CA . GLY A 1 716 ? -11.089 -35.071 11.818 1.00 60.09 716 GLY A CA 1
ATOM 5331 C C . GLY A 1 716 ? -11.977 -35.868 12.778 1.00 60.09 716 GLY A C 1
ATOM 5332 O O . GLY A 1 716 ? -11.640 -36.958 13.239 1.00 60.09 716 GLY A O 1
ATOM 5333 N N . SER A 1 717 ? -13.203 -35.400 13.012 1.00 59.47 717 SER A N 1
ATOM 5334 C CA . SER A 1 717 ? -14.153 -36.124 13.867 1.00 59.47 717 SER A CA 1
ATOM 5335 C C . SER A 1 717 ? -14.877 -37.259 13.127 1.00 59.47 717 SER A C 1
ATOM 5337 O O . SER A 1 717 ? -15.825 -37.033 12.375 1.00 59.47 717 SER A O 1
ATOM 5339 N N . ALA A 1 718 ? -14.486 -38.509 13.396 1.00 56.34 718 ALA A N 1
ATOM 5340 C CA . ALA A 1 718 ? -15.201 -39.716 12.962 1.00 56.34 718 ALA A CA 1
ATOM 5341 C C . ALA A 1 718 ? -16.449 -40.007 13.828 1.00 56.34 718 ALA A C 1
ATOM 5343 O O . ALA A 1 718 ? -16.625 -41.115 14.345 1.00 56.34 718 ALA A O 1
ATOM 5344 N N . ALA A 1 719 ? -17.318 -39.012 14.028 1.00 56.62 719 ALA A N 1
ATOM 5345 C CA . ALA A 1 719 ? -18.533 -39.153 14.828 1.00 56.62 719 ALA A CA 1
ATOM 5346 C C . ALA A 1 719 ? -19.549 -40.090 14.142 1.00 56.62 719 ALA A C 1
ATOM 5348 O O . ALA A 1 719 ? -20.407 -39.665 13.372 1.00 56.62 719 ALA A O 1
ATOM 5349 N N . THR A 1 720 ? -19.476 -41.388 14.449 1.00 57.03 720 THR A N 1
ATOM 5350 C CA . THR A 1 720 ? -20.399 -42.419 13.925 1.00 57.03 720 THR A CA 1
ATOM 5351 C C . THR A 1 720 ? -21.812 -42.350 14.522 1.00 57.03 720 THR A C 1
ATOM 5353 O O . THR A 1 720 ? -22.700 -43.093 14.105 1.00 57.03 720 THR A O 1
ATOM 5356 N N . GLY A 1 721 ? -22.045 -41.437 15.468 1.00 58.88 721 GLY A N 1
ATOM 5357 C CA . GLY A 1 721 ? -23.355 -41.090 16.007 1.00 58.88 721 GLY A CA 1
ATOM 5358 C C . GLY A 1 721 ? -23.268 -39.946 17.019 1.00 58.88 721 GLY A C 1
ATOM 5359 O O . GLY A 1 721 ? -22.200 -39.662 17.558 1.00 58.88 721 GLY A O 1
ATOM 5360 N N . ILE A 1 722 ? -24.408 -39.312 17.291 1.00 63.50 722 ILE A N 1
ATOM 5361 C CA . ILE A 1 722 ? -24.591 -38.318 18.355 1.00 63.50 722 ILE A CA 1
ATOM 5362 C C . ILE A 1 722 ? -25.784 -38.739 19.218 1.00 63.50 722 ILE A C 1
ATOM 5364 O O . ILE A 1 722 ? -26.812 -39.169 18.691 1.00 63.50 722 ILE A O 1
ATOM 5368 N N . VAL A 1 723 ? -25.651 -38.638 20.541 1.00 67.06 723 VAL A N 1
ATOM 5369 C CA . VAL A 1 723 ? -26.768 -38.839 21.472 1.00 67.06 723 VAL A CA 1
ATOM 5370 C C . VAL A 1 723 ? -27.398 -37.478 21.738 1.00 67.06 723 VAL A C 1
ATOM 5372 O O . VAL A 1 723 ? -26.740 -36.577 22.249 1.00 67.06 723 VAL A O 1
ATOM 5375 N N . LEU A 1 724 ? -28.668 -37.327 21.368 1.00 64.19 724 LEU A N 1
ATOM 5376 C CA . LEU A 1 724 ? -29.456 -36.142 21.693 1.00 64.19 724 LEU A CA 1
ATOM 5377 C C . LEU A 1 724 ? -30.151 -36.377 23.036 1.00 64.19 724 LEU A C 1
ATOM 5379 O O . LEU A 1 724 ? -31.115 -37.139 23.125 1.00 64.19 724 LEU A O 1
ATOM 5383 N N . GLU A 1 725 ? -29.623 -35.755 24.084 1.00 64.69 725 GLU A N 1
ATOM 5384 C CA . GLU A 1 725 ? -30.215 -35.774 25.422 1.00 64.69 725 GLU A CA 1
ATOM 5385 C C . GLU A 1 725 ? -31.355 -34.745 25.541 1.00 64.69 725 GLU A C 1
ATOM 5387 O O . GLU A 1 725 ? -31.538 -33.889 24.674 1.00 64.69 725 GLU A O 1
ATOM 5392 N N . SER A 1 726 ? -32.155 -34.842 26.607 1.00 66.19 726 SER A N 1
ATOM 5393 C CA . SER A 1 726 ? -33.262 -33.912 26.911 1.00 66.19 726 SER A CA 1
ATOM 5394 C C . SER A 1 726 ? -34.370 -33.788 25.848 1.00 66.19 726 SER A C 1
ATOM 5396 O O . SER A 1 726 ? -35.151 -32.840 25.885 1.00 66.19 726 SER A O 1
ATOM 5398 N N . LEU A 1 727 ? -34.502 -34.750 24.926 1.00 66.06 727 LEU A N 1
ATOM 5399 C CA . LEU A 1 727 ? -35.637 -34.795 23.998 1.00 66.06 727 LEU A CA 1
ATOM 5400 C C . LEU A 1 727 ? -36.947 -35.117 24.737 1.00 66.06 727 LEU A C 1
ATOM 5402 O O . LEU A 1 727 ? -37.027 -36.083 25.501 1.00 66.06 727 LEU A O 1
ATOM 5406 N N . HIS A 1 728 ? -38.003 -34.351 24.463 1.00 59.88 728 HIS A N 1
ATOM 5407 C CA . HIS A 1 728 ? -39.305 -34.558 25.091 1.00 59.88 728 HIS A CA 1
ATOM 5408 C C . HIS A 1 728 ? -40.018 -35.794 24.523 1.00 59.88 728 HIS A C 1
ATOM 5410 O O . HIS A 1 728 ? -40.077 -36.017 23.312 1.00 59.88 728 HIS A O 1
ATOM 5416 N N . THR A 1 729 ? -40.596 -36.600 25.416 1.00 60.78 729 THR A N 1
ATOM 5417 C CA . THR A 1 729 ? -41.412 -37.762 25.034 1.00 60.78 729 THR A CA 1
ATOM 5418 C C . THR A 1 729 ? -42.653 -37.303 24.269 1.00 60.78 729 THR A C 1
ATOM 5420 O O . THR A 1 729 ? -43.327 -36.372 24.696 1.00 60.78 729 THR A O 1
ATOM 5423 N N . GLY A 1 730 ? -42.968 -37.954 23.148 1.00 56.94 730 GLY A N 1
ATOM 5424 C CA . GLY A 1 730 ? -44.132 -37.619 22.317 1.00 56.94 730 GLY A CA 1
ATOM 5425 C C . GLY A 1 730 ? -43.909 -36.500 21.288 1.00 56.94 730 GLY A C 1
ATOM 5426 O O . GLY A 1 730 ? -44.694 -36.397 20.348 1.00 56.94 730 GLY A O 1
ATOM 5427 N N . VAL A 1 731 ? -42.821 -35.727 21.381 1.00 59.66 731 VAL A N 1
ATOM 5428 C CA . VAL A 1 731 ? -42.489 -34.683 20.396 1.00 59.66 731 VAL A CA 1
ATOM 5429 C C . VAL A 1 731 ? -41.739 -35.300 19.201 1.00 59.66 731 VAL A C 1
ATOM 5431 O O . VAL A 1 731 ? -40.763 -36.023 19.408 1.00 59.66 731 VAL A O 1
ATOM 5434 N N . PRO A 1 732 ? -42.166 -35.066 17.944 1.00 64.94 732 PRO A N 1
ATOM 5435 C CA . PRO A 1 732 ? -41.437 -35.528 16.767 1.00 64.94 732 PRO A CA 1
ATOM 5436 C C . PRO A 1 732 ? -40.237 -34.617 16.477 1.00 64.94 732 PRO A C 1
ATOM 5438 O O . PRO A 1 732 ? -40.397 -33.424 16.228 1.00 64.94 732 PRO A O 1
ATOM 5441 N N . TYR A 1 733 ? -39.036 -35.193 16.440 1.00 66.06 733 TYR A N 1
ATOM 5442 C CA . TYR A 1 733 ? -37.807 -34.488 16.070 1.00 66.06 733 TYR A CA 1
ATOM 5443 C C . TYR A 1 733 ? -37.302 -34.939 14.695 1.00 66.06 733 TYR A C 1
ATOM 5445 O O . TYR A 1 733 ? -37.439 -36.107 14.319 1.00 66.06 733 TYR A O 1
ATOM 5453 N N . SER A 1 734 ? -36.681 -34.014 13.956 1.00 73.75 734 SER A N 1
ATOM 5454 C CA . SER A 1 734 ? -36.009 -34.287 12.681 1.00 73.75 734 SER A CA 1
ATOM 5455 C C . SER A 1 734 ? -34.545 -33.866 12.741 1.00 73.75 734 SER A C 1
ATOM 5457 O O . SER A 1 734 ? -34.267 -32.725 13.107 1.00 73.75 734 SER A O 1
ATOM 5459 N N . VAL A 1 735 ? -33.627 -34.738 12.325 1.00 70.38 735 VAL A N 1
ATOM 5460 C CA . VAL A 1 735 ? -32.188 -34.423 12.258 1.00 70.38 735 VAL A CA 1
ATOM 5461 C C . VAL A 1 735 ? -31.761 -34.209 10.805 1.00 70.38 735 VAL A C 1
ATOM 5463 O O . VAL A 1 735 ? -32.154 -34.965 9.913 1.00 70.38 735 VAL A O 1
ATOM 5466 N N . ARG A 1 736 ? -30.943 -33.178 10.572 1.00 73.38 736 ARG A N 1
ATOM 5467 C CA . ARG A 1 736 ? -30.233 -32.908 9.313 1.00 73.38 736 ARG A CA 1
ATOM 5468 C C . ARG A 1 736 ? -28.743 -32.792 9.606 1.00 73.38 736 ARG A C 1
ATOM 5470 O O . ARG A 1 736 ? -28.370 -32.424 10.717 1.00 73.38 736 ARG A O 1
ATOM 5477 N N . VAL A 1 737 ? -27.911 -33.079 8.613 1.00 70.12 737 VAL A N 1
ATOM 5478 C CA . VAL A 1 737 ? -26.451 -32.950 8.703 1.00 70.12 737 VAL A CA 1
ATOM 5479 C C . VAL A 1 737 ? -25.931 -32.091 7.554 1.00 70.12 737 VAL A C 1
ATOM 5481 O O . VAL A 1 737 ? -26.501 -32.114 6.467 1.00 70.12 737 VAL A O 1
ATOM 5484 N N . ALA A 1 738 ? -24.863 -31.340 7.791 1.00 66.56 738 ALA A N 1
ATOM 5485 C CA . ALA A 1 738 ? -24.104 -30.625 6.770 1.00 66.56 738 ALA A CA 1
ATOM 5486 C C . ALA A 1 738 ? -22.618 -30.924 6.993 1.00 66.56 738 ALA A C 1
ATOM 5488 O O . ALA A 1 738 ? -22.179 -31.038 8.140 1.00 66.56 738 ALA A O 1
ATOM 5489 N N . ALA A 1 739 ? -21.854 -31.074 5.914 1.00 66.12 739 ALA A N 1
ATOM 5490 C CA . ALA A 1 739 ? -20.401 -31.149 5.996 1.00 66.12 739 ALA A CA 1
ATOM 5491 C C . ALA A 1 739 ? -19.826 -29.732 6.137 1.00 66.12 739 ALA A C 1
ATOM 5493 O O . ALA A 1 739 ? -20.455 -28.764 5.710 1.00 66.12 739 ALA A O 1
ATOM 5494 N N . ARG A 1 740 ? -18.628 -29.597 6.711 1.00 61.53 740 ARG A N 1
ATOM 5495 C CA . ARG A 1 740 ? -17.895 -28.328 6.766 1.00 61.53 740 ARG A CA 1
ATOM 5496 C C . ARG A 1 740 ? -16.471 -28.537 6.269 1.00 61.53 740 ARG A C 1
ATOM 5498 O O . ARG A 1 740 ? -15.833 -29.507 6.665 1.00 61.53 740 ARG A O 1
ATOM 5505 N N . ASN A 1 741 ? -15.981 -27.610 5.456 1.00 60.72 741 ASN A N 1
ATOM 5506 C CA . ASN A 1 741 ? -14.570 -27.473 5.106 1.00 60.72 741 ASN A CA 1
ATOM 5507 C C . ASN A 1 741 ? -14.126 -26.006 5.292 1.00 60.72 741 ASN A C 1
ATOM 5509 O O . ASN A 1 741 ? -14.848 -25.195 5.880 1.00 60.72 741 ASN A O 1
ATOM 5513 N N . GLU A 1 742 ? -12.935 -25.666 4.803 1.00 48.16 742 GLU A N 1
ATOM 5514 C CA . GLU A 1 742 ? -12.353 -24.318 4.892 1.00 48.16 742 GLU A CA 1
ATOM 5515 C C . GLU A 1 742 ? -13.161 -23.247 4.134 1.00 48.16 742 GLU A C 1
ATOM 5517 O O . GLU A 1 742 ? -13.113 -22.076 4.499 1.00 48.16 742 GLU A O 1
ATOM 5522 N N . LEU A 1 743 ? -13.965 -23.640 3.137 1.00 48.59 743 LEU A N 1
ATOM 5523 C CA . LEU A 1 743 ? -14.836 -22.743 2.365 1.00 48.59 743 LEU A CA 1
ATOM 5524 C C . LEU A 1 743 ? -16.220 -22.534 3.008 1.00 48.59 743 LEU A C 1
ATOM 5526 O O . LEU A 1 743 ? -16.999 -21.711 2.528 1.00 48.59 743 LEU A O 1
ATOM 5530 N N . GLY A 1 744 ? -16.544 -23.260 4.085 1.00 55.22 744 GLY A N 1
ATOM 5531 C CA . GLY A 1 744 ? -17.797 -23.121 4.829 1.00 55.22 744 GLY A CA 1
ATOM 5532 C C . GLY A 1 744 ? -18.569 -24.430 5.002 1.00 55.22 744 GLY A C 1
ATOM 5533 O O . GLY A 1 744 ? -18.003 -25.523 4.981 1.00 55.22 744 GLY A O 1
ATOM 5534 N N . TYR A 1 745 ? -19.878 -24.311 5.230 1.00 67.69 745 TYR A N 1
ATOM 5535 C CA . TYR A 1 745 ? -20.794 -25.451 5.318 1.00 67.69 745 TYR A CA 1
ATOM 5536 C C . TYR A 1 745 ? -21.348 -25.821 3.938 1.00 67.69 745 TYR A C 1
ATOM 5538 O O . TYR A 1 745 ? -21.635 -24.944 3.124 1.00 67.69 745 TYR A O 1
ATOM 5546 N N . SER A 1 746 ? -21.561 -27.116 3.702 1.00 73.25 746 SER A N 1
ATOM 5547 C CA . SER A 1 746 ? -22.375 -27.600 2.587 1.00 73.25 746 SER A CA 1
ATOM 5548 C C . SER A 1 746 ? -23.849 -27.235 2.776 1.00 73.25 746 SER A C 1
ATOM 5550 O O . SER A 1 746 ? -24.290 -26.907 3.881 1.00 73.25 746 SER A O 1
ATOM 5552 N N . ASP A 1 747 ? -24.650 -27.434 1.728 1.00 78.94 747 ASP A N 1
ATOM 5553 C CA . ASP A 1 747 ? -26.098 -27.552 1.888 1.00 78.94 747 ASP A CA 1
ATOM 5554 C C . ASP A 1 747 ? -26.450 -28.604 2.954 1.00 78.94 747 ASP A C 1
ATOM 5556 O O . ASP A 1 747 ? -25.786 -29.640 3.094 1.00 78.94 747 ASP A O 1
ATOM 5560 N N . TRP A 1 748 ? -27.520 -28.337 3.703 1.00 75.44 748 TRP A N 1
ATOM 5561 C CA . TRP A 1 748 ? -28.070 -29.278 4.674 1.00 75.44 748 TRP A CA 1
ATOM 5562 C C . TRP A 1 748 ? -28.701 -30.479 3.974 1.00 75.44 748 TRP A C 1
ATOM 5564 O O . TRP A 1 748 ? -29.464 -30.332 3.016 1.00 75.44 748 TRP A O 1
ATOM 5574 N N . SER A 1 749 ? -28.478 -31.671 4.524 1.00 74.88 749 SER A N 1
ATOM 5575 C CA . SER A 1 749 ? -29.159 -32.882 4.085 1.00 74.88 749 SER A CA 1
ATOM 5576 C C . SER A 1 749 ? -30.682 -32.725 4.157 1.00 74.88 749 SER A C 1
ATOM 5578 O O . SER A 1 749 ? -31.235 -32.028 5.019 1.00 74.88 749 SER A O 1
ATOM 5580 N N . VAL A 1 750 ? -31.391 -33.491 3.325 1.00 71.62 750 VAL A N 1
ATOM 5581 C CA . VAL A 1 750 ? -32.790 -33.828 3.622 1.00 71.62 750 VAL A CA 1
ATOM 5582 C C . VAL A 1 750 ? -32.885 -34.464 5.026 1.00 71.62 750 VAL A C 1
ATOM 5584 O O . VAL A 1 750 ? -31.901 -35.063 5.475 1.00 71.62 750 VAL A O 1
ATOM 5587 N N . PRO A 1 751 ? -34.018 -34.336 5.746 1.00 71.75 751 PRO A N 1
ATOM 5588 C CA . PRO A 1 751 ? -34.185 -34.935 7.071 1.00 71.75 751 PRO A CA 1
ATOM 5589 C C . PRO A 1 751 ? -33.849 -36.432 7.068 1.00 71.75 751 PRO A C 1
ATOM 5591 O O . PRO A 1 751 ? -34.539 -37.226 6.432 1.00 71.75 751 PRO A O 1
ATOM 5594 N N . ALA A 1 752 ? -32.767 -36.804 7.754 1.00 59.56 752 ALA A N 1
ATOM 5595 C CA . ALA A 1 752 ? -32.177 -38.141 7.671 1.00 59.56 752 ALA A CA 1
ATOM 5596 C C . ALA A 1 752 ? -32.856 -39.148 8.613 1.00 59.56 752 ALA A C 1
ATOM 5598 O O . ALA A 1 752 ? -32.865 -40.348 8.347 1.00 59.56 752 ALA A O 1
ATOM 5599 N N . ALA A 1 753 ? -33.454 -38.654 9.699 1.00 60.16 753 ALA A N 1
ATOM 5600 C CA . ALA A 1 753 ? -34.271 -39.433 10.617 1.00 60.16 753 ALA A CA 1
ATOM 5601 C C . ALA A 1 753 ? -35.422 -38.579 11.164 1.00 60.16 753 ALA A C 1
ATOM 5603 O O . ALA A 1 753 ? -35.238 -37.399 11.473 1.00 60.16 753 ALA A O 1
ATOM 5604 N N . LEU A 1 754 ? -36.590 -39.209 11.302 1.00 59.53 754 LEU A N 1
ATOM 5605 C CA . LEU A 1 754 ? -37.745 -38.710 12.044 1.00 59.53 754 LEU A CA 1
ATOM 5606 C C . LEU A 1 754 ? -38.000 -39.678 13.197 1.00 59.53 754 LEU A C 1
ATOM 5608 O O . LEU A 1 754 ? -38.118 -40.883 12.971 1.00 59.53 754 LEU A O 1
ATOM 5612 N N . GLY A 1 755 ? -38.069 -39.162 14.421 1.00 61.03 755 GLY A N 1
ATOM 5613 C CA . GLY A 1 755 ? -38.243 -39.983 15.613 1.00 61.03 755 GLY A CA 1
ATOM 5614 C C . GLY A 1 755 ? -39.044 -39.268 16.690 1.00 61.03 755 GLY A C 1
ATOM 5615 O O . GLY A 1 755 ? -38.857 -38.077 16.928 1.00 61.03 755 GLY A O 1
ATOM 5616 N N . THR A 1 756 ? -39.913 -40.022 17.355 1.00 67.81 756 THR A N 1
ATOM 5617 C CA . THR A 1 756 ? -40.659 -39.579 18.533 1.00 67.81 756 THR A CA 1
ATOM 5618 C C . THR A 1 756 ? -40.145 -40.374 19.734 1.00 67.81 756 THR A C 1
ATOM 5620 O O . THR A 1 756 ? -40.355 -41.590 19.769 1.00 67.81 756 THR A O 1
ATOM 5623 N N . PRO A 1 757 ? -39.456 -39.749 20.706 1.00 65.56 757 PRO A N 1
ATOM 5624 C CA . PRO A 1 757 ? -39.026 -40.435 21.916 1.00 65.56 757 PRO A CA 1
ATOM 5625 C C . PRO A 1 757 ? -40.238 -40.980 22.678 1.00 65.56 757 PRO A C 1
ATOM 5627 O O . PRO A 1 757 ? -41.249 -40.292 22.830 1.00 65.56 757 PRO A O 1
ATOM 5630 N N . ALA A 1 758 ? -40.132 -42.215 23.163 1.00 59.03 758 ALA A N 1
ATOM 5631 C CA . ALA A 1 758 ? -41.169 -42.896 23.930 1.00 59.03 758 ALA A CA 1
ATOM 5632 C C . ALA A 1 758 ? -40.559 -43.479 25.210 1.00 59.03 758 ALA A C 1
ATOM 5634 O O . ALA A 1 758 ? -39.548 -44.178 25.147 1.00 59.03 758 ALA A O 1
ATOM 5635 N N . THR A 1 759 ? -41.187 -43.221 26.359 1.00 56.34 759 THR A N 1
ATOM 5636 C CA . THR A 1 759 ? -40.836 -43.851 27.640 1.00 56.34 759 THR A CA 1
ATOM 5637 C C . THR A 1 759 ? -41.959 -44.768 28.124 1.00 56.34 759 THR A C 1
ATOM 5639 O O . THR A 1 759 ? -43.088 -44.707 27.632 1.00 56.34 759 THR A O 1
ATOM 5642 N N . VAL A 1 760 ? -41.653 -45.645 29.080 1.00 52.16 760 VAL A N 1
ATOM 5643 C CA . VAL A 1 760 ? -42.652 -46.524 29.702 1.00 52.16 760 VAL A CA 1
ATOM 5644 C C . VAL A 1 760 ? -43.576 -45.671 30.585 1.00 52.16 760 VAL A C 1
ATOM 5646 O O . VAL A 1 760 ? -43.060 -44.936 31.429 1.00 52.16 760 VAL A O 1
ATOM 5649 N N . PRO A 1 761 ? -44.914 -45.757 30.440 1.00 49.41 761 PRO A N 1
ATOM 5650 C CA . PRO A 1 761 ? -45.832 -44.992 31.279 1.00 49.41 761 PRO A CA 1
ATOM 5651 C C . PRO A 1 761 ? -45.636 -45.303 32.773 1.00 49.41 761 PRO A C 1
ATOM 5653 O O . PRO A 1 761 ? -45.525 -46.483 33.129 1.00 49.41 761 PRO A O 1
ATOM 5656 N N . PRO A 1 762 ? -45.616 -44.291 33.660 1.00 50.22 762 PRO A N 1
ATOM 5657 C CA . PRO A 1 762 ? -45.553 -44.524 35.097 1.00 50.22 762 PRO A CA 1
ATOM 5658 C C . PRO A 1 762 ? -46.803 -45.266 35.597 1.00 50.22 762 PRO A C 1
ATOM 5660 O O . PRO A 1 762 ? -47.902 -45.132 35.054 1.00 50.22 762 PRO A O 1
ATOM 5663 N N . MET A 1 763 ? -46.631 -46.063 36.652 1.00 45.16 763 MET A N 1
ATOM 5664 C CA . MET A 1 763 ? -47.733 -46.767 37.308 1.00 45.16 763 MET A CA 1
ATOM 5665 C C . MET A 1 763 ? -48.717 -45.766 37.930 1.00 45.16 763 MET A C 1
ATOM 5667 O O . MET A 1 763 ? -48.313 -44.871 38.665 1.00 45.16 763 MET A O 1
ATOM 5671 N N . LEU A 1 764 ? -50.015 -45.964 37.680 1.00 44.34 764 LEU A N 1
ATOM 5672 C CA . LEU A 1 764 ? -51.091 -45.199 38.313 1.00 44.34 764 LEU A CA 1
ATOM 5673 C C . LEU A 1 764 ? -51.155 -45.490 39.822 1.00 44.34 764 LEU A C 1
ATOM 5675 O O . LEU A 1 764 ? -51.727 -46.499 40.240 1.00 44.34 764 LEU A O 1
ATOM 5679 N N . GLU A 1 765 ? -50.620 -44.587 40.640 1.00 43.72 765 GLU A N 1
ATOM 5680 C CA . GLU A 1 765 ? -50.972 -44.494 42.058 1.00 43.72 765 GLU A CA 1
ATOM 5681 C C . GLU A 1 765 ? -52.169 -43.539 42.257 1.00 43.72 765 GLU A C 1
ATOM 5683 O O . GLU A 1 765 ? -52.323 -42.552 41.544 1.00 43.72 765 GLU A O 1
ATOM 5688 N N . TYR A 1 766 ? -53.017 -43.845 43.247 1.00 43.88 766 TYR A N 1
ATOM 5689 C CA . TYR A 1 766 ? -54.167 -43.036 43.704 1.00 43.88 766 TYR A CA 1
ATOM 5690 C C . TYR A 1 766 ? -55.421 -42.958 42.807 1.00 43.88 766 TYR A C 1
ATOM 5692 O O . TYR A 1 766 ? -56.096 -41.931 42.750 1.00 43.88 766 TYR A O 1
ATOM 5700 N N . VAL A 1 767 ? -55.857 -44.084 42.226 1.00 37.84 767 VAL A N 1
ATOM 5701 C CA . VAL A 1 767 ? -57.269 -44.228 41.808 1.00 37.84 767 VAL A CA 1
ATOM 5702 C C . VAL A 1 767 ? -58.141 -44.580 43.022 1.00 37.84 767 VAL A C 1
ATOM 5704 O O . VAL A 1 767 ? -58.315 -45.750 43.362 1.00 37.84 767 VAL A O 1
ATOM 5707 N N . THR A 1 768 ? -58.724 -43.566 43.665 1.00 48.19 768 THR A N 1
ATOM 5708 C CA . THR A 1 768 ? -59.788 -43.723 44.677 1.00 48.19 768 THR A CA 1
ATOM 5709 C C . THR A 1 768 ? -61.067 -43.027 44.229 1.00 48.19 768 THR A C 1
ATOM 5711 O O . THR A 1 768 ? -61.071 -41.833 43.945 1.00 48.19 768 THR A O 1
ATOM 5714 N N . GLN A 1 769 ? -62.161 -43.787 44.170 1.00 38.38 769 GLN A N 1
ATOM 5715 C CA . GLN A 1 769 ? -63.464 -43.338 43.689 1.00 38.38 769 GLN A CA 1
ATOM 5716 C C . GLN A 1 769 ? -64.399 -43.048 44.871 1.00 38.38 769 GLN A C 1
ATOM 5718 O O . GLN A 1 769 ? -64.867 -43.982 45.518 1.00 38.38 769 GLN A O 1
ATOM 5723 N N . GLU A 1 770 ? -64.742 -41.779 45.102 1.00 37.19 770 GLU A N 1
ATOM 5724 C CA . GLU A 1 770 ? -65.868 -41.397 45.967 1.00 37.19 770 GLU A CA 1
ATOM 5725 C C . GLU A 1 770 ? -66.838 -40.449 45.247 1.00 37.19 770 GLU A C 1
ATOM 5727 O O . GLU A 1 770 ? -66.468 -39.655 44.383 1.00 37.19 770 GLU A O 1
ATOM 5732 N N . THR A 1 771 ? -68.126 -40.582 45.568 1.00 36.75 771 THR A N 1
ATOM 5733 C CA . THR A 1 771 ? -69.228 -39.875 44.903 1.00 36.75 771 THR A CA 1
ATOM 5734 C C . THR A 1 771 ? -69.368 -38.431 45.374 1.00 36.75 771 THR A C 1
ATOM 5736 O O . THR A 1 771 ? -69.630 -38.182 46.551 1.00 36.75 771 THR A O 1
ATOM 5739 N N . ALA A 1 772 ? -69.299 -37.490 44.433 1.00 30.77 772 ALA A N 1
ATOM 5740 C CA . ALA A 1 772 ? -69.485 -36.066 44.689 1.00 30.77 772 ALA A CA 1
ATOM 5741 C C . ALA A 1 772 ? -70.905 -35.709 45.175 1.00 30.77 772 ALA A C 1
ATOM 5743 O O . ALA A 1 772 ? -71.906 -36.222 44.671 1.00 30.77 772 ALA A O 1
ATOM 5744 N N . ILE A 1 773 ? -70.989 -34.741 46.095 1.00 32.88 773 ILE A N 1
ATOM 5745 C CA . ILE A 1 773 ? -72.231 -34.049 46.462 1.00 32.88 773 ILE A CA 1
ATOM 5746 C C . ILE A 1 773 ? -71.975 -32.538 46.380 1.00 32.88 773 ILE A C 1
ATOM 5748 O O . ILE A 1 773 ? -71.016 -32.035 46.956 1.00 32.88 773 ILE A O 1
ATOM 5752 N N . HIS A 1 774 ? -72.834 -31.812 45.660 1.00 41.19 774 HIS A N 1
ATOM 5753 C CA . HIS A 1 774 ? -72.699 -30.371 45.414 1.00 41.19 774 HIS A CA 1
ATOM 5754 C C . HIS A 1 774 ? -72.537 -29.517 46.684 1.00 41.19 774 HIS A C 1
ATOM 5756 O O . HIS A 1 774 ? -73.425 -29.516 47.543 1.00 41.19 774 HIS A O 1
ATOM 5762 N N . LYS A 1 775 ? -71.538 -28.623 46.672 1.00 34.34 775 LYS A N 1
ATOM 5763 C CA . LYS A 1 775 ? -71.692 -27.187 46.985 1.00 34.34 775 LYS A CA 1
ATOM 5764 C C . LYS A 1 775 ? -70.462 -26.391 46.538 1.00 34.34 775 LYS A C 1
ATOM 5766 O O . LYS A 1 775 ? -69.358 -26.913 46.550 1.00 34.34 775 LYS A O 1
ATOM 5771 N N . ASN A 1 776 ? -70.671 -25.128 46.163 1.00 41.94 776 ASN A N 1
ATOM 5772 C CA . ASN A 1 776 ? -69.589 -24.216 45.789 1.00 41.94 776 ASN A CA 1
ATOM 5773 C C . ASN A 1 776 ? -68.695 -23.946 47.007 1.00 41.94 776 ASN A C 1
ATOM 5775 O O . ASN A 1 776 ? -69.200 -23.460 48.023 1.00 41.94 776 ASN A O 1
ATOM 5779 N N . GLU A 1 777 ? -67.393 -24.197 46.893 1.00 30.53 777 GLU A N 1
ATOM 5780 C CA . GLU A 1 777 ? -66.418 -23.786 47.901 1.00 30.53 777 GLU A CA 1
ATOM 5781 C C . GLU A 1 777 ? -65.780 -22.451 47.493 1.00 30.53 777 GLU A C 1
ATOM 5783 O O . GLU A 1 777 ? -65.010 -22.369 46.541 1.00 30.53 777 GLU A O 1
ATOM 5788 N N . ILE A 1 778 ? -66.123 -21.385 48.220 1.00 36.50 778 ILE A N 1
ATOM 5789 C CA . ILE A 1 778 ? -65.358 -20.135 48.199 1.00 36.50 778 ILE A CA 1
ATOM 5790 C C . ILE A 1 778 ? -64.250 -20.296 49.236 1.00 36.50 778 ILE A C 1
ATOM 5792 O O . ILE A 1 778 ? -64.512 -20.179 50.435 1.00 36.50 778 ILE A O 1
ATOM 5796 N N . GLN A 1 779 ? -63.017 -20.539 48.799 1.00 32.94 779 GLN A N 1
ATOM 5797 C CA . GLN A 1 779 ? -61.879 -20.517 49.715 1.00 32.94 779 GLN A CA 1
ATOM 5798 C C . GLN A 1 779 ? -61.524 -19.065 50.042 1.00 32.94 779 GLN A C 1
ATOM 5800 O O . GLN A 1 779 ? -61.075 -18.297 49.196 1.00 32.94 779 GLN A O 1
ATOM 5805 N N . THR A 1 780 ? -61.785 -18.678 51.291 1.00 34.19 780 THR A N 1
ATOM 5806 C CA . THR A 1 780 ? -61.418 -17.366 51.835 1.00 34.19 780 THR A CA 1
ATOM 5807 C C . THR A 1 780 ? -60.197 -17.551 52.721 1.00 34.19 780 THR A C 1
ATOM 5809 O O . THR A 1 780 ? -60.289 -18.233 53.740 1.00 34.19 780 THR A O 1
ATOM 5812 N N . LEU A 1 781 ? -59.062 -16.953 52.358 1.00 31.91 781 LEU A N 1
ATOM 5813 C CA . LEU A 1 781 ? -57.861 -16.984 53.190 1.00 31.91 781 LEU A CA 1
ATOM 5814 C C . LEU A 1 781 ? -57.807 -15.729 54.070 1.00 31.91 781 LEU A C 1
ATOM 5816 O O . LEU A 1 781 ? -57.838 -14.608 53.566 1.00 31.91 781 LEU A O 1
ATOM 5820 N N . GLN A 1 782 ? -57.715 -15.914 55.388 1.00 34.09 782 GLN A N 1
ATOM 5821 C CA . GLN A 1 782 ? -57.546 -14.832 56.358 1.00 34.09 782 GLN A CA 1
ATOM 5822 C C . GLN A 1 782 ? -56.246 -15.050 57.136 1.00 34.09 782 GLN A C 1
ATOM 5824 O O . GLN A 1 782 ? -56.078 -16.083 57.780 1.00 34.09 782 GLN A O 1
ATOM 5829 N N . LEU A 1 783 ? -55.343 -14.066 57.094 1.00 35.78 783 LEU A N 1
ATOM 5830 C CA . LEU A 1 783 ? -54.039 -14.112 57.760 1.00 35.78 783 LEU A CA 1
ATOM 5831 C C . LEU A 1 783 ? -53.870 -12.970 58.771 1.00 35.78 783 LEU A C 1
ATOM 5833 O O . LEU A 1 783 ? -54.248 -11.826 58.527 1.00 35.78 783 LEU A O 1
ATOM 5837 N N . GLY A 1 784 ? -53.237 -13.304 59.893 1.00 35.78 784 GLY A N 1
ATOM 5838 C CA . GLY A 1 784 ? -52.637 -12.406 60.880 1.00 35.78 784 GLY A CA 1
ATOM 5839 C C . GLY A 1 784 ? -51.853 -13.267 61.883 1.00 35.78 784 GLY A C 1
ATOM 5840 O O . GLY A 1 784 ? -52.300 -14.369 62.184 1.00 35.78 784 GLY A O 1
ATOM 5841 N N . ALA A 1 785 ? -50.697 -12.885 62.430 1.00 32.31 785 ALA A N 1
ATOM 5842 C CA . ALA A 1 785 ? -49.847 -11.693 62.266 1.00 32.31 785 ALA A CA 1
ATOM 5843 C C . ALA A 1 785 ? -48.392 -12.093 62.712 1.00 32.31 785 ALA A C 1
ATOM 5845 O O . ALA A 1 785 ? -48.168 -13.276 62.949 1.00 32.31 785 ALA A O 1
ATOM 5846 N N . LEU A 1 786 ? -47.353 -11.256 62.872 1.00 31.45 786 LEU A N 1
ATOM 5847 C CA . LEU A 1 786 ? -47.279 -9.802 63.068 1.00 31.45 786 LEU A CA 1
ATOM 5848 C C . LEU A 1 786 ? -45.858 -9.251 62.778 1.00 31.45 786 LEU A C 1
ATOM 5850 O O . LEU A 1 786 ? -44.919 -9.630 63.466 1.00 31.45 786 LEU A O 1
ATOM 5854 N N . HIS A 1 787 ? -45.742 -8.313 61.827 1.00 36.72 787 HIS A N 1
ATOM 5855 C CA . HIS A 1 787 ? -44.682 -7.289 61.682 1.00 36.72 787 HIS A CA 1
ATOM 5856 C C . HIS A 1 787 ? -43.238 -7.638 62.140 1.00 36.72 787 HIS A C 1
ATOM 5858 O O . HIS A 1 787 ? -42.856 -7.279 63.254 1.00 36.72 787 HIS A O 1
ATOM 5864 N N . VAL A 1 788 ? -42.412 -8.172 61.229 1.00 36.78 788 VAL A N 1
ATOM 5865 C CA . VAL A 1 788 ? -41.093 -7.621 60.806 1.00 36.78 788 VAL A CA 1
ATOM 5866 C C . VAL A 1 788 ? -40.895 -8.035 59.334 1.00 36.78 788 VAL A C 1
ATOM 5868 O O . VAL A 1 788 ? -41.419 -9.073 58.933 1.00 36.78 788 VAL A O 1
ATOM 5871 N N . ASP A 1 789 ? -40.215 -7.223 58.525 1.00 46.75 789 ASP A N 1
ATOM 5872 C CA . ASP A 1 789 ? -40.131 -7.383 57.067 1.00 46.75 789 ASP A CA 1
ATOM 5873 C C . ASP A 1 789 ? -39.364 -8.644 56.610 1.00 46.75 789 ASP A C 1
ATOM 5875 O O . ASP A 1 789 ? -38.145 -8.736 56.748 1.00 46.75 789 ASP A O 1
ATOM 5879 N N . GLU A 1 790 ? -40.080 -9.589 55.994 1.00 31.89 790 GLU A N 1
ATOM 5880 C CA . GLU A 1 790 ? -39.533 -10.715 55.226 1.00 31.89 790 GLU A CA 1
ATOM 5881 C C . GLU A 1 790 ? -40.387 -10.911 53.961 1.00 31.89 790 GLU A C 1
ATOM 5883 O O . GLU A 1 790 ? -41.612 -11.038 54.042 1.00 31.89 790 GLU A O 1
ATOM 5888 N N . ILE A 1 791 ? -39.760 -10.932 52.779 1.00 35.50 791 ILE A N 1
ATOM 5889 C CA . ILE A 1 791 ? -40.450 -11.241 51.517 1.00 35.50 791 ILE A CA 1
ATOM 5890 C C . ILE A 1 791 ? -40.465 -12.760 51.339 1.00 35.50 791 ILE A C 1
ATOM 5892 O O . ILE A 1 791 ? -39.484 -13.351 50.894 1.00 35.50 791 ILE A O 1
ATOM 5896 N N . GLN A 1 792 ? -41.596 -13.396 51.641 1.00 34.62 792 GLN A N 1
ATOM 5897 C CA . GLN A 1 792 ? -41.818 -14.806 51.314 1.00 34.62 792 GLN A CA 1
ATOM 5898 C C . GLN A 1 792 ? -42.455 -14.927 49.923 1.00 34.62 792 GLN A C 1
ATOM 5900 O O . GLN A 1 792 ? -43.665 -14.766 49.761 1.00 34.62 792 GLN A O 1
ATOM 5905 N N . VAL A 1 793 ? -41.633 -15.209 48.907 1.00 33.69 793 VAL A N 1
ATOM 5906 C CA . VAL A 1 793 ? -42.113 -15.584 47.567 1.00 33.69 793 VAL A CA 1
ATOM 5907 C C . VAL A 1 793 ? -42.559 -17.044 47.598 1.00 33.69 793 VAL A C 1
ATOM 5909 O O . VAL A 1 793 ? -41.756 -17.938 47.857 1.00 33.69 793 VAL A O 1
ATOM 5912 N N . PHE A 1 794 ? -43.838 -17.290 47.316 1.00 29.84 794 PHE A N 1
ATOM 5913 C CA . PHE A 1 794 ? -44.395 -18.636 47.215 1.00 29.84 794 PHE A CA 1
ATOM 5914 C C . PHE A 1 794 ? -44.537 -19.021 45.738 1.00 29.84 794 PHE A C 1
ATOM 5916 O O . PHE A 1 794 ? -45.489 -18.611 45.076 1.00 29.84 794 PHE A O 1
ATOM 5923 N N . THR A 1 795 ? -43.598 -19.811 45.216 1.00 32.88 795 THR A N 1
ATOM 5924 C CA . THR A 1 795 ? -43.702 -20.387 43.867 1.00 32.88 795 THR A CA 1
ATOM 5925 C C . THR A 1 795 ? -44.285 -21.790 43.964 1.00 32.88 795 THR A C 1
ATOM 5927 O O . THR A 1 795 ? -43.592 -22.727 44.353 1.00 32.88 795 THR A O 1
ATOM 5930 N N . SER A 1 796 ? -45.555 -21.955 43.594 1.00 33.94 796 SER A N 1
ATOM 5931 C CA . SER A 1 796 ? -46.132 -23.274 43.326 1.00 33.94 796 SER A CA 1
ATOM 5932 C C . SER A 1 796 ? -46.020 -23.583 41.834 1.00 33.94 796 SER A C 1
ATOM 5934 O O . SER A 1 796 ? -46.785 -23.045 41.035 1.00 33.94 796 SER A O 1
ATOM 5936 N N . THR A 1 797 ? -45.093 -24.457 41.454 1.00 34.31 797 THR A N 1
ATOM 5937 C CA . THR A 1 797 ? -45.101 -25.082 40.127 1.00 34.31 797 THR A CA 1
ATOM 5938 C C . THR A 1 797 ? -46.168 -26.173 40.111 1.00 34.31 797 THR A C 1
ATOM 5940 O O . THR A 1 797 ? -46.034 -27.175 40.813 1.00 34.31 797 THR A O 1
ATOM 5943 N N . ALA A 1 798 ? -47.231 -25.974 39.336 1.00 34.97 798 ALA A N 1
ATOM 5944 C CA . ALA A 1 798 ? -48.075 -27.076 38.889 1.00 34.97 798 ALA A CA 1
ATOM 5945 C C . ALA A 1 798 ? -47.439 -27.685 37.631 1.00 34.97 798 ALA A C 1
ATOM 5947 O O . ALA A 1 798 ? -46.941 -26.934 36.793 1.00 34.97 798 ALA A O 1
ATOM 5948 N N . ASP A 1 799 ? -47.463 -29.012 37.495 1.00 33.72 799 ASP A N 1
ATOM 5949 C CA . ASP A 1 799 ? -47.128 -29.654 36.221 1.00 33.72 799 ASP A CA 1
ATOM 5950 C C . ASP A 1 799 ? -48.148 -29.241 35.151 1.00 33.72 799 ASP A C 1
ATOM 5952 O O . ASP A 1 799 ? -49.361 -29.260 35.391 1.00 33.72 799 ASP A O 1
ATOM 5956 N N . GLU A 1 800 ? -47.667 -28.902 33.955 1.00 36.00 800 GLU A N 1
ATOM 5957 C CA . GLU A 1 800 ? -48.533 -28.676 32.799 1.00 36.00 800 GLU A CA 1
ATOM 5958 C C . GLU A 1 800 ? -49.099 -30.011 32.302 1.00 36.00 800 GLU A C 1
ATOM 5960 O O . GLU A 1 800 ? -48.462 -30.772 31.571 1.00 36.00 800 GLU A O 1
ATOM 5965 N N . ILE A 1 801 ? -50.341 -30.296 32.695 1.00 34.66 801 ILE A N 1
ATOM 5966 C CA . ILE A 1 801 ? -51.134 -31.367 32.094 1.00 34.66 801 ILE A CA 1
ATOM 5967 C C . ILE A 1 801 ? -51.625 -30.867 30.729 1.00 34.66 801 ILE A C 1
ATOM 5969 O O . ILE A 1 801 ? -52.669 -30.222 30.630 1.00 34.66 801 ILE A O 1
ATOM 5973 N N . PHE A 1 802 ? -50.881 -31.175 29.667 1.00 37.88 802 PHE A N 1
ATOM 5974 C CA . PHE A 1 802 ? -51.339 -30.936 28.299 1.00 37.88 802 PHE A CA 1
ATOM 5975 C C . PHE A 1 802 ? -52.490 -31.888 27.951 1.00 37.88 802 PHE A C 1
ATOM 5977 O O . PHE A 1 802 ? -52.296 -33.083 27.722 1.00 37.88 802 PHE A O 1
ATOM 5984 N N . GLU A 1 803 ? -53.711 -31.354 27.932 1.00 34.31 803 GLU A N 1
ATOM 5985 C CA . GLU A 1 803 ? -54.918 -32.108 27.604 1.00 34.31 803 GLU A CA 1
ATOM 5986 C C . GLU A 1 803 ? -55.115 -32.190 26.081 1.00 34.31 803 GLU A C 1
ATOM 5988 O O . GLU A 1 803 ? -55.555 -31.240 25.433 1.00 34.31 803 GLU A O 1
ATOM 5993 N N . THR A 1 804 ? -54.828 -33.353 25.493 1.00 37.72 804 THR A N 1
ATOM 5994 C CA . THR A 1 804 ? -55.183 -33.638 24.095 1.00 37.72 804 THR A CA 1
ATOM 5995 C C . THR A 1 804 ? -56.649 -34.070 24.019 1.00 37.72 804 THR A C 1
ATOM 5997 O O . THR A 1 804 ? -56.974 -35.220 24.314 1.00 37.72 804 THR A O 1
ATOM 6000 N N . GLN A 1 805 ? -57.548 -33.169 23.615 1.00 38.19 805 GLN A N 1
ATOM 6001 C CA . GLN A 1 805 ? -58.964 -33.503 23.421 1.00 38.19 805 GLN A CA 1
ATOM 6002 C C . GLN A 1 805 ? -59.223 -34.067 22.014 1.00 38.19 805 GLN A C 1
ATOM 6004 O O . GLN A 1 805 ? -59.277 -33.334 21.027 1.00 38.19 805 GLN A O 1
ATOM 6009 N N . GLU A 1 806 ? -59.424 -35.383 21.922 1.00 41.94 806 GLU A N 1
ATOM 6010 C CA . GLU A 1 806 ? -59.855 -36.065 20.698 1.00 41.94 806 GLU A CA 1
ATOM 6011 C C . GLU A 1 806 ? -61.390 -36.029 20.568 1.00 41.94 806 GLU A C 1
ATOM 6013 O O . GLU A 1 806 ? -62.114 -36.567 21.408 1.00 41.94 806 GLU A O 1
ATOM 6018 N N . VAL A 1 807 ? -61.906 -35.409 19.499 1.00 44.41 807 VAL A N 1
ATOM 6019 C CA . VAL A 1 807 ? -63.348 -35.371 19.193 1.00 44.41 807 VAL A CA 1
ATOM 6020 C C . VAL A 1 807 ? -63.659 -36.323 18.040 1.00 44.41 807 VAL A C 1
ATOM 6022 O O . VAL A 1 807 ? -63.640 -35.941 16.869 1.00 44.41 807 VAL A O 1
ATOM 6025 N N . THR A 1 808 ? -63.986 -37.567 18.378 1.00 45.62 808 THR A N 1
ATOM 6026 C CA . THR A 1 808 ? -64.379 -38.595 17.404 1.00 45.62 808 THR A CA 1
ATOM 6027 C C . THR A 1 808 ? -65.891 -38.593 17.181 1.00 45.62 808 THR A C 1
ATOM 6029 O O . THR A 1 808 ? -66.669 -38.804 18.112 1.00 45.62 808 THR A O 1
ATOM 6032 N N . ILE A 1 809 ? -66.320 -38.395 15.929 1.00 52.56 809 ILE A N 1
ATOM 6033 C CA . ILE A 1 809 ? -67.722 -38.518 15.502 1.00 52.56 809 ILE A CA 1
ATOM 6034 C C . ILE A 1 809 ? -67.842 -39.725 14.565 1.00 52.56 809 ILE A C 1
ATOM 6036 O O . ILE A 1 809 ? -67.545 -39.628 13.376 1.00 52.56 809 ILE A O 1
ATOM 6040 N N . GLU A 1 810 ? -68.296 -40.861 15.092 1.00 50.25 810 GLU A N 1
ATOM 6041 C CA . GLU A 1 810 ? -68.564 -42.070 14.304 1.00 50.25 810 GLU A CA 1
ATOM 6042 C C . GLU A 1 810 ? -70.058 -42.259 14.007 1.00 50.25 810 GLU A C 1
ATOM 6044 O O . GLU A 1 810 ? -70.925 -42.032 14.853 1.00 50.25 810 GLU A O 1
ATOM 6049 N N . ALA A 1 811 ? -70.348 -42.776 12.811 1.00 49.06 811 ALA A N 1
ATOM 6050 C CA . ALA A 1 811 ? -71.625 -43.395 12.472 1.00 49.06 811 ALA A CA 1
ATOM 6051 C C . ALA A 1 811 ? -71.405 -44.857 12.069 1.00 49.06 811 ALA A C 1
ATOM 6053 O O . ALA A 1 811 ? -70.398 -45.211 11.454 1.00 49.06 811 ALA A O 1
ATOM 6054 N N . ALA A 1 812 ? -72.371 -45.715 12.400 1.00 51.00 812 ALA A N 1
ATOM 6055 C CA . ALA A 1 812 ? -72.331 -47.119 12.010 1.00 51.00 812 ALA A CA 1
ATOM 6056 C C . ALA A 1 812 ? -72.382 -47.282 10.479 1.00 51.00 812 ALA A C 1
ATOM 6058 O O . ALA A 1 812 ? -72.982 -46.476 9.768 1.00 51.00 812 ALA A O 1
ATOM 6059 N N . TYR A 1 813 ? -71.782 -48.366 9.979 1.00 39.81 813 TYR A N 1
ATOM 6060 C CA . TYR A 1 813 ? -71.649 -48.649 8.548 1.00 39.81 813 TYR A CA 1
ATOM 6061 C C . TYR A 1 813 ? -72.990 -48.538 7.795 1.00 39.81 813 TYR A C 1
ATOM 6063 O O . TYR A 1 813 ? -73.900 -49.342 8.002 1.00 39.81 813 TYR A O 1
ATOM 6071 N N . GLY A 1 814 ? -73.096 -47.545 6.905 1.00 51.75 814 GLY A N 1
ATOM 6072 C CA . GLY A 1 814 ? -74.304 -47.265 6.120 1.00 51.75 814 GLY A CA 1
ATOM 6073 C C . GLY A 1 814 ? -75.294 -46.272 6.749 1.00 51.75 814 GLY A C 1
ATOM 6074 O O . GLY A 1 814 ? -76.470 -46.307 6.389 1.00 51.75 814 GLY A O 1
ATOM 6075 N N . GLN A 1 815 ? -74.865 -45.415 7.682 1.00 46.28 815 GLN A N 1
ATOM 6076 C CA . GLN A 1 815 ? -75.646 -44.289 8.217 1.00 46.28 815 GLN A CA 1
ATOM 6077 C C . GLN A 1 815 ? -74.903 -42.956 8.032 1.00 46.28 815 GLN A C 1
ATOM 6079 O O . GLN A 1 815 ? -73.685 -42.903 8.186 1.00 46.28 815 GLN A O 1
ATOM 6084 N N . ASP A 1 816 ? -75.648 -41.884 7.750 1.00 51.53 816 ASP A N 1
ATOM 6085 C CA . ASP A 1 816 ? -75.104 -40.530 7.597 1.00 51.53 816 ASP A CA 1
ATOM 6086 C C . ASP A 1 816 ? -75.086 -39.774 8.937 1.00 51.53 816 ASP A C 1
ATOM 6088 O O . ASP A 1 816 ? -76.079 -39.761 9.672 1.00 51.53 816 ASP A O 1
ATOM 6092 N N . VAL A 1 817 ? -73.992 -39.060 9.226 1.00 52.28 817 VAL A N 1
ATOM 6093 C CA . VAL A 1 817 ? -73.959 -38.040 10.288 1.00 52.28 817 VAL A CA 1
ATOM 6094 C C . VAL A 1 817 ? -74.636 -36.773 9.757 1.00 52.28 817 VAL A C 1
ATOM 6096 O O . VAL A 1 817 ? -74.031 -35.999 9.018 1.00 52.28 817 VAL A O 1
ATOM 6099 N N . ALA A 1 818 ? -75.903 -36.559 10.112 1.00 52.03 818 ALA A N 1
ATOM 6100 C CA . ALA A 1 818 ? -76.684 -35.413 9.648 1.00 52.03 818 ALA A CA 1
ATOM 6101 C C . ALA A 1 818 ? -76.779 -34.300 10.709 1.00 52.03 818 ALA A C 1
ATOM 6103 O O . ALA A 1 818 ? -77.429 -34.463 11.741 1.00 52.03 818 ALA A O 1
ATOM 6104 N N . GLY A 1 819 ? -76.181 -33.141 10.423 1.00 49.31 819 GLY A N 1
ATOM 6105 C CA . GLY A 1 819 ? -76.259 -31.935 11.252 1.00 49.31 819 GLY A CA 1
ATOM 6106 C C . GLY A 1 819 ? -75.128 -30.950 10.946 1.00 49.31 819 GLY A C 1
ATOM 6107 O O . GLY A 1 819 ? -74.148 -31.312 10.302 1.00 49.31 819 GLY A O 1
ATOM 6108 N N . ASN A 1 820 ? -75.251 -29.712 11.431 1.00 46.59 820 ASN A N 1
ATOM 6109 C CA . ASN A 1 820 ? -74.153 -28.744 11.404 1.00 46.59 820 ASN A CA 1
ATOM 6110 C C . ASN A 1 820 ? -73.399 -28.825 12.735 1.00 46.59 820 ASN A C 1
ATOM 6112 O O . ASN A 1 820 ? -73.991 -28.570 13.784 1.00 46.59 820 ASN A O 1
ATOM 6116 N N . PHE A 1 821 ? -72.105 -29.129 12.687 1.00 47.41 821 PHE A N 1
ATOM 6117 C CA . PHE A 1 821 ? -71.198 -29.048 13.829 1.00 47.41 821 PHE A CA 1
ATOM 6118 C C . PHE A 1 821 ? -70.097 -28.026 13.538 1.00 47.41 821 PHE A C 1
ATOM 6120 O O . PHE A 1 821 ? -69.603 -27.937 12.416 1.00 47.41 821 PHE A O 1
ATOM 6127 N N . SER A 1 822 ? -69.727 -27.257 14.560 1.00 46.72 822 SER A N 1
ATOM 6128 C CA . SER A 1 822 ? -68.641 -26.279 14.503 1.00 46.72 822 SER A CA 1
ATOM 6129 C C . SER A 1 822 ? -67.625 -26.637 15.575 1.00 46.72 822 SER A C 1
ATOM 6131 O O . SER A 1 822 ? -67.986 -26.734 16.746 1.00 46.72 822 SER A O 1
ATOM 6133 N N . VAL A 1 823 ? -66.368 -26.809 15.176 1.00 48.31 823 VAL A N 1
ATOM 6134 C CA . VAL A 1 823 ? -65.233 -26.977 16.087 1.00 48.31 823 VAL A CA 1
ATOM 6135 C C . VAL A 1 823 ? -64.365 -25.732 15.945 1.00 48.31 823 VAL A C 1
ATOM 6137 O O . VAL A 1 823 ? -64.099 -25.300 14.824 1.00 48.31 823 VAL A O 1
ATOM 6140 N N . PHE A 1 824 ? -63.985 -25.123 17.066 1.00 44.34 824 PHE A N 1
ATOM 6141 C CA . PHE A 1 824 ? -63.172 -23.912 17.096 1.00 44.34 824 PHE A CA 1
ATOM 6142 C C . PHE A 1 824 ? -61.859 -24.211 17.815 1.00 44.34 824 PHE A C 1
ATOM 6144 O O . PHE A 1 824 ? -61.870 -24.561 18.993 1.00 44.34 824 PHE A O 1
ATOM 6151 N N . PHE A 1 825 ? -60.752 -24.041 17.101 1.00 51.88 825 PHE A N 1
ATOM 6152 C CA . PHE A 1 825 ? -59.401 -24.043 17.648 1.00 51.88 825 PHE A CA 1
ATOM 6153 C C . PHE A 1 825 ? -58.810 -22.653 17.380 1.00 51.88 825 PHE A C 1
ATOM 6155 O O . PHE A 1 825 ? -58.910 -22.201 16.237 1.00 51.88 825 PHE A O 1
ATOM 6162 N N . PRO A 1 826 ? -58.255 -21.952 18.387 1.00 42.34 826 PRO A N 1
ATOM 6163 C CA . PRO A 1 826 ? -57.709 -20.611 18.184 1.00 42.34 826 PRO A CA 1
ATOM 6164 C C . PRO A 1 826 ? -56.456 -20.614 17.294 1.00 42.34 826 PRO A C 1
ATOM 6166 O O . PRO A 1 826 ? -56.333 -19.735 16.448 1.00 42.34 826 PRO A O 1
ATOM 6169 N N . ASP A 1 827 ? -55.602 -21.638 17.419 1.00 50.69 827 ASP A N 1
ATOM 6170 C CA . ASP A 1 827 ? -54.296 -21.726 16.753 1.00 50.69 827 ASP A CA 1
ATOM 6171 C C . ASP A 1 827 ? -54.159 -23.064 15.996 1.00 50.69 827 ASP A C 1
ATOM 6173 O O . ASP A 1 827 ? -53.610 -24.040 16.507 1.00 50.69 827 ASP A O 1
ATOM 6177 N N . ALA A 1 828 ? -54.718 -23.149 14.783 1.00 48.66 828 ALA A N 1
ATOM 6178 C CA . ALA A 1 828 ? -54.686 -24.362 13.957 1.00 48.66 828 ALA A CA 1
ATOM 6179 C C . ALA A 1 828 ? -54.050 -24.112 12.578 1.00 48.66 828 ALA A C 1
ATOM 6181 O O . ALA A 1 828 ? -54.736 -23.726 11.632 1.00 48.66 828 ALA A O 1
ATOM 6182 N N . ASP A 1 829 ? -52.754 -24.410 12.449 1.00 48.34 829 ASP A N 1
ATOM 6183 C CA . ASP A 1 829 ? -52.003 -24.272 11.187 1.00 48.34 829 ASP A CA 1
ATOM 6184 C C . ASP A 1 829 ? -52.354 -25.334 10.128 1.00 48.34 829 ASP A C 1
ATOM 6186 O O . ASP A 1 829 ? -52.160 -25.115 8.930 1.00 48.34 829 ASP A O 1
ATOM 6190 N N . VAL A 1 830 ? -52.863 -26.506 10.534 1.00 46.59 830 VAL A N 1
ATOM 6191 C CA . VAL A 1 830 ? -53.165 -27.621 9.618 1.00 46.59 830 VAL A CA 1
ATOM 6192 C C . VAL A 1 830 ? -54.489 -28.294 9.978 1.00 46.59 830 VAL A C 1
ATOM 6194 O O . VAL A 1 830 ? -54.652 -28.831 11.070 1.00 46.59 830 VAL A O 1
ATOM 6197 N N . VAL A 1 831 ? -55.408 -28.356 9.009 1.00 49.47 831 VAL A N 1
ATOM 6198 C CA . VAL A 1 831 ? -56.623 -29.184 9.075 1.00 49.47 831 VAL A CA 1
ATOM 6199 C C . VAL A 1 831 ? -56.498 -30.317 8.058 1.00 49.47 831 VAL A C 1
ATOM 6201 O O . VAL A 1 831 ? -56.522 -30.081 6.850 1.00 49.47 831 VAL A O 1
ATOM 6204 N N . ALA A 1 832 ? -56.363 -31.552 8.540 1.00 50.25 832 ALA A N 1
ATOM 6205 C CA . ALA A 1 832 ? -56.227 -32.746 7.708 1.00 50.25 832 ALA A CA 1
ATOM 6206 C C . ALA A 1 832 ? -57.497 -33.610 7.755 1.00 50.25 832 ALA A C 1
ATOM 6208 O O . ALA A 1 832 ? -58.045 -33.865 8.824 1.00 50.25 832 ALA A O 1
ATOM 6209 N N . PHE A 1 833 ? -57.933 -34.107 6.594 1.00 54.25 833 PHE A N 1
ATOM 6210 C CA . PHE A 1 833 ? -59.051 -35.046 6.478 1.00 54.25 833 PHE A CA 1
ATOM 6211 C C . PHE A 1 833 ? -58.549 -36.401 5.977 1.00 54.25 833 PHE A C 1
ATOM 6213 O O . PHE A 1 833 ? -58.048 -36.512 4.858 1.00 54.25 833 PHE A O 1
ATOM 6220 N N . THR A 1 834 ? -58.729 -37.445 6.781 1.00 52.38 834 THR A N 1
ATOM 6221 C CA . THR A 1 834 ? -58.430 -38.836 6.424 1.00 52.38 834 THR A CA 1
ATOM 6222 C C . THR A 1 834 ? -59.706 -39.670 6.467 1.00 52.38 834 THR A C 1
ATOM 6224 O O . THR A 1 834 ? -60.446 -39.663 7.445 1.00 52.38 834 THR A O 1
ATOM 6227 N N . ALA A 1 835 ? -59.972 -40.410 5.390 1.00 51.94 835 ALA A N 1
ATOM 6228 C CA . ALA A 1 835 ? -61.095 -41.336 5.298 1.00 51.94 835 ALA A CA 1
ATOM 6229 C C . ALA A 1 835 ? -60.568 -42.765 5.125 1.00 51.94 835 ALA A C 1
ATOM 6231 O O . ALA A 1 835 ? -59.760 -43.026 4.236 1.00 51.94 835 ALA A O 1
ATOM 6232 N N . GLY A 1 836 ? -61.058 -43.706 5.938 1.00 50.12 836 GLY A N 1
ATOM 6233 C CA . GLY A 1 836 ? -60.674 -45.125 5.859 1.00 50.12 836 GLY A CA 1
ATOM 6234 C C . GLY A 1 836 ? -61.162 -45.860 4.600 1.00 50.12 836 GLY A C 1
ATOM 6235 O O . GLY A 1 836 ? -60.866 -47.039 4.424 1.00 50.12 836 GLY A O 1
ATOM 6236 N N . ALA A 1 837 ? -61.919 -45.188 3.728 1.00 57.28 837 ALA A N 1
ATOM 6237 C CA . ALA A 1 837 ? -62.408 -45.698 2.452 1.00 57.28 837 ALA A CA 1
ATOM 6238 C C . ALA A 1 837 ? -62.564 -44.556 1.430 1.00 57.28 837 ALA A C 1
ATOM 6240 O O . ALA A 1 837 ? -62.608 -43.379 1.789 1.00 57.28 837 ALA A O 1
ATOM 6241 N N . THR A 1 838 ? -62.664 -44.901 0.144 1.00 56.12 838 THR A N 1
ATOM 6242 C CA . THR A 1 838 ? -62.772 -43.932 -0.957 1.00 56.12 838 THR A CA 1
ATOM 6243 C C . THR A 1 838 ? -64.057 -43.102 -0.874 1.00 56.12 838 THR A C 1
ATOM 6245 O O . THR A 1 838 ? -65.156 -43.633 -1.033 1.00 56.12 838 THR A O 1
ATOM 6248 N N . VAL A 1 839 ? -63.921 -41.785 -0.701 1.00 60.66 839 VAL A N 1
ATOM 6249 C CA . VAL A 1 839 ? -65.040 -40.831 -0.772 1.00 60.66 839 VAL A CA 1
ATOM 6250 C C . VAL A 1 839 ? -65.453 -40.657 -2.236 1.00 60.66 839 VAL A C 1
ATOM 6252 O O . VAL A 1 839 ? -64.711 -40.087 -3.031 1.00 60.66 839 VAL A O 1
ATOM 6255 N N . SER A 1 840 ? -66.626 -41.171 -2.611 1.00 57.97 840 SER A N 1
ATOM 6256 C CA . SER A 1 840 ? -67.096 -41.192 -4.006 1.00 57.97 840 SER A CA 1
ATOM 6257 C C . SER A 1 840 ? -67.870 -39.941 -4.443 1.00 57.97 840 SER A C 1
ATOM 6259 O O . SER A 1 840 ? -67.999 -39.702 -5.644 1.00 57.97 840 SER A O 1
ATOM 6261 N N . SER A 1 841 ? -68.368 -39.130 -3.503 1.00 54.62 841 SER A N 1
ATOM 6262 C CA . SER A 1 841 ? -68.982 -37.821 -3.771 1.00 54.62 841 SER A CA 1
ATOM 6263 C C . SER A 1 841 ? -69.143 -36.993 -2.493 1.00 54.62 841 SER A C 1
ATOM 6265 O O . SER A 1 841 ? -69.532 -37.538 -1.464 1.00 54.62 841 SER A O 1
ATOM 6267 N N . GLY A 1 842 ? -68.929 -35.680 -2.578 1.00 55.41 842 GLY A N 1
ATOM 6268 C CA . GLY A 1 842 ? -69.162 -34.716 -1.499 1.00 55.41 842 GLY A CA 1
ATOM 6269 C C . GLY A 1 842 ? -68.533 -33.358 -1.826 1.00 55.41 842 GLY A C 1
ATOM 6270 O O . GLY A 1 842 ? -67.703 -33.271 -2.730 1.00 55.41 842 GLY A O 1
ATOM 6271 N N . SER A 1 843 ? -68.917 -32.303 -1.106 1.00 50.09 843 SER A N 1
ATOM 6272 C CA . SER A 1 843 ? -68.265 -30.989 -1.185 1.00 50.09 843 SER A CA 1
ATOM 6273 C C . SER A 1 843 ? -68.091 -30.397 0.206 1.00 50.09 843 SER A C 1
ATOM 6275 O O . SER A 1 843 ? -69.056 -30.320 0.965 1.00 50.09 843 SER A O 1
ATOM 6277 N N . PHE A 1 844 ? -66.887 -29.926 0.504 1.00 51.56 844 PHE A N 1
ATOM 6278 C CA . PHE A 1 844 ? -66.541 -29.200 1.723 1.00 51.56 844 PHE A CA 1
ATOM 6279 C C . PHE A 1 844 ? -66.210 -27.753 1.352 1.00 51.56 844 PHE A C 1
ATOM 6281 O O . PHE A 1 844 ? -65.496 -27.512 0.379 1.00 51.56 844 PHE A O 1
ATOM 6288 N N . THR A 1 845 ? -66.716 -26.799 2.133 1.00 43.47 845 THR A N 1
ATOM 6289 C CA . THR A 1 845 ? -66.461 -25.367 1.933 1.00 43.47 845 THR A CA 1
ATOM 6290 C C . THR A 1 845 ? -65.730 -24.829 3.152 1.00 43.47 845 THR A C 1
ATOM 6292 O O . THR A 1 845 ? -66.337 -24.647 4.206 1.00 43.47 845 THR A O 1
ATOM 6295 N N . LEU A 1 846 ? -64.432 -24.567 3.008 1.00 47.75 846 LEU A N 1
ATOM 6296 C CA . LEU A 1 846 ? -63.644 -23.870 4.018 1.00 47.75 846 LEU A CA 1
ATOM 6297 C C . LEU A 1 846 ? -63.786 -22.363 3.781 1.00 47.75 846 LEU A C 1
ATOM 6299 O O . LEU A 1 846 ? -63.323 -21.856 2.762 1.00 47.75 846 LEU A O 1
ATOM 6303 N N . ASN A 1 847 ? -64.449 -21.655 4.695 1.00 42.31 847 ASN A N 1
ATOM 6304 C CA . ASN A 1 847 ? -64.664 -20.213 4.581 1.00 42.31 847 ASN A CA 1
ATOM 6305 C C . ASN A 1 847 ? -63.771 -19.485 5.597 1.00 42.31 847 ASN A C 1
ATOM 6307 O O . ASN A 1 847 ? -64.200 -19.164 6.705 1.00 42.31 847 ASN A O 1
ATOM 6311 N N . LEU A 1 848 ? -62.502 -19.291 5.231 1.00 49.50 848 LEU A N 1
ATOM 6312 C CA . LEU A 1 848 ? -61.534 -18.546 6.036 1.00 49.50 848 LEU A CA 1
ATOM 6313 C C . LEU A 1 848 ? -61.815 -17.046 5.922 1.00 49.50 848 LEU A C 1
ATOM 6315 O O . LEU A 1 848 ? -61.752 -16.480 4.833 1.00 49.50 848 LEU A O 1
ATOM 6319 N N . THR A 1 849 ? -62.089 -16.406 7.058 1.00 42.66 849 THR A N 1
ATOM 6320 C CA . THR A 1 849 ? -62.049 -14.943 7.173 1.00 42.66 849 THR A CA 1
ATOM 6321 C C . THR A 1 849 ? -60.785 -14.604 7.948 1.00 42.66 849 THR A C 1
ATOM 6323 O O . THR A 1 849 ? -60.725 -14.866 9.147 1.00 42.66 849 THR A O 1
ATOM 6326 N N . LEU A 1 850 ? -59.762 -14.105 7.256 1.00 43.06 850 LEU A N 1
ATOM 6327 C CA . LEU A 1 850 ? -58.563 -13.577 7.909 1.00 43.06 850 LEU A CA 1
ATOM 6328 C C . LEU A 1 850 ? -58.869 -12.181 8.497 1.00 43.06 850 LEU A C 1
ATOM 6330 O O . LEU A 1 850 ? -59.734 -11.497 7.937 1.00 43.06 850 LEU A O 1
ATOM 6334 N N . PRO A 1 851 ? -58.209 -11.776 9.601 1.00 42.62 851 PRO A N 1
ATOM 6335 C CA . PRO A 1 851 ? -58.267 -10.408 10.128 1.00 42.62 851 PRO A CA 1
ATOM 6336 C C . PRO A 1 851 ? -57.778 -9.343 9.133 1.00 42.62 851 PRO A C 1
ATOM 6338 O O . PRO A 1 851 ? -56.810 -9.632 8.393 1.00 42.62 851 PRO A O 1
#

Sequence (851 aa):
AGAGDVATLAVDSRLCEENPHNFTGLDIGVETVVQGGATEQQTVHLALDGGYLEGSYYQLQYGNERTACLDWGAPAEDVQDALNALTTLTDARVAVDVDITPLDGYPSFQPNYILRSSNSSNTFKMDRAGNRDRRPRFDGKVFVGDRIRVNGTTGVYTVMEVLDDGYALRLSDKFSAAAHLSVDAVALYKVADAVTVKKGGIGNATVAKTVVQVVADAQFYASSENTKGLFKLQVTHDGEVKQTSCIDYAATAEEVQTAFDSLLFDLNADGLVNDENHVTVTRSGDGGVASGHGYEYLFEMTGPDNNRDAYGYGGATSSILGSNAPKIEVVAVGSEFGCQDALGPEEKLDATATTKHNSTRVELSANAALYVAPGDRIRIGDSSDPFMIYTVAETATFLSKYWIELTLPFDCGNSTHGSGPIYGLTNGCGSGKTIHKSLAGAPSFAVREVVSGADVFEYDVYFVGPHLADVDALEVVNEATGECLDWSHYGGRARDARVSTVVPGGSLEVQTLTLATDSAYAKPAPGGEYYAFFINHYTMVTASECLAWDAEDYEVEEQIDLLMSEFLDVADGVTVTRKTDVVNAPSGYVYSVYFDGLVGVSQPPTIYVNKSNCSARPFSDNNDEYVVADVVSAGAGAGTVRFTDALLPLGSRDDATAAGQFLGPNGTALSIYKLSGSALSVAFDEALGDQPAMLADGAYLADGVAATVVDDVVQGSAATGIVLESLHTGVPYSVRVAARNELGYSDWSVPAALGTPATVPPMLEYVTQETAIHKNEIQTLQLGALHVDEIQVFTSTADEIFETQEVTIEAAYGQDVAGNFSVFFPDADVVAFTAGATVSSGSFTLNLTLP